Protein 6S32 (pdb70)

Secondary structure (DSSP, 8-state):
--TTS-EEETTEEESSSEEE---------GGG---HHHHHHHHTTTTSSEEEEEEEESSSTT--STT--BSSSHHHHHHHHHHHHHHHHTT--EEEEEE--TTSS-GGGSGGGPPPEESSS---SS--EEETTEEEPPPP-EEPPGGGHHHHHHHHHHHHHHHHHTT-SEEEEE--TTSHHHHHH-TTT----STTSSSHHHHHHHHHHHHHHHHHHH-GGGEEEEE-TT--TTT---TTHHHHHHHHHHSSTTT--SEEEEE----S-SHHHHTTT--S-EEEESS--HHHHHHHHHHTS-SEEEESHHHHH-TTHHHHHHTTPPPPPP-GGGSSS-SSTTTT------/----TTS-EEETTEEESSSEEEPP------BGGGB--HHHHHHHHTTTTSSEEEEEEEESSGGG--STT--BSSSHHHHHHHHHHHHHHHHTT--EEEEEE--TTSS-GGGSGGGPPPEESSS---SS--EEETTEEEPPPPPEEPPGGGHHHHHHHHHHHHHHHHHTT-SEEEEE--TTSHHHHHH-TTT----STTSSSHHHHHHHHHHHHHHHHHHH-GGGEEEEE-TT--TTT---TTHHHHHHHHHHHGGGGT-SEEEEE----SHHHHTTT--S-EEEESS--HHHHHHHHHHTS-SEEEESHHHHH-TTHHHHHHTT---PPP-GGGTSS--STTTT-SPPP-/----TTS-EEETTEEESSSEEE--------BTTTB--HHHHHHHHTTTTSSEEEEEEEESSSTT--STT--BSSSHHHHHHHHHHHHHHHHTT--EEEEEE--TTSS-GGGSGGGPPPEESSS---SS--EEETTEEEPPPPPEEPPGGGHHHHHHHHHHHHHHHHHTT-SEEEEE--TTSHHHHHH-TTT----STTSSSHHHHTHHHHHHHHHHHHHH-GGGEEEEE-TT--TTT---TTHHHHHHHHHHHGGGG--SEEEEE----SHHHHTTT--S-EEEESS--HHHHHHHHHHTS-SEEEESHHHHH-TTHHHHHHTT-------GGGSSS-SSTTTT-PPP-/------TTS-EEETTEEES-SEEEPP------BGGGB--HHHHHHHHTTTTSSEEEEEEEESSGGG--STT--BSSSHHHHHHHHHHHHHHHHTT--EEEEEE--TTSS-GGGSGGGPPPEESSS---SS--EE-SSSEEPPPPPEEPPGGGHHHHHHHHHHHHHHHHHTT-SEEEEE--TTSHHHHHH-TTT----STTSSSHHHHHHHHHHHHHHHHHHH-GGGEEEEE-TT--TTT---TTHHHHHHHHHHHHGGG--SEEEEE-----SHHHHTTT--S-EEEESS--HHHHHHHHHHTS-SEEEESHHHHH-TTHHHHHHTT---PPP-GGGSSS-SSTTTT-PPP-

Foldseek 3Di:
DFQQPWDAFQPDIFRGQEEADEAAQLAADPPLAAALLVLLQLLLQQNGSEYEYHEAELDLLQDFAHRHHHQPDVRNLQNLLSNLCSSVVVPGAYAYEYTGQAQNHFLQSHPPSAFGEAQDQDHQPDDFTHHPVGTHHGHGGHHDDPVCLVVVLVSLLSSLLSRVSSNHQAYEYECEQQGRLLLLQAVVNHVDDPQSDDDLCNSNVSVVSSLVSSCVNNPQSRYEYEYELQRCHNNGHHPCSPVSVLVSLLVCQVSQHSEYEYEACVDPPGLVVCVVRHDHAYEYEDDDDNVVRRVCVVVVSHRHYYDYQQCLQESPRVVCSVVVHDGGDQDVVSSYDDDSVSRNPRDYDD/DAAFQQPWDQQQPDIFRGQEEADAAAQLAADDPLAAALLNLLQLLLQQNGSEYEYHEAELDLLQDFAHRHHHLPDVRNLQNLLSNLCSSVVNPGAYAYEYTGQAQNHFLQSHVVSAFGEAQDQDHQPDDFTHHPVGTHHRHGGDHDDPVCLVVVLVSLLSSLLSCVSSPHQAYEYECEQQGRLVLLQAVVNHPDDPQSDDDLCNSNVSVVSSLVSSCVNNPQSRYEYEYELQDCHNNGHHPCSPVNVLVNQLVCLVRQHSEYEYEAHVPGLQVCQVRHDHAYEYEYDDDNVVRRVCSSVVSHRHYYDHQQCLQESPRVVCSVVVHDGGHADPVSRHDDDPVSGSPRDYDD/DQDFQQPWDQQQPDIFRGQEEADAAAQQAADPVLAAALLLLLLLLLQQNGSEYEYHEAELDLLQDFAHRHHHLPDPSNLVNLLSNLCSNVVNPGAYAYEYTGAAQRHFLLSHVVSAFREAQDQDHAPDDFTHHPVGTDHRHGGHHDDPVCLVVVLVSLLSSLLSRVSSVHQAYEYECEQQGRLVLLQALVNHPDDPQSDDDLCNSNVSVVSSLVSSCVNNPQSRYEYEYELQDCHNVGHHPCSVVNVLVNQLVCLVRQHSEYEYEADVVGLQVCVVRHDHAYEYEDDDDNVVSRVCVSVVSHPHYYDYQQCLQESPRVVCSVVVHDGGHADPVSRYDDDCVSRNPRDYD/DDLLAFQQPWDFQQPDIFRGQEEADAAAQLAADPPLAAALLLLLLLLLQQNGSEYEYHEAELDLLQDFAHRHHHQPDPRNLVNLLSNLCSSVVNPHAYAYEYTGAAQNHFLQSHVPSAFREAQDQDAAPDAFTHHPVGTDHGHGGHHADPVCLVVVLVSLLSSLLSRVSSPHQAYEYECEQQGRLVLLQALVNHPDDDQSDDDLCNSNVSVVSSLVSSCVNNPQSRYEYEYELVDCHNNGHHPCSPVNVLVVQLVVQVSVHSEYEYEAPCVPGLVVCVVRHDHAYEYEHVDDSVVSRVCSSVSSHPHYYDHQQCLQESPRVVCSVVVHDGGDQDVVSSYDDHCVSRSPRDYD

Organism: Chroococcidiopsis thermalis (strain PCC 7203) (NCBI:txid251229)

CATH classification: 3.20.20.70

InterPro domains:
  IPR001155 NADH:flavin oxidoreductase/NADH oxidase, N-terminal [PF00724] (6-340)
  IPR013785 Aldolase-type TIM barrel [G3DSA:3.20.20.70] (5-369)
  IPR045247 Oxidoreductase Oye-like [PTHR22893] (5-364)

Nearest PDB structures (foldseek):
  6s32-assembly3_C  TM=1.002E+00  e=5.052E-78  Chroococcidiopsis thermalis
  1icq-assembly2_B  TM=9.573E-01  e=8.802E-49  Solanum lycopersicum
  1icp-assembly2_B  TM=9.643E-01  e=1.640E-48  Solanum lycopersicum
  1icp-assembly1_A  TM=9.620E-01  e=4.439E-48  Solanum lycopersicum
  1vji-assembly1_A  TM=9.448E-01  e=1.060E-45  Arabidopsis thaliana

Sequence (1401 aa):
IDLFSPVRLGRYELPNRMVMAPLTRNRAGEGNVPRELNAEYYAQRVSAGLIITEATQVSPQGLGYPFTPGIHSQEQVEGWRLVTKAVHDRGGKIFLQLWHVGRISHPDLQVDGALPVAPSAIAPSSEGMAATYEGEKPYVTPRALETAEIPGIVEQYRQGAKNALAAGFDGVEIHSANGYLLDQFLHDGSNHRTDEYGGSIENRARLLMEVTEAVVSVWGADRVGVRLSPSGTFGSVYDSDLKALFTYVVDALNQFELAYLHLVEPTSELSSKYFRPIYKGTLISAGGYDRESGNAVLASGDADLVAYGRLFISNPDLPQRFALNAQLNPYDRSSFYGGDKRGYTDYPSLETNIDLFSPVRLGRYELPNRMVMAPLTRNRAGEGNVPRELNAEYYAQRVSAGLIITEATQVSPQGLGYPFTPGIHSQQEEQVEGWRLVTKAVHDRGGKIFLLQLWHVGRISHPDLQVDGALPVAPSAIAPSEGMAATYEGEKPYVTPRALETAEIPGIVEQYRQGAKNALAAGFDGVEIHSANGYLLDQFLHDGSNHRTDEYGGSIENRARLLMEVTEAVVSVWGADRVGVRLSPSGTFGSVYDSDLKKALFTYVVDALNQFELAYLHLVEPELSSKYFRPIYKGTLISAGGYDRESGNAVLASGDADLVAYGRLFISNPDLPQRFALNAQLNPYDRSSFYGGDKRGYTDYPSLETNNIDLFSPVRLGRYELPNRMVMAPLTRNRAGEGNVPRELNAEYYAQRVSAGLIITEATQVSPQGLGYPFTPGIHSQEQVEGWRLVTKAVHDRGGKIFLQLWHVGRISHPDLQVDGALPVAPSAIAPSEGMAATYEGEKPYVTPRALETAEIPGIVEQYRQGAKNALAAGFDGVEIHSANGYLLDQFLHDGSNHRTDEYGGSIENRARLLMEVTEAVVSVWGADRVGVRLSPSGTFGSVYDSDLKALFTYVVDALNQFELAYLHLVEPELSSKYFRPIYKGTLISAGGYDRESGNAVLASGDADLVAYGRLFISNPDLPQRFALNAQLNPYDRSSFYGGDKRGYTDYPSLMNTNIDLFSPVRLGRYELPNRMVMAPLTRNRAGEGNVPRELNAEYYAQRVSAGLIITEATQVSPQGLGYPFTPGIHSQEQVEGWRLVTKAVHDRGGKIFLQLWHVGRISHPDLQVDGALPVAPSAIAPSEGMAATYEGEKPYVTPRALETAEIPGIVEQYRQGAKNALAAGFDGVEIHSANGYLLDQFLHDGSNHRTDEYGGSIENRARLLMEVTEAVVSVWGADRVGVRLSSPSGTFGSVYDSDLKALFTYVVDALNQFELAYLHLVEPRELSSKYFRPIYKGTLISAGGYDRESGNAVLASGDADLVAYGRLFISNPDLPQRFALNAQLNPYDRSSFYGGDKRGYTDYPSL

Solvent-accessible surface area: 53242 Å² total; per-residue (Å²): 133,56,0,63,22,95,19,152,0,24,19,13,150,2,91,15,30,0,0,1,7,16,29,32,1,12,3,7,24,169,50,32,31,4,78,126,30,6,8,88,1,1,11,60,0,33,36,3,2,0,0,0,0,6,5,0,0,4,12,58,48,0,16,1,45,27,100,0,4,0,0,59,26,116,116,2,1,78,5,1,94,68,0,4,126,15,0,67,90,142,59,7,52,0,0,0,2,0,3,1,0,0,4,8,1,18,21,74,16,17,100,150,41,52,81,1,4,0,1,10,62,47,31,12,104,107,58,87,2,35,7,126,150,34,131,53,92,40,46,68,2,92,37,5,112,61,92,54,0,88,38,4,12,77,36,0,76,72,1,0,81,17,0,44,55,0,30,8,16,0,0,0,0,8,0,0,37,0,16,0,2,0,0,1,0,0,45,36,1,4,119,25,140,35,86,16,2,52,59,50,95,30,13,0,70,0,1,27,52,0,0,110,6,0,30,92,12,4,24,23,34,14,0,0,0,18,0,0,0,30,14,68,131,14,12,0,112,21,103,74,38,84,35,0,0,42,78,0,0,79,9,0,29,138,35,142,9,5,0,0,0,2,34,26,64,170,52,102,13,28,4,152,45,0,52,106,32,5,163,33,27,1,0,0,4,45,66,34,71,51,118,42,0,31,56,19,8,84,70,42,26,4,35,0,0,2,5,19,118,32,0,4,0,0,5,9,0,11,81,12,7,57,127,108,31,160,53,29,118,85,74,168,102,20,12,154,18,62,58,124,166,11,0,16,83,25,81,65,71,224,173,150,63,51,0,64,17,94,16,147,0,21,111,32,139,3,93,15,30,0,0,2,6,16,29,29,1,17,6,14,22,172,43,35,32,3,58,65,16,6,7,66,0,1,9,72,0,31,48,2,2,0,0,0,0,8,5,0,2,4,10,61,48,0,12,1,47,17,108,1,3,0,0,62,28,114,115,1,1,88,4,1,93,74,0,4,125,14,0,71,89,145,59,6,56,0,0,0,2,0,3,1,0,0,5,7,1,18,26,58,10,13,107,150,41,50,84,1,3,0,1,10,62,48,33,12,102,102,60,80,2,36,7,118,135,38,78,57,93,40,46,67,3,91,37,6,113,59,94,57,0,86,39,2,12,75,36,1,75,73,1,0,92,6,0,65,58,0,32,8,16,0,0,0,0,9,0,0,39,0,16,0,1,2,0,1,0,0,20,36,2,2,58,24,84,34,86,18,2,35,61,49,95,29,13,0,69,0,1,26,52,0,0,112,5,0,29,86,30,4,26,20,49,43,0,0,0,17,0,4,0,34,25,59,136,14,12,2,104,23,44,70,42,112,36,0,0,41,77,0,0,75,15,0,31,125,26,146,13,1,0,0,0,3,36,28,83,160,14,24,4,142,63,0,49,102,30,7,151,32,26,1,0,0,5,43,69,33,71,58,116,43,0,30,57,19,8,83,68,41,28,4,34,0,0,2,5,17,99,26,0,3,0,0,5,19,0,11,88,10,3,46,111,113,30,150,47,25,115,50,74,138,77,16,15,168,11,61,17,20,102,13,1,14,73,28,78,70,76,223,161,135,60,54,0,65,20,97,15,137,0,18,99,29,122,2,98,17,27,0,0,2,8,17,29,33,1,13,4,14,21,179,49,32,31,4,85,141,30,5,10,85,0,1,9,60,0,30,31,4,2,0,0,0,0,7,5,0,1,4,11,61,47,0,12,1,45,17,106,1,4,0,0,62,29,114,112,1,2,93,5,1,104,78,0,4,127,10,0,72,89,143,68,7,46,0,0,0,2,0,2,1,0,0,6,8,2,16,25,58,11,14,99,150,40,52,86,1,3,1,1,10,62,50,32,12,101,101,60,82,2,35,8,115,137,38,96,59,92,41,48,66,3,91,37,5,112,60,91,54,0,86,38,3,13,76,37,0,77,76,1,0,96,15,0,64,54,0,33,7,17,0,0,0,0,8,0,0,40,0,16,0,1,1,0,1,0,0,41,35,2,5,120,27,140,31,88,15,4,52,62,46,94,31,13,0,69,0,1,24,56,0,0,108,6,0,29,96,34,3,29,19,50,42,0,0,0,17,0,3,0,34,24,59,135,15,11,2,105,24,100,72,42,117,36,0,0,42,78,0,0,82,14,0,36,122,28,145,14,3,0,0,0,3,36,26,82,174,20,30,4,132,57,0,49,94,32,6,149,35,26,0,1,0,4,45,69,34,68,54,113,43,0,29,58,20,7,82,62,40,17,3,36,0,0,2,5,19,105,26,0,3,0,0,1,12,0,10,79,12,3,59,130,106,34,146,45,28,106,42,74,121,76,20,17,160,16,63,39,80,105,11,1,15,80,27,87,66,119,235,123,108,134,57,55,0,64,24,99,16,135,0,19,99,34,124,3,99,16,27,0,0,1,7,16,30,31,1,12,4,8,25,174,49,32,30,5,78,126,31,6,10,87,0,1,10,59,0,31,37,3,2,1,0,0,0,7,5,0,0,5,11,62,48,0,9,1,44,20,116,0,4,0,0,60,30,113,115,0,4,80,5,1,98,72,0,6,133,14,0,70,90,137,66,4,55,0,0,0,2,0,3,2,0,0,5,8,1,16,22,59,13,17,116,150,44,51,82,1,4,0,1,11,34,18,6,10,68,96,56,57,1,35,8,128,144,34,119,58,16,24,30,13,3,90,35,5,113,63,93,54,0,86,39,4,13,77,35,0,77,75,1,0,92,18,0,62,62,1,34,8,17,0,0,0,0,9,0,0,36,0,17,0,2,3,0,1,0,0,44,34,2,4,86,22,63,30,86,15,2,43,61,49,96,30,12,0,70,0,2,25,60,0,0,111,5,0,30,96,31,2,29,23,48,46,0,0,0,18,0,5,0,39,20,61,139,17,11,1,97,23,102,72,42,94,37,0,0,42,74,0,0,78,16,0,34,123,22,144,13,2,0,0,0,3,34,22,49,232,146,17,28,4,142,49,0,46,98,31,6,155,36,26,1,1,0,5,31,57,35,69,53,115,44,0,32,58,20,6,81,61,40,18,3,35,0,0,2,6,18,115,32,0,4,0,0,5,6,0,10,82,12,7,54,128,108,36,154,42,28,117,86,76,144,102,20,8,137,18,61,56,125,165,12,1,16,84,24,80,67,119

Structure (mmCIF, N/CA/C/O backbone):
data_6S32
#
_entry.id   6S32
#
_cell.length_a   49.658
_cell.length_b   78.172
_cell.length_c   108.685
_cell.angle_alpha   104.23
_cell.angle_beta   99.98
_cell.angle_gamma   90.04
#
_symmetry.space_group_name_H-M   'P 1'
#
loop_
_entity.id
_entity.type
_entity.pdbx_description
1 polymer 'NADH:flavin oxidoreductase/NADH oxidase'
2 non-polymer 'ACETATE ION'
3 non-polymer BENZAMIDINE
4 non-polymer 'FLAVIN MONONUCLEOTIDE'
5 water water
#
loop_
_atom_site.group_PDB
_atom_site.id
_atom_site.type_symbol
_atom_site.label_atom_id
_atom_site.label_alt_id
_atom_site.label_comp_id
_atom_site.label_asym_id
_atom_site.label_entity_id
_atom_site.label_seq_id
_atom_site.pdbx_PDB_ins_code
_atom_site.Cartn_x
_atom_site.Cartn_y
_atom_site.Cartn_z
_atom_site.occupancy
_atom_site.B_iso_or_equiv
_atom_site.auth_seq_id
_atom_site.auth_comp_id
_atom_site.auth_asym_id
_atom_site.auth_atom_id
_atom_site.pdbx_PDB_model_num
ATOM 1 N N . ILE A 1 25 ? -4.508 62.472 28.695 1.00 19.07 5 ILE A N 1
ATOM 2 C CA . ILE A 1 25 ? -3.270 62.634 27.842 1.00 16.77 5 ILE A CA 1
ATOM 3 C C . ILE A 1 25 ? -3.420 61.887 26.533 1.00 14.24 5 ILE A C 1
ATOM 4 O O . ILE A 1 25 ? -3.801 60.697 26.518 1.00 17.25 5 ILE A O 1
ATOM 9 N N . ASP A 1 26 ? -3.096 62.559 25.421 1.00 13.01 6 ASP A N 1
ATOM 10 C CA . ASP A 1 26 ? -3.100 61.881 24.133 1.00 14.29 6 ASP A CA 1
ATOM 11 C C . ASP A 1 26 ? -1.916 62.368 23.307 1.00 13.21 6 ASP A C 1
ATOM 12 O O . ASP A 1 26 ? -1.114 63.125 23.832 1.00 14.12 6 ASP A O 1
ATOM 17 N N . LEU A 1 27 ? -1.853 61.990 22.024 1.00 13.07 7 LEU A N 1
ATOM 18 C CA . LEU A 1 27 ? -0.671 62.292 21.214 1.00 12.47 7 LEU A CA 1
ATOM 19 C C . LEU A 1 27 ? -0.473 63.810 21.108 1.00 11.82 7 LEU A C 1
ATOM 20 O O . LEU A 1 27 ? 0.626 64.255 20.834 1.00 12.43 7 LEU A O 1
ATOM 25 N N . PHE A 1 28 ? -1.570 64.586 21.240 1.00 12.67 8 PHE A N 1
ATOM 26 C CA . PHE A 1 28 ? -1.595 66.012 20.972 1.00 13.63 8 PHE A CA 1
ATOM 27 C C . PHE A 1 28 ? -1.326 66.861 22.239 1.00 13.33 8 PHE A C 1
ATOM 28 O O . PHE A 1 28 ? -1.136 68.104 22.172 1.00 17.12 8 PHE A O 1
ATOM 36 N N . SER A 1 29 ? -1.306 66.215 23.407 1.00 14.76 9 SER A N 1
ATOM 37 C CA . SER A 1 29 ? -1.095 66.861 24.702 1.00 14.58 9 SER A CA 1
ATOM 38 C C . SER A 1 29 ? 0.360 67.329 24.795 1.00 12.54 9 SER A C 1
ATOM 39 O O . SER A 1 29 ? 1.291 66.606 24.430 1.00 13.98 9 SER A O 1
ATOM 42 N N . PRO A 1 30 ? 0.636 68.540 25.365 1.00 15.23 10 PRO A N 1
ATOM 43 C CA . PRO A 1 30 ? 2.007 68.986 25.612 1.00 14.60 10 PRO A CA 1
ATOM 44 C C . PRO A 1 30 ? 2.684 68.082 26.643 1.00 14.16 10 PRO A C 1
ATOM 45 O O . PRO A 1 30 ? 2.031 67.348 27.397 1.00 13.74 10 PRO A O 1
ATOM 49 N N . VAL A 1 31 ? 4.018 68.129 26.682 1.00 12.27 11 VAL A N 1
ATOM 50 C CA . VAL A 1 31 ? 4.751 67.330 27.658 1.00 14.63 11 VAL A CA 1
ATOM 51 C C . VAL A 1 31 ? 6.062 68.044 27.942 1.00 13.35 11 VAL A C 1
ATOM 52 O O . VAL A 1 31 ? 6.588 68.721 27.056 1.00 14.06 11 VAL A O 1
ATOM 56 N N . ARG A 1 32 ? 6.564 67.877 29.155 1.00 13.86 12 ARG A N 1
ATOM 57 C CA . ARG A 1 32 ? 7.919 68.317 29.497 1.00 13.92 12 ARG A CA 1
ATOM 58 C C . ARG A 1 32 ? 8.949 67.240 29.136 1.00 16.24 12 ARG A C 1
ATOM 59 O O . ARG A 1 32 ? 8.791 66.052 29.426 1.00 17.11 12 ARG A O 1
ATOM 67 N N . LEU A 1 33 ? 9.996 67.653 28.437 1.00 14.98 13 LEU A N 1
ATOM 68 C CA . LEU A 1 33 ? 11.086 66.720 28.166 1.00 15.05 13 LEU A CA 1
ATOM 69 C C . LEU A 1 33 ? 12.408 67.380 28.532 1.00 14.81 13 LEU A C 1
ATOM 70 O O . LEU A 1 33 ? 12.832 68.315 27.857 1.00 14.35 13 LEU A O 1
ATOM 75 N N . GLY A 1 34 ? 12.999 66.927 29.634 1.00 15.23 14 GLY A N 1
ATOM 76 C CA . GLY A 1 34 ? 14.201 67.528 30.185 1.00 15.29 14 GLY A CA 1
ATOM 77 C C . GLY A 1 34 ? 13.943 69.023 30.308 1.00 16.99 14 GLY A C 1
ATOM 78 O O . GLY A 1 34 ? 12.948 69.451 30.912 1.00 16.70 14 GLY A O 1
ATOM 79 N N . ARG A 1 35 ? 14.839 69.827 29.729 1.00 14.38 15 ARG A N 1
ATOM 80 C CA . ARG A 1 35 ? 14.746 71.308 29.854 1.00 15.53 15 ARG A CA 1
ATOM 81 C C . ARG A 1 35 ? 13.818 71.924 28.798 1.00 16.72 15 ARG A C 1
ATOM 82 O O . ARG A 1 35 ? 13.977 73.133 28.536 1.00 18.48 15 ARG A O 1
ATOM 90 N N . TYR A 1 36 ? 12.890 71.156 28.213 1.00 15.10 16 TYR A N 1
ATOM 91 C CA . TYR A 1 36 ? 12.000 71.769 27.213 1.00 12.67 16 TYR A CA 1
ATOM 92 C C . TYR A 1 36 ? 10.531 71.482 27.479 1.00 17.11 16 TYR A C 1
ATOM 93 O O . TYR A 1 36 ? 10.174 70.433 28.048 1.00 16.42 16 TYR A O 1
ATOM 102 N N . GLU A 1 37 ? 9.699 72.397 26.996 1.00 16.39 17 GLU A N 1
ATOM 103 C CA . GLU A 1 37 ? 8.256 72.201 27.016 1.00 17.15 17 GLU A CA 1
ATOM 104 C C . GLU A 1 37 ? 7.856 71.926 25.577 1.00 15.16 17 GLU A C 1
ATOM 105 O O . GLU A 1 37 ? 8.044 72.796 24.724 1.00 18.51 17 GLU A O 1
ATOM 111 N N . LEU A 1 38 ? 7.479 70.677 25.291 1.00 13.67 18 LEU A N 1
ATOM 112 C CA . LEU A 1 38 ? 7.106 70.347 23.927 1.00 12.73 18 LEU A CA 1
ATOM 113 C C . LEU A 1 38 ? 5.601 70.493 23.727 1.00 13.40 18 LEU A C 1
ATOM 114 O O . LEU A 1 38 ? 4.851 70.203 24.641 1.00 14.41 18 LEU A O 1
ATOM 119 N N . PRO A 1 39 ? 5.162 70.848 22.512 1.00 13.85 19 PRO A N 1
ATOM 120 C CA . PRO A 1 39 ? 3.747 71.100 22.238 1.00 13.77 19 PRO A CA 1
ATOM 121 C C . PRO A 1 39 ? 2.870 69.863 22.005 1.00 13.92 19 PRO A C 1
ATOM 122 O O . PRO A 1 39 ? 1.641 69.958 21.977 1.00 15.11 19 PRO A O 1
ATOM 126 N N . ASN A 1 40 ? 3.520 68.701 21.819 1.00 13.21 20 ASN A N 1
ATOM 127 C CA . ASN A 1 40 ? 2.822 67.433 21.633 1.00 12.53 20 ASN A CA 1
ATOM 128 C C . ASN A 1 40 ? 3.763 66.293 22.009 1.00 11.93 20 ASN A C 1
ATOM 129 O O . ASN A 1 40 ? 4.907 66.527 22.373 1.00 12.15 20 ASN A O 1
ATOM 134 N N . ARG A 1 41 ? 3.231 65.053 21.958 1.00 11.51 21 ARG A N 1
ATOM 135 C CA . ARG A 1 41 ? 3.959 63.887 22.433 1.00 11.45 21 ARG A CA 1
ATOM 136 C C . ARG A 1 41 ? 4.355 63.010 21.273 1.00 11.91 21 ARG A C 1
ATOM 137 O O . ARG A 1 41 ? 4.709 61.847 21.495 1.00 11.46 21 ARG A O 1
ATOM 145 N N . MET A 1 42 ? 4.377 63.589 20.071 1.00 10.99 22 MET A N 1
ATOM 146 C CA . MET A 1 42 ? 4.830 62.837 18.906 1.00 11.92 22 MET A CA 1
ATOM 147 C C . MET A 1 42 ? 6.280 63.110 18.557 1.00 10.53 22 MET A C 1
ATOM 148 O O . MET A 1 42 ? 6.675 64.289 18.504 1.00 12.33 22 MET A O 1
ATOM 153 N N . VAL A 1 43 ? 7.095 62.078 18.446 1.00 10.17 23 VAL A N 1
ATOM 154 C CA . VAL A 1 43 ? 8.527 62.215 18.168 1.00 9.45 23 VAL A CA 1
ATOM 155 C C . VAL A 1 43 ? 8.777 61.662 16.767 1.00 11.59 23 VAL A C 1
ATOM 156 O O . VAL A 1 43 ? 8.271 60.568 16.417 1.00 10.88 23 VAL A O 1
ATOM 160 N N . MET A 1 44 ? 9.604 62.395 16.008 1.00 11.05 24 MET A N 1
ATOM 161 C CA . MET A 1 44 ? 10.117 61.796 14.786 1.00 11.95 24 MET A CA 1
ATOM 162 C C . MET A 1 44 ? 11.308 60.927 15.182 1.00 10.13 24 MET A C 1
ATOM 163 O O . MET A 1 44 ? 12.334 61.419 15.641 1.00 12.12 24 MET A O 1
ATOM 168 N N . ALA A 1 45 ? 11.117 59.600 14.987 1.00 10.85 25 ALA A N 1
ATOM 169 C CA . ALA A 1 45 ? 12.145 58.613 15.362 1.00 10.59 25 ALA A CA 1
ATOM 170 C C . ALA A 1 45 ? 13.389 58.893 14.543 1.00 9.30 25 ALA A C 1
ATOM 171 O O . ALA A 1 45 ? 13.324 59.397 13.412 1.00 10.23 25 ALA A O 1
ATOM 173 N N . PRO A 1 46 ? 14.566 58.432 15.021 1.00 9.07 26 PRO A N 1
ATOM 174 C CA . PRO A 1 46 ? 15.807 58.558 14.274 1.00 9.99 26 PRO A CA 1
ATOM 175 C C . PRO A 1 46 ? 15.730 57.650 13.067 1.00 9.36 26 PRO A C 1
ATOM 176 O O . PRO A 1 46 ? 15.395 56.469 13.173 1.00 10.82 26 PRO A O 1
ATOM 180 N N . LEU A 1 47 ? 16.085 58.223 11.889 1.00 9.47 27 LEU A N 1
ATOM 181 C CA . LEU A 1 47 ? 15.925 57.452 10.666 1.00 11.09 27 LEU A CA 1
ATOM 182 C C . LEU A 1 47 ? 17.092 57.670 9.717 1.00 10.45 27 LEU A C 1
ATOM 183 O O . LEU A 1 47 ? 17.196 58.746 9.105 1.00 10.44 27 LEU A O 1
ATOM 188 N N . THR A 1 48 ? 17.949 56.657 9.613 1.00 9.39 28 THR A N 1
ATOM 189 C CA . THR A 1 48 ? 19.004 56.665 8.600 1.00 10.44 28 THR A CA 1
ATOM 190 C C . THR A 1 48 ? 18.385 56.745 7.203 1.00 11.89 28 THR A C 1
ATOM 191 O O . THR A 1 48 ? 17.595 55.882 6.797 1.00 11.37 28 THR A O 1
ATOM 195 N N . ARG A 1 49 ? 18.855 57.742 6.437 1.00 10.58 29 ARG A N 1
ATOM 196 C CA . ARG A 1 49 ? 18.367 58.016 5.056 1.00 10.68 29 ARG A CA 1
ATOM 197 C C . ARG A 1 49 ? 19.501 57.953 4.017 1.00 12.13 29 ARG A C 1
ATOM 198 O O . ARG A 1 49 ? 19.166 57.984 2.814 1.00 13.80 29 ARG A O 1
ATOM 206 N N . ASN A 1 50 ? 20.773 57.914 4.445 1.00 11.55 30 ASN A N 1
ATOM 207 C CA . ASN A 1 50 ? 21.902 57.811 3.527 1.00 12.22 30 ASN A CA 1
ATOM 208 C C . ASN A 1 50 ? 21.898 58.922 2.464 1.00 12.19 30 ASN A C 1
ATOM 209 O O . ASN A 1 50 ? 22.081 58.633 1.276 1.00 12.99 30 ASN A O 1
ATOM 214 N N . ARG A 1 51 ? 21.747 60.177 2.906 1.00 11.55 31 ARG A N 1
ATOM 215 C CA . ARG A 1 51 ? 21.694 61.324 1.959 1.00 13.28 31 ARG A CA 1
ATOM 216 C C . ARG A 1 51 ? 22.714 62.412 2.330 1.00 12.27 31 ARG A C 1
ATOM 217 O O . ARG A 1 51 ? 22.439 63.588 2.022 1.00 12.71 31 ARG A O 1
ATOM 225 N N . ALA A 1 52 ? 23.838 62.048 2.958 1.00 11.17 32 ALA A N 1
ATOM 226 C CA . ALA A 1 52 ? 24.844 63.039 3.285 1.00 12.21 32 ALA A CA 1
ATOM 227 C C . ALA A 1 52 ? 25.655 63.438 2.044 1.00 13.08 32 ALA A C 1
ATOM 228 O O . ALA A 1 52 ? 25.664 62.753 1.025 1.00 13.73 32 ALA A O 1
ATOM 230 N N . GLY A 1 53 ? 26.268 64.648 2.130 1.00 12.49 33 GLY A N 1
ATOM 231 C CA . GLY A 1 53 ? 27.132 65.164 1.062 1.00 15.19 33 GLY A CA 1
ATOM 232 C C . GLY A 1 53 ? 28.594 64.719 1.225 1.00 15.17 33 GLY A C 1
ATOM 233 O O . GLY A 1 53 ? 28.897 63.748 1.928 1.00 15.61 33 GLY A O 1
ATOM 234 N N . GLU A 1 54 ? 29.503 65.408 0.535 1.00 13.98 34 GLU A N 1
ATOM 235 C CA . GLU A 1 54 ? 30.911 65.042 0.545 1.00 15.62 34 GLU A CA 1
ATOM 236 C C . GLU A 1 54 ? 31.430 65.104 1.969 1.00 14.63 34 GLU A C 1
ATOM 237 O O . GLU A 1 54 ? 31.123 66.034 2.699 1.00 16.11 34 GLU A O 1
ATOM 243 N N . GLY A 1 55 ? 32.324 64.150 2.291 1.00 13.56 35 GLY A N 1
ATOM 244 C CA . GLY A 1 55 ? 32.891 64.034 3.624 1.00 13.30 35 GLY A CA 1
ATOM 245 C C . GLY A 1 55 ? 31.848 63.850 4.721 1.00 12.03 35 GLY A C 1
ATOM 246 O O . GLY A 1 55 ? 32.086 64.235 5.858 1.00 13.31 35 GLY A O 1
ATOM 247 N N . ASN A 1 56 ? 30.723 63.214 4.367 1.00 12.33 36 ASN A N 1
ATOM 248 C CA . ASN A 1 56 ? 29.690 62.878 5.349 1.00 11.04 36 ASN A CA 1
ATOM 249 C C . ASN A 1 56 ? 29.159 64.137 6.012 1.00 11.89 36 ASN A C 1
ATOM 250 O O . ASN A 1 56 ? 28.784 64.122 7.181 1.00 11.98 36 ASN A O 1
ATOM 255 N N . VAL A 1 57 ? 29.099 65.209 5.232 1.00 13.33 37 VAL A N 1
ATOM 256 C CA . VAL A 1 57 ? 28.628 66.478 5.749 1.00 11.68 37 VAL A CA 1
ATOM 257 C C . VAL A 1 57 ? 27.159 66.673 5.382 1.00 12.58 37 VAL A C 1
ATOM 258 O O . VAL A 1 57 ? 26.835 66.573 4.209 1.00 12.99 37 VAL A O 1
ATOM 262 N N . PRO A 1 58 ? 26.239 66.961 6.333 1.00 11.42 38 PRO A N 1
ATOM 263 C CA . PRO A 1 58 ? 24.884 67.354 5.970 1.00 13.47 38 PRO A CA 1
ATOM 264 C C . PRO A 1 58 ? 24.834 68.523 5.007 1.00 13.07 38 PRO A C 1
ATOM 265 O O . PRO A 1 58 ? 25.624 69.439 5.088 1.00 13.95 38 PRO A O 1
ATOM 269 N N . ARG A 1 59 ? 23.739 68.562 4.250 1.00 13.01 39 ARG A N 1
ATOM 270 C CA . ARG A 1 59 ? 23.608 69.493 3.146 1.00 12.44 39 ARG A CA 1
ATOM 271 C C . ARG A 1 59 ? 22.211 70.089 3.128 1.00 13.15 39 ARG A C 1
ATOM 272 O O . ARG A 1 59 ? 21.353 69.736 3.923 1.00 13.15 39 ARG A O 1
ATOM 280 N N . GLU A 1 60 ? 22.009 71.065 2.220 1.00 13.79 40 GLU A N 1
ATOM 281 C CA . GLU A 1 60 ? 20.796 71.872 2.270 1.00 15.88 40 GLU A CA 1
ATOM 282 C C . GLU A 1 60 ? 19.544 70.990 2.141 1.00 14.91 40 GLU A C 1
ATOM 283 O O . GLU A 1 60 ? 18.509 71.300 2.754 1.00 13.89 40 GLU A O 1
ATOM 289 N N . LEU A 1 61 ? 19.629 69.911 1.349 1.00 12.56 41 LEU A N 1
ATOM 290 C CA . LEU A 1 61 ? 18.515 68.997 1.129 1.00 13.75 41 LEU A CA 1
ATOM 291 C C . LEU A 1 61 ? 18.111 68.363 2.458 1.00 12.74 41 LEU A C 1
ATOM 292 O O . LEU A 1 61 ? 16.917 68.248 2.738 1.00 13.77 41 LEU A O 1
ATOM 297 N N . ASN A 1 62 ? 19.088 67.974 3.284 1.00 11.51 42 ASN A N 1
ATOM 298 C CA . ASN A 1 62 ? 18.780 67.375 4.581 1.00 11.25 42 ASN A CA 1
ATOM 299 C C . ASN A 1 62 ? 18.087 68.395 5.491 1.00 11.36 42 ASN A C 1
ATOM 300 O O . ASN A 1 62 ? 17.176 68.059 6.256 1.00 12.51 42 ASN A O 1
ATOM 305 N N . ALA A 1 63 ? 18.502 69.669 5.425 1.00 12.48 43 ALA A N 1
ATOM 306 C CA . ALA A 1 63 ? 17.868 70.703 6.234 1.00 12.96 43 ALA A CA 1
ATOM 307 C C . ALA A 1 63 ? 16.406 70.898 5.837 1.00 14.72 43 ALA A C 1
ATOM 308 O O . ALA A 1 63 ? 15.565 71.008 6.726 1.00 15.14 43 ALA A O 1
ATOM 310 N N . GLU A 1 64 ? 16.128 70.828 4.520 1.00 13.62 44 GLU A N 1
ATOM 311 C CA . GLU A 1 64 ? 14.752 70.910 4.018 1.00 12.60 44 GLU A CA 1
ATOM 312 C C . GLU A 1 64 ? 13.927 69.793 4.624 1.00 13.84 44 GLU A C 1
ATOM 313 O O . GLU A 1 64 ? 12.784 70.016 5.062 1.00 14.03 44 GLU A O 1
ATOM 319 N N . TYR A 1 65 ? 14.465 68.587 4.503 1.00 11.82 45 TYR A N 1
ATOM 320 C CA . TYR A 1 65 ? 13.784 67.419 5.010 1.00 13.90 45 TYR A CA 1
ATOM 321 C C . TYR A 1 65 ? 13.363 67.549 6.482 1.00 12.91 45 TYR A C 1
ATOM 322 O O . TYR A 1 65 ? 12.238 67.223 6.822 1.00 12.50 45 TYR A O 1
ATOM 331 N N . TYR A 1 66 ? 14.282 67.920 7.365 1.00 11.46 46 TYR A N 1
ATOM 332 C CA . TYR A 1 66 ? 13.968 67.988 8.789 1.00 10.97 46 TYR A CA 1
ATOM 333 C C . TYR A 1 66 ? 12.984 69.142 8.981 1.00 13.48 46 TYR A C 1
ATOM 334 O O . TYR A 1 66 ? 12.044 69.011 9.754 1.00 14.53 46 TYR A O 1
ATOM 343 N N . ALA A 1 67 ? 13.199 70.272 8.263 1.00 13.70 47 ALA A N 1
ATOM 344 C CA . ALA A 1 67 ? 12.286 71.396 8.396 1.00 14.44 47 ALA A CA 1
ATOM 345 C C . ALA A 1 67 ? 10.843 71.055 8.063 1.00 13.36 47 ALA A C 1
ATOM 346 O O . ALA A 1 67 ? 9.933 71.662 8.672 1.00 15.07 47 ALA A O 1
ATOM 348 N N . GLN A 1 68 ? 10.621 70.127 7.110 1.00 13.81 48 GLN A N 1
ATOM 349 C CA . GLN A 1 68 ? 9.266 69.781 6.714 1.00 11.80 48 GLN A CA 1
ATOM 350 C C . GLN A 1 68 ? 8.574 69.065 7.879 1.00 14.62 48 GLN A C 1
ATOM 351 O O . GLN A 1 68 ? 7.384 68.951 7.861 1.00 14.41 48 GLN A O 1
ATOM 357 N N . ARG A 1 69 ? 9.339 68.550 8.855 1.00 13.93 49 ARG A N 1
ATOM 358 C CA . ARG A 1 69 ? 8.828 67.668 9.888 1.00 12.34 49 ARG A CA 1
ATOM 359 C C . ARG A 1 69 ? 8.763 68.316 11.281 1.00 12.06 49 ARG A C 1
ATOM 360 O O . ARG A 1 69 ? 8.595 67.618 12.328 1.00 12.98 49 ARG A O 1
ATOM 368 N N . VAL A 1 70 ? 8.898 69.664 11.330 1.00 12.45 50 VAL A N 1
ATOM 369 C CA . VAL A 1 70 ? 9.025 70.400 12.576 1.00 13.50 50 VAL A CA 1
ATOM 370 C C . VAL A 1 70 ? 7.767 70.336 13.427 1.00 14.25 50 VAL A C 1
ATOM 371 O O . VAL A 1 70 ? 7.856 70.674 14.602 1.00 15.72 50 VAL A O 1
ATOM 375 N N . SER A 1 71 ? 6.641 69.870 12.857 1.00 12.96 51 SER A N 1
ATOM 376 C CA . SER A 1 71 ? 5.492 69.761 13.735 1.00 13.05 51 SER A CA 1
ATOM 377 C C . SER A 1 71 ? 5.600 68.602 14.733 1.00 15.62 51 SER A C 1
ATOM 378 O O . SER A 1 71 ? 4.786 68.524 15.644 1.00 16.08 51 SER A O 1
ATOM 381 N N . ALA A 1 72 ? 6.606 67.721 14.593 1.00 13.94 52 ALA A N 1
ATOM 382 C CA . ALA A 1 72 ? 6.869 66.763 15.663 1.00 13.25 52 ALA A CA 1
ATOM 383 C C . ALA A 1 72 ? 7.198 67.553 16.922 1.00 11.93 52 ALA A C 1
ATOM 384 O O . ALA A 1 72 ? 7.950 68.522 16.863 1.00 13.19 52 ALA A O 1
ATOM 386 N N . GLY A 1 73 ? 6.707 67.118 18.072 1.00 11.35 53 GLY A N 1
ATOM 387 C CA . GLY A 1 73 ? 7.153 67.717 19.317 1.00 11.57 53 GLY A CA 1
ATOM 388 C C . GLY A 1 73 ? 8.699 67.678 19.512 1.00 10.70 53 GLY A C 1
ATOM 389 O O . GLY A 1 73 ? 9.305 68.654 19.956 1.00 12.69 53 GLY A O 1
ATOM 390 N N . LEU A 1 74 ? 9.327 66.608 19.031 1.00 11.54 54 LEU A N 1
ATOM 391 C CA . LEU A 1 74 ? 10.799 66.475 19.069 1.00 10.61 54 LEU A CA 1
ATOM 392 C C . LEU A 1 74 ? 11.168 65.661 17.847 1.00 10.29 54 LEU A C 1
ATOM 393 O O . LEU A 1 74 ? 10.550 64.634 17.562 1.00 11.27 54 LEU A O 1
ATOM 398 N N . ILE A 1 75 ? 12.226 66.100 17.157 1.00 10.55 55 ILE A N 1
ATOM 399 C CA . ILE A 1 75 ? 12.884 65.336 16.100 1.00 9.74 55 ILE A CA 1
ATOM 400 C C . ILE A 1 75 ? 14.174 64.734 16.692 1.00 10.79 55 ILE A C 1
ATOM 401 O O . ILE A 1 75 ? 14.924 65.430 17.366 1.00 11.38 55 ILE A O 1
ATOM 406 N N . ILE A 1 76 ? 14.419 63.450 16.410 1.00 9.70 56 ILE A N 1
ATOM 407 C CA . ILE A 1 76 ? 15.735 62.854 16.650 1.00 10.95 56 ILE A CA 1
ATOM 408 C C . ILE A 1 76 ? 16.328 62.656 15.262 1.00 10.57 56 ILE A C 1
ATOM 409 O O . ILE A 1 76 ? 15.678 62.059 14.408 1.00 10.37 56 ILE A O 1
ATOM 414 N N . THR A 1 77 ? 17.602 63.021 15.087 1.00 9.58 57 THR A N 1
ATOM 415 C CA . THR A 1 77 ? 18.246 62.895 13.793 1.00 9.51 57 THR A CA 1
ATOM 416 C C . THR A 1 77 ? 18.453 61.398 13.512 1.00 9.27 57 THR A C 1
ATOM 417 O O . THR A 1 77 ? 18.515 60.569 14.441 1.00 10.19 57 THR A O 1
ATOM 421 N N . GLU A 1 78 ? 18.632 61.117 12.246 1.00 9.36 58 GLU A N 1
ATOM 422 C CA . GLU A 1 78 ? 19.338 59.914 11.807 1.00 8.79 58 GLU A CA 1
ATOM 423 C C . GLU A 1 78 ? 20.604 59.655 12.614 1.00 9.62 58 GLU A C 1
ATOM 424 O O . GLU A 1 78 ? 21.268 60.572 13.092 1.00 10.04 58 GLU A O 1
ATOM 430 N N . ALA A 1 79 ? 20.914 58.368 12.820 1.00 9.69 59 ALA A N 1
ATOM 431 C CA . ALA A 1 79 ? 22.171 58.038 13.475 1.00 9.45 59 ALA A CA 1
ATOM 432 C C . ALA A 1 79 ? 23.338 58.706 12.771 1.00 8.23 59 ALA A C 1
ATOM 433 O O . ALA A 1 79 ? 23.453 58.704 11.565 1.00 9.56 59 ALA A O 1
ATOM 435 N N . THR A 1 80 ? 24.254 59.262 13.565 1.00 9.94 60 THR A N 1
ATOM 436 C CA . THR A 1 80 ? 25.301 60.120 13.035 1.00 8.68 60 THR A CA 1
ATOM 437 C C . THR A 1 80 ? 26.622 59.673 13.647 1.00 8.72 60 THR A C 1
ATOM 438 O O . THR A 1 80 ? 26.782 59.759 14.880 1.00 9.71 60 THR A O 1
ATOM 442 N N . GLN A 1 81 ? 27.596 59.193 12.858 1.00 9.87 61 GLN A N 1
ATOM 443 C CA . GLN A 1 81 ? 28.811 58.588 13.439 1.00 10.27 61 GLN A CA 1
ATOM 444 C C . GLN A 1 81 ? 29.704 59.605 14.112 1.00 10.16 61 GLN A C 1
ATOM 445 O O . GLN A 1 81 ? 29.917 60.728 13.626 1.00 10.09 61 GLN A O 1
ATOM 451 N N . VAL A 1 82 ? 30.284 59.187 15.236 1.00 11.11 62 VAL A N 1
ATOM 452 C CA . VAL A 1 82 ? 31.189 60.010 16.037 1.00 9.21 62 VAL A CA 1
ATOM 453 C C . VAL A 1 82 ? 32.654 59.933 15.548 1.00 11.35 62 VAL A C 1
ATOM 454 O O . VAL A 1 82 ? 33.485 60.687 16.024 1.00 12.38 62 VAL A O 1
ATOM 458 N N . SER A 1 83 ? 32.889 59.173 14.495 1.00 10.22 63 SER A N 1
ATOM 459 C CA . SER A 1 83 ? 34.219 58.953 13.917 1.00 10.35 63 SER A CA 1
ATOM 460 C C . SER A 1 83 ? 34.082 58.232 12.583 1.00 11.93 63 SER A C 1
ATOM 461 O O . SER A 1 83 ? 33.089 57.538 12.362 1.00 11.26 63 SER A O 1
ATOM 464 N N . PRO A 1 84 ? 35.105 58.325 11.689 1.00 11.80 64 PRO A N 1
ATOM 465 C CA . PRO A 1 84 ? 35.082 57.461 10.520 1.00 11.68 64 PRO A CA 1
ATOM 466 C C . PRO A 1 84 ? 35.081 55.982 10.902 1.00 11.32 64 PRO A C 1
ATOM 467 O O . PRO A 1 84 ? 34.455 55.151 10.245 1.00 12.60 64 PRO A O 1
ATOM 471 N N . GLN A 1 85 ? 35.801 55.662 12.006 1.00 11.43 65 GLN A N 1
ATOM 472 C CA . GLN A 1 85 ? 35.824 54.275 12.482 1.00 11.76 65 GLN A CA 1
ATOM 473 C C . GLN A 1 85 ? 34.399 53.763 12.730 1.00 10.15 65 GLN A C 1
ATOM 474 O O . GLN A 1 85 ? 34.085 52.589 12.502 1.00 10.62 65 GLN A O 1
ATOM 480 N N . GLY A 1 86 ? 33.531 54.658 13.199 1.00 11.18 66 GLY A N 1
ATOM 481 C CA . GLY A 1 86 ? 32.182 54.308 13.623 1.00 10.56 66 GLY A CA 1
ATOM 482 C C . GLY A 1 86 ? 31.135 54.334 12.502 1.00 9.38 66 GLY A C 1
ATOM 483 O O . GLY A 1 86 ? 29.960 54.208 12.809 1.00 10.59 66 GLY A O 1
ATOM 484 N N . LEU A 1 87 ? 31.537 54.415 11.237 1.00 10.90 67 LEU A N 1
ATOM 485 C CA . LEU A 1 87 ? 30.538 54.354 10.165 1.00 11.99 67 LEU A CA 1
ATOM 486 C C . LEU A 1 87 ? 30.446 52.961 9.522 1.00 9.98 67 LEU A C 1
ATOM 487 O O . LEU A 1 87 ? 31.409 52.173 9.441 1.00 11.19 67 LEU A O 1
ATOM 492 N N . GLY A 1 88 ? 29.221 52.630 9.070 1.00 10.47 68 GLY A N 1
ATOM 493 C CA . GLY A 1 88 ? 28.924 51.303 8.574 1.00 12.06 68 GLY A CA 1
ATOM 494 C C . GLY A 1 88 ? 28.017 51.202 7.365 1.00 12.24 68 GLY A C 1
ATOM 495 O O . GLY A 1 88 ? 27.731 50.099 6.915 1.00 11.52 68 GLY A O 1
ATOM 496 N N . TYR A 1 89 ? 27.620 52.360 6.806 1.00 12.34 69 TYR A N 1
ATOM 497 C CA . TYR A 1 89 ? 26.747 52.371 5.660 1.00 10.44 69 TYR A CA 1
ATOM 498 C C . TYR A 1 89 ? 27.151 53.542 4.795 1.00 10.44 69 TYR A C 1
ATOM 499 O O . TYR A 1 89 ? 27.608 54.560 5.317 1.00 12.22 69 TYR A O 1
ATOM 508 N N . PRO A 1 90 ? 26.780 53.559 3.485 1.00 14.63 70 PRO A N 1
ATOM 509 C CA . PRO A 1 90 ? 27.110 54.667 2.589 1.00 15.04 70 PRO A CA 1
ATOM 510 C C . PRO A 1 90 ? 26.347 55.938 2.972 1.00 13.34 70 PRO A C 1
ATOM 511 O O . PRO A 1 90 ? 25.164 55.889 3.338 1.00 14.30 70 PRO A O 1
ATOM 515 N N . PHE A 1 91 ? 27.018 57.081 2.763 1.00 13.58 71 PHE A N 1
ATOM 516 C CA . PHE A 1 91 ? 26.426 58.416 2.808 1.00 11.84 71 PHE A CA 1
ATOM 517 C C . PHE A 1 91 ? 25.681 58.777 4.108 1.00 12.95 71 PHE A C 1
ATOM 518 O O . PHE A 1 91 ? 24.701 59.529 4.123 1.00 13.93 71 PHE A O 1
ATOM 526 N N . THR A 1 92 ? 26.158 58.262 5.217 1.00 11.43 72 THR A N 1
ATOM 527 C CA . THR A 1 92 ? 25.623 58.668 6.518 1.00 10.16 72 THR A CA 1
ATOM 528 C C . THR A 1 92 ? 26.433 59.860 7.033 1.00 10.08 72 THR A C 1
ATOM 529 O O . THR A 1 92 ? 27.665 59.940 6.846 1.00 10.36 72 THR A O 1
ATOM 533 N N . PRO A 1 93 ? 25.770 60.832 7.674 1.00 10.37 73 PRO A N 1
ATOM 534 C CA . PRO A 1 93 ? 26.476 62.012 8.169 1.00 11.16 73 PRO A CA 1
ATOM 535 C C . PRO A 1 93 ? 27.301 61.699 9.442 1.00 10.86 73 PRO A C 1
ATOM 536 O O . PRO A 1 93 ? 26.935 60.841 10.259 1.00 11.45 73 PRO A O 1
ATOM 540 N N . GLY A 1 94 ? 28.364 62.466 9.662 1.00 9.97 74 GLY A N 1
ATOM 541 C CA . GLY A 1 94 ? 29.136 62.381 10.885 1.00 11.02 74 GLY A CA 1
ATOM 542 C C . GLY A 1 94 ? 29.013 63.652 11.728 1.00 10.58 74 GLY A C 1
ATOM 543 O O . GLY A 1 94 ? 28.365 64.661 11.376 1.00 10.79 74 GLY A O 1
ATOM 544 N N . ILE A 1 95 ? 29.595 63.585 12.929 1.00 9.73 75 ILE A N 1
ATOM 545 C CA . ILE A 1 95 ? 29.670 64.751 13.836 1.00 9.95 75 ILE A CA 1
ATOM 546 C C . ILE A 1 95 ? 31.076 64.942 14.434 1.00 10.53 75 ILE A C 1
ATOM 547 O O . ILE A 1 95 ? 31.247 65.552 15.496 1.00 12.42 75 ILE A O 1
ATOM 552 N N . HIS A 1 96 ? 32.082 64.384 13.751 1.00 10.99 76 HIS A N 1
ATOM 553 C CA . HIS A 1 96 ? 33.440 64.491 14.236 1.00 10.32 76 HIS A CA 1
ATOM 554 C C . HIS A 1 96 ? 34.249 65.679 13.659 1.00 11.38 76 HIS A C 1
ATOM 555 O O . HIS A 1 96 ? 35.263 66.072 14.243 1.00 15.05 76 HIS A O 1
ATOM 562 N N . SER A 1 97 ? 33.870 66.181 12.486 1.00 12.12 77 SER A N 1
ATOM 563 C CA . SER A 1 97 ? 34.654 67.234 11.819 1.00 12.28 77 SER A CA 1
ATOM 564 C C . SER A 1 97 ? 34.022 68.638 11.921 1.00 11.76 77 SER A C 1
ATOM 565 O O . SER A 1 97 ? 32.782 68.754 12.000 1.00 12.82 77 SER A O 1
ATOM 568 N N . GLN A 1 98 ? 34.836 69.715 11.799 1.00 14.74 78 GLN A N 1
ATOM 569 C CA . GLN A 1 98 ? 34.259 71.056 11.781 1.00 14.87 78 GLN A CA 1
ATOM 570 C C . GLN A 1 98 ? 33.335 71.221 10.553 1.00 13.91 78 GLN A C 1
ATOM 571 O O . GLN A 1 98 ? 32.303 71.932 10.628 1.00 13.37 78 GLN A O 1
ATOM 577 N N . GLU A 1 99 ? 33.666 70.599 9.405 1.00 13.90 79 GLU A N 1
ATOM 578 C CA . GLU A 1 99 ? 32.812 70.767 8.224 1.00 14.15 79 GLU A CA 1
ATOM 579 C C . GLU A 1 99 ? 31.446 70.163 8.513 1.00 13.19 79 GLU A C 1
ATOM 580 O O . GLU A 1 99 ? 30.415 70.677 8.059 1.00 13.02 79 GLU A O 1
ATOM 586 N N . GLN A 1 100 ? 31.443 69.026 9.248 1.00 13.10 80 GLN A N 1
ATOM 587 C CA . GLN A 1 100 ? 30.179 68.393 9.584 1.00 11.94 80 GLN A CA 1
ATOM 588 C C . GLN A 1 100 ? 29.371 69.251 10.567 1.00 10.46 80 GLN A C 1
ATOM 589 O O . GLN A 1 100 ? 28.168 69.406 10.437 1.00 11.33 80 GLN A O 1
ATOM 595 N N . VAL A 1 101 ? 30.036 69.877 11.524 1.00 11.55 81 VAL A N 1
ATOM 596 C CA . VAL A 1 101 ? 29.425 70.855 12.439 1.00 12.74 81 VAL A CA 1
ATOM 597 C C . VAL A 1 101 ? 28.691 71.953 11.653 1.00 12.13 81 VAL A C 1
ATOM 598 O O . VAL A 1 101 ? 27.486 72.213 11.858 1.00 11.66 81 VAL A O 1
ATOM 602 N N . GLU A 1 102 ? 29.364 72.507 10.629 1.00 11.74 82 GLU A N 1
ATOM 603 C CA . GLU A 1 102 ? 28.788 73.580 9.839 1.00 13.49 82 GLU A CA 1
ATOM 604 C C . GLU A 1 102 ? 27.628 73.072 8.970 1.00 11.99 82 GLU A C 1
ATOM 605 O O . GLU A 1 102 ? 26.604 73.766 8.842 1.00 13.39 82 GLU A O 1
ATOM 611 N N . GLY A 1 103 ? 27.711 71.829 8.439 1.00 11.45 83 GLY A N 1
ATOM 612 C CA . GLY A 1 103 ? 26.590 71.247 7.695 1.00 12.49 83 GLY A CA 1
ATOM 613 C C . GLY A 1 103 ? 25.380 71.074 8.631 1.00 12.38 83 GLY A C 1
ATOM 614 O O . GLY A 1 103 ? 24.240 71.360 8.276 1.00 12.46 83 GLY A O 1
ATOM 615 N N . TRP A 1 104 ? 25.600 70.532 9.839 1.00 11.24 84 TRP A N 1
ATOM 616 C CA . TRP A 1 104 ? 24.462 70.352 10.746 1.00 12.09 84 TRP A CA 1
ATOM 617 C C . TRP A 1 104 ? 23.866 71.681 11.190 1.00 13.10 84 TRP A C 1
ATOM 618 O O . TRP A 1 104 ? 22.673 71.747 11.480 1.00 12.58 84 TRP A O 1
ATOM 629 N N . ARG A 1 105 ? 24.670 72.739 11.211 1.00 12.36 85 ARG A N 1
ATOM 630 C CA . ARG A 1 105 ? 24.097 74.041 11.548 1.00 12.11 85 ARG A CA 1
ATOM 631 C C . ARG A 1 105 ? 23.000 74.461 10.548 1.00 12.39 85 ARG A C 1
ATOM 632 O O . ARG A 1 105 ? 22.028 75.135 10.880 1.00 13.75 85 ARG A O 1
ATOM 640 N N . LEU A 1 106 ? 23.115 74.009 9.302 1.00 12.35 86 LEU A N 1
ATOM 641 C CA . LEU A 1 106 ? 22.026 74.256 8.346 1.00 13.37 86 LEU A CA 1
ATOM 642 C C . LEU A 1 106 ? 20.710 73.686 8.887 1.00 14.31 86 LEU A C 1
ATOM 643 O O . LEU A 1 106 ? 19.631 74.241 8.701 1.00 15.13 86 LEU A O 1
ATOM 648 N N . VAL A 1 107 ? 20.808 72.479 9.434 1.00 13.56 87 VAL A N 1
ATOM 649 C CA . VAL A 1 107 ? 19.669 71.702 9.860 1.00 14.02 87 VAL A CA 1
ATOM 650 C C . VAL A 1 107 ? 19.098 72.327 11.125 1.00 13.10 87 VAL A C 1
ATOM 651 O O . VAL A 1 107 ? 17.881 72.564 11.170 1.00 13.83 87 VAL A O 1
ATOM 655 N N . THR A 1 108 ? 19.976 72.650 12.101 1.00 12.93 88 THR A N 1
ATOM 656 C CA . THR A 1 108 ? 19.491 73.210 13.360 1.00 13.10 88 THR A CA 1
ATOM 657 C C . THR A 1 108 ? 18.839 74.576 13.116 1.00 15.59 88 THR A C 1
ATOM 658 O O . THR A 1 108 ? 17.766 74.880 13.661 1.00 13.52 88 THR A O 1
ATOM 662 N N . LYS A 1 109 ? 19.440 75.380 12.213 1.00 14.71 89 LYS A N 1
ATOM 663 C CA . LYS A 1 109 ? 18.888 76.689 11.933 1.00 15.14 89 LYS A CA 1
ATOM 664 C C . LYS A 1 109 ? 17.501 76.485 11.305 1.00 16.15 89 LYS A C 1
ATOM 665 O O . LYS A 1 109 ? 16.564 77.180 11.653 1.00 15.39 89 LYS A O 1
ATOM 671 N N . ALA A 1 110 ? 17.407 75.602 10.293 1.00 15.81 90 ALA A N 1
ATOM 672 C CA . ALA A 1 110 ? 16.132 75.439 9.594 1.00 14.08 90 ALA A CA 1
ATOM 673 C C . ALA A 1 110 ? 15.028 75.023 10.563 1.00 15.28 90 ALA A C 1
ATOM 674 O O . ALA A 1 110 ? 13.860 75.422 10.419 1.00 15.78 90 ALA A O 1
ATOM 676 N N . VAL A 1 111 ? 15.338 74.083 11.457 1.00 14.16 91 VAL A N 1
ATOM 677 C CA . VAL A 1 111 ? 14.378 73.594 12.424 1.00 14.56 91 VAL A CA 1
ATOM 678 C C . VAL A 1 111 ? 13.989 74.698 13.411 1.00 14.52 91 VAL A C 1
ATOM 679 O O . VAL A 1 111 ? 12.789 74.894 13.671 1.00 14.11 91 VAL A O 1
ATOM 683 N N . HIS A 1 112 ? 14.973 75.425 13.917 1.00 13.27 92 HIS A N 1
ATOM 684 C CA . HIS A 1 112 ? 14.739 76.453 14.909 1.00 15.10 92 HIS A CA 1
ATOM 685 C C . HIS A 1 112 ? 14.051 77.699 14.353 1.00 15.63 92 HIS A C 1
ATOM 686 O O . HIS A 1 112 ? 13.226 78.251 15.056 1.00 15.54 92 HIS A O 1
ATOM 693 N N . ASP A 1 113 ? 14.246 77.971 13.063 1.00 15.05 93 ASP A N 1
ATOM 694 C CA . ASP A 1 113 ? 13.514 79.018 12.386 1.00 18.05 93 ASP A CA 1
ATOM 695 C C . ASP A 1 113 ? 12.016 78.726 12.396 1.00 16.10 93 ASP A C 1
ATOM 696 O O . ASP A 1 113 ? 11.243 79.672 12.313 1.00 21.19 93 ASP A O 1
ATOM 701 N N . ARG A 1 114 ? 11.591 77.466 12.469 1.00 17.08 94 ARG A N 1
ATOM 702 C CA . ARG A 1 114 ? 10.190 77.120 12.441 1.00 17.43 94 ARG A CA 1
ATOM 703 C C . ARG A 1 114 ? 9.719 76.655 13.818 1.00 17.82 94 ARG A C 1
ATOM 704 O O . ARG A 1 114 ? 8.617 76.098 13.946 1.00 21.09 94 ARG A O 1
ATOM 712 N N . GLY A 1 115 ? 10.557 76.898 14.822 1.00 16.92 95 GLY A N 1
ATOM 713 C CA . GLY A 1 115 ? 10.213 76.720 16.218 1.00 15.89 95 GLY A CA 1
ATOM 714 C C . GLY A 1 115 ? 10.278 75.257 16.690 1.00 15.41 95 GLY A C 1
ATOM 715 O O . GLY A 1 115 ? 9.752 74.974 17.751 1.00 17.05 95 GLY A O 1
ATOM 716 N N . GLY A 1 116 ? 11.022 74.373 16.005 1.00 16.87 96 GLY A N 1
ATOM 717 C CA . GLY A 1 116 ? 11.055 72.966 16.380 1.00 15.47 96 GLY A CA 1
ATOM 718 C C . GLY A 1 116 ? 12.219 72.641 17.320 1.00 14.14 96 GLY A C 1
ATOM 719 O O . GLY A 1 116 ? 13.032 73.504 17.667 1.00 15.31 96 GLY A O 1
ATOM 720 N N . LYS A 1 117 ? 12.187 71.406 17.842 1.00 14.16 97 LYS A N 1
ATOM 721 C CA . LYS A 1 117 ? 13.243 70.898 18.732 1.00 10.47 97 LYS A CA 1
ATOM 722 C C . LYS A 1 117 ? 13.894 69.669 18.091 1.00 11.77 97 LYS A C 1
ATOM 723 O O . LYS A 1 117 ? 13.208 68.839 17.493 1.00 11.59 97 LYS A O 1
ATOM 729 N N . ILE A 1 118 ? 15.234 69.602 18.211 1.00 11.34 98 ILE A N 1
ATOM 730 C CA . ILE A 1 118 ? 15.961 68.511 17.542 1.00 10.11 98 ILE A CA 1
ATOM 731 C C . ILE A 1 118 ? 17.155 68.071 18.378 1.00 10.73 98 ILE A C 1
ATOM 732 O O . ILE A 1 118 ? 17.910 68.901 18.877 1.00 10.72 98 ILE A O 1
ATOM 737 N N . PHE A 1 119 ? 17.257 66.734 18.492 1.00 9.61 99 PHE A N 1
ATOM 738 C CA . PHE A 1 119 ? 18.374 66.108 19.187 1.00 9.26 99 PHE A CA 1
ATOM 739 C C . PHE A 1 119 ? 19.137 65.283 18.154 1.00 11.24 99 PHE A C 1
ATOM 740 O O . PHE A 1 119 ? 18.528 64.582 17.326 1.00 10.59 99 PHE A O 1
ATOM 748 N N . LEU A 1 120 ? 20.482 65.321 18.264 1.00 9.81 100 LEU A N 1
ATOM 749 C CA . LEU A 1 120 ? 21.320 64.544 17.331 1.00 10.92 100 LEU A CA 1
ATOM 750 C C . LEU A 1 120 ? 21.647 63.150 17.908 1.00 8.89 100 LEU A C 1
ATOM 751 O O . LEU A 1 120 ? 21.945 63.067 19.098 1.00 9.85 100 LEU A O 1
ATOM 756 N N . GLN A 1 121 ? 21.416 62.077 17.155 1.00 9.03 101 GLN A N 1
ATOM 757 C CA . GLN A 1 121 ? 21.653 60.712 17.608 1.00 9.18 101 GLN A CA 1
ATOM 758 C C . GLN A 1 121 ? 23.133 60.344 17.372 1.00 7.68 101 GLN A C 1
ATOM 759 O O . GLN A 1 121 ? 23.567 60.265 16.217 1.00 9.85 101 GLN A O 1
ATOM 765 N N . LEU A 1 122 ? 23.882 60.201 18.476 1.00 9.14 102 LEU A N 1
ATOM 766 C CA . LEU A 1 122 ? 25.329 59.877 18.419 1.00 9.50 102 LEU A CA 1
ATOM 767 C C . LEU A 1 122 ? 25.489 58.362 18.163 1.00 8.81 102 LEU A C 1
ATOM 768 O O . LEU A 1 122 ? 25.078 57.547 19.006 1.00 10.16 102 LEU A O 1
ATOM 773 N N . TRP A 1 123 ? 26.264 58.050 17.135 1.00 8.76 103 TRP A N 1
ATOM 774 C CA . TRP A 1 123 ? 26.395 56.687 16.626 1.00 7.61 103 TRP A CA 1
ATOM 775 C C . TRP A 1 123 ? 27.840 56.167 16.632 1.00 9.09 103 TRP A C 1
ATOM 776 O O . TRP A 1 123 ? 28.766 56.871 16.171 1.00 10.37 103 TRP A O 1
ATOM 787 N N . HIS A 1 124 ? 27.976 54.825 16.830 1.00 8.41 104 HIS A N 1
ATOM 788 C CA . HIS A 1 124 ? 29.164 54.083 16.431 1.00 7.85 104 HIS A CA 1
ATOM 789 C C . HIS A 1 124 ? 28.666 52.697 16.056 1.00 8.44 104 HIS A C 1
ATOM 790 O O . HIS A 1 124 ? 28.103 52.038 16.946 1.00 9.15 104 HIS A O 1
ATOM 797 N N . VAL A 1 125 ? 28.915 52.271 14.824 1.00 9.08 105 VAL A N 1
ATOM 798 C CA . VAL A 1 125 ? 28.430 50.978 14.356 1.00 8.67 105 VAL A CA 1
ATOM 799 C C . VAL A 1 125 ? 29.147 49.769 14.969 1.00 9.42 105 VAL A C 1
ATOM 800 O O . VAL A 1 125 ? 28.664 48.656 14.794 1.00 10.48 105 VAL A O 1
ATOM 804 N N . GLY A 1 126 ? 30.368 49.949 15.484 1.00 9.03 106 GLY A N 1
ATOM 805 C CA . GLY A 1 126 ? 31.179 48.813 15.934 1.00 10.34 106 GLY A CA 1
ATOM 806 C C . GLY A 1 126 ? 31.410 47.835 14.784 1.00 9.54 106 GLY A C 1
ATOM 807 O O . GLY A 1 126 ? 31.799 48.231 13.681 1.00 10.59 106 GLY A O 1
ATOM 808 N N . ARG A 1 127 ? 31.096 46.534 14.984 1.00 9.41 107 ARG A N 1
ATOM 809 C CA . ARG A 1 127 ? 31.380 45.490 14.000 1.00 10.74 107 ARG A CA 1
ATOM 810 C C . ARG A 1 127 ? 30.481 45.565 12.756 1.00 9.95 107 ARG A C 1
ATOM 811 O O . ARG A 1 127 ? 30.735 44.839 11.787 1.00 12.09 107 ARG A O 1
ATOM 819 N N . ILE A 1 128 ? 29.391 46.329 12.775 1.00 9.29 108 ILE A N 1
ATOM 820 C CA . ILE A 1 128 ? 28.443 46.418 11.640 1.00 10.60 108 ILE A CA 1
ATOM 821 C C . ILE A 1 128 ? 28.953 47.412 10.576 1.00 11.97 108 ILE A C 1
ATOM 822 O O . ILE A 1 128 ? 28.550 48.590 10.553 1.00 13.60 108 ILE A O 1
ATOM 827 N N . SER A 1 129 ? 30.016 46.975 9.898 1.00 12.53 109 SER A N 1
ATOM 828 C CA . SER A 1 129 ? 30.738 47.797 8.954 1.00 11.76 109 SER A CA 1
ATOM 829 C C . SER A 1 129 ? 31.546 46.830 8.092 1.00 13.50 109 SER A C 1
ATOM 830 O O . SER A 1 129 ? 31.273 45.606 8.050 1.00 12.26 109 SER A O 1
ATOM 833 N N . HIS A 1 130 ? 32.526 47.373 7.370 1.00 12.09 110 HIS A N 1
ATOM 834 C CA . HIS A 1 130 ? 33.305 46.521 6.485 1.00 13.22 110 HIS A CA 1
ATOM 835 C C . HIS A 1 130 ? 34.619 47.236 6.215 1.00 13.04 110 HIS A C 1
ATOM 836 O O . HIS A 1 130 ? 34.671 48.459 6.221 1.00 12.33 110 HIS A O 1
ATOM 843 N N . PRO A 1 131 ? 35.758 46.528 5.996 1.00 13.46 111 PRO A N 1
ATOM 844 C CA . PRO A 1 131 ? 37.010 47.206 5.625 1.00 15.59 111 PRO A CA 1
ATOM 845 C C . PRO A 1 131 ? 36.902 48.189 4.451 1.00 14.43 111 PRO A C 1
ATOM 846 O O . PRO A 1 131 ? 37.524 49.255 4.493 1.00 15.56 111 PRO A O 1
ATOM 850 N N . ASP A 1 132 ? 35.968 47.949 3.502 1.00 15.56 112 ASP A N 1
ATOM 851 C CA . ASP A 1 132 ? 35.808 48.827 2.350 1.00 16.14 112 ASP A CA 1
ATOM 852 C C . ASP A 1 132 ? 35.188 50.183 2.701 1.00 19.45 112 ASP A C 1
ATOM 853 O O . ASP A 1 132 ? 35.284 51.077 1.880 1.00 22.02 112 ASP A O 1
ATOM 858 N N . LEU A 1 133 ? 34.567 50.298 3.890 1.00 16.57 113 LEU A N 1
ATOM 859 C CA . LEU A 1 133 ? 33.962 51.519 4.388 1.00 15.95 113 LEU A CA 1
ATOM 860 C C . LEU A 1 133 ? 34.931 52.241 5.341 1.00 14.35 113 LEU A C 1
ATOM 861 O O . LEU A 1 133 ? 34.696 53.399 5.784 1.00 15.70 113 LEU A O 1
ATOM 866 N N . GLN A 1 134 ? 35.992 51.500 5.693 1.00 17.36 114 GLN A N 1
ATOM 867 C CA . GLN A 1 134 ? 37.014 51.943 6.610 1.00 16.01 114 GLN A CA 1
ATOM 868 C C . GLN A 1 134 ? 38.197 52.602 5.903 1.00 15.44 114 GLN A C 1
ATOM 869 O O . GLN A 1 134 ? 38.532 52.321 4.761 1.00 18.19 114 GLN A O 1
ATOM 875 N N . VAL A 1 135 ? 38.780 53.576 6.580 1.00 16.43 115 VAL A N 1
ATOM 876 C CA . VAL A 1 135 ? 39.959 54.168 5.982 1.00 19.28 115 VAL A CA 1
ATOM 877 C C . VAL A 1 135 ? 41.127 53.177 5.994 1.00 19.57 115 VAL A C 1
ATOM 878 O O . VAL A 1 135 ? 41.402 52.549 7.029 1.00 21.70 115 VAL A O 1
ATOM 882 N N . ASP A 1 136 ? 41.758 53.006 4.816 1.00 21.59 116 ASP A N 1
ATOM 883 C CA . ASP A 1 136 ? 42.971 52.171 4.589 1.00 23.26 116 ASP A CA 1
ATOM 884 C C . ASP A 1 136 ? 42.631 50.694 4.779 1.00 19.69 116 ASP A C 1
ATOM 885 O O . ASP A 1 136 ? 43.566 49.879 4.910 1.00 19.53 116 ASP A O 1
ATOM 890 N N . GLY A 1 137 ? 41.337 50.377 4.792 1.00 22.35 117 GLY A N 1
ATOM 891 C CA . GLY A 1 137 ? 40.917 48.985 4.931 1.00 19.75 117 GLY A CA 1
ATOM 892 C C . GLY A 1 137 ? 41.103 48.441 6.354 1.00 17.76 117 GLY A C 1
ATOM 893 O O . GLY A 1 137 ? 41.180 47.230 6.537 1.00 17.79 117 GLY A O 1
ATOM 894 N N . ALA A 1 138 ? 41.122 49.348 7.347 1.00 18.58 118 ALA A N 1
ATOM 895 C CA . ALA A 1 138 ? 41.144 48.956 8.755 1.00 17.60 118 ALA A CA 1
ATOM 896 C C . ALA A 1 138 ? 39.977 48.018 9.070 1.00 16.92 118 ALA A C 1
ATOM 897 O O . ALA A 1 138 ? 38.887 48.173 8.512 1.00 14.12 118 ALA A O 1
ATOM 899 N N . LEU A 1 139 ? 40.203 47.003 9.942 1.00 14.22 119 LEU A N 1
ATOM 900 C CA . LEU A 1 139 ? 39.044 46.222 10.389 1.00 17.27 119 LEU A CA 1
ATOM 901 C C . LEU A 1 139 ? 38.135 47.092 11.253 1.00 11.47 119 LEU A C 1
ATOM 902 O O . LEU A 1 139 ? 38.599 47.888 12.075 1.00 12.70 119 LEU A O 1
ATOM 907 N N . PRO A 1 140 ? 36.804 46.922 11.122 1.00 12.15 120 PRO A N 1
ATOM 908 C CA . PRO A 1 140 ? 35.896 47.437 12.133 1.00 12.03 120 PRO A CA 1
ATOM 909 C C . PRO A 1 140 ? 36.289 46.964 13.513 1.00 11.63 120 PRO A C 1
ATOM 910 O O . PRO A 1 140 ? 36.848 45.869 13.683 1.00 11.65 120 PRO A O 1
ATOM 914 N N . VAL A 1 141 ? 35.918 47.768 14.514 1.00 10.80 121 VAL A N 1
ATOM 915 C CA . VAL A 1 141 ? 36.222 47.475 15.894 1.00 8.92 121 VAL A CA 1
ATOM 916 C C . VAL A 1 141 ? 34.957 47.068 16.644 1.00 10.56 121 VAL A C 1
ATOM 917 O O . VAL A 1 141 ? 33.823 47.354 16.276 1.00 11.53 121 VAL A O 1
ATOM 921 N N . ALA A 1 142 ? 35.159 46.369 17.785 1.00 12.45 122 ALA A N 1
ATOM 922 C CA . ALA A 1 142 ? 34.097 45.671 18.486 1.00 9.34 122 ALA A CA 1
ATOM 923 C C . ALA A 1 142 ? 34.578 45.321 19.869 1.00 8.07 122 ALA A C 1
ATOM 924 O O . ALA A 1 142 ? 35.788 45.271 20.084 1.00 9.63 122 ALA A O 1
ATOM 926 N N . PRO A 1 143 ? 33.677 44.831 20.750 1.00 8.93 123 PRO A N 1
ATOM 927 C CA . PRO A 1 143 ? 34.165 44.376 22.038 1.00 9.94 123 PRO A CA 1
ATOM 928 C C . PRO A 1 143 ? 35.008 43.102 21.880 1.00 9.28 123 PRO A C 1
ATOM 929 O O . PRO A 1 143 ? 36.025 42.928 22.600 1.00 9.49 123 PRO A O 1
ATOM 933 N N . SER A 1 144 ? 34.650 42.240 20.896 1.00 10.06 124 SER A N 1
ATOM 934 C CA . SER A 1 144 ? 35.284 40.950 20.724 1.00 10.97 124 SER A CA 1
ATOM 935 C C . SER A 1 144 ? 35.392 40.687 19.238 1.00 10.90 124 SER A C 1
ATOM 936 O O . SER A 1 144 ? 34.562 41.139 18.429 1.00 10.88 124 SER A O 1
ATOM 939 N N . ALA A 1 145 ? 36.344 39.791 18.887 1.00 11.12 125 ALA A N 1
ATOM 940 C CA . ALA A 1 145 ? 36.586 39.407 17.503 1.00 12.06 125 ALA A CA 1
ATOM 941 C C . ALA A 1 145 ? 35.608 38.306 17.102 1.00 11.77 125 ALA A C 1
ATOM 942 O O . ALA A 1 145 ? 35.956 37.125 16.972 1.00 14.24 125 ALA A O 1
ATOM 944 N N . ILE A 1 146 ? 34.325 38.719 16.882 1.00 11.73 126 ILE A N 1
ATOM 945 C CA . ILE A 1 146 ? 33.171 37.848 16.616 1.00 14.38 126 ILE A CA 1
ATOM 946 C C . ILE A 1 146 ? 32.371 38.565 15.546 1.00 13.73 126 ILE A C 1
ATOM 947 O O . ILE A 1 146 ? 31.920 39.710 15.759 1.00 12.24 126 ILE A O 1
ATOM 952 N N . ALA A 1 147 ? 32.336 37.960 14.364 1.00 14.98 127 ALA A N 1
ATOM 953 C CA . ALA A 1 147 ? 31.519 38.508 13.295 1.00 13.63 127 ALA A CA 1
ATOM 954 C C . ALA A 1 147 ? 30.018 38.338 13.584 1.00 15.87 127 ALA A C 1
ATOM 955 O O . ALA A 1 147 ? 29.576 37.342 14.188 1.00 14.40 127 ALA A O 1
ATOM 957 N N . PRO A 1 148 ? 29.146 39.234 13.062 1.00 13.74 128 PRO A N 1
ATOM 958 C CA . PRO A 1 148 ? 27.710 38.971 13.163 1.00 15.95 128 PRO A CA 1
ATOM 959 C C . PRO A 1 148 ? 27.424 37.656 12.412 1.00 16.17 128 PRO A C 1
ATOM 960 O O . PRO A 1 148 ? 28.001 37.441 11.346 1.00 22.43 128 PRO A O 1
ATOM 964 N N A SER A 1 149 ? 26.488 36.840 12.917 0.43 18.99 129 SER A N 1
ATOM 965 N N B SER A 1 149 ? 26.563 36.800 12.971 0.57 19.93 129 SER A N 1
ATOM 966 C CA A SER A 1 149 ? 26.198 35.510 12.395 0.43 19.10 129 SER A CA 1
ATOM 967 C CA B SER A 1 149 ? 26.233 35.521 12.366 0.57 19.21 129 SER A CA 1
ATOM 968 C C A SER A 1 149 ? 25.101 35.577 11.333 0.43 19.95 129 SER A C 1
ATOM 969 C C B SER A 1 149 ? 25.410 35.765 11.108 0.57 21.11 129 SER A C 1
ATOM 970 O O A SER A 1 149 ? 24.756 34.578 10.705 0.43 17.43 129 SER A O 1
ATOM 971 O O B SER A 1 149 ? 25.579 35.079 10.120 0.57 24.85 129 SER A O 1
ATOM 976 N N . GLU A 1 150 ? 24.539 36.783 11.157 1.00 16.56 130 GLU A N 1
ATOM 977 C CA . GLU A 1 150 ? 23.522 37.010 10.129 1.00 20.01 130 GLU A CA 1
ATOM 978 C C . GLU A 1 150 ? 23.834 38.300 9.387 1.00 19.97 130 GLU A C 1
ATOM 979 O O . GLU A 1 150 ? 24.513 39.175 9.936 1.00 19.11 130 GLU A O 1
ATOM 985 N N . GLY A 1 151 ? 23.265 38.413 8.180 1.00 22.24 131 GLY A N 1
ATOM 986 C CA . GLY A 1 151 ? 23.272 39.656 7.428 1.00 18.66 131 GLY A CA 1
ATOM 987 C C . GLY A 1 151 ? 24.551 39.862 6.608 1.00 15.91 131 GLY A C 1
ATOM 988 O O . GLY A 1 151 ? 25.449 39.004 6.571 1.00 20.75 131 GLY A O 1
ATOM 989 N N . MET A 1 152 ? 24.670 41.063 6.013 1.00 19.17 132 MET A N 1
ATOM 990 C CA . MET A 1 152 ? 25.775 41.388 5.124 1.00 17.84 132 MET A CA 1
ATOM 991 C C . MET A 1 152 ? 26.109 42.856 5.351 1.00 17.37 132 MET A C 1
ATOM 992 O O . MET A 1 152 ? 25.234 43.639 5.716 1.00 18.19 132 MET A O 1
ATOM 997 N N . ALA A 1 153 ? 27.385 43.187 5.168 1.00 16.32 133 ALA A N 1
ATOM 998 C CA . ALA A 1 153 ? 27.768 44.592 5.240 1.00 15.54 133 ALA A CA 1
ATOM 999 C C . ALA A 1 153 ? 27.261 45.358 4.013 1.00 17.21 133 ALA A C 1
ATOM 1000 O O . ALA A 1 153 ? 27.149 44.806 2.939 1.00 22.57 133 ALA A O 1
ATOM 1002 N N . ALA A 1 154 ? 26.932 46.650 4.176 1.00 17.65 134 ALA A N 1
ATOM 1003 C CA . ALA A 1 154 ? 26.429 47.503 3.103 1.00 18.08 134 ALA A CA 1
ATOM 1004 C C . ALA A 1 154 ? 27.525 48.463 2.644 1.00 17.64 134 ALA A C 1
ATOM 1005 O O . ALA A 1 154 ? 27.656 49.581 3.171 1.00 19.46 134 ALA A O 1
ATOM 1007 N N . THR A 1 155 ? 28.263 48.051 1.625 1.00 17.38 135 THR A N 1
ATOM 1008 C CA . THR A 1 155 ? 29.421 48.819 1.170 1.00 17.66 135 THR A CA 1
ATOM 1009 C C . THR A 1 155 ? 28.992 49.668 -0.014 1.00 15.27 135 THR A C 1
ATOM 1010 O O . THR A 1 155 ? 27.874 49.514 -0.477 1.00 16.54 135 THR A O 1
ATOM 1014 N N . TYR A 1 156 ? 29.879 50.543 -0.464 1.00 18.26 136 TYR A N 1
ATOM 1015 C CA . TYR A 1 156 ? 29.529 51.433 -1.562 1.00 20.11 136 TYR A CA 1
ATOM 1016 C C . TYR A 1 156 ? 29.305 50.648 -2.857 1.00 20.69 136 TYR A C 1
ATOM 1017 O O . TYR A 1 156 ? 28.480 51.100 -3.659 1.00 22.28 136 TYR A O 1
ATOM 1026 N N . GLU A 1 157 ? 29.934 49.435 -2.958 1.00 21.90 137 GLU A N 1
ATOM 1027 C CA . GLU A 1 157 ? 29.913 48.574 -4.129 1.00 22.43 137 GLU A CA 1
ATOM 1028 C C . GLU A 1 157 ? 28.696 47.642 -4.066 1.00 24.01 137 GLU A C 1
ATOM 1029 O O . GLU A 1 157 ? 28.346 47.004 -5.058 1.00 26.92 137 GLU A O 1
ATOM 1035 N N . GLY A 1 158 ? 28.042 47.552 -2.897 1.00 20.68 138 GLY A N 1
ATOM 1036 C CA . GLY A 1 158 ? 26.993 46.561 -2.712 1.00 23.23 138 GLY A CA 1
ATOM 1037 C C . GLY A 1 158 ? 27.178 45.711 -1.443 1.00 17.97 138 GLY A C 1
ATOM 1038 O O . GLY A 1 158 ? 28.018 45.943 -0.595 1.00 18.00 138 GLY A O 1
ATOM 1039 N N . GLU A 1 159 ? 26.329 44.708 -1.283 1.00 21.16 139 GLU A N 1
ATOM 1040 C CA . GLU A 1 159 ? 26.436 43.912 -0.083 1.00 21.54 139 GLU A CA 1
ATOM 1041 C C . GLU A 1 159 ? 27.676 43.039 -0.184 1.00 19.62 139 GLU A C 1
ATOM 1042 O O . GLU A 1 159 ? 27.970 42.481 -1.236 1.00 23.61 139 GLU A O 1
ATOM 1048 N N . LYS A 1 160 ? 28.348 42.861 0.952 1.00 17.05 140 LYS A N 1
ATOM 1049 C CA . LYS A 1 160 ? 29.498 41.973 1.087 1.00 18.87 140 LYS A CA 1
ATOM 1050 C C . LYS A 1 160 ? 29.452 41.293 2.449 1.00 18.10 140 LYS A C 1
ATOM 1051 O O . LYS A 1 160 ? 28.978 41.871 3.420 1.00 21.99 140 LYS A O 1
ATOM 1057 N N . PRO A 1 161 ? 29.958 40.053 2.571 1.00 20.00 141 PRO A N 1
ATOM 1058 C CA . PRO A 1 161 ? 29.978 39.349 3.854 1.00 17.04 141 PRO A CA 1
ATOM 1059 C C . PRO A 1 161 ? 30.763 40.156 4.884 1.00 17.63 141 PRO A C 1
ATOM 1060 O O . PRO A 1 161 ? 31.775 40.809 4.568 1.00 16.23 141 PRO A O 1
ATOM 1064 N N . TYR A 1 162 ? 30.256 40.166 6.124 1.00 16.98 142 TYR A N 1
ATOM 1065 C CA . TYR A 1 162 ? 31.015 40.747 7.226 1.00 16.44 142 TYR A CA 1
ATOM 1066 C C . TYR A 1 162 ? 32.318 39.986 7.420 1.00 15.80 142 TYR A C 1
ATOM 1067 O O . TYR A 1 162 ? 32.399 38.791 7.132 1.00 17.43 142 TYR A O 1
ATOM 1076 N N . VAL A 1 163 ? 33.322 40.729 7.856 1.00 14.67 143 VAL A N 1
ATOM 1077 C CA . VAL A 1 163 ? 34.591 40.174 8.300 1.00 15.80 143 VAL A CA 1
ATOM 1078 C C . VAL A 1 163 ? 34.549 40.175 9.821 1.00 15.89 143 VAL A C 1
ATOM 1079 O O . VAL A 1 163 ? 33.766 40.898 10.457 1.00 14.90 143 VAL A O 1
ATOM 1083 N N . THR A 1 164 ? 35.482 39.429 10.397 1.00 14.39 144 THR A N 1
ATOM 1084 C CA . THR A 1 164 ? 35.563 39.428 11.836 1.00 12.30 144 THR A CA 1
ATOM 1085 C C . THR A 1 164 ? 36.185 40.759 12.235 1.00 13.39 144 THR A C 1
ATOM 1086 O O . THR A 1 164 ? 37.248 41.145 11.691 1.00 13.06 144 THR A O 1
ATOM 1090 N N . PRO A 1 165 ? 35.624 41.440 13.255 1.00 12.12 145 PRO A N 1
ATOM 1091 C CA . PRO A 1 165 ? 36.151 42.743 13.650 1.00 10.79 145 PRO A CA 1
ATOM 1092 C C . PRO A 1 165 ? 37.399 42.556 14.508 1.00 10.84 145 PRO A C 1
ATOM 1093 O O . PRO A 1 165 ? 37.680 41.408 14.920 1.00 12.10 145 PRO A O 1
ATOM 1097 N N . ARG A 1 166 ? 38.051 43.689 14.833 1.00 10.94 146 ARG A N 1
ATOM 1098 C CA . ARG A 1 166 ? 39.180 43.669 15.737 1.00 10.73 146 ARG A CA 1
ATOM 1099 C C . ARG A 1 166 ? 38.638 43.988 17.134 1.00 13.89 146 ARG A C 1
ATOM 1100 O O . ARG A 1 166 ? 37.871 44.951 17.307 1.00 11.92 146 ARG A O 1
ATOM 1108 N N . ALA A 1 167 ? 38.999 43.173 18.134 1.00 12.56 147 ALA A N 1
ATOM 1109 C CA . ALA A 1 167 ? 38.667 43.471 19.517 1.00 11.37 147 ALA A CA 1
ATOM 1110 C C . ALA A 1 167 ? 39.443 44.708 20.022 1.00 11.13 147 ALA A C 1
ATOM 1111 O O . ALA A 1 167 ? 40.675 44.775 19.980 1.00 13.23 147 ALA A O 1
ATOM 1113 N N . LEU A 1 168 ? 38.740 45.688 20.614 1.00 11.03 148 LEU A N 1
ATOM 1114 C CA . LEU A 1 168 ? 39.387 46.853 21.173 1.00 10.97 148 LEU A CA 1
ATOM 1115 C C . LEU A 1 168 ? 40.288 46.451 22.319 1.00 11.91 148 LEU A C 1
ATOM 1116 O O . LEU A 1 168 ? 39.878 45.665 23.172 1.00 11.34 148 LEU A O 1
ATOM 1121 N N . GLU A 1 169 ? 41.453 47.068 22.359 1.00 12.65 149 GLU A N 1
ATOM 1122 C CA . GLU A 1 169 ? 42.287 46.876 23.522 1.00 12.55 149 GLU A CA 1
ATOM 1123 C C . GLU A 1 169 ? 41.704 47.618 24.703 1.00 12.47 149 GLU A C 1
ATOM 1124 O O . GLU A 1 169 ? 41.027 48.667 24.543 1.00 12.77 149 GLU A O 1
ATOM 1130 N N . THR A 1 170 ? 42.011 47.136 25.918 1.00 12.75 150 THR A N 1
ATOM 1131 C CA . THR A 1 170 ? 41.505 47.813 27.112 1.00 13.97 150 THR A CA 1
ATOM 1132 C C . THR A 1 170 ? 41.870 49.328 27.105 1.00 10.21 150 THR A C 1
ATOM 1133 O O . THR A 1 170 ? 41.025 50.179 27.399 1.00 11.80 150 THR A O 1
ATOM 1137 N N . ALA A 1 171 ? 43.102 49.660 26.681 1.00 9.97 151 ALA A N 1
ATOM 1138 C CA . ALA A 1 171 ? 43.587 51.036 26.707 1.00 11.51 151 ALA A CA 1
ATOM 1139 C C . ALA A 1 171 ? 43.011 51.831 25.535 1.00 11.67 151 ALA A C 1
ATOM 1140 O O . ALA A 1 171 ? 43.218 53.029 25.484 1.00 11.68 151 ALA A O 1
ATOM 1142 N N . GLU A 1 172 ? 42.269 51.190 24.622 1.00 11.19 152 GLU A N 1
ATOM 1143 C CA . GLU A 1 172 ? 41.518 51.905 23.582 1.00 11.48 152 GLU A CA 1
ATOM 1144 C C . GLU A 1 172 ? 40.149 52.389 24.044 1.00 11.71 152 GLU A C 1
ATOM 1145 O O . GLU A 1 172 ? 39.536 53.170 23.350 1.00 11.92 152 GLU A O 1
ATOM 1151 N N . ILE A 1 173 ? 39.668 51.914 25.201 1.00 10.52 153 ILE A N 1
ATOM 1152 C CA . ILE A 1 173 ? 38.297 52.217 25.606 1.00 11.40 153 ILE A CA 1
ATOM 1153 C C . ILE A 1 173 ? 38.187 53.710 25.915 1.00 13.39 153 ILE A C 1
ATOM 1154 O O . ILE A 1 173 ? 37.223 54.347 25.438 1.00 11.76 153 ILE A O 1
ATOM 1159 N N . PRO A 1 174 ? 39.162 54.353 26.588 1.00 11.11 154 PRO A N 1
ATOM 1160 C CA . PRO A 1 174 ? 39.114 55.807 26.758 1.00 10.35 154 PRO A CA 1
ATOM 1161 C C . PRO A 1 174 ? 38.933 56.547 25.426 1.00 10.20 154 PRO A C 1
ATOM 1162 O O . PRO A 1 174 ? 38.250 57.584 25.405 1.00 12.69 154 PRO A O 1
ATOM 1166 N N . GLY A 1 175 ? 39.618 56.156 24.368 1.00 9.93 155 GLY A N 1
ATOM 1167 C CA . GLY A 1 175 ? 39.470 56.725 23.042 1.00 9.91 155 GLY A CA 1
ATOM 1168 C C . GLY A 1 175 ? 38.044 56.666 22.523 1.00 10.18 155 GLY A C 1
ATOM 1169 O O . GLY A 1 175 ? 37.597 57.604 21.890 1.00 11.92 155 GLY A O 1
ATOM 1170 N N . ILE A 1 176 ? 37.355 55.541 22.748 1.00 8.91 156 ILE A N 1
ATOM 1171 C CA . ILE A 1 176 ? 35.972 55.455 22.364 1.00 9.46 156 ILE A CA 1
ATOM 1172 C C . ILE A 1 176 ? 35.143 56.482 23.134 1.00 10.34 156 ILE A C 1
ATOM 1173 O O . ILE A 1 176 ? 34.278 57.189 22.532 1.00 11.06 156 ILE A O 1
ATOM 1178 N N . VAL A 1 177 ? 35.320 56.519 24.444 1.00 10.56 157 VAL A N 1
ATOM 1179 C CA . VAL A 1 177 ? 34.581 57.504 25.233 1.00 10.92 157 VAL A CA 1
ATOM 1180 C C . VAL A 1 177 ? 34.875 58.923 24.713 1.00 10.93 157 VAL A C 1
ATOM 1181 O O . VAL A 1 177 ? 33.932 59.720 24.578 1.00 11.38 157 VAL A O 1
ATOM 1185 N N . GLU A 1 178 ? 36.121 59.159 24.309 1.00 11.31 158 GLU A N 1
ATOM 1186 C CA . GLU A 1 178 ? 36.451 60.520 23.837 1.00 10.78 158 GLU A CA 1
ATOM 1187 C C . GLU A 1 178 ? 35.785 60.790 22.485 1.00 12.36 158 GLU A C 1
ATOM 1188 O O . GLU A 1 178 ? 35.390 61.915 22.234 1.00 12.08 158 GLU A O 1
ATOM 1194 N N . GLN A 1 179 ? 35.566 59.769 21.647 1.00 10.50 159 GLN A N 1
ATOM 1195 C CA . GLN A 1 179 ? 34.871 60.017 20.386 1.00 9.78 159 GLN A CA 1
ATOM 1196 C C . GLN A 1 179 ? 33.455 60.534 20.681 1.00 9.40 159 GLN A C 1
ATOM 1197 O O . GLN A 1 179 ? 32.974 61.477 20.077 1.00 10.39 159 GLN A O 1
ATOM 1203 N N . TYR A 1 180 ? 32.808 59.936 21.681 1.00 10.00 160 TYR A N 1
ATOM 1204 C CA . TYR A 1 180 ? 31.451 60.338 22.069 1.00 9.69 160 TYR A CA 1
ATOM 1205 C C . TYR A 1 180 ? 31.471 61.732 22.728 1.00 10.14 160 TYR A C 1
ATOM 1206 O O . TYR A 1 180 ? 30.566 62.548 22.509 1.00 10.99 160 TYR A O 1
ATOM 1215 N N . ARG A 1 181 ? 32.456 61.963 23.596 1.00 9.94 161 ARG A N 1
ATOM 1216 C CA . ARG A 1 181 ? 32.593 63.259 24.274 1.00 10.74 161 ARG A CA 1
ATOM 1217 C C . ARG A 1 181 ? 32.744 64.366 23.239 1.00 10.84 161 ARG A C 1
ATOM 1218 O O . ARG A 1 181 ? 32.051 65.402 23.295 1.00 11.04 161 ARG A O 1
ATOM 1226 N N . GLN A 1 182 ? 33.710 64.231 22.320 1.00 10.43 162 GLN A N 1
ATOM 1227 C CA . GLN A 1 182 ? 33.954 65.221 21.270 1.00 10.39 162 GLN A CA 1
ATOM 1228 C C . GLN A 1 182 ? 32.732 65.357 20.358 1.00 10.91 162 GLN A C 1
ATOM 1229 O O . GLN A 1 182 ? 32.418 66.445 19.908 1.00 11.83 162 GLN A O 1
ATOM 1235 N N . GLY A 1 183 ? 32.080 64.231 19.966 1.00 10.09 163 GLY A N 1
ATOM 1236 C CA . GLY A 1 183 ? 30.903 64.326 19.127 1.00 9.92 163 GLY A CA 1
ATOM 1237 C C . GLY A 1 183 ? 29.783 65.066 19.839 1.00 9.47 163 GLY A C 1
ATOM 1238 O O . GLY A 1 183 ? 29.069 65.848 19.235 1.00 10.89 163 GLY A O 1
ATOM 1239 N N . ALA A 1 184 ? 29.643 64.853 21.163 1.00 9.00 164 ALA A N 1
ATOM 1240 C CA . ALA A 1 184 ? 28.647 65.593 21.933 1.00 8.76 164 ALA A CA 1
ATOM 1241 C C . ALA A 1 184 ? 29.018 67.095 21.924 1.00 9.51 164 ALA A C 1
ATOM 1242 O O . ALA A 1 184 ? 28.124 67.924 21.764 1.00 10.45 164 ALA A O 1
ATOM 1244 N N . LYS A 1 185 ? 30.309 67.446 22.100 1.00 9.83 165 LYS A N 1
ATOM 1245 C CA . LYS A 1 185 ? 30.707 68.866 22.088 1.00 9.27 165 LYS A CA 1
ATOM 1246 C C . LYS A 1 185 ? 30.420 69.471 20.695 1.00 10.66 165 LYS A C 1
ATOM 1247 O O . LYS A 1 185 ? 29.982 70.628 20.612 1.00 9.74 165 LYS A O 1
ATOM 1253 N N . ASN A 1 186 ? 30.628 68.715 19.598 1.00 10.62 166 ASN A N 1
ATOM 1254 C CA . ASN A 1 186 ? 30.434 69.162 18.237 1.00 9.43 166 ASN A CA 1
ATOM 1255 C C . ASN A 1 186 ? 28.926 69.347 18.006 1.00 10.45 166 ASN A C 1
ATOM 1256 O O . ASN A 1 186 ? 28.510 70.367 17.434 1.00 11.45 166 ASN A O 1
ATOM 1261 N N . ALA A 1 187 ? 28.102 68.417 18.475 1.00 10.02 167 ALA A N 1
ATOM 1262 C CA . ALA A 1 187 ? 26.660 68.654 18.403 1.00 9.33 167 ALA A CA 1
ATOM 1263 C C . ALA A 1 187 ? 26.243 69.947 19.099 1.00 9.32 167 ALA A C 1
ATOM 1264 O O . ALA A 1 187 ? 25.263 70.600 18.680 1.00 9.94 167 ALA A O 1
ATOM 1266 N N . LEU A 1 188 ? 26.801 70.161 20.279 1.00 9.93 168 LEU A N 1
ATOM 1267 C CA . LEU A 1 188 ? 26.490 71.374 21.046 1.00 10.12 168 LEU A CA 1
ATOM 1268 C C . LEU A 1 188 ? 26.866 72.633 20.258 1.00 11.29 168 LEU A C 1
ATOM 1269 O O . LEU A 1 188 ? 26.012 73.509 20.090 1.00 11.76 168 LEU A O 1
ATOM 1274 N N . ALA A 1 189 ? 28.051 72.646 19.646 1.00 11.76 169 ALA A N 1
ATOM 1275 C CA . ALA A 1 189 ? 28.495 73.749 18.809 1.00 12.92 169 ALA A CA 1
ATOM 1276 C C . ALA A 1 189 ? 27.617 73.926 17.585 1.00 12.30 169 ALA A C 1
ATOM 1277 O O . ALA A 1 189 ? 27.498 75.015 17.084 1.00 16.19 169 ALA A O 1
ATOM 1279 N N . ALA A 1 190 ? 26.991 72.845 17.090 1.00 11.35 170 ALA A N 1
ATOM 1280 C CA . ALA A 1 190 ? 26.167 72.913 15.897 1.00 11.88 170 ALA A CA 1
ATOM 1281 C C . ALA A 1 190 ? 24.780 73.486 16.215 1.00 11.46 170 ALA A C 1
ATOM 1282 O O . ALA A 1 190 ? 23.961 73.640 15.297 1.00 14.37 170 ALA A O 1
ATOM 1284 N N . GLY A 1 191 ? 24.446 73.647 17.508 1.00 10.56 171 GLY A N 1
ATOM 1285 C CA . GLY A 1 191 ? 23.145 74.256 17.855 1.00 12.48 171 GLY A CA 1
ATOM 1286 C C . GLY A 1 191 ? 22.004 73.282 18.138 1.00 12.53 171 GLY A C 1
ATOM 1287 O O . GLY A 1 191 ? 20.852 73.693 18.108 1.00 12.68 171 GLY A O 1
ATOM 1288 N N . PHE A 1 192 ? 22.276 71.986 18.340 1.00 9.70 172 PHE A N 1
ATOM 1289 C CA . PHE A 1 192 ? 21.219 71.073 18.732 1.00 11.18 172 PHE A CA 1
ATOM 1290 C C . PHE A 1 192 ? 20.623 71.409 20.084 1.00 11.35 172 PHE A C 1
ATOM 1291 O O . PHE A 1 192 ? 21.282 72.076 20.868 1.00 12.28 172 PHE A O 1
ATOM 1299 N N . ASP A 1 193 ? 19.375 70.930 20.329 1.00 10.31 173 ASP A N 1
ATOM 1300 C CA . ASP A 1 193 ? 18.744 71.048 21.616 1.00 10.47 173 ASP A CA 1
ATOM 1301 C C . ASP A 1 193 ? 19.179 69.983 22.591 1.00 8.67 173 ASP A C 1
ATOM 1302 O O . ASP A 1 193 ? 18.933 70.116 23.797 1.00 10.30 173 ASP A O 1
ATOM 1307 N N . GLY A 1 194 ? 19.917 68.996 22.077 1.00 11.57 174 GLY A N 1
ATOM 1308 C CA . GLY A 1 194 ? 20.354 67.906 22.937 1.00 11.84 174 GLY A CA 1
ATOM 1309 C C . GLY A 1 194 ? 20.914 66.783 22.070 1.00 10.24 174 GLY A C 1
ATOM 1310 O O . GLY A 1 194 ? 20.972 66.901 20.834 1.00 10.72 174 GLY A O 1
ATOM 1311 N N . VAL A 1 195 ? 21.245 65.663 22.705 1.00 10.99 175 VAL A N 1
ATOM 1312 C CA . VAL A 1 195 ? 21.746 64.471 22.018 1.00 9.90 175 VAL A CA 1
ATOM 1313 C C . VAL A 1 195 ? 21.045 63.231 22.549 1.00 9.82 175 VAL A C 1
ATOM 1314 O O . VAL A 1 195 ? 20.678 63.175 23.735 1.00 9.86 175 VAL A O 1
ATOM 1318 N N . GLU A 1 196 ? 20.998 62.226 21.681 1.00 9.46 176 GLU A N 1
ATOM 1319 C CA . GLU A 1 196 ? 20.554 60.871 22.053 1.00 8.00 176 GLU A CA 1
ATOM 1320 C C . GLU A 1 196 ? 21.732 59.916 21.826 1.00 8.72 176 GLU A C 1
ATOM 1321 O O . GLU A 1 196 ? 22.281 59.894 20.734 1.00 9.14 176 GLU A O 1
ATOM 1327 N N . ILE A 1 197 ? 22.049 59.135 22.858 1.00 8.62 177 ILE A N 1
ATOM 1328 C CA . ILE A 1 197 ? 23.098 58.119 22.709 1.00 8.01 177 ILE A CA 1
ATOM 1329 C C . ILE A 1 197 ? 22.448 56.868 22.139 1.00 8.93 177 ILE A C 1
ATOM 1330 O O . ILE A 1 197 ? 21.535 56.305 22.751 1.00 10.91 177 ILE A O 1
ATOM 1335 N N . HIS A 1 198 ? 22.864 56.473 20.933 1.00 8.57 178 HIS A N 1
ATOM 1336 C CA . HIS A 1 198 ? 22.363 55.252 20.317 1.00 8.65 178 HIS A CA 1
ATOM 1337 C C . HIS A 1 198 ? 23.001 53.997 20.937 1.00 9.33 178 HIS A C 1
ATOM 1338 O O . HIS A 1 198 ? 24.166 53.676 20.688 1.00 10.72 178 HIS A O 1
ATOM 1345 N N . SER A 1 199 ? 22.261 53.369 21.851 1.00 9.58 179 SER A N 1
ATOM 1346 C CA . SER A 1 199 ? 22.742 52.152 22.496 1.00 10.08 179 SER A CA 1
ATOM 1347 C C . SER A 1 199 ? 21.884 50.947 22.141 1.00 8.77 179 SER A C 1
ATOM 1348 O O . SER A 1 199 ? 21.695 50.035 22.949 1.00 11.22 179 SER A O 1
ATOM 1351 N N . ALA A 1 200 ? 21.334 51.035 20.934 1.00 9.62 180 ALA A N 1
ATOM 1352 C CA . ALA A 1 200 ? 20.344 50.087 20.419 1.00 8.40 180 ALA A CA 1
ATOM 1353 C C . ALA A 1 200 ? 20.771 49.421 19.110 1.00 8.53 180 ALA A C 1
ATOM 1354 O O . ALA A 1 200 ? 21.875 49.664 18.591 1.00 8.55 180 ALA A O 1
ATOM 1356 N N . ASN A 1 201 ? 19.939 48.430 18.670 1.00 8.23 181 ASN A N 1
ATOM 1357 C CA . ASN A 1 201 ? 19.934 47.959 17.290 1.00 8.93 181 ASN A CA 1
ATOM 1358 C C . ASN A 1 201 ? 21.254 47.304 16.930 1.00 9.08 181 ASN A C 1
ATOM 1359 O O . ASN A 1 201 ? 21.576 47.279 15.767 1.00 11.63 181 ASN A O 1
ATOM 1364 N N . GLY A 1 202 ? 21.984 46.760 17.897 1.00 8.97 182 GLY A N 1
ATOM 1365 C CA . GLY A 1 202 ? 23.139 45.922 17.600 1.00 10.77 182 GLY A CA 1
ATOM 1366 C C . GLY A 1 202 ? 24.396 46.677 17.195 1.00 10.09 182 GLY A C 1
ATOM 1367 O O . GLY A 1 202 ? 25.354 46.044 16.754 1.00 10.59 182 GLY A O 1
ATOM 1368 N N . TYR A 1 203 ? 24.466 47.969 17.532 1.00 9.08 183 TYR A N 1
ATOM 1369 C CA . TYR A 1 203 ? 25.642 48.762 17.244 1.00 10.27 183 TYR A CA 1
ATOM 1370 C C . TYR A 1 203 ? 26.706 48.633 18.349 1.00 10.54 183 TYR A C 1
ATOM 1371 O O . TYR A 1 203 ? 26.515 47.811 19.271 1.00 10.11 183 TYR A O 1
ATOM 1380 N N . LEU A 1 204 ? 27.736 49.499 18.380 1.00 11.02 184 LEU A N 1
ATOM 1381 C CA . LEU A 1 204 ? 28.894 49.216 19.248 1.00 8.78 184 LEU A CA 1
ATOM 1382 C C . LEU A 1 204 ? 28.446 49.082 20.714 1.00 10.53 184 LEU A C 1
ATOM 1383 O O . LEU A 1 204 ? 28.856 48.124 21.363 1.00 10.22 184 LEU A O 1
ATOM 1388 N N . LEU A 1 205 ? 27.640 50.024 21.290 1.00 8.37 185 LEU A N 1
ATOM 1389 C CA . LEU A 1 205 ? 27.326 49.927 22.716 1.00 7.89 185 LEU A CA 1
ATOM 1390 C C . LEU A 1 205 ? 26.525 48.658 22.976 1.00 8.80 185 LEU A C 1
ATOM 1391 O O . LEU A 1 205 ? 26.711 48.036 24.035 1.00 9.87 185 LEU A O 1
ATOM 1396 N N . ASP A 1 206 ? 25.519 48.438 22.124 1.00 9.15 186 ASP A N 1
ATOM 1397 C CA . ASP A 1 206 ? 24.762 47.200 22.230 1.00 9.18 186 ASP A CA 1
ATOM 1398 C C . ASP A 1 206 ? 25.585 45.910 22.067 1.00 9.47 186 ASP A C 1
ATOM 1399 O O . ASP A 1 206 ? 25.250 44.875 22.710 1.00 9.71 186 ASP A O 1
ATOM 1404 N N . GLN A 1 207 ? 26.673 45.982 21.274 1.00 9.67 187 GLN A N 1
ATOM 1405 C CA . GLN A 1 207 ? 27.533 44.806 21.155 1.00 9.05 187 GLN A CA 1
ATOM 1406 C C . GLN A 1 207 ? 28.252 44.569 22.491 1.00 9.31 187 GLN A C 1
ATOM 1407 O O . GLN A 1 207 ? 28.399 43.415 22.907 1.00 9.89 187 GLN A O 1
ATOM 1413 N N . PHE A 1 208 ? 28.706 45.617 23.168 1.00 8.74 188 PHE A N 1
ATOM 1414 C CA . PHE A 1 208 ? 29.163 45.493 24.547 1.00 7.71 188 PHE A CA 1
ATOM 1415 C C . PHE A 1 208 ? 28.138 44.884 25.508 1.00 8.87 188 PHE A C 1
ATOM 1416 O O . PHE A 1 208 ? 28.426 44.068 26.376 1.00 9.75 188 PHE A O 1
ATOM 1424 N N . LEU A 1 209 ? 26.879 45.303 25.349 1.00 8.85 189 LEU A N 1
ATOM 1425 C CA . LEU A 1 209 ? 25.926 44.865 26.344 1.00 8.48 189 LEU A CA 1
ATOM 1426 C C . LEU A 1 209 ? 25.673 43.337 26.272 1.00 8.19 189 LEU A C 1
ATOM 1427 O O . LEU A 1 209 ? 25.315 42.735 27.301 1.00 9.92 189 LEU A O 1
ATOM 1432 N N . HIS A 1 210 ? 25.663 42.761 25.071 1.00 10.06 190 HIS A N 1
ATOM 1433 C CA . HIS A 1 210 ? 25.209 41.363 24.877 1.00 9.51 190 HIS A CA 1
ATOM 1434 C C . HIS A 1 210 ? 26.339 40.361 25.095 1.00 10.24 190 HIS A C 1
ATOM 1435 O O . HIS A 1 210 ? 27.382 40.503 24.479 1.00 9.90 190 HIS A O 1
ATOM 1442 N N . ASP A 1 211 ? 26.102 39.287 25.901 1.00 10.66 191 ASP A N 1
ATOM 1443 C CA . ASP A 1 211 ? 27.178 38.330 26.109 1.00 9.54 191 ASP A CA 1
ATOM 1444 C C . ASP A 1 211 ? 27.371 37.378 24.904 1.00 10.31 191 ASP A C 1
ATOM 1445 O O . ASP A 1 211 ? 28.354 36.615 24.880 1.00 11.12 191 ASP A O 1
ATOM 1450 N N . GLY A 1 212 ? 26.561 37.478 23.823 1.00 11.10 192 GLY A N 1
ATOM 1451 C CA . GLY A 1 212 ? 26.861 36.716 22.605 1.00 11.21 192 GLY A CA 1
ATOM 1452 C C . GLY A 1 212 ? 27.877 37.412 21.711 1.00 11.82 192 GLY A C 1
ATOM 1453 O O . GLY A 1 212 ? 28.539 36.783 20.918 1.00 15.39 192 GLY A O 1
ATOM 1454 N N . SER A 1 213 ? 28.021 38.736 21.884 1.00 10.03 193 SER A N 1
ATOM 1455 C CA . SER A 1 213 ? 28.902 39.545 21.053 1.00 11.14 193 SER A CA 1
ATOM 1456 C C . SER A 1 213 ? 30.085 40.077 21.887 1.00 10.76 193 SER A C 1
ATOM 1457 O O . SER A 1 213 ? 31.105 40.445 21.323 1.00 11.47 193 SER A O 1
ATOM 1460 N N . ASN A 1 214 ? 29.972 40.037 23.237 1.00 10.18 194 ASN A N 1
ATOM 1461 C CA . ASN A 1 214 ? 31.001 40.514 24.140 1.00 10.87 194 ASN A CA 1
ATOM 1462 C C . ASN A 1 214 ? 31.510 39.311 24.951 1.00 9.33 194 ASN A C 1
ATOM 1463 O O . ASN A 1 214 ? 30.841 38.876 25.888 1.00 10.68 194 ASN A O 1
ATOM 1468 N N . HIS A 1 215 ? 32.747 38.906 24.688 1.00 10.07 195 HIS A N 1
ATOM 1469 C CA . HIS A 1 215 ? 33.391 37.809 25.420 1.00 11.08 195 HIS A CA 1
ATOM 1470 C C . HIS A 1 215 ? 34.636 38.329 26.120 1.00 10.81 195 HIS A C 1
ATOM 1471 O O . HIS A 1 215 ? 35.592 37.593 26.447 1.00 12.10 195 HIS A O 1
ATOM 1478 N N . ARG A 1 216 ? 34.634 39.638 26.379 1.00 10.36 196 ARG A N 1
ATOM 1479 C CA . ARG A 1 216 ? 35.805 40.202 27.032 1.00 9.61 196 ARG A CA 1
ATOM 1480 C C . ARG A 1 216 ? 36.026 39.687 28.461 1.00 8.96 196 ARG A C 1
ATOM 1481 O O . ARG A 1 216 ? 35.096 39.346 29.168 1.00 11.95 196 ARG A O 1
ATOM 1489 N N . THR A 1 217 ? 37.302 39.746 28.898 1.00 10.43 197 THR A N 1
ATOM 1490 C CA . THR A 1 217 ? 37.591 39.342 30.262 1.00 11.83 197 THR A CA 1
ATOM 1491 C C . THR A 1 217 ? 38.234 40.457 31.093 1.00 13.73 197 THR A C 1
ATOM 1492 O O . THR A 1 217 ? 38.770 40.193 32.187 1.00 15.13 197 THR A O 1
ATOM 1496 N N . ASP A 1 218 ? 38.268 41.691 30.561 1.00 12.31 198 ASP A N 1
ATOM 1497 C CA . ASP A 1 218 ? 38.631 42.869 31.334 1.00 10.59 198 ASP A CA 1
ATOM 1498 C C . ASP A 1 218 ? 37.378 43.445 32.016 1.00 10.98 198 ASP A C 1
ATOM 1499 O O . ASP A 1 218 ? 36.338 42.770 32.113 1.00 12.99 198 ASP A O 1
ATOM 1504 N N . GLU A 1 219 ? 37.484 44.735 32.437 1.00 11.29 199 GLU A N 1
ATOM 1505 C CA . GLU A 1 219 ? 36.353 45.290 33.178 1.00 12.42 199 GLU A CA 1
ATOM 1506 C C . GLU A 1 219 ? 35.174 45.696 32.270 1.00 9.72 199 GLU A C 1
ATOM 1507 O O . GLU A 1 219 ? 34.150 46.176 32.787 1.00 12.28 199 GLU A O 1
ATOM 1513 N N . TYR A 1 220 ? 35.285 45.490 30.943 1.00 10.72 200 TYR A N 1
ATOM 1514 C CA . TYR A 1 220 ? 34.173 45.730 30.034 1.00 10.60 200 TYR A CA 1
ATOM 1515 C C . TYR A 1 220 ? 33.482 44.464 29.549 1.00 11.10 200 TYR A C 1
ATOM 1516 O O . TYR A 1 220 ? 32.660 44.553 28.642 1.00 11.90 200 TYR A O 1
ATOM 1525 N N . GLY A 1 221 ? 33.782 43.300 30.116 1.00 10.74 201 GLY A N 1
ATOM 1526 C CA . GLY A 1 221 ? 33.051 42.088 29.815 1.00 12.57 201 GLY A CA 1
ATOM 1527 C C . GLY A 1 221 ? 32.899 41.238 31.062 1.00 11.29 201 GLY A C 1
ATOM 1528 O O . GLY A 1 221 ? 33.478 41.502 32.108 1.00 13.33 201 GLY A O 1
ATOM 1529 N N . GLY A 1 222 ? 32.168 40.111 30.885 1.00 10.83 202 GLY A N 1
ATOM 1530 C CA . GLY A 1 222 ? 31.951 39.230 32.028 1.00 13.03 202 GLY A CA 1
ATOM 1531 C C . GLY A 1 222 ? 30.618 39.453 32.737 1.00 11.70 202 GLY A C 1
ATOM 1532 O O . GLY A 1 222 ? 29.556 39.145 32.186 1.00 12.94 202 GLY A O 1
ATOM 1533 N N . SER A 1 223 ? 30.678 40.203 33.858 1.00 10.90 203 SER A N 1
ATOM 1534 C CA . SER A 1 223 ? 29.439 40.477 34.584 1.00 11.02 203 SER A CA 1
ATOM 1535 C C . SER A 1 223 ? 28.516 41.409 33.814 1.00 11.30 203 SER A C 1
ATOM 1536 O O . SER A 1 223 ? 28.971 42.106 32.898 1.00 9.90 203 SER A O 1
ATOM 1539 N N . ILE A 1 224 ? 27.236 41.448 34.190 1.00 11.12 204 ILE A N 1
ATOM 1540 C CA . ILE A 1 224 ? 26.317 42.381 33.579 1.00 11.02 204 ILE A CA 1
ATOM 1541 C C . ILE A 1 224 ? 26.830 43.806 33.820 1.00 10.10 204 ILE A C 1
ATOM 1542 O O . ILE A 1 224 ? 26.857 44.581 32.866 1.00 11.64 204 ILE A O 1
ATOM 1547 N N . GLU A 1 225 ? 27.211 44.118 35.050 1.00 9.84 205 GLU A N 1
ATOM 1548 C CA . GLU A 1 225 ? 27.773 45.432 35.347 1.00 10.26 205 GLU A CA 1
ATOM 1549 C C . GLU A 1 225 ? 28.885 45.763 34.342 1.00 10.70 205 GLU A C 1
ATOM 1550 O O . GLU A 1 225 ? 28.971 46.891 33.813 1.00 11.76 205 GLU A O 1
ATOM 1556 N N . ASN A 1 226 ? 29.830 44.850 34.135 1.00 10.84 206 ASN A N 1
ATOM 1557 C CA . ASN A 1 226 ? 30.927 45.151 33.249 1.00 9.79 206 ASN A CA 1
ATOM 1558 C C . ASN A 1 226 ? 30.429 45.319 31.808 1.00 8.90 206 ASN A C 1
ATOM 1559 O O . ASN A 1 226 ? 30.993 46.163 31.130 1.00 11.03 206 ASN A O 1
ATOM 1564 N N . ARG A 1 227 ? 29.507 44.507 31.280 1.00 10.03 207 ARG A N 1
ATOM 1565 C CA . ARG A 1 227 ? 29.042 44.671 29.913 1.00 9.05 207 ARG A CA 1
ATOM 1566 C C . ARG A 1 227 ? 28.325 46.027 29.717 1.00 11.58 207 ARG A C 1
ATOM 1567 O O . ARG A 1 227 ? 28.365 46.573 28.609 1.00 11.00 207 ARG A O 1
ATOM 1575 N N . ALA A 1 228 ? 27.723 46.538 30.777 1.00 9.26 208 ALA A N 1
ATOM 1576 C CA . ALA A 1 228 ? 27.041 47.851 30.760 1.00 10.12 208 ALA A CA 1
ATOM 1577 C C . ALA A 1 228 ? 28.016 49.010 30.961 1.00 9.26 208 ALA A C 1
ATOM 1578 O O . ALA A 1 228 ? 27.625 50.151 30.760 1.00 11.49 208 ALA A O 1
ATOM 1580 N N . ARG A 1 229 ? 29.297 48.739 31.319 1.00 9.47 209 ARG A N 1
ATOM 1581 C CA . ARG A 1 229 ? 30.167 49.811 31.812 1.00 9.83 209 ARG A CA 1
ATOM 1582 C C . ARG A 1 229 ? 30.450 50.827 30.706 1.00 9.53 209 ARG A C 1
ATOM 1583 O O . ARG A 1 229 ? 30.445 52.052 30.986 1.00 9.64 209 ARG A O 1
ATOM 1591 N N . LEU A 1 230 ? 30.678 50.412 29.438 1.00 9.80 210 LEU A N 1
ATOM 1592 C CA . LEU A 1 230 ? 30.991 51.395 28.393 1.00 11.19 210 LEU A CA 1
ATOM 1593 C C . LEU A 1 230 ? 29.797 52.349 28.195 1.00 9.10 210 LEU A C 1
ATOM 1594 O O . LEU A 1 230 ? 29.965 53.591 28.187 1.00 9.32 210 LEU A O 1
ATOM 1599 N N . LEU A 1 231 ? 28.571 51.781 28.160 1.00 10.83 211 LEU A N 1
ATOM 1600 C CA . LEU A 1 231 ? 27.408 52.658 28.044 1.00 10.85 211 LEU A CA 1
ATOM 1601 C C . LEU A 1 231 ? 27.392 53.657 29.185 1.00 11.39 211 LEU A C 1
ATOM 1602 O O . LEU A 1 231 ? 27.064 54.836 28.991 1.00 9.84 211 LEU A O 1
ATOM 1607 N N . MET A 1 232 ? 27.645 53.223 30.458 1.00 10.99 212 MET A N 1
ATOM 1608 C CA . MET A 1 232 ? 27.596 54.145 31.604 1.00 11.70 212 MET A CA 1
ATOM 1609 C C . MET A 1 232 ? 28.642 55.248 31.476 1.00 10.16 212 MET A C 1
ATOM 1610 O O . MET A 1 232 ? 28.371 56.387 31.800 1.00 12.45 212 MET A O 1
ATOM 1615 N N . GLU A 1 233 ? 29.842 54.870 31.022 1.00 11.39 213 GLU A N 1
ATOM 1616 C CA . GLU A 1 233 ? 30.967 55.830 30.857 1.00 12.97 213 GLU A CA 1
ATOM 1617 C C . GLU A 1 233 ? 30.622 56.831 29.749 1.00 9.77 213 GLU A C 1
ATOM 1618 O O . GLU A 1 233 ? 30.850 58.040 29.954 1.00 10.88 213 GLU A O 1
ATOM 1624 N N . VAL A 1 234 ? 30.094 56.338 28.625 1.00 10.48 214 VAL A N 1
ATOM 1625 C CA . VAL A 1 234 ? 29.732 57.195 27.508 1.00 11.62 214 VAL A CA 1
ATOM 1626 C C . VAL A 1 234 ? 28.638 58.160 27.981 1.00 10.84 214 VAL A C 1
ATOM 1627 O O . VAL A 1 234 ? 28.727 59.371 27.759 1.00 10.39 214 VAL A O 1
ATOM 1631 N N . THR A 1 235 ? 27.658 57.670 28.739 1.00 10.76 215 THR A N 1
ATOM 1632 C CA . THR A 1 235 ? 26.563 58.507 29.184 1.00 11.01 215 THR A CA 1
ATOM 1633 C C . THR A 1 235 ? 27.105 59.567 30.137 1.00 9.69 215 THR A C 1
ATOM 1634 O O . THR A 1 235 ? 26.802 60.758 30.045 1.00 10.55 215 THR A O 1
ATOM 1638 N N . GLU A 1 236 ? 27.978 59.172 31.071 1.00 10.20 216 GLU A N 1
ATOM 1639 C CA . GLU A 1 236 ? 28.531 60.151 31.992 1.00 9.85 216 GLU A CA 1
ATOM 1640 C C . GLU A 1 236 ? 29.264 61.269 31.219 1.00 9.52 216 GLU A C 1
ATOM 1641 O O . GLU A 1 236 ? 29.101 62.467 31.497 1.00 11.82 216 GLU A O 1
ATOM 1647 N N . ALA A 1 237 ? 30.080 60.903 30.230 1.00 11.13 217 ALA A N 1
ATOM 1648 C CA . ALA A 1 237 ? 30.887 61.844 29.452 1.00 11.49 217 ALA A CA 1
ATOM 1649 C C . ALA A 1 237 ? 29.957 62.809 28.696 1.00 11.33 217 ALA A C 1
ATOM 1650 O O . ALA A 1 237 ? 30.223 64.024 28.671 1.00 10.96 217 ALA A O 1
ATOM 1652 N N . VAL A 1 238 ? 28.893 62.275 28.100 1.00 10.33 218 VAL A N 1
ATOM 1653 C CA . VAL A 1 238 ? 27.974 63.074 27.281 1.00 9.86 218 VAL A CA 1
ATOM 1654 C C . VAL A 1 238 ? 27.171 64.028 28.159 1.00 9.03 218 VAL A C 1
ATOM 1655 O O . VAL A 1 238 ? 27.029 65.208 27.821 1.00 11.30 218 VAL A O 1
ATOM 1659 N N . VAL A 1 239 ? 26.736 63.553 29.332 1.00 10.76 219 VAL A N 1
ATOM 1660 C CA . VAL A 1 239 ? 26.041 64.381 30.298 1.00 10.32 219 VAL A CA 1
ATOM 1661 C C . VAL A 1 239 ? 26.951 65.519 30.749 1.00 10.48 219 VAL A C 1
ATOM 1662 O O . VAL A 1 239 ? 26.475 66.634 31.019 1.00 11.51 219 VAL A O 1
ATOM 1666 N N . SER A 1 240 ? 28.253 65.245 30.893 1.00 12.04 220 SER A N 1
ATOM 1667 C CA . SER A 1 240 ? 29.088 66.311 31.435 1.00 11.82 220 SER A CA 1
ATOM 1668 C C . SER A 1 240 ? 29.154 67.476 30.448 1.00 12.61 220 SER A C 1
ATOM 1669 O O . SER A 1 240 ? 29.420 68.635 30.840 1.00 13.54 220 SER A O 1
ATOM 1672 N N . VAL A 1 241 ? 29.016 67.186 29.170 1.00 10.86 221 VAL A N 1
ATOM 1673 C CA . VAL A 1 241 ? 29.094 68.189 28.114 1.00 11.43 221 VAL A CA 1
ATOM 1674 C C . VAL A 1 241 ? 27.791 69.007 28.054 1.00 12.51 221 VAL A C 1
ATOM 1675 O O . VAL A 1 241 ? 27.863 70.234 27.985 1.00 11.78 221 VAL A O 1
ATOM 1679 N N . TRP A 1 242 ? 26.654 68.345 28.108 1.00 10.31 222 TRP A N 1
ATOM 1680 C CA . TRP A 1 242 ? 25.358 68.911 27.765 1.00 8.10 222 TRP A CA 1
ATOM 1681 C C . TRP A 1 242 ? 24.496 69.295 28.972 1.00 11.05 222 TRP A C 1
ATOM 1682 O O . TRP A 1 242 ? 23.636 70.185 28.843 1.00 11.94 222 TRP A O 1
ATOM 1693 N N . GLY A 1 243 ? 24.694 68.663 30.107 1.00 10.24 223 GLY A N 1
ATOM 1694 C CA . GLY A 1 243 ? 23.646 68.710 31.136 1.00 12.15 223 GLY A CA 1
ATOM 1695 C C . GLY A 1 243 ? 22.742 67.481 30.894 1.00 9.98 223 GLY A C 1
ATOM 1696 O O . GLY A 1 243 ? 22.332 67.235 29.827 1.00 11.23 223 GLY A O 1
ATOM 1697 N N . ALA A 1 244 ? 22.337 66.819 31.961 1.00 12.11 224 ALA A N 1
ATOM 1698 C CA . ALA A 1 244 ? 21.573 65.545 31.844 1.00 11.45 224 ALA A CA 1
ATOM 1699 C C . ALA A 1 244 ? 20.178 65.766 31.243 1.00 10.03 224 ALA A C 1
ATOM 1700 O O . ALA A 1 244 ? 19.691 64.959 30.546 1.00 11.84 224 ALA A O 1
ATOM 1702 N N . ASP A 1 245 ? 19.635 66.970 31.445 1.00 11.10 225 ASP A N 1
ATOM 1703 C CA . ASP A 1 245 ? 18.288 67.329 30.921 1.00 12.14 225 ASP A CA 1
ATOM 1704 C C . ASP A 1 245 ? 18.321 67.701 29.430 1.00 10.13 225 ASP A C 1
ATOM 1705 O O . ASP A 1 245 ? 17.274 68.150 28.923 1.00 13.11 225 ASP A O 1
ATOM 1710 N N . ARG A 1 246 ? 19.441 67.461 28.778 1.00 9.76 226 ARG A N 1
ATOM 1711 C CA . ARG A 1 246 ? 19.529 67.593 27.301 1.00 9.85 226 ARG A CA 1
ATOM 1712 C C . ARG A 1 246 ? 20.125 66.299 26.710 1.00 9.62 226 ARG A C 1
ATOM 1713 O O . ARG A 1 246 ? 20.520 66.332 25.602 1.00 10.05 226 ARG A O 1
ATOM 1721 N N . VAL A 1 247 ? 20.053 65.189 27.463 1.00 10.68 227 VAL A N 1
ATOM 1722 C CA . VAL A 1 247 ? 20.600 63.883 27.006 1.00 9.84 227 VAL A CA 1
ATOM 1723 C C . VAL A 1 247 ? 19.560 62.755 27.140 1.00 8.90 227 VAL A C 1
ATOM 1724 O O . VAL A 1 247 ? 18.989 62.583 28.142 1.00 9.71 227 VAL A O 1
ATOM 1728 N N . GLY A 1 248 ? 19.417 61.997 26.070 1.00 9.89 228 GLY A N 1
ATOM 1729 C CA . GLY A 1 248 ? 18.613 60.767 26.099 1.00 9.70 228 GLY A CA 1
ATOM 1730 C C . GLY A 1 248 ? 19.451 59.558 25.729 1.00 9.74 228 GLY A C 1
ATOM 1731 O O . GLY A 1 248 ? 20.529 59.728 25.232 1.00 9.08 228 GLY A O 1
ATOM 1732 N N . VAL A 1 249 ? 18.927 58.376 26.045 1.00 9.37 229 VAL A N 1
ATOM 1733 C CA . VAL A 1 249 ? 19.560 57.081 25.679 1.00 8.82 229 VAL A CA 1
ATOM 1734 C C . VAL A 1 249 ? 18.481 56.209 25.008 1.00 9.72 229 VAL A C 1
ATOM 1735 O O . VAL A 1 249 ? 17.375 56.236 25.448 1.00 9.33 229 VAL A O 1
ATOM 1739 N N . ARG A 1 250 ? 18.803 55.516 23.929 1.00 9.51 230 ARG A N 1
ATOM 1740 C CA . ARG A 1 250 ? 17.875 54.572 23.251 1.00 8.74 230 ARG A CA 1
ATOM 1741 C C . ARG A 1 250 ? 18.433 53.149 23.364 1.00 8.41 230 ARG A C 1
ATOM 1742 O O . ARG A 1 250 ? 19.638 52.964 23.102 1.00 10.48 230 ARG A O 1
ATOM 1750 N N . LEU A 1 251 ? 17.582 52.189 23.743 1.00 9.31 231 LEU A N 1
ATOM 1751 C CA . LEU A 1 251 ? 18.009 50.771 23.890 1.00 8.77 231 LEU A CA 1
ATOM 1752 C C . LEU A 1 251 ? 16.985 49.859 23.206 1.00 8.92 231 LEU A C 1
ATOM 1753 O O . LEU A 1 251 ? 15.932 50.370 22.776 1.00 10.33 231 LEU A O 1
ATOM 1758 N N . SER A 1 252 ? 17.293 48.561 23.113 1.00 8.54 232 SER A N 1
ATOM 1759 C CA . SER A 1 252 ? 16.382 47.576 22.473 1.00 9.75 232 SER A CA 1
ATOM 1760 C C . SER A 1 252 ? 16.388 46.266 23.269 1.00 9.60 232 SER A C 1
ATOM 1761 O O . SER A 1 252 ? 17.071 45.315 22.838 1.00 10.43 232 SER A O 1
ATOM 1764 N N . PRO A 1 253 ? 15.663 46.174 24.406 1.00 9.36 233 PRO A N 1
ATOM 1765 C CA . PRO A 1 253 ? 15.627 44.948 25.211 1.00 10.76 233 PRO A CA 1
ATOM 1766 C C . PRO A 1 253 ? 15.286 43.715 24.362 1.00 10.80 233 PRO A C 1
ATOM 1767 O O . PRO A 1 253 ? 15.958 42.708 24.499 1.00 13.03 233 PRO A O 1
ATOM 1771 N N . SER A 1 254 ? 14.257 43.827 23.514 1.00 11.03 234 SER A N 1
ATOM 1772 C CA . SER A 1 254 ? 13.828 42.704 22.639 1.00 11.86 234 SER A CA 1
ATOM 1773 C C . SER A 1 254 ? 14.449 42.857 21.246 1.00 12.44 234 SER A C 1
ATOM 1774 O O . SER A 1 254 ? 13.994 42.163 20.315 1.00 13.96 234 SER A O 1
ATOM 1777 N N . GLY A 1 255 ? 15.449 43.736 21.117 1.00 11.05 235 GLY A N 1
ATOM 1778 C CA . GLY A 1 255 ? 16.127 43.969 19.827 1.00 13.75 235 GLY A CA 1
ATOM 1779 C C . GLY A 1 255 ? 17.217 42.942 19.573 1.00 11.85 235 GLY A C 1
ATOM 1780 O O . GLY A 1 255 ? 18.155 42.862 20.391 1.00 12.26 235 GLY A O 1
ATOM 1781 N N . THR A 1 256 ? 17.096 42.185 18.478 1.00 13.99 236 THR A N 1
ATOM 1782 C CA . THR A 1 256 ? 18.099 41.146 18.120 1.00 13.90 236 THR A CA 1
ATOM 1783 C C . THR A 1 256 ? 18.806 41.547 16.821 1.00 15.76 236 THR A C 1
ATOM 1784 O O . THR A 1 256 ? 19.715 40.809 16.391 1.00 15.90 236 THR A O 1
ATOM 1788 N N . PHE A 1 257 ? 18.397 42.674 16.228 1.00 16.19 237 PHE A N 1
ATOM 1789 C CA . PHE A 1 257 ? 19.004 43.168 14.965 1.00 15.74 237 PHE A CA 1
ATOM 1790 C C . PHE A 1 257 ? 20.512 43.357 15.164 1.00 14.95 237 PHE A C 1
ATOM 1791 O O . PHE A 1 257 ? 20.915 43.980 16.166 1.00 13.90 237 PHE A O 1
ATOM 1799 N N . GLY A 1 258 ? 21.313 42.830 14.231 1.00 12.69 238 GLY A N 1
ATOM 1800 C CA . GLY A 1 258 ? 22.783 42.942 14.306 1.00 14.13 238 GLY A CA 1
ATOM 1801 C C . GLY A 1 258 ? 23.411 41.700 14.914 1.00 11.97 238 GLY A C 1
ATOM 1802 O O . GLY A 1 258 ? 24.544 41.800 15.424 1.00 13.40 238 GLY A O 1
ATOM 1803 N N . SER A 1 259 ? 22.698 40.570 14.859 1.00 13.03 239 SER A N 1
ATOM 1804 C CA . SER A 1 259 ? 23.203 39.287 15.418 1.00 15.23 239 SER A CA 1
ATOM 1805 C C . SER A 1 259 ? 23.689 39.502 16.856 1.00 13.60 239 SER A C 1
ATOM 1806 O O . SER A 1 259 ? 24.845 39.139 17.151 1.00 13.83 239 SER A O 1
ATOM 1809 N N . VAL A 1 260 ? 22.831 40.071 17.709 1.00 14.42 240 VAL A N 1
ATOM 1810 C CA . VAL A 1 260 ? 23.188 40.332 19.136 1.00 11.59 240 VAL A CA 1
ATOM 1811 C C . VAL A 1 260 ? 22.240 39.532 20.037 1.00 11.42 240 VAL A C 1
ATOM 1812 O O . VAL A 1 260 ? 21.036 39.856 20.065 1.00 12.03 240 VAL A O 1
ATOM 1816 N N . TYR A 1 261 ? 22.772 38.527 20.740 1.00 13.59 241 TYR A N 1
ATOM 1817 C CA . TYR A 1 261 ? 21.957 37.679 21.649 1.00 10.56 241 TYR A CA 1
ATOM 1818 C C . TYR A 1 261 ? 22.586 37.678 23.047 1.00 10.81 241 TYR A C 1
ATOM 1819 O O . TYR A 1 261 ? 23.786 37.992 23.168 1.00 11.99 241 TYR A O 1
ATOM 1828 N N . ASP A 1 262 ? 21.790 37.333 24.065 1.00 10.88 242 ASP A N 1
ATOM 1829 C CA . ASP A 1 262 ? 22.277 37.292 25.470 1.00 10.12 242 ASP A CA 1
ATOM 1830 C C . ASP A 1 262 ? 21.538 36.184 26.228 1.00 12.02 242 ASP A C 1
ATOM 1831 O O . ASP A 1 262 ? 20.375 35.902 25.876 1.00 13.32 242 ASP A O 1
ATOM 1836 N N . SER A 1 263 ? 22.195 35.586 27.227 1.00 11.00 243 SER A N 1
ATOM 1837 C CA . SER A 1 263 ? 21.582 34.500 28.036 1.00 12.40 243 SER A CA 1
ATOM 1838 C C . SER A 1 263 ? 20.346 35.035 28.768 1.00 12.00 243 SER A C 1
ATOM 1839 O O . SER A 1 263 ? 19.259 34.449 28.602 1.00 15.36 243 SER A O 1
ATOM 1842 N N . ASP A 1 264 ? 20.519 36.110 29.546 1.00 11.97 244 ASP A N 1
ATOM 1843 C CA . ASP A 1 264 ? 19.399 36.727 30.306 1.00 12.98 244 ASP A CA 1
ATOM 1844 C C . ASP A 1 264 ? 19.197 38.166 29.820 1.00 11.39 244 ASP A C 1
ATOM 1845 O O . ASP A 1 264 ? 19.693 39.091 30.492 1.00 12.30 244 ASP A O 1
ATOM 1850 N N . LEU A 1 265 ? 18.491 38.337 28.697 1.00 12.75 245 LEU A N 1
ATOM 1851 C CA . LEU A 1 265 ? 18.233 39.684 28.119 1.00 14.52 245 LEU A CA 1
ATOM 1852 C C . LEU A 1 265 ? 17.448 40.534 29.125 1.00 12.63 245 LEU A C 1
ATOM 1853 O O . LEU A 1 265 ? 17.763 41.733 29.255 1.00 11.96 245 LEU A O 1
ATOM 1858 N N . LYS A 1 266 ? 16.467 39.928 29.801 1.00 12.56 246 LYS A N 1
ATOM 1859 C CA . LYS A 1 266 ? 15.628 40.646 30.798 1.00 12.36 246 LYS A CA 1
ATOM 1860 C C . LYS A 1 266 ? 16.523 41.249 31.887 1.00 11.56 246 LYS A C 1
ATOM 1861 O O . LYS A 1 266 ? 16.607 42.491 31.961 1.00 11.50 246 LYS A O 1
ATOM 1867 N N . ALA A 1 267 ? 17.165 40.395 32.692 1.00 11.55 247 ALA A N 1
ATOM 1868 C CA . ALA A 1 267 ? 18.050 40.849 33.791 1.00 11.58 247 ALA A CA 1
ATOM 1869 C C . ALA A 1 267 ? 19.054 41.885 33.273 1.00 10.06 247 ALA A C 1
ATOM 1870 O O . ALA A 1 267 ? 19.176 42.955 33.901 1.00 12.58 247 ALA A O 1
ATOM 1872 N N . LEU A 1 268 ? 19.744 41.572 32.171 1.00 9.90 248 LEU A N 1
ATOM 1873 C CA . LEU A 1 268 ? 20.755 42.489 31.578 1.00 11.68 248 LEU A CA 1
ATOM 1874 C C . LEU A 1 268 ? 20.142 43.880 31.374 1.00 8.88 248 LEU A C 1
ATOM 1875 O O . LEU A 1 268 ? 20.779 44.870 31.784 1.00 9.86 248 LEU A O 1
ATOM 1880 N N . PHE A 1 269 ? 18.956 43.943 30.761 1.00 9.35 249 PHE A N 1
ATOM 1881 C CA . PHE A 1 269 ? 18.275 45.239 30.496 1.00 11.46 249 PHE A CA 1
ATOM 1882 C C . PHE A 1 269 ? 17.599 45.748 31.775 1.00 10.69 249 PHE A C 1
ATOM 1883 O O . PHE A 1 269 ? 17.312 46.958 31.860 1.00 10.64 249 PHE A O 1
ATOM 1891 N N . THR A 1 270 ? 17.355 44.849 32.735 1.00 11.10 250 THR A N 1
ATOM 1892 C CA . THR A 1 270 ? 16.701 45.228 34.017 1.00 12.09 250 THR A CA 1
ATOM 1893 C C . THR A 1 270 ? 17.671 46.062 34.862 1.00 11.38 250 THR A C 1
ATOM 1894 O O . THR A 1 270 ? 17.197 46.954 35.594 1.00 12.87 250 THR A O 1
ATOM 1898 N N . TYR A 1 271 ? 18.972 45.774 34.758 1.00 11.10 251 TYR A N 1
ATOM 1899 C CA . TYR A 1 271 ? 20.009 46.510 35.529 1.00 11.99 251 TYR A CA 1
ATOM 1900 C C . TYR A 1 271 ? 20.435 47.759 34.748 1.00 10.40 251 TYR A C 1
ATOM 1901 O O . TYR A 1 271 ? 20.665 48.813 35.375 1.00 11.69 251 TYR A O 1
ATOM 1910 N N . VAL A 1 272 ? 20.533 47.636 33.421 1.00 11.25 252 VAL A N 1
ATOM 1911 C CA . VAL A 1 272 ? 20.939 48.775 32.544 1.00 11.19 252 VAL A CA 1
ATOM 1912 C C . VAL A 1 272 ? 19.904 49.897 32.679 1.00 10.20 252 VAL A C 1
ATOM 1913 O O . VAL A 1 272 ? 20.312 51.074 32.746 1.00 10.68 252 VAL A O 1
ATOM 1917 N N . VAL A 1 273 ? 18.617 49.537 32.719 1.00 11.29 253 VAL A N 1
ATOM 1918 C CA . VAL A 1 273 ? 17.515 50.537 32.845 1.00 11.66 253 VAL A CA 1
ATOM 1919 C C . VAL A 1 273 ? 17.508 51.092 34.274 1.00 11.39 253 VAL A C 1
ATOM 1920 O O . VAL A 1 273 ? 17.111 52.261 34.452 1.00 11.59 253 VAL A O 1
ATOM 1924 N N . ASP A 1 274 ? 17.934 50.280 35.247 1.00 11.20 254 ASP A N 1
ATOM 1925 C CA . ASP A 1 274 ? 17.970 50.708 36.672 1.00 11.72 254 ASP A CA 1
ATOM 1926 C C . ASP A 1 274 ? 19.232 51.542 36.920 1.00 10.97 254 ASP A C 1
ATOM 1927 O O . ASP A 1 274 ? 19.262 52.283 37.923 1.00 12.98 254 ASP A O 1
ATOM 1932 N N . ALA A 1 275 ? 20.227 51.420 36.035 1.00 11.64 255 ALA A N 1
ATOM 1933 C CA . ALA A 1 275 ? 21.496 52.173 36.169 1.00 12.90 255 ALA A CA 1
ATOM 1934 C C . ALA A 1 275 ? 21.383 53.510 35.427 1.00 12.38 255 ALA A C 1
ATOM 1935 O O . ALA A 1 275 ? 22.320 54.326 35.530 1.00 13.14 255 ALA A O 1
ATOM 1937 N N . LEU A 1 276 ? 20.354 53.608 34.630 1.00 11.38 256 LEU A N 1
ATOM 1938 C CA . LEU A 1 276 ? 20.246 54.928 34.002 1.00 12.02 256 LEU A CA 1
ATOM 1939 C C . LEU A 1 276 ? 19.477 55.926 34.892 1.00 9.76 256 LEU A C 1
ATOM 1940 O O . LEU A 1 276 ? 19.605 57.037 34.590 1.00 11.91 256 LEU A O 1
ATOM 1945 N N . ASN A 1 277 ? 18.834 55.514 36.004 1.00 12.17 257 ASN A N 1
ATOM 1946 C CA . ASN A 1 277 ? 17.984 56.341 36.903 1.00 12.69 257 ASN A CA 1
ATOM 1947 C C . ASN A 1 277 ? 18.883 57.216 37.784 1.00 12.98 257 ASN A C 1
ATOM 1948 O O . ASN A 1 277 ? 18.352 58.129 38.447 1.00 15.83 257 ASN A O 1
ATOM 1953 N N . GLN A 1 278 ? 20.191 56.939 37.783 1.00 15.56 258 GLN A N 1
ATOM 1954 C CA . GLN A 1 278 ? 21.165 57.716 38.596 1.00 18.51 258 GLN A CA 1
ATOM 1955 C C . GLN A 1 278 ? 21.741 58.853 37.744 1.00 14.06 258 GLN A C 1
ATOM 1956 O O . GLN A 1 278 ? 22.389 59.751 38.317 1.00 18.66 258 GLN A O 1
ATOM 1962 N N . PHE A 1 279 ? 21.508 58.805 36.429 1.00 12.85 259 PHE A N 1
ATOM 1963 C CA . PHE A 1 279 ? 22.015 59.847 35.498 1.00 12.16 259 PHE A CA 1
ATOM 1964 C C . PHE A 1 279 ? 20.949 60.932 35.312 1.00 11.81 259 PHE A C 1
ATOM 1965 O O . PHE A 1 279 ? 21.307 62.068 34.941 1.00 14.07 259 PHE A O 1
ATOM 1973 N N . GLU A 1 280 ? 19.683 60.580 35.565 1.00 12.25 260 GLU A N 1
ATOM 1974 C CA . GLU A 1 280 ? 18.544 61.529 35.424 1.00 11.77 260 GLU A CA 1
ATOM 1975 C C . GLU A 1 280 ? 18.615 62.206 34.050 1.00 11.26 260 GLU A C 1
ATOM 1976 O O . GLU A 1 280 ? 18.682 63.451 34.008 1.00 12.96 260 GLU A O 1
ATOM 1982 N N . LEU A 1 281 ? 18.600 61.409 32.977 1.00 11.39 261 LEU A N 1
ATOM 1983 C CA . LEU A 1 281 ? 18.667 61.947 31.591 1.00 8.44 261 LEU A CA 1
ATOM 1984 C C . LEU A 1 281 ? 17.287 62.475 31.184 1.00 9.71 261 LEU A C 1
ATOM 1985 O O . LEU A 1 281 ? 16.291 62.085 31.825 1.00 11.62 261 LEU A O 1
ATOM 1990 N N . ALA A 1 282 ? 17.243 63.328 30.155 1.00 10.15 262 ALA A N 1
ATOM 1991 C CA . ALA A 1 282 ? 15.970 63.909 29.665 1.00 9.93 262 ALA A CA 1
ATOM 1992 C C . ALA A 1 282 ? 14.952 62.790 29.422 1.00 9.45 262 ALA A C 1
ATOM 1993 O O . ALA A 1 282 ? 13.767 62.984 29.758 1.00 9.75 262 ALA A O 1
ATOM 1995 N N . TYR A 1 283 ? 15.405 61.665 28.859 1.00 10.12 263 TYR A N 1
ATOM 1996 C CA . TYR A 1 283 ? 14.523 60.530 28.582 1.00 9.02 263 TYR A CA 1
ATOM 1997 C C . TYR A 1 283 ? 15.347 59.276 28.339 1.00 9.17 263 TYR A C 1
ATOM 1998 O O . TYR A 1 283 ? 16.548 59.309 28.057 1.00 9.30 263 TYR A O 1
ATOM 2007 N N . LEU A 1 284 ? 14.621 58.159 28.413 1.00 10.88 264 LEU A N 1
ATOM 2008 C CA . LEU A 1 284 ? 14.986 56.852 27.921 1.00 9.62 264 LEU A CA 1
ATOM 2009 C C . LEU A 1 284 ? 14.022 56.524 26.787 1.00 9.86 264 LEU A C 1
ATOM 2010 O O . LEU A 1 284 ? 12.795 56.713 26.901 1.00 10.38 264 LEU A O 1
ATOM 2015 N N . HIS A 1 285 ? 14.592 56.163 25.644 1.00 9.97 265 HIS A N 1
ATOM 2016 C CA . HIS A 1 285 ? 13.883 55.829 24.425 1.00 8.92 265 HIS A CA 1
ATOM 2017 C C . HIS A 1 285 ? 13.985 54.330 24.174 1.00 7.79 265 HIS A C 1
ATOM 2018 O O . HIS A 1 285 ? 15.098 53.801 24.008 1.00 9.59 265 HIS A O 1
ATOM 2025 N N . LEU A 1 286 ? 12.848 53.657 24.194 1.00 10.10 266 LEU A N 1
ATOM 2026 C CA . LEU A 1 286 ? 12.804 52.224 24.009 1.00 9.55 266 LEU A CA 1
ATOM 2027 C C . LEU A 1 286 ? 12.198 51.809 22.684 1.00 10.83 266 LEU A C 1
ATOM 2028 O O . LEU A 1 286 ? 11.063 52.178 22.337 1.00 11.19 266 LEU A O 1
ATOM 2033 N N . VAL A 1 287 ? 12.869 50.849 22.031 1.00 11.30 267 VAL A N 1
ATOM 2034 C CA . VAL A 1 287 ? 12.270 50.169 20.888 1.00 11.27 267 VAL A CA 1
ATOM 2035 C C . VAL A 1 287 ? 11.468 48.992 21.442 1.00 11.45 267 VAL A C 1
ATOM 2036 O O . VAL A 1 287 ? 12.048 48.146 22.148 1.00 12.25 267 VAL A O 1
ATOM 2040 N N . GLU A 1 288 ? 10.169 48.961 21.160 1.00 10.97 268 GLU A N 1
ATOM 2041 C CA . GLU A 1 288 ? 9.263 47.968 21.727 1.00 11.07 268 GLU A CA 1
ATOM 2042 C C . GLU A 1 288 ? 9.495 46.622 21.028 1.00 12.99 268 GLU A C 1
ATOM 2043 O O . GLU A 1 288 ? 9.941 46.586 19.880 1.00 13.57 268 GLU A O 1
ATOM 2049 N N . PRO A 1 289 ? 9.076 45.491 21.639 1.00 13.30 269 PRO A N 1
ATOM 2050 C CA . PRO A 1 289 ? 9.081 44.203 20.954 1.00 13.80 269 PRO A CA 1
ATOM 2051 C C . PRO A 1 289 ? 8.216 44.140 19.684 1.00 16.86 269 PRO A C 1
ATOM 2052 O O . PRO A 1 289 ? 7.296 44.914 19.606 1.00 19.83 269 PRO A O 1
ATOM 2056 N N . THR A 1 301 ? 5.128 36.923 22.476 1.00 39.00 281 THR A N 1
ATOM 2057 C CA . THR A 1 301 ? 5.953 38.153 22.294 1.00 31.59 281 THR A CA 1
ATOM 2058 C C . THR A 1 301 ? 6.664 38.466 23.611 1.00 32.22 281 THR A C 1
ATOM 2059 O O . THR A 1 301 ? 6.093 38.272 24.687 1.00 31.85 281 THR A O 1
ATOM 2063 N N . SER A 1 302 ? 7.898 38.968 23.496 1.00 21.95 282 SER A N 1
ATOM 2064 C CA . SER A 1 302 ? 8.781 39.412 24.576 1.00 16.82 282 SER A CA 1
ATOM 2065 C C . SER A 1 302 ? 8.053 40.314 25.583 1.00 21.13 282 SER A C 1
ATOM 2066 O O . SER A 1 302 ? 7.254 41.192 25.204 1.00 24.64 282 SER A O 1
ATOM 2069 N N . GLU A 1 303 ? 8.385 40.102 26.859 1.00 18.76 283 GLU A N 1
ATOM 2070 C CA . GLU A 1 303 ? 7.902 40.809 28.024 1.00 17.92 283 GLU A CA 1
ATOM 2071 C C . GLU A 1 303 ? 8.544 42.187 28.129 1.00 16.88 283 GLU A C 1
ATOM 2072 O O . GLU A 1 303 ? 8.119 43.007 28.923 1.00 15.62 283 GLU A O 1
ATOM 2078 N N . LEU A 1 304 ? 9.655 42.389 27.411 1.00 13.33 284 LEU A N 1
ATOM 2079 C CA . LEU A 1 304 ? 10.482 43.568 27.657 1.00 13.32 284 LEU A CA 1
ATOM 2080 C C . LEU A 1 304 ? 9.955 44.795 26.920 1.00 13.53 284 LEU A C 1
ATOM 2081 O O . LEU A 1 304 ? 10.671 45.417 26.123 1.00 13.10 284 LEU A O 1
ATOM 2086 N N . SER A 1 305 ? 8.704 45.148 27.237 1.00 12.88 285 SER A N 1
ATOM 2087 C CA . SER A 1 305 ? 8.061 46.311 26.663 1.00 12.46 285 SER A CA 1
ATOM 2088 C C . SER A 1 305 ? 8.183 47.479 27.651 1.00 11.45 285 SER A C 1
ATOM 2089 O O . SER A 1 305 ? 8.534 47.326 28.844 1.00 10.83 285 SER A O 1
ATOM 2092 N N . SER A 1 306 ? 7.661 48.661 27.264 1.00 13.15 286 SER A N 1
ATOM 2093 C CA . SER A 1 306 ? 7.476 49.768 28.221 1.00 12.35 286 SER A CA 1
ATOM 2094 C C . SER A 1 306 ? 6.548 49.444 29.382 1.00 12.85 286 SER A C 1
ATOM 2095 O O . SER A 1 306 ? 6.726 49.981 30.483 1.00 13.10 286 SER A O 1
ATOM 2098 N N . LYS A 1 307 ? 5.633 48.471 29.232 1.00 12.48 287 LYS A N 1
ATOM 2099 C CA . LYS A 1 307 ? 4.819 48.114 30.391 1.00 15.32 287 LYS A CA 1
ATOM 2100 C C . LYS A 1 307 ? 5.719 47.492 31.460 1.00 14.29 287 LYS A C 1
ATOM 2101 O O . LYS A 1 307 ? 5.528 47.753 32.655 1.00 13.79 287 LYS A O 1
ATOM 2107 N N . TYR A 1 308 ? 6.716 46.679 31.046 1.00 12.54 288 TYR A N 1
ATOM 2108 C CA . TYR A 1 308 ? 7.652 46.087 31.999 1.00 13.01 288 TYR A CA 1
ATOM 2109 C C . TYR A 1 308 ? 8.572 47.141 32.594 1.00 10.50 288 TYR A C 1
ATOM 2110 O O . TYR A 1 308 ? 8.892 47.097 33.778 1.00 12.17 288 TYR A O 1
ATOM 2119 N N . PHE A 1 309 ? 9.145 48.006 31.728 1.00 10.65 289 PHE A N 1
ATOM 2120 C CA . PHE A 1 309 ? 10.128 48.968 32.204 1.00 11.30 289 PHE A CA 1
ATOM 2121 C C . PHE A 1 309 ? 9.540 50.183 32.923 1.00 10.66 289 PHE A C 1
ATOM 2122 O O . PHE A 1 309 ? 10.283 50.847 33.610 1.00 12.47 289 PHE A O 1
ATOM 2130 N N . ARG A 1 310 ? 8.231 50.462 32.805 1.00 11.56 290 ARG A N 1
ATOM 2131 C CA . ARG A 1 310 ? 7.713 51.697 33.417 1.00 12.97 290 ARG A CA 1
ATOM 2132 C C . ARG A 1 310 ? 8.010 51.775 34.928 1.00 12.29 290 ARG A C 1
ATOM 2133 O O . ARG A 1 310 ? 8.329 52.854 35.454 1.00 13.76 290 ARG A O 1
ATOM 2141 N N . PRO A 1 311 ? 7.833 50.698 35.716 1.00 13.27 291 PRO A N 1
ATOM 2142 C CA . PRO A 1 311 ? 8.076 50.783 37.148 1.00 12.02 291 PRO A CA 1
ATOM 2143 C C . PRO A 1 311 ? 9.561 50.686 37.450 1.00 16.53 291 PRO A C 1
ATOM 2144 O O . PRO A 1 311 ? 9.882 50.902 38.583 1.00 19.93 291 PRO A O 1
ATOM 2148 N N . ILE A 1 312 ? 10.437 50.444 36.435 1.00 14.66 292 ILE A N 1
ATOM 2149 C CA . ILE A 1 312 ? 11.870 50.266 36.681 1.00 12.85 292 ILE A CA 1
ATOM 2150 C C . ILE A 1 312 ? 12.567 51.596 36.367 1.00 14.34 292 ILE A C 1
ATOM 2151 O O . ILE A 1 312 ? 13.403 52.061 37.124 1.00 14.03 292 ILE A O 1
ATOM 2156 N N . TYR A 1 313 ? 12.206 52.233 35.231 1.00 13.12 293 TYR A N 1
ATOM 2157 C CA . TYR A 1 313 ? 12.772 53.535 34.896 1.00 12.62 293 TYR A CA 1
ATOM 2158 C C . TYR A 1 313 ? 11.985 54.585 35.670 1.00 11.99 293 TYR A C 1
ATOM 2159 O O . TYR A 1 313 ? 10.751 54.530 35.679 1.00 13.65 293 TYR A O 1
ATOM 2168 N N . LYS A 1 314 ? 12.675 55.673 36.074 1.00 11.71 294 LYS A N 1
ATOM 2169 C CA . LYS A 1 314 ? 12.054 56.686 36.913 1.00 13.29 294 LYS A CA 1
ATOM 2170 C C . LYS A 1 314 ? 12.011 58.066 36.278 1.00 14.95 294 LYS A C 1
ATOM 2171 O O . LYS A 1 314 ? 11.689 58.992 36.976 1.00 20.45 294 LYS A O 1
ATOM 2177 N N . GLY A 1 315 ? 12.144 58.162 34.951 1.00 14.49 295 GLY A N 1
ATOM 2178 C CA . GLY A 1 315 ? 12.137 59.431 34.237 1.00 13.52 295 GLY A CA 1
ATOM 2179 C C . GLY A 1 315 ? 11.062 59.390 33.149 1.00 13.50 295 GLY A C 1
ATOM 2180 O O . GLY A 1 315 ? 10.089 58.657 33.215 1.00 15.75 295 GLY A O 1
ATOM 2181 N N . THR A 1 316 ? 11.361 60.090 32.074 1.00 11.88 296 THR A N 1
ATOM 2182 C CA . THR A 1 316 ? 10.485 60.192 30.919 1.00 12.26 296 THR A CA 1
ATOM 2183 C C . THR A 1 316 ? 10.793 59.078 29.922 1.00 10.59 296 THR A C 1
ATOM 2184 O O . THR A 1 316 ? 11.949 58.890 29.581 1.00 10.20 296 THR A O 1
ATOM 2188 N N . LEU A 1 317 ? 9.753 58.423 29.387 1.00 11.92 297 LEU A N 1
ATOM 2189 C CA . LEU A 1 317 ? 9.893 57.309 28.479 1.00 9.96 297 LEU A CA 1
ATOM 2190 C C . LEU A 1 317 ? 9.348 57.653 27.130 1.00 10.48 297 LEU A C 1
ATOM 2191 O O . LEU A 1 317 ? 8.164 58.003 27.013 1.00 11.54 297 LEU A O 1
ATOM 2196 N N . ILE A 1 318 ? 10.177 57.462 26.105 1.00 10.21 298 ILE A N 1
ATOM 2197 C CA . ILE A 1 318 ? 9.725 57.530 24.720 1.00 10.08 298 ILE A CA 1
ATOM 2198 C C . ILE A 1 318 ? 9.612 56.093 24.219 1.00 10.56 298 ILE A C 1
ATOM 2199 O O . ILE A 1 318 ? 10.557 55.326 24.353 1.00 11.13 298 ILE A O 1
ATOM 2204 N N . SER A 1 319 ? 8.485 55.752 23.630 1.00 11.73 299 SER A N 1
ATOM 2205 C CA . SER A 1 319 ? 8.219 54.411 23.102 1.00 9.00 299 SER A CA 1
ATOM 2206 C C . SER A 1 319 ? 8.146 54.437 21.577 1.00 9.51 299 SER A C 1
ATOM 2207 O O . SER A 1 319 ? 7.384 55.246 21.024 1.00 11.38 299 SER A O 1
ATOM 2210 N N . ALA A 1 320 ? 8.797 53.479 20.892 1.00 10.15 300 ALA A N 1
ATOM 2211 C CA . ALA A 1 320 ? 8.831 53.432 19.448 1.00 10.48 300 ALA A CA 1
ATOM 2212 C C . ALA A 1 320 ? 8.570 51.997 18.974 1.00 10.48 300 ALA A C 1
ATOM 2213 O O . ALA A 1 320 ? 8.982 51.032 19.638 1.00 12.10 300 ALA A O 1
ATOM 2215 N N . GLY A 1 321 ? 7.995 51.886 17.780 1.00 12.23 301 GLY A N 1
ATOM 2216 C CA . GLY A 1 321 ? 7.914 50.656 17.011 1.00 12.91 301 GLY A CA 1
ATOM 2217 C C . GLY A 1 321 ? 6.472 50.280 16.708 1.00 14.69 301 GLY A C 1
ATOM 2218 O O . GLY A 1 321 ? 5.725 49.848 17.603 1.00 19.47 301 GLY A O 1
ATOM 2219 N N . GLY A 1 322 ? 6.146 50.307 15.433 1.00 13.57 302 GLY A N 1
ATOM 2220 C CA . GLY A 1 322 ? 4.855 49.839 14.921 1.00 15.89 302 GLY A CA 1
ATOM 2221 C C . GLY A 1 322 ? 3.603 50.574 15.374 1.00 14.49 302 GLY A C 1
ATOM 2222 O O . GLY A 1 322 ? 2.488 50.058 15.205 1.00 21.93 302 GLY A O 1
ATOM 2223 N N . TYR A 1 323 ? 3.777 51.815 15.837 1.00 13.57 303 TYR A N 1
ATOM 2224 C CA . TYR A 1 323 ? 2.587 52.540 16.258 1.00 14.20 303 TYR A CA 1
ATOM 2225 C C . TYR A 1 323 ? 1.807 53.138 15.079 1.00 16.00 303 TYR A C 1
ATOM 2226 O O . TYR A 1 323 ? 2.333 53.484 14.029 1.00 17.03 303 TYR A O 1
ATOM 2235 N N . ASP A 1 324 ? 0.509 53.333 15.318 1.00 14.53 304 ASP A N 1
ATOM 2236 C CA . ASP A 1 324 ? -0.364 54.125 14.463 1.00 16.03 304 ASP A CA 1
ATOM 2237 C C . ASP A 1 324 ? -1.014 55.172 15.360 1.00 13.55 304 ASP A C 1
ATOM 2238 O O . ASP A 1 324 ? -0.725 55.307 16.552 1.00 14.67 304 ASP A O 1
ATOM 2243 N N . ARG A 1 325 ? -2.019 55.852 14.845 1.00 14.53 305 ARG A N 1
ATOM 2244 C CA . ARG A 1 325 ? -2.693 56.836 15.661 1.00 14.35 305 ARG A CA 1
ATOM 2245 C C . ARG A 1 325 ? -3.402 56.123 16.821 1.00 15.33 305 ARG A C 1
ATOM 2246 O O . ARG A 1 325 ? -3.314 56.577 17.944 1.00 15.81 305 ARG A O 1
ATOM 2254 N N . GLU A 1 326 ? -4.102 55.010 16.569 1.00 14.70 306 GLU A N 1
ATOM 2255 C CA . GLU A 1 326 ? -4.886 54.409 17.649 1.00 13.32 306 GLU A CA 1
ATOM 2256 C C . GLU A 1 326 ? -3.971 53.882 18.744 1.00 13.80 306 GLU A C 1
ATOM 2257 O O . GLU A 1 326 ? -4.283 54.030 19.936 1.00 13.45 306 GLU A O 1
ATOM 2263 N N . SER A 1 327 ? -2.901 53.165 18.333 1.00 13.42 307 SER A N 1
ATOM 2264 C CA . SER A 1 327 ? -2.021 52.515 19.297 1.00 13.03 307 SER A CA 1
ATOM 2265 C C . SER A 1 327 ? -1.133 53.506 20.038 1.00 11.81 307 SER A C 1
ATOM 2266 O O . SER A 1 327 ? -0.802 53.293 21.210 1.00 12.34 307 SER A O 1
ATOM 2269 N N . GLY A 1 328 ? -0.819 54.633 19.398 1.00 11.66 308 GLY A N 1
ATOM 2270 C CA . GLY A 1 328 ? -0.063 55.694 20.042 1.00 13.23 308 GLY A CA 1
ATOM 2271 C C . GLY A 1 328 ? -0.895 56.333 21.145 1.00 10.48 308 GLY A C 1
ATOM 2272 O O . GLY A 1 328 ? -0.478 56.493 22.280 1.00 12.46 308 GLY A O 1
ATOM 2273 N N . ASN A 1 329 ? -2.155 56.697 20.831 1.00 12.25 309 ASN A N 1
ATOM 2274 C CA . ASN A 1 329 ? -2.977 57.201 21.916 1.00 11.81 309 ASN A CA 1
ATOM 2275 C C . ASN A 1 329 ? -3.121 56.178 23.046 1.00 11.92 309 ASN A C 1
ATOM 2276 O O . ASN A 1 329 ? -3.165 56.566 24.197 1.00 11.90 309 ASN A O 1
ATOM 2281 N N . ALA A 1 330 ? -3.295 54.915 22.677 1.00 10.83 310 ALA A N 1
ATOM 2282 C CA . ALA A 1 330 ? -3.500 53.844 23.683 1.00 12.91 310 ALA A CA 1
ATOM 2283 C C . ALA A 1 330 ? -2.320 53.748 24.653 1.00 10.01 310 ALA A C 1
ATOM 2284 O O . ALA A 1 330 ? -2.510 53.605 25.862 1.00 11.25 310 ALA A O 1
ATOM 2286 N N . VAL A 1 331 ? -1.071 53.738 24.163 1.00 11.51 311 VAL A N 1
ATOM 2287 C CA . VAL A 1 331 ? 0.045 53.591 25.070 1.00 10.70 311 VAL A CA 1
ATOM 2288 C C . VAL A 1 331 ? 0.166 54.797 26.004 1.00 10.62 311 VAL A C 1
ATOM 2289 O O . VAL A 1 331 ? 0.398 54.651 27.208 1.00 10.69 311 VAL A O 1
ATOM 2293 N N . LEU A 1 332 ? -0.202 55.987 25.490 1.00 12.29 312 LEU A N 1
ATOM 2294 C CA . LEU A 1 332 ? -0.245 57.143 26.368 1.00 12.79 312 LEU A CA 1
ATOM 2295 C C . LEU A 1 332 ? -1.365 57.001 27.416 1.00 12.89 312 LEU A C 1
ATOM 2296 O O . LEU A 1 332 ? -1.133 57.295 28.598 1.00 14.00 312 LEU A O 1
ATOM 2301 N N . ALA A 1 333 ? -2.514 56.446 26.999 1.00 13.21 313 ALA A N 1
ATOM 2302 C CA . ALA A 1 333 ? -3.629 56.240 27.932 1.00 13.26 313 ALA A CA 1
ATOM 2303 C C . ALA A 1 333 ? -3.227 55.253 29.011 1.00 13.83 313 ALA A C 1
ATOM 2304 O O . ALA A 1 333 ? -3.665 55.414 30.145 1.00 16.16 313 ALA A O 1
ATOM 2306 N N . SER A 1 334 ? -2.347 54.268 28.670 1.00 11.75 314 SER A N 1
ATOM 2307 C CA . SER A 1 334 ? -2.027 53.183 29.587 1.00 14.28 314 SER A CA 1
ATOM 2308 C C . SER A 1 334 ? -1.078 53.710 30.659 1.00 13.75 314 SER A C 1
ATOM 2309 O O . SER A 1 334 ? -0.991 53.085 31.727 1.00 15.25 314 SER A O 1
ATOM 2312 N N . GLY A 1 335 ? -0.400 54.850 30.403 1.00 12.75 315 GLY A N 1
ATOM 2313 C CA . GLY A 1 335 ? 0.573 55.375 31.359 1.00 13.91 315 GLY A CA 1
ATOM 2314 C C . GLY A 1 335 ? 1.976 54.760 31.230 1.00 13.24 315 GLY A C 1
ATOM 2315 O O . GLY A 1 335 ? 2.904 55.142 31.945 1.00 14.41 315 GLY A O 1
ATOM 2316 N N . ASP A 1 336 ? 2.123 53.809 30.295 1.00 11.98 316 ASP A N 1
ATOM 2317 C CA . ASP A 1 336 ? 3.386 53.083 30.169 1.00 13.40 316 ASP A CA 1
ATOM 2318 C C . ASP A 1 336 ? 4.487 53.862 29.437 1.00 11.82 316 ASP A C 1
ATOM 2319 O O . ASP A 1 336 ? 5.679 53.570 29.631 1.00 12.90 316 ASP A O 1
ATOM 2324 N N . ALA A 1 337 ? 4.123 54.899 28.648 1.00 13.54 317 ALA A N 1
ATOM 2325 C CA . ALA A 1 337 ? 5.089 55.732 27.968 1.00 12.39 317 ALA A CA 1
ATOM 2326 C C . ALA A 1 337 ? 4.575 57.174 28.086 1.00 10.72 317 ALA A C 1
ATOM 2327 O O . ALA A 1 337 ? 3.347 57.410 28.224 1.00 11.21 317 ALA A O 1
ATOM 2329 N N . ASP A 1 338 ? 5.454 58.160 27.864 1.00 11.56 318 ASP A N 1
ATOM 2330 C CA . ASP A 1 338 ? 5.202 59.589 27.920 1.00 10.30 318 ASP A CA 1
ATOM 2331 C C . ASP A 1 338 ? 5.126 60.192 26.516 1.00 10.59 318 ASP A C 1
ATOM 2332 O O . ASP A 1 338 ? 4.488 61.234 26.385 1.00 11.40 318 ASP A O 1
ATOM 2337 N N . LEU A 1 339 ? 5.902 59.691 25.564 1.00 9.64 319 LEU A N 1
ATOM 2338 C CA . LEU A 1 339 ? 5.934 60.168 24.193 1.00 10.13 319 LEU A CA 1
ATOM 2339 C C . LEU A 1 339 ? 5.981 58.920 23.338 1.00 11.30 319 LEU A C 1
ATOM 2340 O O . LEU A 1 339 ? 6.447 57.853 23.781 1.00 12.01 319 LEU A O 1
ATOM 2345 N N . VAL A 1 340 ? 5.584 59.119 22.068 1.00 9.81 320 VAL A N 1
ATOM 2346 C CA . VAL A 1 340 ? 5.457 58.032 21.105 1.00 10.12 320 VAL A CA 1
ATOM 2347 C C . VAL A 1 340 ? 6.173 58.448 19.841 1.00 9.78 320 VAL A C 1
ATOM 2348 O O . VAL A 1 340 ? 5.937 59.537 19.310 1.00 11.64 320 VAL A O 1
ATOM 2352 N N . ALA A 1 341 ? 7.213 57.676 19.516 1.00 9.97 321 ALA A N 1
ATOM 2353 C CA . ALA A 1 341 ? 7.959 57.952 18.308 1.00 9.70 321 ALA A CA 1
ATOM 2354 C C . ALA A 1 341 ? 7.443 57.172 17.136 1.00 10.39 321 ALA A C 1
ATOM 2355 O O . ALA A 1 341 ? 7.076 55.984 17.233 1.00 11.54 321 ALA A O 1
ATOM 2357 N N . TYR A 1 342 ? 7.510 57.850 15.981 1.00 10.64 322 TYR A N 1
ATOM 2358 C CA . TYR A 1 342 ? 7.033 57.350 14.676 1.00 11.20 322 TYR A CA 1
ATOM 2359 C C . TYR A 1 342 ? 8.158 57.421 13.649 1.00 11.71 322 TYR A C 1
ATOM 2360 O O . TYR A 1 342 ? 8.760 58.509 13.526 1.00 11.51 322 TYR A O 1
ATOM 2369 N N . GLY A 1 343 ? 8.414 56.294 12.955 1.00 11.57 323 GLY A N 1
ATOM 2370 C CA . GLY A 1 343 ? 9.463 56.303 11.947 1.00 13.09 323 GLY A CA 1
ATOM 2371 C C . GLY A 1 343 ? 8.876 56.367 10.542 1.00 12.76 323 GLY A C 1
ATOM 2372 O O . GLY A 1 343 ? 8.801 57.426 9.943 1.00 13.87 323 GLY A O 1
ATOM 2373 N N . ARG A 1 344 ? 8.499 55.183 10.039 1.00 12.51 324 ARG A N 1
ATOM 2374 C CA . ARG A 1 344 ? 8.056 55.107 8.666 1.00 13.41 324 ARG A CA 1
ATOM 2375 C C . ARG A 1 344 ? 6.966 56.141 8.370 1.00 12.36 324 ARG A C 1
ATOM 2376 O O . ARG A 1 344 ? 6.980 56.676 7.267 1.00 13.94 324 ARG A O 1
ATOM 2384 N N . LEU A 1 345 ? 5.984 56.335 9.252 1.00 12.70 325 LEU A N 1
ATOM 2385 C CA . LEU A 1 345 ? 4.886 57.234 8.886 1.00 13.84 325 LEU A CA 1
ATOM 2386 C C . LEU A 1 345 ? 5.396 58.686 8.776 1.00 15.25 325 LEU A C 1
ATOM 2387 O O . LEU A 1 345 ? 4.792 59.513 8.076 1.00 14.56 325 LEU A O 1
ATOM 2392 N N . PHE A 1 346 ? 6.456 59.010 9.530 1.00 13.78 326 PHE A N 1
ATOM 2393 C CA . PHE A 1 346 ? 7.054 60.357 9.376 1.00 12.27 326 PHE A CA 1
ATOM 2394 C C . PHE A 1 346 ? 7.804 60.504 8.031 1.00 13.33 326 PHE A C 1
ATOM 2395 O O . PHE A 1 346 ? 7.993 61.640 7.550 1.00 13.39 326 PHE A O 1
ATOM 2403 N N . ILE A 1 347 ? 8.409 59.397 7.487 1.00 11.92 327 ILE A N 1
ATOM 2404 C CA . ILE A 1 347 ? 9.040 59.446 6.166 1.00 12.55 327 ILE A CA 1
ATOM 2405 C C . ILE A 1 347 ? 7.985 59.947 5.182 1.00 14.49 327 ILE A C 1
ATOM 2406 O O . ILE A 1 347 ? 8.234 60.847 4.398 1.00 13.04 327 ILE A O 1
ATOM 2411 N N . SER A 1 348 ? 6.803 59.398 5.134 1.00 13.49 328 SER A N 1
ATOM 2412 C CA . SER A 1 348 ? 5.866 59.689 4.056 1.00 14.32 328 SER A CA 1
ATOM 2413 C C . SER A 1 348 ? 4.856 60.778 4.444 1.00 13.92 328 SER A C 1
ATOM 2414 O O . SER A 1 348 ? 4.123 61.255 3.588 1.00 14.73 328 SER A O 1
ATOM 2417 N N . ASN A 1 349 ? 4.819 61.234 5.719 1.00 14.89 329 ASN A N 1
ATOM 2418 C CA . ASN A 1 349 ? 3.821 62.211 6.133 1.00 15.55 329 ASN A CA 1
ATOM 2419 C C . ASN A 1 349 ? 4.564 63.257 6.944 1.00 12.50 329 ASN A C 1
ATOM 2420 O O . ASN A 1 349 ? 4.665 63.161 8.173 1.00 13.94 329 ASN A O 1
ATOM 2425 N N . PRO A 1 350 ? 5.077 64.307 6.308 1.00 12.53 330 PRO A N 1
ATOM 2426 C CA . PRO A 1 350 ? 5.809 65.316 7.084 1.00 13.84 330 PRO A CA 1
ATOM 2427 C C . PRO A 1 350 ? 4.962 66.037 8.124 1.00 14.97 330 PRO A C 1
ATOM 2428 O O . PRO A 1 350 ? 5.492 66.475 9.150 1.00 14.15 330 PRO A O 1
ATOM 2432 N N . ASP A 1 351 ? 3.650 66.177 7.828 1.00 15.70 331 ASP A N 1
ATOM 2433 C CA . ASP A 1 351 ? 2.696 66.687 8.801 1.00 14.77 331 ASP A CA 1
ATOM 2434 C C . ASP A 1 351 ? 1.874 65.574 9.468 1.00 16.21 331 ASP A C 1
ATOM 2435 O O . ASP A 1 351 ? 0.678 65.726 9.701 1.00 15.01 331 ASP A O 1
ATOM 2440 N N . LEU A 1 352 ? 2.519 64.480 9.882 1.00 16.29 332 LEU A N 1
ATOM 2441 C CA . LEU A 1 352 ? 1.806 63.428 10.590 1.00 12.55 332 LEU A CA 1
ATOM 2442 C C . LEU A 1 352 ? 0.930 63.908 11.739 1.00 13.28 332 LEU A C 1
ATOM 2443 O O . LEU A 1 352 ? -0.203 63.383 11.848 1.00 14.60 332 LEU A O 1
ATOM 2448 N N . PRO A 1 353 ? 1.384 64.838 12.618 1.00 13.96 333 PRO A N 1
ATOM 2449 C CA . PRO A 1 353 ? 0.561 65.267 13.747 1.00 15.59 333 PRO A CA 1
ATOM 2450 C C . PRO A 1 353 ? -0.756 65.890 13.277 1.00 15.99 333 PRO A C 1
ATOM 2451 O O . PRO A 1 353 ? -1.779 65.576 13.849 1.00 17.73 333 PRO A O 1
ATOM 2455 N N . GLN A 1 354 ? -0.751 66.697 12.208 1.00 15.78 334 GLN A N 1
ATOM 2456 C CA . GLN A 1 354 ? -1.995 67.328 11.784 1.00 18.39 334 GLN A CA 1
ATOM 2457 C C . GLN A 1 354 ? -2.886 66.263 11.148 1.00 17.59 334 GLN A C 1
ATOM 2458 O O . GLN A 1 354 ? -4.120 66.338 11.257 1.00 17.58 334 GLN A O 1
ATOM 2464 N N . ARG A 1 355 ? -2.314 65.339 10.365 1.00 17.22 335 ARG A N 1
ATOM 2465 C CA . ARG A 1 355 ? -3.094 64.272 9.768 1.00 17.32 335 ARG A CA 1
ATOM 2466 C C . ARG A 1 355 ? -3.786 63.459 10.863 1.00 18.40 335 ARG A C 1
ATOM 2467 O O . ARG A 1 355 ? -4.991 63.231 10.797 1.00 18.73 335 ARG A O 1
ATOM 2475 N N . PHE A 1 356 ? -3.038 63.107 11.907 1.00 16.88 336 PHE A N 1
ATOM 2476 C CA . PHE A 1 356 ? -3.641 62.387 13.018 1.00 15.60 336 PHE A CA 1
ATOM 2477 C C . PHE A 1 356 ? -4.736 63.228 13.699 1.00 16.38 336 PHE A C 1
ATOM 2478 O O . PHE A 1 356 ? -5.819 62.714 14.049 1.00 17.37 336 PHE A O 1
ATOM 2486 N N . ALA A 1 357 ? -4.460 64.531 13.917 1.00 15.61 337 ALA A N 1
ATOM 2487 C CA . ALA A 1 357 ? -5.513 65.317 14.558 1.00 18.73 337 ALA A CA 1
ATOM 2488 C C . ALA A 1 357 ? -6.848 65.312 13.811 1.00 16.76 337 ALA A C 1
ATOM 2489 O O . ALA A 1 357 ? -7.917 65.217 14.456 1.00 21.82 337 ALA A O 1
ATOM 2491 N N . LEU A 1 358 ? -6.786 65.517 12.490 1.00 21.24 338 LEU A N 1
ATOM 2492 C CA . LEU A 1 358 ? -7.954 65.631 11.617 1.00 18.59 338 LEU A CA 1
ATOM 2493 C C . LEU A 1 358 ? -8.451 64.260 11.154 1.00 25.27 338 LEU A C 1
ATOM 2494 O O . LEU A 1 358 ? -9.330 64.205 10.287 1.00 26.19 338 LEU A O 1
ATOM 2499 N N . ASN A 1 359 ? -7.911 63.159 11.721 1.00 22.90 339 ASN A N 1
ATOM 2500 C CA . ASN A 1 359 ? -8.230 61.827 11.225 1.00 20.20 339 ASN A CA 1
ATOM 2501 C C . ASN A 1 359 ? -8.217 61.797 9.680 1.00 20.96 339 ASN A C 1
ATOM 2502 O O . ASN A 1 359 ? -9.087 61.184 9.074 1.00 27.88 339 ASN A O 1
ATOM 2507 N N . ALA A 1 360 ? -7.182 62.362 9.055 1.00 18.74 340 ALA A N 1
ATOM 2508 C CA . ALA A 1 360 ? -6.975 62.358 7.609 1.00 18.00 340 ALA A CA 1
ATOM 2509 C C . ALA A 1 360 ? -6.253 61.089 7.172 1.00 22.31 340 ALA A C 1
ATOM 2510 O O . ALA A 1 360 ? -5.506 60.467 7.946 1.00 23.24 340 ALA A O 1
ATOM 2512 N N . GLN A 1 361 ? -6.355 60.799 5.888 1.00 20.94 341 GLN A N 1
ATOM 2513 C CA . GLN A 1 361 ? -5.669 59.654 5.263 1.00 22.82 341 GLN A CA 1
ATOM 2514 C C . GLN A 1 361 ? -4.175 59.983 5.156 1.00 21.16 341 GLN A C 1
ATOM 2515 O O . GLN A 1 361 ? -3.833 61.091 5.077 1.00 25.37 341 GLN A O 1
ATOM 2521 N N . LEU A 1 362 ? -3.335 58.976 5.194 1.00 19.75 342 LEU A N 1
ATOM 2522 C CA . LEU A 1 362 ? -1.909 59.230 5.114 1.00 18.65 342 LEU A CA 1
ATOM 2523 C C . LEU A 1 362 ? -1.382 58.920 3.726 1.00 20.09 342 LEU A C 1
ATOM 2524 O O . LEU A 1 362 ? -1.929 58.074 3.030 1.00 22.68 342 LEU A O 1
ATOM 2529 N N . ASN A 1 363 ? -0.257 59.547 3.360 1.00 15.69 343 ASN A N 1
ATOM 2530 C CA . ASN A 1 363 ? 0.439 59.137 2.145 1.00 17.44 343 ASN A CA 1
ATOM 2531 C C . ASN A 1 363 ? 1.061 57.752 2.366 1.00 20.22 343 ASN A C 1
ATOM 2532 O O . ASN A 1 363 ? 1.633 57.484 3.436 1.00 20.00 343 ASN A O 1
ATOM 2537 N N . PRO A 1 364 ? 1.027 56.845 1.367 1.00 21.95 344 PRO A N 1
ATOM 2538 C CA . PRO A 1 364 ? 1.776 55.596 1.441 1.00 22.86 344 PRO A CA 1
ATOM 2539 C C . PRO A 1 364 ? 3.272 55.884 1.505 1.00 18.96 344 PRO A C 1
ATOM 2540 O O . PRO A 1 364 ? 3.744 56.859 0.922 1.00 19.02 344 PRO A O 1
ATOM 2544 N N . TYR A 1 365 ? 4.024 55.020 2.195 1.00 19.81 345 TYR A N 1
ATOM 2545 C CA . TYR A 1 365 ? 5.479 55.145 2.171 1.00 17.91 345 TYR A CA 1
ATOM 2546 C C . TYR A 1 365 ? 6.088 54.158 1.183 1.00 20.32 345 TYR A C 1
ATOM 2547 O O . TYR A 1 365 ? 5.609 53.045 1.053 1.00 21.12 345 TYR A O 1
ATOM 2556 N N . ASP A 1 366 ? 7.209 54.567 0.583 1.00 19.55 346 ASP A N 1
ATOM 2557 C CA . ASP A 1 366 ? 7.869 53.791 -0.452 1.00 17.88 346 ASP A CA 1
ATOM 2558 C C . ASP A 1 366 ? 9.198 53.334 0.133 1.00 15.62 346 ASP A C 1
ATOM 2559 O O . ASP A 1 366 ? 10.164 54.103 0.112 1.00 18.35 346 ASP A O 1
ATOM 2564 N N . ARG A 1 367 ? 9.220 52.080 0.613 1.00 18.12 347 ARG A N 1
ATOM 2565 C CA . ARG A 1 367 ? 10.396 51.532 1.262 1.00 19.15 347 ARG A CA 1
ATOM 2566 C C . ARG A 1 367 ? 11.577 51.566 0.297 1.00 19.17 347 ARG A C 1
ATOM 2567 O O . ARG A 1 367 ? 12.723 51.586 0.744 1.00 18.88 347 ARG A O 1
ATOM 2575 N N . SER A 1 368 ? 11.315 51.532 -1.021 1.00 16.36 348 SER A N 1
ATOM 2576 C CA . SER A 1 368 ? 12.445 51.488 -1.944 1.00 17.81 348 SER A CA 1
ATOM 2577 C C . SER A 1 368 ? 13.359 52.720 -1.888 1.00 18.60 348 SER A C 1
ATOM 2578 O O . SER A 1 368 ? 14.530 52.617 -2.296 1.00 20.22 348 SER A O 1
ATOM 2581 N N . SER A 1 369 ? 12.884 53.841 -1.348 1.00 16.92 349 SER A N 1
ATOM 2582 C CA . SER A 1 369 ? 13.672 55.081 -1.265 1.00 17.13 349 SER A CA 1
ATOM 2583 C C . SER A 1 369 ? 13.981 55.520 0.174 1.00 14.76 349 SER A C 1
ATOM 2584 O O . SER A 1 369 ? 14.392 56.680 0.414 1.00 13.35 349 SER A O 1
ATOM 2587 N N . PHE A 1 370 ? 13.808 54.569 1.115 1.00 15.01 350 PHE A N 1
ATOM 2588 C CA . PHE A 1 370 ? 14.250 54.813 2.486 1.00 12.81 350 PHE A CA 1
ATOM 2589 C C . PHE A 1 370 ? 15.765 55.074 2.540 1.00 13.04 350 PHE A C 1
ATOM 2590 O O . PHE A 1 370 ? 16.208 56.103 3.107 1.00 13.76 350 PHE A O 1
ATOM 2598 N N . TYR A 1 371 ? 16.586 54.227 1.922 1.00 14.58 351 TYR A N 1
ATOM 2599 C CA . TYR A 1 371 ? 18.013 54.254 2.182 1.00 13.55 351 TYR A CA 1
ATOM 2600 C C . TYR A 1 371 ? 18.721 54.658 0.893 1.00 14.15 351 TYR A C 1
ATOM 2601 O O . TYR A 1 371 ? 18.851 53.882 -0.025 1.00 18.20 351 TYR A O 1
ATOM 2610 N N . GLY A 1 372 ? 19.234 55.878 0.864 1.00 15.02 352 GLY A N 1
ATOM 2611 C CA . GLY A 1 372 ? 19.984 56.325 -0.285 1.00 15.28 352 GLY A CA 1
ATOM 2612 C C . GLY A 1 372 ? 19.129 56.970 -1.365 1.00 16.65 352 GLY A C 1
ATOM 2613 O O . GLY A 1 372 ? 17.892 56.909 -1.332 1.00 16.53 352 GLY A O 1
ATOM 2614 N N . GLY A 1 373 ? 19.834 57.656 -2.277 1.00 18.68 353 GLY A N 1
ATOM 2615 C CA . GLY A 1 373 ? 19.179 58.333 -3.382 1.00 16.70 353 GLY A CA 1
ATOM 2616 C C . GLY A 1 373 ? 19.209 59.846 -3.187 1.00 18.55 353 GLY A C 1
ATOM 2617 O O . GLY A 1 373 ? 20.148 60.425 -2.643 1.00 17.13 353 GLY A O 1
ATOM 2618 N N . ASP A 1 374 ? 18.196 60.492 -3.735 1.00 19.68 354 ASP A N 1
ATOM 2619 C CA . ASP A 1 374 ? 18.173 61.945 -3.879 1.00 20.32 354 ASP A CA 1
ATOM 2620 C C . ASP A 1 374 ? 16.875 62.476 -3.262 1.00 19.98 354 ASP A C 1
ATOM 2621 O O . ASP A 1 374 ? 16.325 61.874 -2.341 1.00 18.66 354 ASP A O 1
ATOM 2626 N N . LYS A 1 375 ? 16.367 63.621 -3.758 1.00 19.66 355 LYS A N 1
ATOM 2627 C CA . LYS A 1 375 ? 15.151 64.229 -3.217 1.00 17.71 355 LYS A CA 1
ATOM 2628 C C . LYS A 1 375 ? 13.964 63.269 -3.265 1.00 15.48 355 LYS A C 1
ATOM 2629 O O . LYS A 1 375 ? 12.987 63.435 -2.506 1.00 15.54 355 LYS A O 1
ATOM 2635 N N . ARG A 1 376 ? 13.908 62.391 -4.260 1.00 15.44 356 ARG A N 1
ATOM 2636 C CA . ARG A 1 376 ? 12.737 61.515 -4.452 1.00 16.56 356 ARG A CA 1
ATOM 2637 C C . ARG A 1 376 ? 12.538 60.520 -3.310 1.00 14.72 356 ARG A C 1
ATOM 2638 O O . ARG A 1 376 ? 13.487 59.820 -2.933 1.00 14.41 356 ARG A O 1
ATOM 2646 N N . GLY A 1 377 ? 11.317 60.466 -2.764 1.00 14.85 357 GLY A N 1
ATOM 2647 C CA . GLY A 1 377 ? 11.041 59.691 -1.568 1.00 15.37 357 GLY A CA 1
ATOM 2648 C C . GLY A 1 377 ? 11.694 60.234 -0.290 1.00 15.17 357 GLY A C 1
ATOM 2649 O O . GLY A 1 377 ? 11.800 59.491 0.695 1.00 16.28 357 GLY A O 1
ATOM 2650 N N . TYR A 1 378 ? 12.098 61.505 -0.301 1.00 13.88 358 TYR A N 1
ATOM 2651 C CA . TYR A 1 378 ? 12.787 62.162 0.809 1.00 13.02 358 TYR A CA 1
ATOM 2652 C C . TYR A 1 378 ? 12.068 63.467 1.148 1.00 12.34 358 TYR A C 1
ATOM 2653 O O . TYR A 1 378 ? 11.526 63.603 2.238 1.00 13.75 358 TYR A O 1
ATOM 2662 N N . THR A 1 379 ? 12.093 64.414 0.190 1.00 13.19 359 THR A N 1
ATOM 2663 C CA . THR A 1 379 ? 11.544 65.747 0.424 1.00 13.69 359 THR A CA 1
ATOM 2664 C C . THR A 1 379 ? 10.309 66.010 -0.445 1.00 13.88 359 THR A C 1
ATOM 2665 O O . THR A 1 379 ? 9.688 67.082 -0.323 1.00 15.46 359 THR A O 1
ATOM 2669 N N . ASP A 1 380 ? 9.891 64.971 -1.178 1.00 14.99 360 ASP A N 1
ATOM 2670 C CA . ASP A 1 380 ? 8.771 65.193 -2.079 1.00 16.09 360 ASP A CA 1
ATOM 2671 C C . ASP A 1 380 ? 7.462 64.537 -1.649 1.00 16.82 360 ASP A C 1
ATOM 2672 O O . ASP A 1 380 ? 6.512 64.459 -2.429 1.00 20.37 360 ASP A O 1
ATOM 2677 N N . TYR A 1 381 ? 7.374 64.086 -0.410 1.00 17.21 361 TYR A N 1
ATOM 2678 C CA . TYR A 1 381 ? 6.091 63.639 0.121 1.00 16.65 361 TYR A CA 1
ATOM 2679 C C . TYR A 1 381 ? 5.317 64.853 0.627 1.00 17.52 361 TYR A C 1
ATOM 2680 O O . TYR A 1 381 ? 5.824 65.690 1.407 1.00 17.32 361 TYR A O 1
ATOM 2689 N N . PRO A 1 382 ? 4.055 65.036 0.176 1.00 18.96 362 PRO A N 1
ATOM 2690 C CA . PRO A 1 382 ? 3.355 66.290 0.461 1.00 17.61 362 PRO A CA 1
ATOM 2691 C C . PRO A 1 382 ? 2.620 66.328 1.795 1.00 14.78 362 PRO A C 1
ATOM 2692 O O . PRO A 1 382 ? 2.197 65.295 2.297 1.00 18.60 362 PRO A O 1
ATOM 2696 N N . SER A 1 383 ? 2.515 67.529 2.364 1.00 18.71 363 SER A N 1
ATOM 2697 C CA . SER A 1 383 ? 1.630 67.791 3.491 1.00 17.61 363 SER A CA 1
ATOM 2698 C C . SER A 1 383 ? 0.207 67.928 2.946 1.00 20.78 363 SER A C 1
ATOM 2699 O O . SER A 1 383 ? 0.002 67.917 1.725 1.00 20.95 363 SER A O 1
ATOM 2702 N N . LEU A 1 384 ? -0.771 68.075 3.833 1.00 21.32 364 LEU A N 1
ATOM 2703 C CA . LEU A 1 384 ? -2.166 68.110 3.396 1.00 23.20 364 LEU A CA 1
ATOM 2704 C C . LEU A 1 384 ? -2.426 69.369 2.575 1.00 28.34 364 LEU A C 1
ATOM 2705 O O . LEU A 1 384 ? -1.771 70.393 2.786 1.00 28.42 364 LEU A O 1
ATOM 2710 N N . GLU A 1 385 ? -3.455 69.314 1.707 1.00 31.59 365 GLU A N 1
ATOM 2711 C CA . GLU A 1 385 ? -3.911 70.507 1.008 1.00 42.01 365 GLU A CA 1
ATOM 2712 C C . GLU A 1 385 ? -5.071 71.198 1.757 1.00 50.40 365 GLU A C 1
ATOM 2713 O O . GLU A 1 385 ? -5.752 72.050 1.171 1.00 57.62 365 GLU A O 1
ATOM 2719 N N . THR B 1 23 ? 60.131 103.991 22.996 1.00 59.26 3 THR B N 1
ATOM 2720 C CA . THR B 1 23 ? 59.633 104.427 24.339 1.00 72.30 3 THR B CA 1
ATOM 2721 C C . THR B 1 23 ? 59.231 103.200 25.162 1.00 61.23 3 THR B C 1
ATOM 2722 O O . THR B 1 23 ? 58.423 102.380 24.715 1.00 71.50 3 THR B O 1
ATOM 2726 N N . ASN B 1 24 ? 59.804 103.066 26.367 1.00 43.81 4 ASN B N 1
ATOM 2727 C CA . ASN B 1 24 ? 59.439 101.950 27.232 1.00 34.19 4 ASN B CA 1
ATOM 2728 C C . ASN B 1 24 ? 58.282 102.327 28.164 1.00 28.48 4 ASN B C 1
ATOM 2729 O O . ASN B 1 24 ? 58.380 103.182 29.052 1.00 27.59 4 ASN B O 1
ATOM 2734 N N . ILE B 1 25 ? 57.154 101.669 27.932 1.00 22.74 5 ILE B N 1
ATOM 2735 C CA . ILE B 1 25 ? 55.994 101.807 28.789 1.00 18.13 5 ILE B CA 1
ATOM 2736 C C . ILE B 1 25 ? 56.197 101.027 30.098 1.00 18.53 5 ILE B C 1
ATOM 2737 O O . ILE B 1 25 ? 56.535 99.849 30.096 1.00 21.11 5 ILE B O 1
ATOM 2742 N N . ASP B 1 26 ? 55.839 101.650 31.218 1.00 16.59 6 ASP B N 1
ATOM 2743 C CA . ASP B 1 26 ? 55.840 101.043 32.535 1.00 15.27 6 ASP B CA 1
ATOM 2744 C C . ASP B 1 26 ? 54.666 101.583 33.330 1.00 15.75 6 ASP B C 1
ATOM 2745 O O . ASP B 1 26 ? 53.864 102.315 32.788 1.00 15.80 6 ASP B O 1
ATOM 2750 N N . LEU B 1 27 ? 54.564 101.173 34.605 1.00 13.41 7 LEU B N 1
ATOM 2751 C CA . LEU B 1 27 ? 53.430 101.464 35.459 1.00 15.37 7 LEU B CA 1
ATOM 2752 C C . LEU B 1 27 ? 53.235 102.974 35.592 1.00 15.86 7 LEU B C 1
ATOM 2753 O O . LEU B 1 27 ? 52.116 103.431 35.811 1.00 15.79 7 LEU B O 1
ATOM 2758 N N . PHE B 1 28 ? 54.291 103.755 35.338 1.00 16.93 8 PHE B N 1
ATOM 2759 C CA . PHE B 1 28 ? 54.318 105.192 35.627 1.00 15.73 8 PHE B CA 1
ATOM 2760 C C . PHE B 1 28 ? 54.112 106.032 34.367 1.00 16.91 8 PHE B C 1
ATOM 2761 O O . PHE B 1 28 ? 54.072 107.284 34.468 1.00 17.92 8 PHE B O 1
ATOM 2769 N N . SER B 1 29 ? 54.040 105.373 33.212 1.00 15.23 9 SER B N 1
ATOM 2770 C CA . SER B 1 29 ? 53.891 106.035 31.922 1.00 15.43 9 SER B CA 1
ATOM 2771 C C . SER B 1 29 ? 52.425 106.484 31.811 1.00 13.71 9 SER B C 1
ATOM 2772 O O . SER B 1 29 ? 51.522 105.792 32.261 1.00 16.49 9 SER B O 1
ATOM 2775 N N . PRO B 1 30 ? 52.111 107.695 31.312 1.00 15.05 10 PRO B N 1
ATOM 2776 C CA . PRO B 1 30 ? 50.703 108.093 31.102 1.00 14.56 10 PRO B CA 1
ATOM 2777 C C . PRO B 1 30 ? 49.995 107.191 30.097 1.00 16.21 10 PRO B C 1
ATOM 2778 O O . PRO B 1 30 ? 50.643 106.511 29.299 1.00 15.81 10 PRO B O 1
ATOM 2782 N N . VAL B 1 31 ? 48.652 107.299 30.029 1.00 13.48 11 VAL B N 1
ATOM 2783 C CA . VAL B 1 31 ? 47.897 106.486 29.077 1.00 13.28 11 VAL B CA 1
ATOM 2784 C C . VAL B 1 31 ? 46.577 107.189 28.788 1.00 13.53 11 VAL B C 1
ATOM 2785 O O . VAL B 1 31 ? 46.041 107.853 29.650 1.00 16.64 11 VAL B O 1
ATOM 2789 N N . ARG B 1 32 ? 46.099 107.029 27.566 1.00 14.23 12 ARG B N 1
ATOM 2790 C CA . ARG B 1 32 ? 44.749 107.423 27.180 1.00 15.09 12 ARG B CA 1
ATOM 2791 C C . ARG B 1 32 ? 43.749 106.339 27.572 1.00 16.42 12 ARG B C 1
ATOM 2792 O O . ARG B 1 32 ? 43.917 105.184 27.216 1.00 17.49 12 ARG B O 1
ATOM 2800 N N . LEU B 1 33 ? 42.691 106.726 28.283 1.00 15.39 13 LEU B N 1
ATOM 2801 C CA . LEU B 1 33 ? 41.634 105.797 28.651 1.00 14.85 13 LEU B CA 1
ATOM 2802 C C . LEU B 1 33 ? 40.330 106.495 28.310 1.00 13.33 13 LEU B C 1
ATOM 2803 O O . LEU B 1 33 ? 39.937 107.440 28.995 1.00 15.36 13 LEU B O 1
ATOM 2808 N N . GLY B 1 34 ? 39.761 106.060 27.221 1.00 13.64 14 GLY B N 1
ATOM 2809 C CA . GLY B 1 34 ? 38.524 106.642 26.703 1.00 14.48 14 GLY B CA 1
ATOM 2810 C C . GLY B 1 34 ? 38.754 108.119 26.484 1.00 14.89 14 GLY B C 1
ATOM 2811 O O . GLY B 1 34 ? 39.689 108.494 25.847 1.00 15.18 14 GLY B O 1
ATOM 2812 N N . ARG B 1 35 ? 37.947 108.925 27.131 1.00 14.94 15 ARG B N 1
ATOM 2813 C CA . ARG B 1 35 ? 37.986 110.410 27.000 1.00 15.11 15 ARG B CA 1
ATOM 2814 C C . ARG B 1 35 ? 39.177 111.036 27.739 1.00 16.28 15 ARG B C 1
ATOM 2815 O O . ARG B 1 35 ? 39.459 112.194 27.521 1.00 17.81 15 ARG B O 1
ATOM 2823 N N . TYR B 1 36 ? 39.820 110.299 28.623 1.00 16.63 16 TYR B N 1
ATOM 2824 C CA . TYR B 1 36 ? 40.773 110.884 29.576 1.00 11.89 16 TYR B CA 1
ATOM 2825 C C . TYR B 1 36 ? 42.227 110.553 29.300 1.00 13.44 16 TYR B C 1
ATOM 2826 O O . TYR B 1 36 ? 42.558 109.586 28.733 1.00 16.14 16 TYR B O 1
ATOM 2835 N N . GLU B 1 37 ? 43.047 111.475 29.740 1.00 14.94 17 GLU B N 1
ATOM 2836 C CA . GLU B 1 37 ? 44.507 111.267 29.732 1.00 15.03 17 GLU B CA 1
ATOM 2837 C C . GLU B 1 37 ? 44.890 111.007 31.177 1.00 16.88 17 GLU B C 1
ATOM 2838 O O . GLU B 1 37 ? 44.764 111.861 31.959 1.00 18.62 17 GLU B O 1
ATOM 2844 N N . LEU B 1 38 ? 45.360 109.808 31.483 1.00 16.45 18 LEU B N 1
ATOM 2845 C CA . LEU B 1 38 ? 45.689 109.473 32.874 1.00 14.19 18 LEU B CA 1
ATOM 2846 C C . LEU B 1 38 ? 47.208 109.577 33.083 1.00 14.87 18 LEU B C 1
ATOM 2847 O O . LEU B 1 38 ? 47.963 109.405 32.145 1.00 17.07 18 LEU B O 1
ATOM 2852 N N . PRO B 1 39 ? 47.647 109.976 34.294 1.00 17.21 19 PRO B N 1
ATOM 2853 C CA . PRO B 1 39 ? 49.075 110.180 34.552 1.00 16.38 19 PRO B CA 1
ATOM 2854 C C . PRO B 1 39 ? 49.913 108.918 34.747 1.00 16.55 19 PRO B C 1
ATOM 2855 O O . PRO B 1 39 ? 51.126 108.998 34.765 1.00 17.16 19 PRO B O 1
ATOM 2859 N N . ASN B 1 40 ? 49.257 107.766 34.920 1.00 15.02 20 ASN B N 1
ATOM 2860 C CA . ASN B 1 40 ? 49.999 106.545 35.085 1.00 14.81 20 ASN B CA 1
ATOM 2861 C C . ASN B 1 40 ? 49.047 105.429 34.647 1.00 13.91 20 ASN B C 1
ATOM 2862 O O . ASN B 1 40 ? 47.862 105.653 34.293 1.00 13.02 20 ASN B O 1
ATOM 2867 N N . ARG B 1 41 ? 49.505 104.196 34.783 1.00 12.67 21 ARG B N 1
ATOM 2868 C CA . ARG B 1 41 ? 48.820 103.004 34.294 1.00 12.91 21 ARG B CA 1
ATOM 2869 C C . ARG B 1 41 ? 48.415 102.111 35.456 1.00 12.05 21 ARG B C 1
ATOM 2870 O O . ARG B 1 41 ? 48.083 100.944 35.216 1.00 14.65 21 ARG B O 1
ATOM 2878 N N . MET B 1 42 ? 48.429 102.658 36.671 1.00 11.79 22 MET B N 1
ATOM 2879 C CA . MET B 1 42 ? 47.973 101.931 37.840 1.00 13.81 22 MET B CA 1
ATOM 2880 C C . MET B 1 42 ? 46.504 102.234 38.123 1.00 14.81 22 MET B C 1
ATOM 2881 O O . MET B 1 42 ? 46.092 103.389 38.235 1.00 15.50 22 MET B O 1
ATOM 2886 N N . VAL B 1 43 ? 45.727 101.151 38.294 1.00 12.04 23 VAL B N 1
ATOM 2887 C CA . VAL B 1 43 ? 44.292 101.276 38.584 1.00 12.58 23 VAL B CA 1
ATOM 2888 C C . VAL B 1 43 ? 44.022 100.719 39.979 1.00 14.64 23 VAL B C 1
ATOM 2889 O O . VAL B 1 43 ? 44.574 99.651 40.310 1.00 14.10 23 VAL B O 1
ATOM 2893 N N . MET B 1 44 ? 43.189 101.435 40.757 1.00 12.16 24 MET B N 1
ATOM 2894 C CA . MET B 1 44 ? 42.715 100.830 41.976 1.00 12.16 24 MET B CA 1
ATOM 2895 C C . MET B 1 44 ? 41.540 99.930 41.620 1.00 14.56 24 MET B C 1
ATOM 2896 O O . MET B 1 44 ? 40.496 100.406 41.089 1.00 14.20 24 MET B O 1
ATOM 2901 N N . ALA B 1 45 ? 41.697 98.614 41.863 1.00 16.05 25 ALA B N 1
ATOM 2902 C CA . ALA B 1 45 ? 40.662 97.685 41.425 1.00 13.37 25 ALA B CA 1
ATOM 2903 C C . ALA B 1 45 ? 39.384 97.934 42.221 1.00 15.50 25 ALA B C 1
ATOM 2904 O O . ALA B 1 45 ? 39.439 98.390 43.344 1.00 14.12 25 ALA B O 1
ATOM 2906 N N . PRO B 1 46 ? 38.232 97.494 41.698 1.00 13.91 26 PRO B N 1
ATOM 2907 C CA . PRO B 1 46 ? 36.973 97.566 42.453 1.00 13.21 26 PRO B CA 1
ATOM 2908 C C . PRO B 1 46 ? 37.062 96.651 43.674 1.00 15.60 26 PRO B C 1
ATOM 2909 O O . PRO B 1 46 ? 37.374 95.466 43.537 1.00 14.99 26 PRO B O 1
ATOM 2913 N N . LEU B 1 47 ? 36.819 97.202 44.863 1.00 13.07 27 LEU B N 1
ATOM 2914 C CA . LEU B 1 47 ? 36.939 96.485 46.152 1.00 14.24 27 LEU B CA 1
ATOM 2915 C C . LEU B 1 47 ? 35.742 96.679 47.087 1.00 13.99 27 LEU B C 1
ATOM 2916 O O . LEU B 1 47 ? 35.607 97.696 47.742 1.00 16.28 27 LEU B O 1
ATOM 2921 N N . THR B 1 48 ? 34.929 95.645 47.203 1.00 14.76 28 THR B N 1
ATOM 2922 C CA . THR B 1 48 ? 33.834 95.592 48.147 1.00 14.17 28 THR B CA 1
ATOM 2923 C C . THR B 1 48 ? 34.378 95.690 49.567 1.00 15.80 28 THR B C 1
ATOM 2924 O O . THR B 1 48 ? 35.255 94.882 49.956 1.00 18.62 28 THR B O 1
ATOM 2928 N N . ARG B 1 49 ? 33.888 96.725 50.300 1.00 15.72 29 ARG B N 1
ATOM 2929 C CA . ARG B 1 49 ? 34.393 96.939 51.642 1.00 16.89 29 ARG B CA 1
ATOM 2930 C C . ARG B 1 49 ? 33.302 96.850 52.697 1.00 14.25 29 ARG B C 1
ATOM 2931 O O . ARG B 1 49 ? 33.641 96.843 53.871 1.00 16.95 29 ARG B O 1
ATOM 2939 N N . ASN B 1 50 ? 32.009 96.879 52.309 1.00 16.36 30 ASN B N 1
ATOM 2940 C CA . ASN B 1 50 ? 30.892 96.712 53.241 1.00 17.84 30 ASN B CA 1
ATOM 2941 C C . ASN B 1 50 ? 30.854 97.814 54.310 1.00 16.79 30 ASN B C 1
ATOM 2942 O O . ASN B 1 50 ? 30.588 97.491 55.492 1.00 16.43 30 ASN B O 1
ATOM 2947 N N . ARG B 1 51 ? 31.066 99.073 53.908 1.00 18.92 31 ARG B N 1
ATOM 2948 C CA . ARG B 1 51 ? 31.106 100.189 54.893 1.00 21.15 31 ARG B CA 1
ATOM 2949 C C . ARG B 1 51 ? 30.057 101.269 54.591 1.00 19.25 31 ARG B C 1
ATOM 2950 O O . ARG B 1 51 ? 30.274 102.417 55.027 1.00 19.36 31 ARG B O 1
ATOM 2958 N N . ALA B 1 52 ? 28.970 100.936 53.885 1.00 19.48 32 ALA B N 1
ATOM 2959 C CA . ALA B 1 52 ? 27.948 1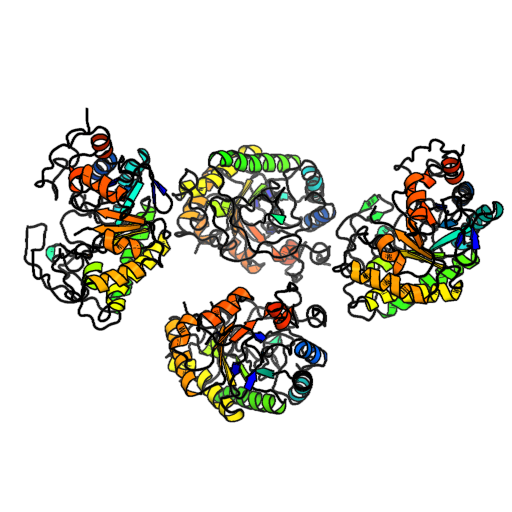01.937 53.630 1.00 18.00 32 ALA B CA 1
ATOM 2960 C C . ALA B 1 52 ? 27.124 102.266 54.876 1.00 17.75 32 ALA B C 1
ATOM 2961 O O . ALA B 1 52 ? 27.015 101.490 55.833 1.00 19.30 32 ALA B O 1
ATOM 2963 N N . GLY B 1 53 ? 26.610 103.499 54.868 1.00 19.34 33 GLY B N 1
ATOM 2964 C CA . GLY B 1 53 ? 25.688 103.970 55.888 1.00 20.81 33 GLY B CA 1
ATOM 2965 C C . GLY B 1 53 ? 24.228 103.527 55.697 1.00 21.90 33 GLY B C 1
ATOM 2966 O O . GLY B 1 53 ? 23.907 102.703 54.821 1.00 19.85 33 GLY B O 1
ATOM 2967 N N . GLU B 1 54 ? 23.356 104.060 56.566 1.00 23.51 34 GLU B N 1
ATOM 2968 C CA . GLU B 1 54 ? 21.927 103.770 56.560 1.00 23.80 34 GLU B CA 1
ATOM 2969 C C . GLU B 1 54 ? 21.382 103.945 55.147 1.00 21.59 34 GLU B C 1
ATOM 2970 O O . GLU B 1 54 ? 21.734 104.910 54.473 1.00 22.59 34 GLU B O 1
ATOM 2976 N N . GLY B 1 55 ? 20.534 103.010 54.693 1.00 20.99 35 GLY B N 1
ATOM 2977 C CA . GLY B 1 55 ? 19.953 103.116 53.358 1.00 20.43 35 GLY B CA 1
ATOM 2978 C C . GLY B 1 55 ? 20.956 102.834 52.238 1.00 15.49 35 GLY B C 1
ATOM 2979 O O . GLY B 1 55 ? 20.730 103.154 51.061 1.00 14.38 35 GLY B O 1
ATOM 2980 N N . ASN B 1 56 ? 22.084 102.235 52.620 1.00 17.13 36 ASN B N 1
ATOM 2981 C CA . ASN B 1 56 ? 23.104 101.773 51.673 1.00 14.67 36 ASN B CA 1
ATOM 2982 C C . ASN B 1 56 ? 23.714 103.022 51.035 1.00 14.32 36 ASN B C 1
ATOM 2983 O O . ASN B 1 56 ? 23.966 103.048 49.839 1.00 14.08 36 ASN B O 1
ATOM 2988 N N . VAL B 1 57 ? 23.883 104.099 51.838 1.00 16.21 37 VAL B N 1
ATOM 2989 C CA . VAL B 1 57 ? 24.303 105.377 51.286 1.00 16.32 37 VAL B CA 1
ATOM 2990 C C . VAL B 1 57 ? 25.768 105.526 51.646 1.00 13.29 37 VAL B C 1
ATOM 2991 O O . VAL B 1 57 ? 26.118 105.380 52.806 1.00 16.80 37 VAL B O 1
ATOM 2995 N N . PRO B 1 58 ? 26.645 105.901 50.700 1.00 15.67 38 PRO B N 1
ATOM 2996 C CA . PRO B 1 58 ? 28.032 106.253 51.003 1.00 16.45 38 PRO B CA 1
ATOM 2997 C C . PRO B 1 58 ? 28.147 107.428 51.966 1.00 16.87 38 PRO B C 1
ATOM 2998 O O . PRO B 1 58 ? 27.313 108.323 51.944 1.00 21.00 38 PRO B O 1
ATOM 3002 N N . ARG B 1 59 ? 29.198 107.395 52.799 1.00 18.73 39 ARG B N 1
ATOM 3003 C CA . ARG B 1 59 ? 29.348 108.374 53.868 1.00 20.17 39 ARG B CA 1
ATOM 3004 C C . ARG B 1 59 ? 30.696 109.104 53.765 1.00 22.55 39 ARG B C 1
ATOM 3005 O O . ARG B 1 59 ? 31.554 108.748 52.968 1.00 18.18 39 ARG B O 1
ATOM 3013 N N . GLU B 1 60 ? 30.932 110.102 54.623 1.00 18.15 40 GLU B N 1
ATOM 3014 C CA . GLU B 1 60 ? 32.153 110.874 54.518 1.00 21.14 40 GLU B CA 1
ATOM 3015 C C . GLU B 1 60 ? 33.354 109.978 54.737 1.00 18.71 40 GLU B C 1
ATOM 3016 O O . GLU B 1 60 ? 34.345 110.195 54.067 1.00 17.82 40 GLU B O 1
ATOM 3022 N N . LEU B 1 61 ? 33.213 108.924 55.572 1.00 16.11 41 LEU B N 1
ATOM 3023 C CA . LEU B 1 61 ? 34.377 108.093 55.797 1.00 18.27 41 LEU B CA 1
ATOM 3024 C C . LEU B 1 61 ? 34.740 107.390 54.491 1.00 19.58 41 LEU B C 1
ATOM 3025 O O . LEU B 1 61 ? 35.920 107.110 54.283 1.00 20.09 41 LEU B O 1
ATOM 3030 N N . ASN B 1 62 ? 33.752 107.108 53.617 1.00 16.85 42 ASN B N 1
ATOM 3031 C CA . ASN B 1 62 ? 34.000 106.404 52.352 1.00 17.45 42 ASN B CA 1
ATOM 3032 C C . ASN B 1 62 ? 34.714 107.369 51.397 1.00 15.37 42 ASN B C 1
ATOM 3033 O O . ASN B 1 62 ? 35.645 106.989 50.686 1.00 18.68 42 ASN B O 1
ATOM 3038 N N . ALA B 1 63 ? 34.351 108.654 51.422 1.00 16.32 43 ALA B N 1
ATOM 3039 C CA . ALA B 1 63 ? 34.978 109.700 50.633 1.00 17.35 43 ALA B CA 1
ATOM 3040 C C . ALA B 1 63 ? 36.445 109.856 51.003 1.00 15.25 43 ALA B C 1
ATOM 3041 O O . ALA B 1 63 ? 37.262 110.026 50.098 1.00 19.60 43 ALA B O 1
ATOM 3043 N N . GLU B 1 64 ? 36.746 109.794 52.320 1.00 17.09 44 GLU B N 1
ATOM 3044 C CA . GLU B 1 64 ? 38.111 109.849 52.870 1.00 19.60 44 GLU B CA 1
ATOM 3045 C C . GLU B 1 64 ? 38.946 108.754 52.222 1.00 18.93 44 GLU B C 1
ATOM 3046 O O . GLU B 1 64 ? 40.045 108.988 51.734 1.00 20.59 44 GLU B O 1
ATOM 3052 N N . TYR B 1 65 ? 38.377 107.550 52.229 1.00 17.92 45 TYR B N 1
ATOM 3053 C CA . TYR B 1 65 ? 39.059 106.345 51.767 1.00 17.69 45 TYR B CA 1
ATOM 3054 C C . TYR B 1 65 ? 39.507 106.488 50.308 1.00 18.16 45 TYR B C 1
ATOM 3055 O O . TYR B 1 65 ? 40.639 106.149 49.953 1.00 16.41 45 TYR B O 1
ATOM 3064 N N . TYR B 1 66 ? 38.589 106.934 49.452 1.00 15.09 46 TYR B N 1
ATOM 3065 C CA . TYR B 1 66 ? 38.866 107.105 48.026 1.00 15.03 46 TYR B CA 1
ATOM 3066 C C . TYR B 1 66 ? 39.856 108.251 47.849 1.00 16.69 46 TYR B C 1
ATOM 3067 O O . TYR B 1 66 ? 40.735 108.167 46.981 1.00 16.35 46 TYR B O 1
ATOM 3076 N N . ALA B 1 67 ? 39.673 109.352 48.593 1.00 16.82 47 ALA B N 1
ATOM 3077 C CA . ALA B 1 67 ? 40.563 110.480 48.376 1.00 17.78 47 ALA B CA 1
ATOM 3078 C C . ALA B 1 67 ? 42.027 110.136 48.719 1.00 17.30 47 ALA B C 1
ATOM 3079 O O . ALA B 1 67 ? 42.915 110.728 48.115 1.00 21.58 47 ALA B O 1
ATOM 3081 N N . GLN B 1 68 ? 42.262 109.127 49.588 1.00 17.03 48 GLN B N 1
ATOM 3082 C CA . GLN B 1 68 ? 43.576 108.695 50.046 1.00 17.85 48 GLN B CA 1
ATOM 3083 C C . GLN B 1 68 ? 44.309 108.038 48.870 1.00 19.00 48 GLN B C 1
ATOM 3084 O O . GLN B 1 68 ? 45.540 107.917 48.911 1.00 21.01 48 GLN B O 1
ATOM 3090 N N . ARG B 1 69 ? 43.559 107.569 47.847 1.00 19.26 49 ARG B N 1
ATOM 3091 C CA . ARG B 1 69 ? 43.992 106.649 46.782 1.00 17.45 49 ARG B CA 1
ATOM 3092 C C . ARG B 1 69 ? 44.020 107.331 45.410 1.00 15.58 49 ARG B C 1
ATOM 3093 O O . ARG B 1 69 ? 44.190 106.673 44.365 1.00 18.77 49 ARG B O 1
ATOM 3101 N N . VAL B 1 70 ? 44.036 108.673 45.413 1.00 16.29 50 VAL B N 1
ATOM 3102 C CA . VAL B 1 70 ? 43.883 109.382 44.151 1.00 19.42 50 VAL B CA 1
ATOM 3103 C C . VAL B 1 70 ? 45.122 109.313 43.289 1.00 19.43 50 VAL B C 1
ATOM 3104 O O . VAL B 1 70 ? 45.004 109.675 42.112 1.00 23.60 50 VAL B O 1
ATOM 3108 N N . SER B 1 71 ? 46.275 108.890 43.845 1.00 17.42 51 SER B N 1
ATOM 3109 C CA . SER B 1 71 ? 47.450 108.787 42.982 1.00 18.47 51 SER B CA 1
ATOM 3110 C C . SER B 1 71 ? 47.367 107.621 41.999 1.00 19.34 51 SER B C 1
ATOM 3111 O O . SER B 1 71 ? 48.157 107.562 41.064 1.00 19.11 51 SER B O 1
ATOM 3114 N N . ALA B 1 72 ? 46.373 106.759 42.149 1.00 18.04 52 ALA B N 1
ATOM 3115 C CA . ALA B 1 72 ? 46.042 105.833 41.085 1.00 17.13 52 ALA B CA 1
ATOM 3116 C C . ALA B 1 72 ? 45.614 106.659 39.868 1.00 13.40 52 ALA B C 1
ATOM 3117 O O . ALA B 1 72 ? 44.821 107.588 39.970 1.00 17.06 52 ALA B O 1
ATOM 3119 N N . GLY B 1 73 ? 46.046 106.264 38.681 1.00 14.45 53 GLY B N 1
ATOM 3120 C CA . GLY B 1 73 ? 45.580 106.965 37.504 1.00 14.99 53 GLY B CA 1
ATOM 3121 C C . GLY B 1 73 ? 44.052 106.837 37.351 1.00 14.59 53 GLY B C 1
ATOM 3122 O O . GLY B 1 73 ? 43.406 107.753 36.894 1.00 16.99 53 GLY B O 1
ATOM 3123 N N . LEU B 1 74 ? 43.473 105.685 37.731 1.00 12.87 54 LEU B N 1
ATOM 3124 C CA . LEU B 1 74 ? 42.024 105.555 37.746 1.00 11.54 54 LEU B CA 1
ATOM 3125 C C . LEU B 1 74 ? 41.645 104.785 39.006 1.00 13.10 54 LEU B C 1
ATOM 3126 O O . LEU B 1 74 ? 42.308 103.763 39.323 1.00 14.04 54 LEU B O 1
ATOM 3131 N N . ILE B 1 75 ? 40.569 105.237 39.669 1.00 11.67 55 ILE B N 1
ATOM 3132 C CA . ILE B 1 75 ? 39.959 104.463 40.757 1.00 12.32 55 ILE B CA 1
ATOM 3133 C C . ILE B 1 75 ? 38.672 103.868 40.207 1.00 13.13 55 ILE B C 1
ATOM 3134 O O . ILE B 1 75 ? 37.877 104.602 39.569 1.00 11.74 55 ILE B O 1
ATOM 3139 N N . ILE B 1 76 ? 38.430 102.577 40.487 1.00 12.51 56 ILE B N 1
ATOM 3140 C CA . ILE B 1 76 ? 37.131 101.965 40.258 1.00 13.11 56 ILE B CA 1
ATOM 3141 C C . ILE B 1 76 ? 36.494 101.696 41.614 1.00 12.13 56 ILE B C 1
ATOM 3142 O O . ILE B 1 76 ? 37.151 101.126 42.478 1.00 13.89 56 ILE B O 1
ATOM 3147 N N . THR B 1 77 ? 35.216 102.091 41.793 1.00 11.47 57 THR B N 1
ATOM 3148 C CA . THR B 1 77 ? 34.594 101.891 43.099 1.00 10.48 57 THR B CA 1
ATOM 3149 C C . THR B 1 77 ? 34.345 100.414 43.351 1.00 10.21 57 THR B C 1
ATOM 3150 O O . THR B 1 77 ? 34.304 99.589 42.425 1.00 12.85 57 THR B O 1
ATOM 3154 N N . GLU B 1 78 ? 34.146 100.181 44.665 1.00 11.42 58 GLU B N 1
ATOM 3155 C CA . GLU B 1 78 ? 33.524 98.963 45.099 1.00 11.22 58 GLU B CA 1
ATOM 3156 C C . GLU B 1 78 ? 32.257 98.693 44.291 1.00 10.87 58 GLU B C 1
ATOM 3157 O O . GLU B 1 78 ? 31.593 99.623 43.830 1.00 12.68 58 GLU B O 1
ATOM 3163 N N . ALA B 1 79 ? 31.936 97.399 44.094 1.00 11.30 59 ALA B N 1
ATOM 3164 C CA . ALA B 1 79 ? 30.700 97.063 43.431 1.00 10.52 59 ALA B CA 1
ATOM 3165 C C . ALA B 1 79 ? 29.531 97.786 44.103 1.00 10.43 59 ALA B C 1
ATOM 3166 O O . ALA B 1 79 ? 29.377 97.739 45.348 1.00 11.25 59 ALA B O 1
ATOM 3168 N N . THR B 1 80 ? 28.615 98.342 43.302 1.00 12.07 60 THR B N 1
ATOM 3169 C CA . THR B 1 80 ? 27.552 99.169 43.870 1.00 11.05 60 THR B CA 1
ATOM 3170 C C . THR B 1 80 ? 26.227 98.753 43.235 1.00 10.45 60 THR B C 1
ATOM 3171 O O . THR B 1 80 ? 26.049 98.835 41.995 1.00 9.98 60 THR B O 1
ATOM 3175 N N . GLN B 1 81 ? 25.295 98.268 44.048 1.00 11.20 61 GLN B N 1
ATOM 3176 C CA . GLN B 1 81 ? 24.112 97.652 43.424 1.00 10.43 61 GLN B CA 1
ATOM 3177 C C . GLN B 1 81 ? 23.157 98.667 42.764 1.00 10.19 61 GLN B C 1
ATOM 3178 O O . GLN B 1 81 ? 22.939 99.766 43.277 1.00 9.86 61 GLN B O 1
ATOM 3184 N N . VAL B 1 82 ? 22.638 98.271 41.623 1.00 9.80 62 VAL B N 1
ATOM 3185 C CA . VAL B 1 82 ? 21.706 99.050 40.807 1.00 9.51 62 VAL B CA 1
ATOM 3186 C C . VAL B 1 82 ? 20.276 99.038 41.354 1.00 10.85 62 VAL B C 1
ATOM 3187 O O . VAL B 1 82 ? 19.396 99.756 40.834 1.00 13.49 62 VAL B O 1
ATOM 3191 N N . SER B 1 83 ? 19.995 98.200 42.366 1.00 11.18 63 SER B N 1
ATOM 3192 C CA . SER B 1 83 ? 18.639 98.040 42.898 1.00 12.75 63 SER B CA 1
ATOM 3193 C C . SER B 1 83 ? 18.707 97.288 44.210 1.00 13.30 63 SER B C 1
ATOM 3194 O O . SER B 1 83 ? 19.683 96.565 44.441 1.00 10.89 63 SER B O 1
ATOM 3197 N N . PRO B 1 84 ? 17.675 97.387 45.064 1.00 11.40 64 PRO B N 1
ATOM 3198 C CA . PRO B 1 84 ? 17.554 96.510 46.205 1.00 10.98 64 PRO B CA 1
ATOM 3199 C C . PRO B 1 84 ? 17.616 95.038 45.804 1.00 10.71 64 PRO B C 1
ATOM 3200 O O . PRO B 1 84 ? 18.309 94.270 46.500 1.00 12.66 64 PRO B O 1
ATOM 3204 N N . GLN B 1 85 ? 16.996 94.692 44.658 1.00 10.40 65 GLN B N 1
ATOM 3205 C CA . GLN B 1 85 ? 16.998 93.319 44.165 1.00 10.16 65 GLN B CA 1
ATOM 3206 C C . GLN B 1 85 ? 18.451 92.845 43.983 1.00 11.01 65 GLN B C 1
ATOM 3207 O O . GLN B 1 85 ? 18.734 91.643 44.133 1.00 11.91 65 GLN B O 1
ATOM 3213 N N . GLY B 1 86 ? 19.309 93.772 43.540 1.00 11.97 66 GLY B N 1
ATOM 3214 C CA . GLY B 1 86 ? 20.683 93.413 43.215 1.00 10.23 66 GLY B CA 1
ATOM 3215 C C . GLY B 1 86 ? 21.689 93.438 44.372 1.00 11.23 66 GLY B C 1
ATOM 3216 O O . GLY B 1 86 ? 22.869 93.231 44.097 1.00 11.25 66 GLY B O 1
ATOM 3217 N N . LEU B 1 87 ? 21.232 93.522 45.625 1.00 13.50 67 LEU B N 1
ATOM 3218 C CA . LEU B 1 87 ? 22.031 93.499 46.834 1.00 13.61 67 LEU B CA 1
ATOM 3219 C C . LEU B 1 87 ? 22.233 92.046 47.294 1.00 12.84 67 LEU B C 1
ATOM 3220 O O . LEU B 1 87 ? 21.281 91.281 47.364 1.00 13.05 67 LEU B O 1
ATOM 3225 N N . GLY B 1 88 ? 23.497 91.717 47.620 1.00 13.49 68 GLY B N 1
ATOM 3226 C CA . GLY B 1 88 ? 23.830 90.367 48.062 1.00 14.39 68 GLY B CA 1
ATOM 3227 C C . GLY B 1 88 ? 24.711 90.277 49.313 1.00 12.65 68 GLY B C 1
ATOM 3228 O O . GLY B 1 88 ? 24.978 89.158 49.783 1.00 12.90 68 GLY B O 1
ATOM 3229 N N . TYR B 1 89 ? 25.129 91.405 49.884 1.00 12.93 69 TYR B N 1
ATOM 3230 C CA . TYR B 1 89 ? 25.944 91.352 51.075 1.00 13.93 69 TYR B CA 1
ATOM 3231 C C . TYR B 1 89 ? 25.546 92.519 51.941 1.00 14.98 69 TYR B C 1
ATOM 3232 O O . TYR B 1 89 ? 25.247 93.606 51.450 1.00 14.58 69 TYR B O 1
ATOM 3241 N N . PRO B 1 90 ? 25.548 92.376 53.284 1.00 15.85 70 PRO B N 1
ATOM 3242 C CA . PRO B 1 90 ? 25.251 93.552 54.104 1.00 15.94 70 PRO B CA 1
ATOM 3243 C C . PRO B 1 90 ? 26.121 94.783 53.806 1.00 13.89 70 PRO B C 1
ATOM 3244 O O . PRO B 1 90 ? 27.329 94.704 53.646 1.00 15.93 70 PRO B O 1
ATOM 3248 N N . PHE B 1 91 ? 25.501 95.952 53.809 1.00 14.31 71 PHE B N 1
ATOM 3249 C CA . PHE B 1 91 ? 26.205 97.232 53.890 1.00 16.60 71 PHE B CA 1
ATOM 3250 C C . PHE B 1 91 ? 27.029 97.611 52.657 1.00 14.49 71 PHE B C 1
ATOM 3251 O O . PHE B 1 91 ? 27.970 98.400 52.757 1.00 15.92 71 PHE B O 1
ATOM 3259 N N . THR B 1 92 ? 26.689 97.077 51.496 1.00 11.81 72 THR B N 1
ATOM 3260 C CA . THR B 1 92 ? 27.237 97.562 50.241 1.00 12.56 72 THR B CA 1
ATOM 3261 C C . THR B 1 92 ? 26.431 98.779 49.789 1.00 11.31 72 THR B C 1
ATOM 3262 O O . THR B 1 92 ? 25.204 98.859 49.965 1.00 11.41 72 THR B O 1
ATOM 3266 N N . PRO B 1 93 ? 27.117 99.782 49.198 1.00 11.70 73 PRO B N 1
ATOM 3267 C CA . PRO B 1 93 ? 26.390 100.976 48.748 1.00 13.53 73 PRO B CA 1
ATOM 3268 C C . PRO B 1 93 ? 25.616 100.714 47.462 1.00 11.76 73 PRO B C 1
ATOM 3269 O O . PRO B 1 93 ? 26.013 99.822 46.682 1.00 12.58 73 PRO B O 1
ATOM 3273 N N . GLY B 1 94 ? 24.503 101.450 47.281 1.00 11.39 74 GLY B N 1
ATOM 3274 C CA . GLY B 1 94 ? 23.775 101.345 46.021 1.00 12.38 74 GLY B CA 1
ATOM 3275 C C . GLY B 1 94 ? 23.870 102.628 45.190 1.00 10.94 74 GLY B C 1
ATOM 3276 O O . GLY B 1 94 ? 24.460 103.620 45.603 1.00 11.71 74 GLY B O 1
ATOM 3277 N N . ILE B 1 95 ? 23.193 102.631 44.034 1.00 10.38 75 ILE B N 1
ATOM 3278 C CA . ILE B 1 95 ? 23.180 103.799 43.142 1.00 10.89 75 ILE B CA 1
ATOM 3279 C C . ILE B 1 95 ? 21.774 104.009 42.575 1.00 11.31 75 ILE B C 1
ATOM 3280 O O . ILE B 1 95 ? 21.590 104.520 41.468 1.00 13.44 75 ILE B O 1
ATOM 3285 N N . HIS B 1 96 ? 20.778 103.499 43.291 1.00 12.39 76 HIS B N 1
ATOM 3286 C CA . HIS B 1 96 ? 19.397 103.532 42.803 1.00 13.05 76 HIS B CA 1
ATOM 3287 C C . HIS B 1 96 ? 18.637 104.729 43.404 1.00 12.82 76 HIS B C 1
ATOM 3288 O O . HIS B 1 96 ? 17.620 105.123 42.839 1.00 16.56 76 HIS B O 1
ATOM 3295 N N . SER B 1 97 ? 19.022 105.189 44.608 1.00 13.17 77 SER B N 1
ATOM 3296 C CA . SER B 1 97 ? 18.247 106.233 45.273 1.00 14.06 77 SER B CA 1
ATOM 3297 C C . SER B 1 97 ? 18.919 107.611 45.231 1.00 14.45 77 SER B C 1
ATOM 3298 O O . SER B 1 97 ? 20.148 107.740 45.096 1.00 15.36 77 SER B O 1
ATOM 3301 N N A GLN B 1 98 ? 18.067 108.638 45.383 0.60 17.70 78 GLN B N 1
ATOM 3302 N N B GLN B 1 98 ? 18.100 108.668 45.360 0.40 17.61 78 GLN B N 1
ATOM 3303 C CA A GLN B 1 98 ? 18.552 110.009 45.403 0.60 17.57 78 GLN B CA 1
ATOM 3304 C CA B GLN B 1 98 ? 18.676 110.005 45.345 0.40 18.18 78 GLN B CA 1
ATOM 3305 C C A GLN B 1 98 ? 19.542 110.162 46.555 0.60 16.41 78 GLN B C 1
ATOM 3306 C C B GLN B 1 98 ? 19.577 110.180 46.568 0.40 16.98 78 GLN B C 1
ATOM 3307 O O A GLN B 1 98 ? 20.557 110.857 46.425 0.60 16.40 78 GLN B O 1
ATOM 3308 O O B GLN B 1 98 ? 20.575 110.904 46.496 0.40 16.66 78 GLN B O 1
ATOM 3319 N N A GLU B 1 99 ? 19.227 109.580 47.666 0.50 14.49 79 GLU B N 1
ATOM 3320 N N B GLU B 1 99 ? 19.217 109.562 47.686 0.50 14.49 79 GLU B N 1
ATOM 3321 C CA A GLU B 1 99 ? 20.077 109.708 48.877 0.50 16.20 79 GLU B CA 1
ATOM 3322 C CA B GLU B 1 99 ? 20.066 109.686 48.894 0.50 16.20 79 GLU B CA 1
ATOM 3323 C C A GLU B 1 99 ? 21.452 109.137 48.530 0.50 16.07 79 GLU B C 1
ATOM 3324 C C B GLU B 1 99 ? 21.447 109.135 48.531 0.50 16.07 79 GLU B C 1
ATOM 3325 O O A GLU B 1 99 ? 22.428 109.660 48.973 0.50 15.22 79 GLU B O 1
ATOM 3326 O O B GLU B 1 99 ? 22.423 109.662 48.975 0.50 15.22 79 GLU B O 1
ATOM 3337 N N . GLN B 1 100 ? 21.457 107.967 47.915 1.00 13.92 80 GLN B N 1
ATOM 3338 C CA . GLN B 1 100 ? 22.708 107.388 47.451 1.00 12.06 80 GLN B CA 1
ATOM 3339 C C . GLN B 1 100 ? 23.501 108.280 46.489 1.00 11.53 80 GLN B C 1
ATOM 3340 O O . GLN B 1 100 ? 24.746 108.341 46.578 1.00 12.71 80 GLN B O 1
ATOM 3346 N N . VAL B 1 101 ? 22.827 108.891 45.509 1.00 12.47 81 VAL B N 1
ATOM 3347 C CA . VAL B 1 101 ? 23.450 109.868 44.606 1.00 13.14 81 VAL B CA 1
ATOM 3348 C C . VAL B 1 101 ? 24.196 110.944 45.425 1.00 14.55 81 VAL B C 1
ATOM 3349 O O . VAL B 1 101 ? 25.404 111.223 45.247 1.00 13.80 81 VAL B O 1
ATOM 3353 N N . GLU B 1 102 ? 23.506 111.488 46.434 1.00 14.16 82 GLU B N 1
ATOM 3354 C CA . GLU B 1 102 ? 24.063 112.558 47.225 1.00 14.32 82 GLU B CA 1
ATOM 3355 C C . GLU B 1 102 ? 25.264 112.059 48.028 1.00 13.93 82 GLU B C 1
ATOM 3356 O O . GLU B 1 102 ? 26.247 112.786 48.164 1.00 15.20 82 GLU B O 1
ATOM 3362 N N . GLY B 1 103 ? 25.162 110.835 48.591 1.00 14.31 83 GLY B N 1
ATOM 3363 C CA . GLY B 1 103 ? 26.328 110.354 49.321 1.00 14.28 83 GLY B CA 1
ATOM 3364 C C . GLY B 1 103 ? 27.499 110.125 48.366 1.00 14.72 83 GLY B C 1
ATOM 3365 O O . GLY B 1 103 ? 28.640 110.369 48.755 1.00 14.17 83 GLY B O 1
ATOM 3366 N N . TRP B 1 104 ? 27.206 109.611 47.156 1.00 12.58 84 TRP B N 1
ATOM 3367 C CA . TRP B 1 104 ? 28.335 109.397 46.258 1.00 13.08 84 TRP B CA 1
ATOM 3368 C C . TRP B 1 104 ? 28.952 110.726 45.834 1.00 13.88 84 TRP B C 1
ATOM 3369 O O . TRP B 1 104 ? 30.151 110.764 45.539 1.00 13.98 84 TRP B O 1
ATOM 3380 N N . ARG B 1 105 ? 28.130 111.777 45.777 1.00 13.62 85 ARG B N 1
ATOM 3381 C CA . ARG B 1 105 ? 28.704 113.073 45.397 1.00 13.70 85 ARG B CA 1
ATOM 3382 C C . ARG B 1 105 ? 29.813 113.487 46.360 1.00 14.72 85 ARG B C 1
ATOM 3383 O O . ARG B 1 105 ? 30.765 114.199 45.973 1.00 16.38 85 ARG B O 1
ATOM 3391 N N . LEU B 1 106 ? 29.709 113.066 47.623 1.00 13.64 86 LEU B N 1
ATOM 3392 C CA . LEU B 1 106 ? 30.790 113.333 48.578 1.00 17.62 86 LEU B CA 1
ATOM 3393 C C . LEU B 1 106 ? 32.106 112.736 48.092 1.00 14.75 86 LEU B C 1
ATOM 3394 O O . LEU B 1 106 ? 33.171 113.304 48.236 1.00 16.35 86 LEU B O 1
ATOM 3399 N N . VAL B 1 107 ? 32.009 111.519 47.584 1.00 16.28 87 VAL B N 1
ATOM 3400 C CA . VAL B 1 107 ? 33.134 110.763 47.096 1.00 14.33 87 VAL B CA 1
ATOM 3401 C C . VAL B 1 107 ? 33.691 111.414 45.829 1.00 14.24 87 VAL B C 1
ATOM 3402 O O . VAL B 1 107 ? 34.914 111.635 45.726 1.00 14.57 87 VAL B O 1
ATOM 3406 N N . THR B 1 108 ? 32.840 111.671 44.833 1.00 13.39 88 THR B N 1
ATOM 3407 C CA . THR B 1 108 ? 33.394 112.218 43.595 1.00 14.05 88 THR B CA 1
ATOM 3408 C C . THR B 1 108 ? 34.017 113.592 43.834 1.00 14.46 88 THR B C 1
ATOM 3409 O O . THR B 1 108 ? 35.073 113.885 43.270 1.00 14.71 88 THR B O 1
ATOM 3413 N N . LYS B 1 109 ? 33.400 114.392 44.720 1.00 15.34 89 LYS B N 1
ATOM 3414 C CA . LYS B 1 109 ? 33.946 115.714 45.021 1.00 18.34 89 LYS B CA 1
ATOM 3415 C C . LYS B 1 109 ? 35.319 115.602 45.690 1.00 17.91 89 LYS B C 1
ATOM 3416 O O . LYS B 1 109 ? 36.275 116.307 45.329 1.00 18.12 89 LYS B O 1
ATOM 3422 N N . ALA B 1 110 ? 35.440 114.688 46.657 1.00 17.97 90 ALA B N 1
ATOM 3423 C CA . ALA B 1 110 ? 36.676 114.454 47.381 1.00 17.03 90 ALA B CA 1
ATOM 3424 C C . ALA B 1 110 ? 37.783 114.071 46.388 1.00 17.65 90 ALA B C 1
ATOM 3425 O O . ALA B 1 110 ? 38.924 114.552 46.461 1.00 17.69 90 ALA B O 1
ATOM 3427 N N . VAL B 1 111 ? 37.463 113.154 45.465 1.00 16.43 91 VAL B N 1
ATOM 3428 C CA . VAL B 1 111 ? 38.449 112.662 44.508 1.00 14.88 91 VAL B CA 1
ATOM 3429 C C . VAL B 1 111 ? 38.833 113.783 43.549 1.00 13.37 91 VAL B C 1
ATOM 3430 O O . VAL B 1 111 ? 40.021 113.902 43.216 1.00 16.29 91 VAL B O 1
ATOM 3434 N N . HIS B 1 112 ? 37.830 114.549 43.081 1.00 13.55 92 HIS B N 1
ATOM 3435 C CA . HIS B 1 112 ? 38.084 115.523 42.023 1.00 13.00 92 HIS B CA 1
ATOM 3436 C C . HIS B 1 112 ? 38.819 116.734 42.604 1.00 16.34 92 HIS B C 1
ATOM 3437 O O . HIS B 1 112 ? 39.622 117.346 41.901 1.00 18.27 92 HIS B O 1
ATOM 3444 N N . ASP B 1 113 ? 38.580 116.991 43.878 1.00 17.22 93 ASP B N 1
ATOM 3445 C CA . ASP B 1 113 ? 39.271 118.085 44.557 1.00 18.83 93 ASP B CA 1
ATOM 3446 C C . ASP B 1 113 ? 40.779 117.821 44.495 1.00 19.36 93 ASP B C 1
ATOM 3447 O O . ASP B 1 113 ? 41.575 118.754 44.559 1.00 20.27 93 ASP B O 1
ATOM 3452 N N . ARG B 1 114 ? 41.151 116.528 44.421 1.00 18.48 94 ARG B N 1
ATOM 3453 C CA . ARG B 1 114 ? 42.541 116.114 44.530 1.00 21.06 94 ARG B CA 1
ATOM 3454 C C . ARG B 1 114 ? 43.079 115.669 43.160 1.00 18.85 94 ARG B C 1
ATOM 3455 O O . ARG B 1 114 ? 44.177 115.098 43.083 1.00 21.37 94 ARG B O 1
ATOM 3463 N N . GLY B 1 115 ? 42.319 115.932 42.076 1.00 19.72 95 GLY B N 1
ATOM 3464 C CA . GLY B 1 115 ? 42.693 115.744 40.673 1.00 18.67 95 GLY B CA 1
ATOM 3465 C C . GLY B 1 115 ? 42.524 114.304 40.134 1.00 17.24 95 GLY B C 1
ATOM 3466 O O . GLY B 1 115 ? 42.932 114.026 39.003 1.00 21.18 95 GLY B O 1
ATOM 3467 N N . GLY B 1 116 ? 41.921 113.369 40.905 1.00 15.60 96 GLY B N 1
ATOM 3468 C CA . GLY B 1 116 ? 41.854 111.984 40.456 1.00 17.17 96 GLY B CA 1
ATOM 3469 C C . GLY B 1 116 ? 40.697 111.750 39.508 1.00 14.16 96 GLY B C 1
ATOM 3470 O O . GLY B 1 116 ? 39.876 112.608 39.262 1.00 16.66 96 GLY B O 1
ATOM 3471 N N . LYS B 1 117 ? 40.625 110.492 39.052 1.00 13.30 97 LYS B N 1
ATOM 3472 C CA . LYS B 1 117 ? 39.571 110.020 38.167 1.00 13.38 97 LYS B CA 1
ATOM 3473 C C . LYS B 1 117 ? 38.941 108.775 38.802 1.00 13.12 97 LYS B C 1
ATOM 3474 O O . LYS B 1 117 ? 39.665 108.010 39.440 1.00 14.44 97 LYS B O 1
ATOM 3480 N N . ILE B 1 118 ? 37.587 108.703 38.708 1.00 12.52 98 ILE B N 1
ATOM 3481 C CA . ILE B 1 118 ? 36.868 107.631 39.399 1.00 12.17 98 ILE B CA 1
ATOM 3482 C C . ILE B 1 118 ? 35.689 107.159 38.546 1.00 10.07 98 ILE B C 1
ATOM 3483 O O . ILE B 1 118 ? 34.850 108.001 38.117 1.00 12.21 98 ILE B O 1
ATOM 3488 N N . PHE B 1 119 ? 35.596 105.809 38.386 1.00 10.70 99 PHE B N 1
ATOM 3489 C CA . PHE B 1 119 ? 34.466 105.171 37.723 1.00 11.74 99 PHE B CA 1
ATOM 3490 C C . PHE B 1 119 ? 33.651 104.382 38.739 1.00 11.66 99 PHE B C 1
ATOM 3491 O O . PHE B 1 119 ? 34.249 103.749 39.614 1.00 11.65 99 PHE B O 1
ATOM 3499 N N A LEU B 1 120 ? 32.315 104.399 38.633 0.11 10.97 100 LEU B N 1
ATOM 3500 N N B LEU B 1 120 ? 32.309 104.487 38.648 0.89 10.23 100 LEU B N 1
ATOM 3501 C CA A LEU B 1 120 ? 31.483 103.650 39.568 0.11 10.86 100 LEU B CA 1
ATOM 3502 C CA B LEU B 1 120 ? 31.504 103.670 39.561 0.89 10.49 100 LEU B CA 1
ATOM 3503 C C A LEU B 1 120 ? 31.148 102.278 38.981 0.11 11.01 100 LEU B C 1
ATOM 3504 C C B LEU B 1 120 ? 31.265 102.273 38.941 0.89 12.31 100 LEU B C 1
ATOM 3505 O O A LEU B 1 120 ? 30.680 102.193 37.849 0.11 10.21 100 LEU B O 1
ATOM 3506 O O B LEU B 1 120 ? 30.881 102.162 37.780 0.89 9.91 100 LEU B O 1
ATOM 3515 N N . GLN B 1 121 ? 31.373 101.208 39.761 1.00 11.04 101 GLN B N 1
ATOM 3516 C CA . GLN B 1 121 ? 31.137 99.851 39.266 1.00 11.41 101 GLN B CA 1
ATOM 3517 C C . GLN B 1 121 ? 29.656 99.496 39.500 1.00 10.49 101 GLN B C 1
ATOM 3518 O O . GLN B 1 121 ? 29.256 99.293 40.641 1.00 11.44 101 GLN B O 1
ATOM 3524 N N . LEU B 1 122 ? 28.932 99.264 38.408 1.00 10.57 102 LEU B N 1
ATOM 3525 C CA . LEU B 1 122 ? 27.486 98.998 38.448 1.00 11.28 102 LEU B CA 1
ATOM 3526 C C . LEU B 1 122 ? 27.266 97.489 38.634 1.00 9.56 102 LEU B C 1
ATOM 3527 O O . LEU B 1 122 ? 27.775 96.641 37.841 1.00 10.61 102 LEU B O 1
ATOM 3532 N N . TRP B 1 123 ? 26.571 97.140 39.738 1.00 10.00 103 TRP B N 1
ATOM 3533 C CA . TRP B 1 123 ? 26.435 95.743 40.172 1.00 10.11 103 TRP B CA 1
ATOM 3534 C C . TRP B 1 123 ? 25.005 95.233 40.274 1.00 10.78 103 TRP B C 1
ATOM 3535 O O . TRP B 1 123 ? 24.098 95.937 40.656 1.00 11.96 103 TRP B O 1
ATOM 3546 N N . HIS B 1 124 ? 24.805 93.944 39.958 1.00 10.34 104 HIS B N 1
ATOM 3547 C CA . HIS B 1 124 ? 23.614 93.207 40.386 1.00 10.14 104 HIS B CA 1
ATOM 3548 C C . HIS B 1 124 ? 24.071 91.791 40.730 1.00 9.40 104 HIS B C 1
ATOM 3549 O O . HIS B 1 124 ? 24.680 91.138 39.884 1.00 10.70 104 HIS B O 1
ATOM 3556 N N . VAL B 1 125 ? 23.860 91.367 41.981 1.00 8.04 105 VAL B N 1
ATOM 3557 C CA . VAL B 1 125 ? 24.372 90.047 42.432 1.00 9.17 105 VAL B CA 1
ATOM 3558 C C . VAL B 1 125 ? 23.646 88.838 41.830 1.00 9.64 105 VAL B C 1
ATOM 3559 O O . VAL B 1 125 ? 24.211 87.761 41.952 1.00 1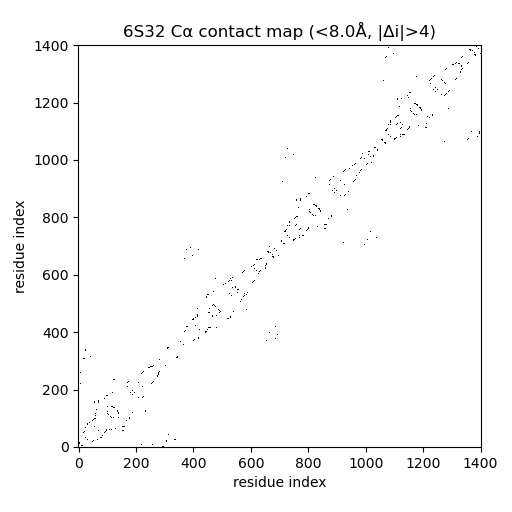0.40 105 VAL B O 1
ATOM 3563 N N . GLY B 1 126 ? 22.404 88.995 41.285 1.00 9.47 106 GLY B N 1
ATOM 3564 C CA . GLY B 1 126 ? 21.688 87.823 40.839 1.00 10.16 106 GLY B CA 1
ATOM 3565 C C . GLY B 1 126 ? 21.468 86.909 42.032 1.00 9.76 106 GLY B C 1
ATOM 3566 O O . GLY B 1 126 ? 21.014 87.290 43.115 1.00 10.19 106 GLY B O 1
ATOM 3567 N N . ARG B 1 127 ? 21.738 85.615 41.753 1.00 11.09 107 ARG B N 1
ATOM 3568 C CA . ARG B 1 127 ? 21.404 84.602 42.746 1.00 11.06 107 ARG B CA 1
ATOM 3569 C C . ARG B 1 127 ? 22.308 84.656 43.994 1.00 9.83 107 ARG B C 1
ATOM 3570 O O . ARG B 1 127 ? 22.032 83.934 44.968 1.00 10.04 107 ARG B O 1
ATOM 3578 N N . ILE B 1 128 ? 23.384 85.487 43.999 1.00 10.65 108 ILE B N 1
ATOM 3579 C CA . ILE B 1 128 ? 24.314 85.519 45.127 1.00 11.66 108 ILE B CA 1
ATOM 3580 C C . ILE B 1 128 ? 23.772 86.528 46.129 1.00 11.04 108 ILE B C 1
ATOM 3581 O O . ILE B 1 128 ? 24.234 87.660 46.254 1.00 11.18 108 ILE B O 1
ATOM 3586 N N . SER B 1 129 ? 22.704 86.120 46.816 1.00 13.20 109 SER B N 1
ATOM 3587 C CA . SER B 1 129 ? 22.007 86.963 47.767 1.00 11.86 109 SER B CA 1
ATOM 3588 C C . SER B 1 129 ? 21.287 86.003 48.744 1.00 12.48 109 SER B C 1
ATOM 3589 O O . SER B 1 129 ? 21.560 84.761 48.739 1.00 12.56 109 SER B O 1
ATOM 3592 N N . HIS B 1 130 ? 20.233 86.522 49.430 1.00 11.71 110 HIS B N 1
ATOM 3593 C CA . HIS B 1 130 ? 19.450 85.662 50.313 1.00 12.02 110 HIS B CA 1
ATOM 3594 C C . HIS B 1 130 ? 18.139 86.392 50.564 1.00 12.03 110 HIS B C 1
ATOM 3595 O O . HIS B 1 130 ? 18.178 87.605 50.596 1.00 11.67 110 HIS B O 1
ATOM 3602 N N . PRO B 1 131 ? 17.003 85.709 50.824 1.00 12.52 111 PRO B N 1
ATOM 3603 C CA . PRO B 1 131 ? 15.749 86.403 51.192 1.00 13.08 111 PRO B CA 1
ATOM 3604 C C . PRO B 1 131 ? 15.949 87.376 52.357 1.00 12.62 111 PRO B C 1
ATOM 3605 O O . PRO B 1 131 ? 15.281 88.372 52.446 1.00 13.59 111 PRO B O 1
ATOM 3609 N N . ASP B 1 132 ? 16.815 87.090 53.317 1.00 13.26 112 ASP B N 1
ATOM 3610 C CA . ASP B 1 132 ? 17.016 88.022 54.456 1.00 14.66 112 ASP B CA 1
ATOM 3611 C C . ASP B 1 132 ? 17.406 89.447 53.982 1.00 14.57 112 ASP B C 1
ATOM 3612 O O . ASP B 1 132 ? 17.099 90.408 54.673 1.00 17.09 112 ASP B O 1
ATOM 3617 N N . LEU B 1 133 ? 18.047 89.548 52.816 1.00 13.36 113 LEU B N 1
ATOM 3618 C CA . LEU B 1 133 ? 18.579 90.849 52.320 1.00 14.87 113 LEU B CA 1
ATOM 3619 C C . LEU B 1 133 ? 17.594 91.493 51.357 1.00 13.67 113 LEU B C 1
ATOM 3620 O O . LEU B 1 133 ? 17.834 92.611 50.945 1.00 16.09 113 LEU B O 1
ATOM 3625 N N . GLN B 1 134 ? 16.619 90.708 50.944 1.00 15.22 114 GLN B N 1
ATOM 3626 C CA . GLN B 1 134 ? 15.620 91.114 49.933 1.00 13.60 114 GLN B CA 1
ATOM 3627 C C . GLN B 1 134 ? 14.432 91.763 50.612 1.00 15.31 114 GLN B C 1
ATOM 3628 O O . GLN B 1 134 ? 14.136 91.374 51.722 1.00 16.58 114 GLN B O 1
ATOM 3634 N N . VAL B 1 135 ? 13.868 92.768 49.944 1.00 16.59 115 VAL B N 1
ATOM 3635 C CA . VAL B 1 135 ? 12.693 93.431 50.477 1.00 18.06 115 VAL B CA 1
ATOM 3636 C C . VAL B 1 135 ? 11.561 92.413 50.537 1.00 17.18 115 VAL B C 1
ATOM 3637 O O . VAL B 1 135 ? 11.362 91.610 49.628 1.00 19.59 115 VAL B O 1
ATOM 3641 N N . ASP B 1 136 ? 10.929 92.329 51.699 1.00 19.36 116 ASP B N 1
ATOM 3642 C CA . ASP B 1 136 ? 9.792 91.441 51.885 1.00 20.76 116 ASP B CA 1
ATOM 3643 C C . ASP B 1 136 ? 10.147 89.970 51.648 1.00 17.77 116 ASP B C 1
ATOM 3644 O O . ASP B 1 136 ? 9.237 89.186 51.361 1.00 20.52 116 ASP B O 1
ATOM 3649 N N . GLY B 1 137 ? 11.452 89.608 51.738 1.00 15.76 117 GLY B N 1
ATOM 3650 C CA . GLY B 1 137 ? 11.829 88.196 51.669 1.00 15.75 117 GLY B CA 1
ATOM 3651 C C . GLY B 1 137 ? 11.696 87.623 50.258 1.00 13.41 117 GLY B C 1
ATOM 3652 O O . GLY B 1 137 ? 11.679 86.394 50.078 1.00 15.27 117 GLY B O 1
ATOM 3653 N N . ALA B 1 138 ? 11.721 88.516 49.234 1.00 13.76 118 ALA B N 1
ATOM 3654 C CA . ALA B 1 138 ? 11.720 88.075 47.846 1.00 12.16 118 ALA B CA 1
ATOM 3655 C C . ALA B 1 138 ? 12.850 87.108 47.548 1.00 12.35 118 ALA B C 1
ATOM 3656 O O . ALA B 1 138 ? 13.968 87.267 48.075 1.00 13.88 118 ALA B O 1
ATOM 3658 N N . LEU B 1 139 ? 12.554 86.126 46.659 1.00 11.82 119 LEU B N 1
ATOM 3659 C CA . LEU B 1 139 ? 13.695 85.332 46.257 1.00 11.88 119 LEU B CA 1
ATOM 3660 C C . LEU B 1 139 ? 14.649 86.177 45.420 1.00 12.00 119 LEU B C 1
ATOM 3661 O O . LEU B 1 139 ? 14.237 86.989 44.597 1.00 12.86 119 LEU B O 1
ATOM 3666 N N . PRO B 1 140 ? 15.967 85.990 45.589 1.00 10.20 120 PRO B N 1
ATOM 3667 C CA . PRO B 1 140 ? 16.896 86.474 44.593 1.00 10.88 120 PRO B CA 1
ATOM 3668 C C . PRO B 1 140 ? 16.527 86.001 43.198 1.00 9.10 120 PRO B C 1
ATOM 3669 O O . PRO B 1 140 ? 16.001 84.894 43.012 1.00 11.21 120 PRO B O 1
ATOM 3673 N N . VAL B 1 141 ? 16.926 86.816 42.208 1.00 10.22 121 VAL B N 1
ATOM 3674 C CA . VAL B 1 141 ? 16.621 86.590 40.810 1.00 10.50 121 VAL B CA 1
ATOM 3675 C C . VAL B 1 141 ? 17.872 86.146 40.054 1.00 9.98 121 VAL B C 1
ATOM 3676 O O . VAL B 1 141 ? 19.005 86.391 40.486 1.00 10.21 121 VAL B O 1
ATOM 3680 N N . ALA B 1 142 ? 17.659 85.472 38.891 1.00 10.14 122 ALA B N 1
ATOM 3681 C CA . ALA B 1 142 ? 18.792 84.803 38.235 1.00 9.65 122 ALA B CA 1
ATOM 3682 C C . ALA B 1 142 ? 18.280 84.401 36.864 1.00 8.73 122 ALA B C 1
ATOM 3683 O O . ALA B 1 142 ? 17.058 84.396 36.589 1.00 10.09 122 ALA B O 1
ATOM 3685 N N . PRO B 1 143 ? 19.139 84.005 35.924 1.00 9.72 123 PRO B N 1
ATOM 3686 C CA . PRO B 1 143 ? 18.647 83.445 34.671 1.00 9.44 123 PRO B CA 1
ATOM 3687 C C . PRO B 1 143 ? 17.813 82.177 34.822 1.00 10.68 123 PRO B C 1
ATOM 3688 O O . PRO B 1 143 ? 16.809 81.943 34.104 1.00 10.03 123 PRO B O 1
ATOM 3692 N N . SER B 1 144 ? 18.202 81.327 35.773 1.00 10.82 124 SER B N 1
ATOM 3693 C CA . SER B 1 144 ? 17.530 80.049 35.931 1.00 10.23 124 SER B CA 1
ATOM 3694 C C . SER B 1 144 ? 17.425 79.725 37.422 1.00 9.87 124 SER B C 1
ATOM 3695 O O . SER B 1 144 ? 18.248 80.154 38.222 1.00 10.16 124 SER B O 1
ATOM 3698 N N . ALA B 1 145 ? 16.465 78.847 37.775 1.00 9.76 125 ALA B N 1
ATOM 3699 C CA . ALA B 1 145 ? 16.257 78.437 39.152 1.00 10.24 125 ALA B CA 1
ATOM 3700 C C . ALA B 1 145 ? 17.263 77.344 39.579 1.00 10.05 125 ALA B C 1
ATOM 3701 O O . ALA B 1 145 ? 16.935 76.158 39.685 1.00 10.84 125 ALA B O 1
ATOM 3703 N N . ILE B 1 146 ? 18.531 77.744 39.796 1.00 11.42 126 ILE B N 1
ATOM 3704 C CA . ILE B 1 146 ? 19.687 76.898 40.088 1.00 11.65 126 ILE B CA 1
ATOM 3705 C C . ILE B 1 146 ? 20.457 77.562 41.194 1.00 11.43 126 ILE B C 1
ATOM 3706 O O . ILE B 1 146 ? 20.895 78.693 41.006 1.00 11.80 126 ILE B O 1
ATOM 3711 N N . ALA B 1 147 ? 20.512 76.913 42.370 1.00 13.07 127 ALA B N 1
ATOM 3712 C CA . ALA B 1 147 ? 21.268 77.499 43.460 1.00 12.45 127 ALA B CA 1
ATOM 3713 C C . ALA B 1 147 ? 22.760 77.362 43.185 1.00 12.17 127 ALA B C 1
ATOM 3714 O O . ALA B 1 147 ? 23.161 76.399 42.563 1.00 13.60 127 ALA B O 1
ATOM 3716 N N . PRO B 1 148 ? 23.645 78.254 43.664 1.00 13.85 128 PRO B N 1
ATOM 3717 C CA . PRO B 1 148 ? 25.102 77.976 43.598 1.00 15.03 128 PRO B CA 1
ATOM 3718 C C . PRO B 1 148 ? 25.421 76.697 44.362 1.00 15.78 128 PRO B C 1
ATOM 3719 O O . PRO B 1 148 ? 24.866 76.494 45.443 1.00 18.19 128 PRO B O 1
ATOM 3723 N N . SER B 1 149 ? 26.346 75.887 43.817 1.00 15.61 129 SER B N 1
ATOM 3724 C CA . SER B 1 149 ? 26.637 74.558 44.341 1.00 21.84 129 SER B CA 1
ATOM 3725 C C . SER B 1 149 ? 27.524 74.664 45.578 1.00 23.63 129 SER B C 1
ATOM 3726 O O . SER B 1 149 ? 27.564 73.719 46.376 1.00 27.99 129 SER B O 1
ATOM 3729 N N . GLU B 1 150 ? 28.311 75.751 45.651 1.00 19.42 130 GLU B N 1
ATOM 3730 C CA . GLU B 1 150 ? 29.302 75.917 46.718 1.00 23.21 130 GLU B CA 1
ATOM 3731 C C . GLU B 1 150 ? 29.038 77.243 47.424 1.00 18.25 130 GLU B C 1
ATOM 3732 O O . GLU B 1 150 ? 28.334 78.121 46.880 1.00 21.73 130 GLU B O 1
ATOM 3738 N N . GLY B 1 151 ? 29.567 77.375 48.647 1.00 18.21 131 GLY B N 1
ATOM 3739 C CA . GLY B 1 151 ? 29.511 78.640 49.362 1.00 21.34 131 GLY B CA 1
ATOM 3740 C C . GLY B 1 151 ? 28.204 78.770 50.148 1.00 18.44 131 GLY B C 1
ATOM 3741 O O . GLY B 1 151 ? 27.373 77.882 50.141 1.00 21.12 131 GLY B O 1
ATOM 3742 N N . MET B 1 152 ? 28.075 79.877 50.869 1.00 17.86 132 MET B N 1
ATOM 3743 C CA . MET B 1 152 ? 26.897 80.211 51.669 1.00 16.94 132 MET B CA 1
ATOM 3744 C C . MET B 1 152 ? 26.618 81.679 51.438 1.00 16.32 132 MET B C 1
ATOM 3745 O O . MET B 1 152 ? 27.505 82.449 51.087 1.00 16.62 132 MET B O 1
ATOM 3750 N N . ALA B 1 153 ? 25.371 82.054 51.652 1.00 14.29 133 ALA B N 1
ATOM 3751 C CA . ALA B 1 153 ? 24.961 83.436 51.573 1.00 14.68 133 ALA B CA 1
ATOM 3752 C C . ALA B 1 153 ? 25.455 84.216 52.777 1.00 14.49 133 ALA B C 1
ATOM 3753 O O . ALA B 1 153 ? 25.523 83.682 53.871 1.00 16.86 133 ALA B O 1
ATOM 3755 N N . ALA B 1 154 ? 25.683 85.520 52.585 1.00 16.36 134 ALA B N 1
ATOM 3756 C CA . ALA B 1 154 ? 26.067 86.393 53.681 1.00 16.37 134 ALA B CA 1
ATOM 3757 C C . ALA B 1 154 ? 24.858 87.209 54.119 1.00 17.64 134 ALA B C 1
ATOM 3758 O O . ALA B 1 154 ? 24.408 88.103 53.381 1.00 26.34 134 ALA B O 1
ATOM 3760 N N . THR B 1 155 ? 24.387 86.981 55.348 1.00 15.83 135 THR B N 1
ATOM 3761 C CA . THR B 1 155 ? 23.192 87.686 55.794 1.00 16.39 135 THR B CA 1
ATOM 3762 C C . THR B 1 155 ? 23.522 88.569 56.992 1.00 16.85 135 THR B C 1
ATOM 3763 O O . THR B 1 155 ? 24.669 88.649 57.371 1.00 19.38 135 THR B O 1
ATOM 3767 N N . TYR B 1 156 ? 22.525 89.285 57.521 1.00 17.90 136 TYR B N 1
ATOM 3768 C CA . TYR B 1 156 ? 22.843 90.174 58.633 1.00 19.55 136 TYR B CA 1
ATOM 3769 C C . TYR B 1 156 ? 23.120 89.386 59.906 1.00 22.86 136 TYR B C 1
ATOM 3770 O O . TYR B 1 156 ? 23.775 89.902 60.814 1.00 29.84 136 TYR B O 1
ATOM 3779 N N . GLU B 1 157 ? 22.647 88.130 59.929 1.00 23.00 137 GLU B N 1
ATOM 3780 C CA . GLU B 1 157 ? 22.831 87.238 61.058 1.00 25.92 137 GLU B CA 1
ATOM 3781 C C . GLU B 1 157 ? 23.938 86.208 60.772 1.00 23.38 137 GLU B C 1
ATOM 3782 O O . GLU B 1 157 ? 23.966 85.174 61.419 1.00 29.42 137 GLU B O 1
ATOM 3788 N N . GLY B 1 158 ? 24.837 86.475 59.806 1.00 22.50 138 GLY B N 1
ATOM 3789 C CA . GLY B 1 158 ? 25.890 85.529 59.471 1.00 22.02 138 GLY B CA 1
ATOM 3790 C C . GLY B 1 158 ? 25.513 84.605 58.316 1.00 21.91 138 GLY B C 1
ATOM 3791 O O . GLY B 1 158 ? 24.585 84.877 57.525 1.00 19.06 138 GLY B O 1
ATOM 3792 N N . GLU B 1 159 ? 26.258 83.505 58.188 1.00 20.57 139 GLU B N 1
ATOM 3793 C CA . GLU B 1 159 ? 26.138 82.756 56.945 1.00 19.19 139 GLU B CA 1
ATOM 3794 C C . GLU B 1 159 ? 24.873 81.899 57.013 1.00 18.52 139 GLU B C 1
ATOM 3795 O O . GLU B 1 159 ? 24.497 81.391 58.090 1.00 20.69 139 GLU B O 1
ATOM 3801 N N . LYS B 1 160 ? 24.194 81.768 55.863 1.00 15.13 140 LYS B N 1
ATOM 3802 C CA . LYS B 1 160 ? 23.068 80.857 55.764 1.00 15.83 140 LYS B CA 1
ATOM 3803 C C . LYS B 1 160 ? 23.100 80.162 54.405 1.00 12.99 140 LYS B C 1
ATOM 3804 O O . LYS B 1 160 ? 23.636 80.672 53.412 1.00 14.03 140 LYS B O 1
ATOM 3810 N N . PRO B 1 161 ? 22.507 78.954 54.235 1.00 13.15 141 PRO B N 1
ATOM 3811 C CA . PRO B 1 161 ? 22.501 78.341 52.918 1.00 15.01 141 PRO B CA 1
ATOM 3812 C C . PRO B 1 161 ? 21.878 79.216 51.833 1.00 13.04 141 PRO B C 1
ATOM 3813 O O . PRO B 1 161 ? 20.852 79.873 52.049 1.00 12.65 141 PRO B O 1
ATOM 3817 N N . TYR B 1 162 ? 22.490 79.186 50.646 1.00 13.06 142 TYR B N 1
ATOM 3818 C CA . TYR B 1 162 ? 21.799 79.790 49.527 1.00 13.39 142 TYR B CA 1
ATOM 3819 C C . TYR B 1 162 ? 20.462 79.130 49.255 1.00 12.95 142 TYR B C 1
ATOM 3820 O O . TYR B 1 162 ? 20.315 77.899 49.309 1.00 15.30 142 TYR B O 1
ATOM 3829 N N . VAL B 1 163 ? 19.476 79.940 48.879 1.00 12.73 143 VAL B N 1
ATOM 3830 C CA . VAL B 1 163 ? 18.200 79.407 48.392 1.00 12.58 143 VAL B CA 1
ATOM 3831 C C . VAL B 1 163 ? 18.297 79.366 46.873 1.00 10.65 143 VAL B C 1
ATOM 3832 O O . VAL B 1 163 ? 19.135 80.053 46.274 1.00 13.50 143 VAL B O 1
ATOM 3836 N N . THR B 1 164 ? 17.371 78.631 46.232 1.00 10.80 144 THR B N 1
ATOM 3837 C CA . THR B 1 164 ? 17.300 78.574 44.773 1.00 11.35 144 THR B CA 1
ATOM 3838 C C . THR B 1 164 ? 16.680 79.895 44.346 1.00 11.62 144 THR B C 1
ATOM 3839 O O . THR B 1 164 ? 15.583 80.277 44.804 1.00 11.52 144 THR B O 1
ATOM 3843 N N . PRO B 1 165 ? 17.325 80.607 43.367 1.00 11.15 145 PRO B N 1
ATOM 3844 C CA . PRO B 1 165 ? 16.748 81.862 42.918 1.00 10.76 145 PRO B CA 1
ATOM 3845 C C . PRO B 1 165 ? 15.541 81.635 42.010 1.00 10.34 145 PRO B C 1
ATOM 3846 O O . PRO B 1 165 ? 15.237 80.511 41.577 1.00 11.52 145 PRO B O 1
ATOM 3850 N N . ARG B 1 166 ? 14.774 82.703 41.802 1.00 10.43 146 ARG B N 1
ATOM 3851 C CA . ARG B 1 166 ? 13.646 82.734 40.878 1.00 10.78 146 ARG B CA 1
ATOM 3852 C C . ARG B 1 166 ? 14.204 83.078 39.481 1.00 11.13 146 ARG B C 1
ATOM 3853 O O . ARG B 1 166 ? 14.951 84.073 39.318 1.00 11.92 146 ARG B O 1
ATOM 3861 N N . ALA B 1 167 ? 13.845 82.309 38.461 1.00 11.39 147 ALA B N 1
ATOM 3862 C CA . ALA B 1 167 ? 14.257 82.561 37.078 1.00 10.58 147 ALA B CA 1
ATOM 3863 C C . ALA B 1 167 ? 13.439 83.753 36.570 1.00 10.64 147 ALA B C 1
ATOM 3864 O O . ALA B 1 167 ? 12.210 83.798 36.671 1.00 12.67 147 ALA B O 1
ATOM 3866 N N . LEU B 1 168 ? 14.143 84.781 36.111 1.00 11.76 148 LEU B N 1
ATOM 3867 C CA . LEU B 1 168 ? 13.444 85.945 35.558 1.00 11.36 148 LEU B CA 1
ATOM 3868 C C . LEU B 1 168 ? 12.572 85.509 34.382 1.00 11.01 148 LEU B C 1
ATOM 3869 O O . LEU B 1 168 ? 12.953 84.662 33.539 1.00 11.24 148 LEU B O 1
ATOM 3874 N N . GLU B 1 169 ? 11.359 86.089 34.342 1.00 10.68 149 GLU B N 1
ATOM 3875 C CA . GLU B 1 169 ? 10.553 85.915 33.141 1.00 10.90 149 GLU B CA 1
ATOM 3876 C C . GLU B 1 169 ? 11.199 86.680 32.000 1.00 11.29 149 GLU B C 1
ATOM 3877 O O . GLU B 1 169 ? 11.804 87.742 32.220 1.00 12.34 149 GLU B O 1
ATOM 3883 N N . THR B 1 170 ? 10.912 86.232 30.777 1.00 11.56 150 THR B N 1
ATOM 3884 C CA . THR B 1 170 ? 11.395 86.932 29.604 1.00 12.37 150 THR B CA 1
ATOM 3885 C C . THR B 1 170 ? 11.006 88.424 29.631 1.00 10.30 150 THR B C 1
ATOM 3886 O O . THR B 1 170 ? 11.814 89.325 29.330 1.00 13.59 150 THR B O 1
ATOM 3890 N N . ALA B 1 171 ? 9.727 88.684 29.939 1.00 11.56 151 ALA B N 1
ATOM 3891 C CA . ALA B 1 171 ? 9.234 90.080 29.989 1.00 12.48 151 ALA B CA 1
ATOM 3892 C C . ALA B 1 171 ? 9.818 90.873 31.160 1.00 12.46 151 ALA B C 1
ATOM 3893 O O . ALA B 1 171 ? 9.590 92.052 31.204 1.00 14.80 151 ALA B O 1
ATOM 3895 N N . GLU B 1 172 ? 10.607 90.243 32.021 1.00 13.03 152 GLU B N 1
ATOM 3896 C CA . GLU B 1 172 ? 11.258 90.974 33.130 1.00 11.54 152 GLU B CA 1
ATOM 3897 C C . GLU B 1 172 ? 12.665 91.473 32.710 1.00 11.27 152 GLU B C 1
ATOM 3898 O O . GLU B 1 172 ? 13.192 92.327 33.356 1.00 11.32 152 GLU B O 1
ATOM 3904 N N . ILE B 1 173 ? 13.196 90.977 31.613 1.00 11.32 153 ILE B N 1
ATOM 3905 C CA . ILE B 1 173 ? 14.579 91.335 31.149 1.00 11.57 153 ILE B CA 1
ATOM 3906 C C . ILE B 1 173 ? 14.685 92.842 30.847 1.00 13.01 153 ILE B C 1
ATOM 3907 O O . ILE B 1 173 ? 15.606 93.448 31.317 1.00 12.57 153 ILE B O 1
ATOM 3912 N N . PRO B 1 174 ? 13.718 93.498 30.178 1.00 11.93 154 PRO B N 1
ATOM 3913 C CA . PRO B 1 174 ? 13.812 94.952 30.020 1.00 11.95 154 PRO B CA 1
ATOM 3914 C C . PRO B 1 174 ? 13.929 95.721 31.354 1.00 12.19 154 PRO B C 1
ATOM 3915 O O . PRO B 1 174 ? 14.599 96.675 31.398 1.00 13.17 154 PRO B O 1
ATOM 3919 N N . GLY B 1 175 ? 13.241 95.262 32.391 1.00 12.11 155 GLY B N 1
ATOM 3920 C CA . GLY B 1 175 ? 13.355 95.836 33.739 1.00 12.82 155 GLY B CA 1
ATOM 3921 C C . GLY B 1 175 ? 14.782 95.758 34.283 1.00 11.07 155 GLY B C 1
ATOM 3922 O O . GLY B 1 175 ? 15.216 96.668 34.907 1.00 11.51 155 GLY B O 1
ATOM 3923 N N . ILE B 1 176 ? 15.455 94.641 34.047 1.00 10.88 156 ILE B N 1
ATOM 3924 C CA . ILE B 1 176 ? 16.885 94.502 34.463 1.00 10.96 156 ILE B CA 1
ATOM 3925 C C . ILE B 1 176 ? 17.706 95.535 33.687 1.00 10.89 156 ILE B C 1
ATOM 3926 O O . ILE B 1 176 ? 18.447 96.217 34.310 1.00 11.37 156 ILE B O 1
ATOM 3931 N N . VAL B 1 177 ? 17.516 95.634 32.375 1.00 11.31 157 VAL B N 1
ATOM 3932 C CA . VAL B 1 177 ? 18.308 96.591 31.619 1.00 11.35 157 VAL B CA 1
ATOM 3933 C C . VAL B 1 177 ? 17.997 97.989 32.164 1.00 11.43 157 VAL B C 1
ATOM 3934 O O . VAL B 1 177 ? 18.880 98.845 32.197 1.00 12.32 157 VAL B O 1
ATOM 3938 N N . GLU B 1 178 ? 16.689 98.275 32.453 1.00 10.13 158 GLU B N 1
ATOM 3939 C CA . GLU B 1 178 ? 16.391 99.592 33.021 1.00 11.01 158 GLU B CA 1
ATOM 3940 C C . GLU B 1 178 ? 17.069 99.883 34.366 1.00 11.95 158 GLU B C 1
ATOM 3941 O O . GLU B 1 178 ? 17.395 101.033 34.651 1.00 12.25 158 GLU B O 1
ATOM 3947 N N . GLN B 1 179 ? 17.250 98.886 35.222 1.00 11.78 159 GLN B N 1
ATOM 3948 C CA . GLN B 1 179 ? 17.992 99.109 36.459 1.00 10.80 159 GLN B CA 1
ATOM 3949 C C . GLN B 1 179 ? 19.380 99.640 36.108 1.00 12.23 159 GLN B C 1
ATOM 3950 O O . GLN B 1 179 ? 19.907 100.522 36.782 1.00 10.39 159 GLN B O 1
ATOM 3956 N N . TYR B 1 180 ? 20.001 99.015 35.106 1.00 11.20 160 TYR B N 1
ATOM 3957 C CA . TYR B 1 180 ? 21.347 99.427 34.739 1.00 11.52 160 TYR B CA 1
ATOM 3958 C C . TYR B 1 180 ? 21.349 100.795 34.078 1.00 12.03 160 TYR B C 1
ATOM 3959 O O . TYR B 1 180 ? 22.175 101.653 34.401 1.00 12.85 160 TYR B O 1
ATOM 3968 N N . ARG B 1 181 ? 20.316 101.033 33.263 1.00 11.07 161 ARG B N 1
ATOM 3969 C CA . ARG B 1 181 ? 20.123 102.339 32.579 1.00 12.01 161 ARG B CA 1
ATOM 3970 C C . ARG B 1 181 ? 20.001 103.445 33.636 1.00 13.29 161 ARG B C 1
ATOM 3971 O O . ARG B 1 181 ? 20.769 104.423 33.547 1.00 12.04 161 ARG B O 1
ATOM 3979 N N . GLN B 1 182 ? 19.076 103.299 34.596 1.00 10.72 162 GLN B N 1
ATOM 3980 C CA . GLN B 1 182 ? 18.919 104.320 35.638 1.00 10.54 162 GLN B CA 1
ATOM 3981 C C . GLN B 1 182 ? 20.140 104.426 36.565 1.00 11.63 162 GLN B C 1
ATOM 3982 O O . GLN B 1 182 ? 20.496 105.523 37.026 1.00 11.98 162 GLN B O 1
ATOM 3988 N N . GLY B 1 183 ? 20.718 103.262 36.915 1.00 11.57 163 GLY B N 1
ATOM 3989 C CA . GLY B 1 183 ? 21.921 103.291 37.741 1.00 12.28 163 GLY B CA 1
ATOM 3990 C C . GLY B 1 183 ? 23.048 104.070 37.066 1.00 9.90 163 GLY B C 1
ATOM 3991 O O . GLY B 1 183 ? 23.678 104.873 37.724 1.00 11.39 163 GLY B O 1
ATOM 3992 N N . ALA B 1 184 ? 23.137 103.921 35.738 1.00 11.65 164 ALA B N 1
ATOM 3993 C CA . ALA B 1 184 ? 24.083 104.674 34.953 1.00 10.77 164 ALA B CA 1
ATOM 3994 C C . ALA B 1 184 ? 23.779 106.180 35.032 1.00 10.83 164 ALA B C 1
ATOM 3995 O O . ALA B 1 184 ? 24.675 107.010 35.154 1.00 12.29 164 ALA B O 1
ATOM 3997 N N . LYS B 1 185 ? 22.496 106.509 34.864 1.00 11.33 165 LYS B N 1
ATOM 3998 C CA . LYS B 1 185 ? 22.097 107.928 34.936 1.00 9.71 165 LYS B CA 1
ATOM 3999 C C . LYS B 1 185 ? 22.386 108.537 36.295 1.00 10.38 165 LYS B C 1
ATOM 4000 O O . LYS B 1 185 ? 22.786 109.716 36.421 1.00 12.02 165 LYS B O 1
ATOM 4006 N N . ASN B 1 186 ? 22.130 107.764 37.357 1.00 10.66 166 ASN B N 1
ATOM 4007 C CA . ASN B 1 186 ? 22.386 108.284 38.689 1.00 10.99 166 ASN B CA 1
ATOM 4008 C C . ASN B 1 186 ? 23.890 108.434 38.971 1.00 9.54 166 ASN B C 1
ATOM 4009 O O . ASN B 1 186 ? 24.290 109.443 39.592 1.00 11.97 166 ASN B O 1
ATOM 4014 N N . ALA B 1 187 ? 24.717 107.524 38.442 1.00 10.67 167 ALA B N 1
ATOM 4015 C CA . ALA B 1 187 ? 26.170 107.732 38.539 1.00 10.61 167 ALA B CA 1
ATOM 4016 C C . ALA B 1 187 ? 26.632 108.988 37.770 1.00 11.92 167 ALA B C 1
ATOM 4017 O O . ALA B 1 187 ? 27.498 109.713 38.265 1.00 12.01 167 ALA B O 1
ATOM 4019 N N . LEU B 1 188 ? 25.943 109.282 36.668 1.00 11.69 168 LEU B N 1
ATOM 4020 C CA . LEU B 1 188 ? 26.331 110.458 35.910 1.00 12.26 168 LEU B CA 1
ATOM 4021 C C . LEU B 1 188 ? 25.959 111.677 36.750 1.00 12.60 168 LEU B C 1
ATOM 4022 O O . LEU B 1 188 ? 26.730 112.634 36.834 1.00 13.31 168 LEU B O 1
ATOM 4027 N N . ALA B 1 189 ? 24.742 111.673 37.316 1.00 11.47 169 ALA B N 1
ATOM 4028 C CA . ALA B 1 189 ? 24.311 112.810 38.129 1.00 11.48 169 ALA B CA 1
ATOM 4029 C C . ALA B 1 189 ? 25.163 113.012 39.383 1.00 13.19 169 ALA B C 1
ATOM 4030 O O . ALA B 1 189 ? 25.281 114.124 39.871 1.00 16.10 169 ALA B O 1
ATOM 4032 N N . ALA B 1 190 ? 25.853 111.955 39.862 1.00 12.65 170 ALA B N 1
ATOM 4033 C CA . ALA B 1 190 ? 26.622 112.000 41.087 1.00 12.88 170 ALA B CA 1
ATOM 4034 C C . ALA B 1 190 ? 28.040 112.524 40.830 1.00 13.03 170 ALA B C 1
ATOM 4035 O O . ALA B 1 190 ? 28.828 112.632 41.764 1.00 14.59 170 ALA B O 1
ATOM 4037 N N . GLY B 1 191 ? 28.375 112.757 39.543 1.00 11.22 171 GLY B N 1
ATOM 4038 C CA . GLY B 1 191 ? 29.625 113.352 39.134 1.00 13.95 171 GLY B CA 1
ATOM 4039 C C . GLY B 1 191 ? 30.774 112.392 38.866 1.00 12.71 171 GLY B C 1
ATOM 4040 O O . GLY B 1 191 ? 31.926 112.827 38.854 1.00 14.87 171 GLY B O 1
ATOM 4041 N N . PHE B 1 192 ? 30.473 111.102 38.632 1.00 11.62 172 PHE B N 1
ATOM 4042 C CA . PHE B 1 192 ? 31.560 110.193 38.271 1.00 10.27 172 PHE B CA 1
ATOM 4043 C C . PHE B 1 192 ? 32.162 110.529 36.893 1.00 11.52 172 PHE B C 1
ATOM 4044 O O . PHE B 1 192 ? 31.532 111.121 36.024 1.00 13.16 172 PHE B O 1
ATOM 4052 N N . ASP B 1 193 ? 33.403 110.044 36.652 1.00 10.59 173 ASP B N 1
ATOM 4053 C CA . ASP B 1 193 ? 34.025 110.206 35.354 1.00 9.70 173 ASP B CA 1
ATOM 4054 C C . ASP B 1 193 ? 33.566 109.178 34.328 1.00 9.00 173 ASP B C 1
ATOM 4055 O O . ASP B 1 193 ? 33.748 109.334 33.106 1.00 13.46 173 ASP B O 1
ATOM 4060 N N . GLY B 1 194 ? 32.984 108.031 34.807 1.00 9.90 174 GLY B N 1
ATOM 4061 C CA . GLY B 1 194 ? 32.487 106.946 33.964 1.00 8.57 174 GLY B CA 1
ATOM 4062 C C . GLY B 1 194 ? 31.950 105.897 34.909 1.00 8.61 174 GLY B C 1
ATOM 4063 O O . GLY B 1 194 ? 31.941 106.043 36.153 1.00 10.56 174 GLY B O 1
ATOM 4064 N N . VAL B 1 195 ? 31.603 104.770 34.257 1.00 10.05 175 VAL B N 1
ATOM 4065 C CA . VAL B 1 195 ? 31.120 103.602 34.991 1.00 9.18 175 VAL B CA 1
ATOM 4066 C C . VAL B 1 195 ? 31.736 102.340 34.396 1.00 8.57 175 VAL B C 1
ATOM 4067 O O . VAL B 1 195 ? 32.069 102.296 33.182 1.00 10.65 175 VAL B O 1
ATOM 4071 N N . GLU B 1 196 ? 31.803 101.350 35.305 1.00 9.92 176 GLU B N 1
ATOM 4072 C CA . GLU B 1 196 ? 32.247 100.008 34.877 1.00 10.45 176 GLU B CA 1
ATOM 4073 C C . GLU B 1 196 ? 31.084 99.018 35.035 1.00 8.86 176 GLU B C 1
ATOM 4074 O O . GLU B 1 196 ? 30.525 98.925 36.136 1.00 10.45 176 GLU B O 1
ATOM 4080 N N . ILE B 1 197 ? 30.734 98.284 33.993 1.00 10.76 177 ILE B N 1
ATOM 4081 C CA . ILE B 1 197 ? 29.725 97.249 34.129 1.00 9.41 177 ILE B CA 1
ATOM 4082 C C . ILE B 1 197 ? 30.367 95.969 34.703 1.00 9.09 177 ILE B C 1
ATOM 4083 O O . ILE B 1 197 ? 31.276 95.357 34.110 1.00 10.86 177 ILE B O 1
ATOM 4088 N N . HIS B 1 198 ? 29.893 95.554 35.897 1.00 9.90 178 HIS B N 1
ATOM 4089 C CA . HIS B 1 198 ? 30.437 94.305 36.508 1.00 9.44 178 HIS B CA 1
ATOM 4090 C C . HIS B 1 198 ? 29.790 93.040 35.919 1.00 10.54 178 HIS B C 1
ATOM 4091 O O . HIS B 1 198 ? 28.635 92.717 36.239 1.00 11.39 178 HIS B O 1
ATOM 4098 N N . SER B 1 199 ? 30.512 92.479 34.935 1.00 10.06 179 SER B N 1
ATOM 4099 C CA . SER B 1 199 ? 30.052 91.285 34.311 1.00 8.36 179 SER B CA 1
ATOM 4100 C C . SER B 1 199 ? 30.975 90.126 34.661 1.00 9.75 179 SER B C 1
ATOM 4101 O O . SER B 1 199 ? 31.111 89.187 33.890 1.00 10.42 179 SER B O 1
ATOM 4104 N N . ALA B 1 200 ? 31.468 90.149 35.899 1.00 10.02 180 ALA B N 1
ATOM 4105 C CA . ALA B 1 200 ? 32.501 89.177 36.299 1.00 10.93 180 ALA B CA 1
ATOM 4106 C C . ALA B 1 200 ? 32.048 88.450 37.589 1.00 10.95 180 ALA B C 1
ATOM 4107 O O . ALA B 1 200 ? 30.970 88.698 38.188 1.00 11.00 180 ALA B O 1
ATOM 4109 N N . ASN B 1 201 ? 32.941 87.546 38.055 1.00 9.56 181 ASN B N 1
ATOM 4110 C CA . ASN B 1 201 ? 32.864 87.015 39.412 1.00 9.07 181 ASN B CA 1
ATOM 4111 C C . ASN B 1 201 ? 31.500 86.389 39.796 1.00 8.97 181 ASN B C 1
ATOM 4112 O O . ASN B 1 201 ? 31.247 86.273 40.997 1.00 11.93 181 ASN B O 1
ATOM 4117 N N . GLY B 1 202 ? 30.793 85.798 38.832 1.00 10.19 182 GLY B N 1
ATOM 4118 C CA . GLY B 1 202 ? 29.635 84.958 39.161 1.00 9.28 182 GLY B CA 1
ATOM 4119 C C . GLY B 1 202 ? 28.355 85.728 39.534 1.00 10.02 182 GLY B C 1
ATOM 4120 O O . GLY B 1 202 ? 27.442 85.112 40.067 1.00 10.25 182 GLY B O 1
ATOM 4121 N N . TYR B 1 203 ? 28.319 87.068 39.306 1.00 9.98 183 TYR B N 1
ATOM 4122 C CA . TYR B 1 203 ? 27.126 87.851 39.581 1.00 10.16 183 TYR B CA 1
ATOM 4123 C C . TYR B 1 203 ? 26.187 87.793 38.399 1.00 10.26 183 TYR B C 1
ATOM 4124 O O . TYR B 1 203 ? 26.295 86.898 37.571 1.00 10.91 183 TYR B O 1
ATOM 4133 N N . LEU B 1 204 ? 25.100 88.615 38.427 1.00 11.38 184 LEU B N 1
ATOM 4134 C CA . LEU B 1 204 ? 23.954 88.334 37.541 1.00 10.66 184 LEU B CA 1
ATOM 4135 C C . LEU B 1 204 ? 24.362 88.177 36.073 1.00 9.54 184 LEU B C 1
ATOM 4136 O O . LEU B 1 204 ? 23.983 87.205 35.400 1.00 10.14 184 LEU B O 1
ATOM 4141 N N . LEU B 1 205 ? 25.149 89.112 35.530 1.00 10.05 185 LEU B N 1
ATOM 4142 C CA . LEU B 1 205 ? 25.437 89.060 34.101 1.00 9.58 185 LEU B CA 1
ATOM 4143 C C . LEU B 1 205 ? 26.274 87.808 33.795 1.00 9.15 185 LEU B C 1
ATOM 4144 O O . LEU B 1 205 ? 26.097 87.160 32.761 1.00 9.78 185 LEU B O 1
ATOM 4149 N N . ASP B 1 206 ? 27.229 87.492 34.693 1.00 10.10 186 ASP B N 1
ATOM 4150 C CA . ASP B 1 206 ? 28.087 86.317 34.570 1.00 10.16 186 ASP B CA 1
ATOM 4151 C C . ASP B 1 206 ? 27.278 85.031 34.760 1.00 9.65 186 ASP B C 1
ATOM 4152 O O . ASP B 1 206 ? 27.571 84.029 34.086 1.00 10.42 186 ASP B O 1
ATOM 4157 N N . GLN B 1 207 ? 26.182 85.079 35.574 1.00 9.94 187 GLN B N 1
ATOM 4158 C CA . GLN B 1 207 ? 25.290 83.920 35.631 1.00 9.66 187 GLN B CA 1
ATOM 4159 C C . GLN B 1 207 ? 24.596 83.666 34.284 1.00 9.79 187 GLN B C 1
ATOM 4160 O O . GLN B 1 207 ? 24.396 82.500 33.865 1.00 9.85 187 GLN B O 1
ATOM 4166 N N . PHE B 1 208 ? 24.144 84.727 33.586 1.00 9.47 188 PHE B N 1
ATOM 4167 C CA . PHE B 1 208 ? 23.655 84.573 32.222 1.00 9.86 188 PHE B CA 1
ATOM 4168 C C . PHE B 1 208 ? 24.688 84.021 31.240 1.00 9.80 188 PHE B C 1
ATOM 4169 O O . PHE B 1 208 ? 24.354 83.155 30.428 1.00 10.10 188 PHE B O 1
ATOM 4177 N N . LEU B 1 209 ? 25.934 84.424 31.398 1.00 8.88 189 LEU B N 1
ATOM 4178 C CA . LEU B 1 209 ? 26.934 83.975 30.433 1.00 10.80 189 LEU B CA 1
ATOM 4179 C C . LEU B 1 209 ? 27.209 82.457 30.476 1.00 11.12 189 LEU B C 1
ATOM 4180 O O . LEU B 1 209 ? 27.444 81.875 29.439 1.00 10.15 189 LEU B O 1
ATOM 4185 N N . HIS B 1 210 ? 27.196 81.870 31.668 1.00 10.16 190 HIS B N 1
ATOM 4186 C CA . HIS B 1 210 ? 27.641 80.477 31.836 1.00 9.67 190 HIS B CA 1
ATOM 4187 C C . HIS B 1 210 ? 26.512 79.470 31.671 1.00 10.98 190 HIS B C 1
ATOM 4188 O O . HIS B 1 210 ? 25.420 79.622 32.241 1.00 11.13 190 HIS B O 1
ATOM 4195 N N . ASP B 1 211 ? 26.740 78.418 30.874 1.00 10.84 191 ASP B N 1
ATOM 4196 C CA . ASP B 1 211 ? 25.679 77.432 30.686 1.00 11.49 191 ASP B CA 1
ATOM 4197 C C . ASP B 1 211 ? 25.438 76.525 31.899 1.00 10.17 191 ASP B C 1
ATOM 4198 O O . ASP B 1 211 ? 24.478 75.751 31.912 1.00 11.47 191 ASP B O 1
ATOM 4203 N N . GLY B 1 212 ? 26.322 76.543 32.900 1.00 9.48 192 GLY B N 1
ATOM 4204 C CA . GLY B 1 212 ? 26.069 75.889 34.175 1.00 10.35 192 GLY B CA 1
ATOM 4205 C C . GLY B 1 212 ? 24.959 76.544 34.977 1.00 11.02 192 GLY B C 1
ATOM 4206 O O . GLY B 1 212 ? 24.294 75.921 35.805 1.00 12.44 192 GLY B O 1
ATOM 4207 N N . SER B 1 213 ? 24.931 77.862 34.892 1.00 10.56 193 SER B N 1
ATOM 4208 C CA . SER B 1 213 ? 23.992 78.656 35.653 1.00 10.70 193 SER B CA 1
ATOM 4209 C C . SER B 1 213 ? 22.774 79.115 34.839 1.00 10.56 193 SER B C 1
ATOM 4210 O O . SER B 1 213 ? 21.744 79.497 35.393 1.00 11.38 193 SER B O 1
ATOM 4213 N N . ASN B 1 214 ? 22.885 79.102 33.494 1.00 9.67 194 ASN B N 1
ATOM 4214 C CA . ASN B 1 214 ? 21.825 79.602 32.626 1.00 10.23 194 ASN B CA 1
ATOM 4215 C C . ASN B 1 214 ? 21.312 78.416 31.818 1.00 10.05 194 ASN B C 1
ATOM 4216 O O . ASN B 1 214 ? 21.990 78.024 30.880 1.00 10.95 194 ASN B O 1
ATOM 4221 N N . HIS B 1 215 ? 20.072 77.944 32.102 1.00 11.12 195 HIS B N 1
ATOM 4222 C CA . HIS B 1 215 ? 19.434 76.872 31.344 1.00 10.32 195 HIS B CA 1
ATOM 4223 C C . HIS B 1 215 ? 18.197 77.424 30.665 1.00 10.70 195 HIS B C 1
ATOM 4224 O O . HIS B 1 215 ? 17.334 76.671 30.303 1.00 11.55 195 HIS B O 1
ATOM 4231 N N . ARG B 1 216 ? 18.193 78.705 30.342 1.00 10.50 196 ARG B N 1
ATOM 4232 C CA . ARG B 1 216 ? 16.975 79.257 29.735 1.00 10.46 196 ARG B CA 1
ATOM 4233 C C . ARG B 1 216 ? 16.802 78.804 28.298 1.00 11.53 196 ARG B C 1
ATOM 4234 O O . ARG B 1 216 ? 17.759 78.427 27.621 1.00 11.95 196 ARG B O 1
ATOM 4242 N N . THR B 1 217 ? 15.538 78.837 27.843 1.00 13.21 197 THR B N 1
ATOM 4243 C CA . THR B 1 217 ? 15.188 78.404 26.505 1.00 15.57 197 THR B CA 1
ATOM 4244 C C . THR B 1 217 ? 14.501 79.500 25.715 1.00 13.41 197 THR B C 1
ATOM 4245 O O . THR B 1 217 ? 14.036 79.267 24.608 1.00 14.18 197 THR B O 1
ATOM 4249 N N . ASP B 1 218 ? 14.652 80.728 26.212 1.00 12.51 198 ASP B N 1
ATOM 4250 C CA . ASP B 1 218 ? 14.234 81.910 25.452 1.00 12.91 198 ASP B CA 1
ATOM 4251 C C . ASP B 1 218 ? 15.439 82.507 24.722 1.00 12.25 198 ASP B C 1
ATOM 4252 O O . ASP B 1 218 ? 16.499 81.894 24.658 1.00 13.38 198 ASP B O 1
ATOM 4257 N N . GLU B 1 219 ? 15.347 83.778 24.303 1.00 13.43 199 GLU B N 1
ATOM 4258 C CA . GLU B 1 219 ? 16.451 84.366 23.567 1.00 13.34 199 GLU B CA 1
ATOM 4259 C C . GLU B 1 219 ? 17.631 84.799 24.444 1.00 10.59 199 GLU B C 1
ATOM 4260 O O . GLU B 1 219 ? 18.609 85.318 23.940 1.00 12.93 199 GLU B O 1
ATOM 4266 N N . TYR B 1 220 ? 17.564 84.571 25.758 1.00 10.51 200 TYR B N 1
ATOM 4267 C CA . TYR B 1 220 ? 18.627 84.868 26.694 1.00 13.39 200 TYR B CA 1
ATOM 4268 C C . TYR B 1 220 ? 19.330 83.585 27.136 1.00 10.54 200 TYR B C 1
ATOM 4269 O O . TYR B 1 220 ? 20.164 83.639 28.027 1.00 11.01 200 TYR B O 1
ATOM 4278 N N . GLY B 1 221 ? 19.013 82.415 26.571 1.00 10.80 201 GLY B N 1
ATOM 4279 C CA . GLY B 1 221 ? 19.836 81.246 26.902 1.00 13.09 201 GLY B CA 1
ATOM 4280 C C . GLY B 1 221 ? 19.894 80.339 25.676 1.00 11.07 201 GLY B C 1
ATOM 4281 O O . GLY B 1 221 ? 19.400 80.627 24.579 1.00 10.95 201 GLY B O 1
ATOM 4282 N N . GLY B 1 222 ? 20.654 79.236 25.786 1.00 10.94 202 GLY B N 1
ATOM 4283 C CA . GLY B 1 222 ? 20.828 78.303 24.686 1.00 12.16 202 GLY B CA 1
ATOM 4284 C C . GLY B 1 222 ? 22.179 78.539 23.999 1.00 12.19 202 GLY B C 1
ATOM 4285 O O . GLY B 1 222 ? 23.230 78.228 24.559 1.00 13.11 202 GLY B O 1
ATOM 4286 N N . SER B 1 223 ? 22.144 79.263 22.862 1.00 11.24 203 SER B N 1
ATOM 4287 C CA . SER B 1 223 ? 23.365 79.547 22.141 1.00 11.31 203 SER B CA 1
ATOM 4288 C C . SER B 1 223 ? 24.285 80.511 22.933 1.00 12.04 203 SER B C 1
ATOM 4289 O O . SER B 1 223 ? 23.879 81.204 23.871 1.00 10.43 203 SER B O 1
ATOM 4292 N N . ILE B 1 224 ? 25.588 80.504 22.590 1.00 11.92 204 ILE B N 1
ATOM 4293 C CA . ILE B 1 224 ? 26.501 81.456 23.190 1.00 11.28 204 ILE B CA 1
ATOM 4294 C C . ILE B 1 224 ? 25.969 82.889 22.987 1.00 11.40 204 ILE B C 1
ATOM 4295 O O . ILE B 1 224 ? 25.970 83.725 23.887 1.00 12.53 204 ILE B O 1
ATOM 4300 N N . GLU B 1 225 ? 25.557 83.189 21.733 1.00 11.04 205 GLU B N 1
ATOM 4301 C CA . GLU B 1 225 ? 25.076 84.556 21.432 1.00 12.57 205 GLU B CA 1
ATOM 4302 C C . GLU B 1 225 ? 23.950 84.914 22.410 1.00 10.19 205 GLU B C 1
ATOM 4303 O O . GLU B 1 225 ? 23.870 86.023 22.954 1.00 12.58 205 GLU B O 1
ATOM 4309 N N . ASN B 1 226 ? 23.053 83.969 22.661 1.00 12.00 206 ASN B N 1
ATOM 4310 C CA . ASN B 1 226 ? 21.895 84.257 23.488 1.00 11.62 206 ASN B CA 1
ATOM 4311 C C . ASN B 1 226 ? 22.299 84.439 24.960 1.00 11.72 206 ASN B C 1
ATOM 4312 O O . ASN B 1 226 ? 21.710 85.289 25.644 1.00 10.91 206 ASN B O 1
ATOM 4317 N N . ARG B 1 227 ? 23.314 83.682 25.450 1.00 11.07 207 ARG B N 1
ATOM 4318 C CA . ARG B 1 227 ? 23.761 83.820 26.823 1.00 10.63 207 ARG B CA 1
ATOM 4319 C C . ARG B 1 227 ? 24.468 85.182 27.022 1.00 10.93 207 ARG B C 1
ATOM 4320 O O . ARG B 1 227 ? 24.519 85.682 28.155 1.00 11.47 207 ARG B O 1
ATOM 4328 N N . ALA B 1 228 ? 25.067 85.711 25.933 1.00 10.60 208 ALA B N 1
ATOM 4329 C CA . ALA B 1 228 ? 25.733 87.019 26.020 1.00 10.84 208 ALA B CA 1
ATOM 4330 C C . ALA B 1 228 ? 24.786 88.201 25.803 1.00 10.41 208 ALA B C 1
ATOM 4331 O O . ALA B 1 228 ? 25.165 89.347 26.067 1.00 10.39 208 ALA B O 1
ATOM 4333 N N . ARG B 1 229 ? 23.531 87.935 25.411 1.00 10.36 209 ARG B N 1
ATOM 4334 C CA . ARG B 1 229 ? 22.581 88.951 24.984 1.00 11.81 209 ARG B CA 1
ATOM 4335 C C . ARG B 1 229 ? 22.293 89.961 26.070 1.00 9.77 209 ARG B C 1
ATOM 4336 O O . ARG B 1 229 ? 22.369 91.187 25.812 1.00 10.57 209 ARG B O 1
ATOM 4344 N N . LEU B 1 230 ? 22.099 89.473 27.309 1.00 10.54 210 LEU B N 1
ATOM 4345 C CA . LEU B 1 230 ? 21.860 90.439 28.391 1.00 11.62 210 LEU B CA 1
ATOM 4346 C C . LEU B 1 230 ? 23.035 91.402 28.599 1.00 10.30 210 LEU B C 1
ATOM 4347 O O . LEU B 1 230 ? 22.826 92.642 28.636 1.00 10.51 210 LEU B O 1
ATOM 4352 N N . LEU B 1 231 ? 24.279 90.908 28.641 1.00 10.79 211 LEU B N 1
ATOM 4353 C CA . LEU B 1 231 ? 25.419 91.797 28.717 1.00 10.86 211 LEU B CA 1
ATOM 4354 C C . LEU B 1 231 ? 25.415 92.811 27.573 1.00 9.72 211 LEU B C 1
ATOM 4355 O O . LEU B 1 231 ? 25.705 94.008 27.821 1.00 9.96 211 LEU B O 1
ATOM 4360 N N . MET B 1 232 ? 25.109 92.367 26.353 1.00 10.49 212 MET B N 1
ATOM 4361 C CA . MET B 1 232 ? 25.212 93.306 25.238 1.00 12.13 212 MET B CA 1
ATOM 4362 C C . MET B 1 232 ? 24.109 94.376 25.328 1.00 11.45 212 MET B C 1
ATOM 4363 O O . MET B 1 232 ? 24.415 95.561 25.102 1.00 12.69 212 MET B O 1
ATOM 4368 N N . GLU B 1 233 ? 22.890 94.001 25.784 1.00 11.11 213 GLU B N 1
ATOM 4369 C CA . GLU B 1 233 ? 21.821 94.964 25.988 1.00 11.60 213 GLU B CA 1
ATOM 4370 C C . GLU B 1 233 ? 22.107 95.944 27.122 1.00 11.06 213 GLU B C 1
ATOM 4371 O O . GLU B 1 233 ? 21.832 97.161 27.017 1.00 11.10 213 GLU B O 1
ATOM 4377 N N . VAL B 1 234 ? 22.642 95.456 28.259 1.00 10.72 214 VAL B N 1
ATOM 4378 C CA . VAL B 1 234 ? 23.026 96.372 29.314 1.00 11.04 214 VAL B CA 1
ATOM 4379 C C . VAL B 1 234 ? 24.130 97.305 28.827 1.00 12.17 214 VAL B C 1
ATOM 4380 O O . VAL B 1 234 ? 24.037 98.494 29.123 1.00 11.51 214 VAL B O 1
ATOM 4384 N N . THR B 1 235 ? 25.119 96.794 28.085 1.00 10.44 215 THR B N 1
ATOM 4385 C CA . THR B 1 235 ? 26.220 97.664 27.622 1.00 12.21 215 THR B CA 1
ATOM 4386 C C . THR B 1 235 ? 25.687 98.739 26.669 1.00 10.64 215 THR B C 1
ATOM 4387 O O . THR B 1 235 ? 26.016 99.918 26.835 1.00 11.53 215 THR B O 1
ATOM 4391 N N . GLU B 1 236 ? 24.725 98.381 25.797 1.00 11.81 216 GLU B N 1
ATOM 4392 C CA . GLU B 1 236 ? 24.168 99.361 24.857 1.00 13.43 216 GLU B CA 1
ATOM 4393 C C . GLU B 1 236 ? 23.459 100.421 25.694 1.00 12.82 216 GLU B C 1
ATOM 4394 O O . GLU B 1 236 ? 23.629 101.645 25.454 1.00 11.81 216 GLU B O 1
ATOM 4400 N N . ALA B 1 237 ? 22.709 100.018 26.715 1.00 11.93 217 ALA B N 1
ATOM 4401 C CA . ALA B 1 237 ? 21.885 100.985 27.434 1.00 12.33 217 ALA B CA 1
ATOM 4402 C C . ALA B 1 237 ? 22.779 101.937 28.235 1.00 12.69 217 ALA B C 1
ATOM 4403 O O . ALA B 1 237 ? 22.544 103.135 28.295 1.00 12.73 217 ALA B O 1
ATOM 4405 N N B VAL B 1 238 ? 23.874 101.412 28.822 1.00 11.90 218 VAL B N 1
ATOM 4406 C CA B VAL B 1 238 ? 24.778 102.225 29.635 1.00 12.63 218 VAL B CA 1
ATOM 4407 C C B VAL B 1 238 ? 25.585 103.194 28.739 1.00 10.82 218 VAL B C 1
ATOM 4408 O O B VAL B 1 238 ? 25.772 104.362 29.090 1.00 11.03 218 VAL B O 1
ATOM 4412 N N . VAL B 1 239 ? 26.047 102.737 27.573 1.00 11.78 219 VAL B N 1
ATOM 4413 C CA . VAL B 1 239 ? 26.728 103.547 26.577 1.00 12.62 219 VAL B CA 1
ATOM 4414 C C . VAL B 1 239 ? 25.819 104.693 26.122 1.00 12.56 219 VAL B C 1
ATOM 4415 O O . VAL B 1 239 ? 26.281 105.786 25.886 1.00 13.81 219 VAL B O 1
ATOM 4419 N N . SER B 1 240 ? 24.531 104.420 25.943 1.00 13.36 220 SER B N 1
ATOM 4420 C CA . SER B 1 240 ? 23.598 105.424 25.471 1.00 13.16 220 SER B CA 1
ATOM 4421 C C . SER B 1 240 ? 23.569 106.592 26.446 1.00 12.85 220 SER B C 1
ATOM 4422 O O . SER B 1 240 ? 23.524 107.768 26.035 1.00 17.65 220 SER B O 1
ATOM 4425 N N . VAL B 1 241 ? 23.645 106.284 27.747 1.00 11.79 221 VAL B N 1
ATOM 4426 C CA . VAL B 1 241 ? 23.686 107.303 28.792 1.00 11.69 221 VAL B CA 1
ATOM 4427 C C . VAL B 1 241 ? 24.994 108.109 28.788 1.00 12.99 221 VAL B C 1
ATOM 4428 O O . VAL B 1 241 ? 25.005 109.360 28.888 1.00 11.02 221 VAL B O 1
ATOM 4432 N N . TRP B 1 242 ? 26.124 107.406 28.762 1.00 10.42 222 TRP B N 1
ATOM 4433 C CA . TRP B 1 242 ? 27.416 107.982 29.115 1.00 11.03 222 TRP B CA 1
ATOM 4434 C C . TRP B 1 242 ? 28.262 108.455 27.938 1.00 11.69 222 TRP B C 1
ATOM 4435 O O . TRP B 1 242 ? 29.114 109.333 28.099 1.00 10.94 222 TRP B O 1
ATOM 4446 N N . GLY B 1 243 ? 28.072 107.834 26.803 1.00 10.32 223 GLY B N 1
ATOM 4447 C CA . GLY B 1 243 ? 29.108 107.852 25.775 1.00 9.86 223 GLY B CA 1
ATOM 4448 C C . GLY B 1 243 ? 30.058 106.657 25.999 1.00 10.62 223 GLY B C 1
ATOM 4449 O O . GLY B 1 243 ? 30.445 106.358 27.135 1.00 11.69 223 GLY B O 1
ATOM 4450 N N . ALA B 1 244 ? 30.416 105.984 24.912 1.00 12.63 224 ALA B N 1
ATOM 4451 C CA . ALA B 1 244 ? 31.167 104.743 25.087 1.00 11.85 224 ALA B CA 1
ATOM 4452 C C . ALA B 1 244 ? 32.553 104.980 25.706 1.00 13.39 224 ALA B C 1
ATOM 4453 O O . ALA B 1 244 ? 33.103 104.142 26.437 1.00 13.05 224 ALA B O 1
ATOM 4455 N N . ASP B 1 245 ? 33.153 106.158 25.416 1.00 12.05 225 ASP B N 1
ATOM 4456 C CA . ASP B 1 245 ? 34.456 106.524 25.974 1.00 12.13 225 ASP B CA 1
ATOM 4457 C C . ASP B 1 245 ? 34.434 106.789 27.489 1.00 12.61 225 ASP B C 1
ATOM 4458 O O . ASP B 1 245 ? 35.455 107.238 28.051 1.00 12.13 225 ASP B O 1
ATOM 4463 N N . ARG B 1 246 ? 33.249 106.693 28.131 1.00 10.30 226 ARG B N 1
ATOM 4464 C CA . ARG B 1 246 ? 33.195 106.733 29.577 1.00 9.42 226 ARG B CA 1
ATOM 4465 C C . ARG B 1 246 ? 32.610 105.434 30.153 1.00 10.80 226 ARG B C 1
ATOM 4466 O O . ARG B 1 246 ? 32.165 105.444 31.304 1.00 11.12 226 ARG B O 1
ATOM 4474 N N . VAL B 1 247 ? 32.743 104.317 29.435 1.00 9.88 227 VAL B N 1
ATOM 4475 C CA . VAL B 1 247 ? 32.197 103.044 29.946 1.00 9.97 227 VAL B CA 1
ATOM 4476 C C . VAL B 1 247 ? 33.240 101.943 29.803 1.00 10.34 227 VAL B C 1
ATOM 4477 O O . VAL B 1 247 ? 33.804 101.805 28.744 1.00 10.40 227 VAL B O 1
ATOM 4481 N N . GLY B 1 248 ? 33.410 101.161 30.871 1.00 10.55 228 GLY B N 1
ATOM 4482 C CA . GLY B 1 248 ? 34.165 99.913 30.746 1.00 10.04 228 GLY B CA 1
ATOM 4483 C C . GLY B 1 248 ? 33.298 98.719 31.093 1.00 11.43 228 GLY B C 1
ATOM 4484 O O . GLY B 1 248 ? 32.252 98.894 31.691 1.00 10.75 228 GLY B O 1
ATOM 4485 N N . VAL B 1 249 ? 33.857 97.534 30.775 1.00 10.59 229 VAL B N 1
ATOM 4486 C CA . VAL B 1 249 ? 33.207 96.268 31.115 1.00 11.01 229 VAL B CA 1
ATOM 4487 C C . VAL B 1 249 ? 34.246 95.426 31.830 1.00 10.68 229 VAL B C 1
ATOM 4488 O O . VAL B 1 249 ? 35.411 95.386 31.382 1.00 12.54 229 VAL B O 1
ATOM 4492 N N . ARG B 1 250 ? 33.839 94.743 32.929 1.00 11.35 230 ARG B N 1
ATOM 4493 C CA . ARG B 1 250 ? 34.759 93.788 33.583 1.00 10.28 230 ARG B CA 1
ATOM 4494 C C . ARG B 1 250 ? 34.260 92.348 33.438 1.00 11.43 230 ARG B C 1
ATOM 4495 O O . ARG B 1 250 ? 33.091 92.082 33.640 1.00 11.50 230 ARG B O 1
ATOM 4503 N N . LEU B 1 251 ? 35.193 91.456 33.050 1.00 10.67 231 LEU B N 1
ATOM 4504 C CA . LEU B 1 251 ? 34.910 90.023 32.860 1.00 9.88 231 LEU B CA 1
ATOM 4505 C C . LEU B 1 251 ? 35.990 89.262 33.645 1.00 11.04 231 LEU B C 1
ATOM 4506 O O . LEU B 1 251 ? 37.089 89.728 33.849 1.00 11.34 231 LEU B O 1
ATOM 4511 N N A SER B 1 252 ? 35.646 88.012 34.020 1.00 10.78 232 SER B N 1
ATOM 4512 C CA A SER B 1 252 ? 36.621 87.098 34.620 1.00 9.02 232 SER B CA 1
ATOM 4513 C C A SER B 1 252 ? 36.558 85.758 33.885 1.00 10.22 232 SER B C 1
ATOM 4514 O O A SER B 1 252 ? 35.993 84.752 34.378 1.00 10.93 232 SER B O 1
ATOM 4517 N N . PRO B 1 253 ? 37.090 85.720 32.638 1.00 10.42 233 PRO B N 1
ATOM 4518 C CA . PRO B 1 253 ? 36.930 84.558 31.758 1.00 10.87 233 PRO B CA 1
ATOM 4519 C C . PRO B 1 253 ? 37.190 83.208 32.439 1.00 11.66 233 PRO B C 1
ATOM 4520 O O . PRO B 1 253 ? 36.456 82.262 32.246 1.00 13.45 233 PRO B O 1
ATOM 4524 N N . SER B 1 254 ? 38.311 83.098 33.162 1.00 12.48 234 SER B N 1
ATOM 4525 C CA . SER B 1 254 ? 38.707 81.818 33.747 1.00 12.99 234 SER B CA 1
ATOM 4526 C C . SER B 1 254 ? 38.082 81.538 35.122 1.00 13.24 234 SER B C 1
ATOM 4527 O O . SER B 1 254 ? 38.290 80.451 35.700 1.00 16.13 234 SER B O 1
ATOM 4530 N N . GLY B 1 255 ? 37.247 82.462 35.641 1.00 11.92 235 GLY B N 1
ATOM 4531 C CA . GLY B 1 255 ? 36.778 82.348 37.003 1.00 13.21 235 GLY B CA 1
ATOM 4532 C C . GLY B 1 255 ? 35.741 81.227 37.142 1.00 12.83 235 GLY B C 1
ATOM 4533 O O . GLY B 1 255 ? 34.955 80.981 36.249 1.00 12.12 235 GLY B O 1
ATOM 4534 N N . THR B 1 256 ? 35.658 80.658 38.357 1.00 14.93 236 THR B N 1
ATOM 4535 C CA . THR B 1 256 ? 34.535 79.846 38.792 1.00 16.35 236 THR B CA 1
ATOM 4536 C C . THR B 1 256 ? 33.910 80.364 40.098 1.00 16.12 236 THR B C 1
ATOM 4537 O O . THR B 1 256 ? 32.905 79.786 40.529 1.00 17.11 236 THR B O 1
ATOM 4541 N N . PHE B 1 257 ? 34.400 81.468 40.700 1.00 14.40 237 PHE B N 1
ATOM 4542 C CA . PHE B 1 257 ? 33.821 82.033 41.920 1.00 13.66 237 PHE B CA 1
ATOM 4543 C C . PHE B 1 257 ? 32.330 82.303 41.655 1.00 14.15 237 PHE B C 1
ATOM 4544 O O . PHE B 1 257 ? 31.929 82.748 40.571 1.00 13.34 237 PHE B O 1
ATOM 4552 N N . GLY B 1 258 ? 31.488 81.944 42.616 1.00 14.99 238 GLY B N 1
ATOM 4553 C CA . GLY B 1 258 ? 30.045 82.034 42.403 1.00 12.46 238 GLY B CA 1
ATOM 4554 C C . GLY B 1 258 ? 29.464 80.733 41.873 1.00 10.90 238 GLY B C 1
ATOM 4555 O O . GLY B 1 258 ? 28.272 80.671 41.541 1.00 12.89 238 GLY B O 1
ATOM 4556 N N . SER B 1 259 ? 30.308 79.669 41.807 1.00 13.63 239 SER B N 1
ATOM 4557 C CA . SER B 1 259 ? 29.832 78.399 41.281 1.00 15.09 239 SER B CA 1
ATOM 4558 C C . SER B 1 259 ? 29.294 78.546 39.845 1.00 14.24 239 SER B C 1
ATOM 4559 O O . SER B 1 259 ? 28.274 77.952 39.491 1.00 15.29 239 SER B O 1
ATOM 4562 N N . VAL B 1 260 ? 30.018 79.298 38.999 1.00 12.29 240 VAL B N 1
ATOM 4563 C CA . VAL B 1 260 ? 29.711 79.431 37.582 1.00 11.45 240 VAL B CA 1
ATOM 4564 C C . VAL B 1 260 ? 30.655 78.580 36.755 1.00 11.76 240 VAL B C 1
ATOM 4565 O O . VAL B 1 260 ? 31.868 78.751 36.836 1.00 12.55 240 VAL B O 1
ATOM 4569 N N . TYR B 1 261 ? 30.061 77.675 35.943 1.00 11.59 241 TYR B N 1
ATOM 4570 C CA . TYR B 1 261 ? 30.834 76.758 35.115 1.00 11.24 241 TYR B CA 1
ATOM 4571 C C . TYR B 1 261 ? 30.236 76.763 33.721 1.00 10.09 241 TYR B C 1
ATOM 4572 O O . TYR B 1 261 ? 29.045 77.019 33.549 1.00 12.17 241 TYR B O 1
ATOM 4581 N N . ASP B 1 262 ? 31.072 76.489 32.722 1.00 10.48 242 ASP B N 1
ATOM 4582 C CA . ASP B 1 262 ? 30.642 76.509 31.350 1.00 9.81 242 ASP B CA 1
ATOM 4583 C C . ASP B 1 262 ? 31.333 75.396 30.586 1.00 12.55 242 ASP B C 1
ATOM 4584 O O . ASP B 1 262 ? 32.521 75.122 30.778 1.00 12.25 242 ASP B O 1
ATOM 4589 N N . SER B 1 263 ? 30.615 74.817 29.643 1.00 12.11 243 SER B N 1
ATOM 4590 C CA . SER B 1 263 ? 31.112 73.668 28.866 1.00 13.07 243 SER B CA 1
ATOM 4591 C C . SER B 1 263 ? 32.203 74.049 27.855 1.00 13.23 243 SER B C 1
ATOM 4592 O O . SER B 1 263 ? 32.928 73.165 27.372 1.00 16.58 243 SER B O 1
ATOM 4595 N N . ASP B 1 264 ? 32.345 75.362 27.517 1.00 12.71 244 ASP B N 1
ATOM 4596 C CA . ASP B 1 264 ? 33.404 75.814 26.628 1.00 12.58 244 ASP B CA 1
ATOM 4597 C C . ASP B 1 264 ? 33.727 77.289 26.923 1.00 13.14 244 ASP B C 1
ATOM 4598 O O . ASP B 1 264 ? 33.343 78.164 26.180 1.00 13.65 244 ASP B O 1
ATOM 4603 N N . LEU B 1 265 ? 34.504 77.492 27.980 1.00 12.21 245 LEU B N 1
ATOM 4604 C CA . LEU B 1 265 ? 34.850 78.839 28.382 1.00 11.88 245 LEU B CA 1
ATOM 4605 C C . LEU B 1 265 ? 35.500 79.632 27.242 1.00 12.47 245 LEU B C 1
ATOM 4606 O O . LEU B 1 265 ? 35.257 80.826 27.073 1.00 12.68 245 LEU B O 1
ATOM 4611 N N A LYS B 1 266 ? 36.460 78.974 26.573 0.41 12.66 246 LYS B N 1
ATOM 4612 N N B LYS B 1 266 ? 36.447 78.981 26.563 0.59 12.25 246 LYS B N 1
ATOM 4613 C CA A LYS B 1 266 ? 37.200 79.597 25.492 0.41 13.63 246 LYS B CA 1
ATOM 4614 C CA B LYS B 1 266 ? 37.181 79.681 25.532 0.59 13.42 246 LYS B CA 1
ATOM 4615 C C A LYS B 1 266 ? 36.222 80.147 24.462 0.41 13.94 246 LYS B C 1
ATOM 4616 C C B LYS B 1 266 ? 36.236 80.150 24.426 0.59 13.72 246 LYS B C 1
ATOM 4617 O O A LYS B 1 266 ? 36.296 81.326 24.115 0.41 14.63 246 LYS B O 1
ATOM 4618 O O B LYS B 1 266 ? 36.346 81.294 23.978 0.59 13.52 246 LYS B O 1
ATOM 4629 N N . ALA B 1 267 ? 35.296 79.304 24.002 1.00 14.66 247 ALA B N 1
ATOM 4630 C CA . ALA B 1 267 ? 34.330 79.721 22.985 1.00 11.98 247 ALA B CA 1
ATOM 4631 C C . ALA B 1 267 ? 33.450 80.863 23.519 1.00 12.22 247 ALA B C 1
ATOM 4632 O O . ALA B 1 267 ? 33.195 81.839 22.803 1.00 14.41 247 ALA B O 1
ATOM 4634 N N . LEU B 1 268 ? 32.994 80.717 24.767 1.00 12.07 248 LEU B N 1
ATOM 4635 C CA . LEU B 1 268 ? 32.067 81.701 25.316 1.00 10.48 248 LEU B CA 1
ATOM 4636 C C . LEU B 1 268 ? 32.790 83.061 25.416 1.00 12.13 248 LEU B C 1
ATOM 4637 O O . LEU B 1 268 ? 32.219 84.029 24.921 1.00 11.94 248 LEU B O 1
ATOM 4642 N N . PHE B 1 269 ? 34.034 83.086 25.946 1.00 10.86 249 PHE B N 1
ATOM 4643 C CA . PHE B 1 269 ? 34.648 84.393 26.199 1.00 10.23 249 PHE B CA 1
ATOM 4644 C C . PHE B 1 269 ? 35.255 84.947 24.915 1.00 11.63 249 PHE B C 1
ATOM 4645 O O . PHE B 1 269 ? 35.434 86.146 24.859 1.00 11.99 249 PHE B O 1
ATOM 4653 N N . THR B 1 270 ? 35.715 84.119 23.973 1.00 13.96 250 THR B N 1
ATOM 4654 C CA . THR B 1 270 ? 36.136 84.614 22.664 1.00 12.13 250 THR B CA 1
ATOM 4655 C C . THR B 1 270 ? 34.982 85.336 21.968 1.00 14.41 250 THR B C 1
ATOM 4656 O O . THR B 1 270 ? 35.156 86.479 21.540 1.00 13.60 250 THR B O 1
ATOM 4660 N N . TYR B 1 271 ? 33.779 84.807 22.105 1.00 14.09 251 TYR B N 1
ATOM 4661 C CA . TYR B 1 271 ? 32.601 85.458 21.536 1.00 14.16 251 TYR B CA 1
ATOM 4662 C C . TYR B 1 271 ? 32.313 86.799 22.212 1.00 12.87 251 TYR B C 1
ATOM 4663 O O . TYR B 1 271 ? 32.169 87.838 21.571 1.00 13.60 251 TYR B O 1
ATOM 4672 N N . VAL B 1 272 ? 32.343 86.796 23.535 1.00 11.34 252 VAL B N 1
ATOM 4673 C CA . VAL B 1 272 ? 31.965 87.955 24.306 1.00 12.25 252 VAL B CA 1
ATOM 4674 C C . VAL B 1 272 ? 32.962 89.073 24.038 1.00 11.33 252 VAL B C 1
ATOM 4675 O O . VAL B 1 272 ? 32.549 90.189 23.724 1.00 13.95 252 VAL B O 1
ATOM 4679 N N . VAL B 1 273 ? 34.261 88.762 24.217 1.00 12.34 253 VAL B N 1
ATOM 4680 C CA . VAL B 1 273 ? 35.278 89.790 24.018 1.00 12.20 253 VAL B CA 1
ATOM 4681 C C . VAL B 1 273 ? 35.306 90.362 22.601 1.00 13.39 253 VAL B C 1
ATOM 4682 O O . VAL B 1 273 ? 35.356 91.586 22.474 1.00 14.06 253 VAL B O 1
ATOM 4686 N N . ASP B 1 274 ? 35.203 89.522 21.571 1.00 12.50 254 ASP B N 1
ATOM 4687 C CA . ASP B 1 274 ? 35.067 90.014 20.211 1.00 13.58 254 ASP B CA 1
ATOM 4688 C C . ASP B 1 274 ? 33.808 90.910 20.086 1.00 14.05 254 ASP B C 1
ATOM 4689 O O . ASP B 1 274 ? 33.809 91.974 19.448 1.00 15.53 254 ASP B O 1
ATOM 4694 N N . ALA B 1 275 ? 32.718 90.507 20.723 1.00 13.59 255 ALA B N 1
ATOM 4695 C CA . ALA B 1 275 ? 31.424 91.177 20.596 1.00 15.07 255 ALA B CA 1
ATOM 4696 C C . ALA B 1 275 ? 31.490 92.543 21.255 1.00 14.01 255 ALA B C 1
ATOM 4697 O O . ALA B 1 275 ? 30.776 93.438 20.854 1.00 14.81 255 ALA B O 1
ATOM 4699 N N . LEU B 1 276 ? 32.336 92.707 22.255 1.00 13.89 256 LEU B N 1
ATOM 4700 C CA . LEU B 1 276 ? 32.399 94.016 22.892 1.00 12.46 256 LEU B CA 1
ATOM 4701 C C . LEU B 1 276 ? 33.119 95.036 22.016 1.00 12.39 256 LEU B C 1
ATOM 4702 O O . LEU B 1 276 ? 33.075 96.236 22.344 1.00 12.89 256 LEU B O 1
ATOM 4707 N N . ASN B 1 277 ? 33.818 94.599 20.965 1.00 13.26 257 ASN B N 1
ATOM 4708 C CA . ASN B 1 277 ? 34.526 95.509 20.084 1.00 14.52 257 ASN B CA 1
ATOM 4709 C C . ASN B 1 277 ? 33.585 96.572 19.491 1.00 14.71 257 ASN B C 1
ATOM 4710 O O . ASN B 1 277 ? 33.985 97.740 19.340 1.00 17.21 257 ASN B O 1
ATOM 4715 N N . GLN B 1 278 ? 32.328 96.171 19.232 1.00 16.25 258 GLN B N 1
ATOM 4716 C CA . GLN B 1 278 ? 31.294 96.949 18.550 1.00 18.36 258 GLN B CA 1
ATOM 4717 C C . GLN B 1 278 ? 31.109 98.281 19.255 1.00 16.47 258 GLN B C 1
ATOM 4718 O O . GLN B 1 278 ? 30.690 99.257 18.642 1.00 20.54 258 GLN B O 1
ATOM 4724 N N . PHE B 1 279 ? 31.323 98.271 20.564 1.00 14.19 259 PHE B N 1
ATOM 4725 C CA . PHE B 1 279 ? 30.972 99.398 21.423 1.00 12.71 259 PHE B CA 1
ATOM 4726 C C . PHE B 1 279 ? 31.994 100.524 21.450 1.00 14.91 259 PHE B C 1
ATOM 4727 O O . PHE B 1 279 ? 31.719 101.624 21.945 1.00 14.99 259 PHE B O 1
ATOM 4735 N N . GLU B 1 280 ? 33.240 100.211 21.100 1.00 13.92 260 GLU B N 1
ATOM 4736 C CA . GLU B 1 280 ? 34.329 101.174 21.285 1.00 16.63 260 GLU B CA 1
ATOM 4737 C C . GLU B 1 280 ? 34.442 101.719 22.713 1.00 14.07 260 GLU B C 1
ATOM 4738 O O . GLU B 1 280 ? 34.530 102.941 22.976 1.00 15.12 260 GLU B O 1
ATOM 4744 N N . LEU B 1 281 ? 34.410 100.832 23.697 1.00 10.99 261 LEU B N 1
ATOM 4745 C CA . LEU B 1 281 ? 34.469 101.179 25.099 1.00 12.69 261 LEU B CA 1
ATOM 4746 C C . LEU B 1 281 ? 35.751 101.926 25.496 1.00 13.29 261 LEU B C 1
ATOM 4747 O O . LEU B 1 281 ? 36.787 101.835 24.810 1.00 12.50 261 LEU B O 1
ATOM 4752 N N . ALA B 1 282 ? 35.676 102.629 26.655 1.00 12.61 262 ALA B N 1
ATOM 4753 C CA . ALA B 1 282 ? 36.850 103.186 27.295 1.00 12.49 262 ALA B CA 1
ATOM 4754 C C . ALA B 1 282 ? 37.817 102.013 27.580 1.00 12.37 262 ALA B C 1
ATOM 4755 O O . ALA B 1 282 ? 39.022 102.164 27.398 1.00 12.86 262 ALA B O 1
ATOM 4757 N N . TYR B 1 283 ? 37.326 100.816 27.960 1.00 11.43 263 TYR B N 1
ATOM 4758 C CA . TYR B 1 283 ? 38.245 99.715 28.242 1.00 11.29 263 TYR B CA 1
ATOM 4759 C C . TYR B 1 283 ? 37.485 98.412 28.495 1.00 10.19 263 TYR B C 1
ATOM 4760 O O . TYR B 1 283 ? 36.272 98.419 28.786 1.00 11.04 263 TYR B O 1
ATOM 4769 N N . LEU B 1 284 ? 38.267 97.328 28.441 1.00 11.46 264 LEU B N 1
ATOM 4770 C CA . LEU B 1 284 ? 37.803 96.032 28.913 1.00 13.02 264 LEU B CA 1
ATOM 4771 C C . LEU B 1 284 ? 38.747 95.680 30.058 1.00 13.19 264 LEU B C 1
ATOM 4772 O O . LEU B 1 284 ? 39.990 95.861 29.961 1.00 12.66 264 LEU B O 1
ATOM 4777 N N . HIS B 1 285 ? 38.149 95.224 31.157 1.00 10.82 265 HIS B N 1
ATOM 4778 C CA . HIS B 1 285 ? 38.900 94.915 32.367 1.00 11.26 265 HIS B CA 1
ATOM 4779 C C . HIS B 1 285 ? 38.825 93.414 32.586 1.00 11.35 265 HIS B C 1
ATOM 4780 O O . HIS B 1 285 ? 37.753 92.913 32.781 1.00 12.52 265 HIS B O 1
ATOM 4787 N N . LEU B 1 286 ? 39.991 92.739 32.538 1.00 10.23 266 LEU B N 1
ATOM 4788 C CA . LEU B 1 286 ? 40.008 91.281 32.683 1.00 11.19 266 LEU B CA 1
ATOM 4789 C C . LEU B 1 286 ? 40.631 90.864 34.003 1.00 11.88 266 LEU B C 1
ATOM 4790 O O . LEU B 1 286 ? 41.718 91.305 34.374 1.00 12.78 266 LEU B O 1
ATOM 4795 N N . VAL B 1 287 ? 40.004 89.891 34.681 1.00 12.59 267 VAL B N 1
ATOM 4796 C CA . VAL B 1 287 ? 40.616 89.275 35.839 1.00 13.37 267 VAL B CA 1
ATOM 4797 C C . VAL B 1 287 ? 41.366 88.081 35.267 1.00 13.02 267 VAL B C 1
ATOM 4798 O O . VAL B 1 287 ? 40.808 87.257 34.533 1.00 13.81 267 VAL B O 1
ATOM 4802 N N . GLU B 1 288 ? 42.685 88.054 35.511 1.00 13.24 268 GLU B N 1
ATOM 4803 C CA . GLU B 1 288 ? 43.580 87.028 34.989 1.00 16.29 268 GLU B CA 1
ATOM 4804 C C . GLU B 1 288 ? 43.348 85.668 35.662 1.00 14.07 268 GLU B C 1
ATOM 4805 O O . GLU B 1 288 ? 42.854 85.591 36.779 1.00 15.14 268 GLU B O 1
ATOM 4811 N N . PRO B 1 289 ? 43.765 84.545 35.036 1.00 14.07 269 PRO B N 1
ATOM 4812 C CA . PRO B 1 289 ? 43.585 83.248 35.680 1.00 16.21 269 PRO B CA 1
ATOM 4813 C C . PRO B 1 289 ? 44.374 83.214 37.006 1.00 23.31 269 PRO B C 1
ATOM 4814 O O . PRO B 1 289 ? 45.424 83.781 37.033 1.00 23.90 269 PRO B O 1
ATOM 4818 N N . GLU B 1 303 ? 46.270 80.197 28.924 1.00 32.02 283 GLU B N 1
ATOM 4819 C CA . GLU B 1 303 ? 44.834 79.818 28.843 1.00 23.61 283 GLU B CA 1
ATOM 4820 C C . GLU B 1 303 ? 44.012 81.038 28.412 1.00 18.64 283 GLU B C 1
ATOM 4821 O O . GLU B 1 303 ? 44.182 81.489 27.262 1.00 18.29 283 GLU B O 1
ATOM 4827 N N . LEU B 1 304 ? 43.157 81.543 29.307 1.00 18.36 284 LEU B N 1
ATOM 4828 C CA . LEU B 1 304 ? 42.318 82.705 29.010 1.00 15.10 284 LEU B CA 1
ATOM 4829 C C . LEU B 1 304 ? 42.817 83.940 29.755 1.00 17.46 284 LEU B C 1
ATOM 4830 O O . LEU B 1 304 ? 42.085 84.539 30.552 1.00 17.56 284 LEU B O 1
ATOM 4835 N N . SER B 1 305 ? 44.082 84.282 29.487 1.00 16.30 285 SER B N 1
ATOM 4836 C CA . SER B 1 305 ? 44.712 85.468 30.052 1.00 16.89 285 SER B CA 1
ATOM 4837 C C . SER B 1 305 ? 44.635 86.617 29.049 1.00 13.76 285 SER B C 1
ATOM 4838 O O . SER B 1 305 ? 44.240 86.436 27.897 1.00 16.21 285 SER B O 1
ATOM 4841 N N . SER B 1 306 ? 45.097 87.817 29.474 1.00 15.26 286 SER B N 1
ATOM 4842 C CA . SER B 1 306 ? 45.230 88.918 28.536 1.00 14.61 286 SER B CA 1
ATOM 4843 C C . SER B 1 306 ? 46.072 88.560 27.311 1.00 13.31 286 SER B C 1
ATOM 4844 O O . SER B 1 306 ? 45.842 89.125 26.234 1.00 16.63 286 SER B O 1
ATOM 4847 N N . LYS B 1 307 ? 47.040 87.615 27.445 1.00 16.18 287 LYS B N 1
ATOM 4848 C CA . LYS B 1 307 ? 47.842 87.263 26.281 1.00 17.26 287 LYS B CA 1
ATOM 4849 C C . LYS B 1 307 ? 46.991 86.660 25.173 1.00 16.92 287 LYS B C 1
ATOM 4850 O O . LYS B 1 307 ? 47.198 86.926 23.975 1.00 16.99 287 LYS B O 1
ATOM 4856 N N . TYR B 1 308 ? 46.018 85.844 25.606 1.00 15.87 288 TYR B N 1
ATOM 4857 C CA . TYR B 1 308 ? 45.120 85.218 24.666 1.00 13.92 288 TYR B CA 1
ATOM 4858 C C . TYR B 1 308 ? 44.128 86.241 24.124 1.00 13.01 288 TYR B C 1
ATOM 4859 O O . TYR B 1 308 ? 43.860 86.233 22.928 1.00 14.18 288 TYR B O 1
ATOM 4868 N N . PHE B 1 309 ? 43.665 87.180 24.983 1.00 15.10 289 PHE B N 1
ATOM 4869 C CA . PHE B 1 309 ? 42.614 88.115 24.540 1.00 13.36 289 PHE B CA 1
ATOM 4870 C C . PHE B 1 309 ? 43.158 89.356 23.829 1.00 15.44 289 PHE B C 1
ATOM 4871 O O . PHE B 1 309 ? 42.412 90.006 23.149 1.00 14.80 289 PHE B O 1
ATOM 4879 N N . ARG B 1 310 ? 44.442 89.671 23.968 1.00 15.61 290 ARG B N 1
ATOM 4880 C CA . ARG B 1 310 ? 45.001 90.902 23.378 1.00 14.85 290 ARG B CA 1
ATOM 4881 C C . ARG B 1 310 ? 44.773 90.990 21.862 1.00 17.28 290 ARG B C 1
ATOM 4882 O O . ARG B 1 310 ? 44.407 92.037 21.333 1.00 17.85 290 ARG B O 1
ATOM 4890 N N . PRO B 1 311 ? 44.979 89.916 21.071 1.00 17.22 291 PRO B N 1
ATOM 4891 C CA . PRO B 1 311 ? 44.637 89.956 19.639 1.00 17.90 291 PRO B CA 1
ATOM 4892 C C . PRO B 1 311 ? 43.157 90.093 19.279 1.00 17.88 291 PRO B C 1
ATOM 4893 O O . PRO B 1 311 ? 42.801 90.498 18.172 1.00 23.32 291 PRO B O 1
ATOM 4897 N N . ILE B 1 312 ? 42.318 89.692 20.233 1.00 17.80 292 ILE B N 1
ATOM 4898 C CA . ILE B 1 312 ? 40.897 89.579 19.968 1.00 15.93 292 ILE B CA 1
ATOM 4899 C C . ILE B 1 312 ? 40.215 90.917 20.260 1.00 14.33 292 ILE B C 1
ATOM 4900 O O . ILE B 1 312 ? 39.281 91.305 19.557 1.00 15.90 292 ILE B O 1
ATOM 4905 N N . TYR B 1 313 ? 40.564 91.508 21.389 1.00 14.75 293 TYR B N 1
ATOM 4906 C CA . TYR B 1 313 ? 40.011 92.794 21.785 1.00 12.94 293 TYR B CA 1
ATOM 4907 C C . TYR B 1 313 ? 40.791 93.931 21.141 1.00 15.71 293 TYR B C 1
ATOM 4908 O O . TYR B 1 313 ? 42.024 93.909 21.109 1.00 16.00 293 TYR B O 1
ATOM 4917 N N . LYS B 1 314 ? 40.082 94.922 20.631 1.00 15.43 294 LYS B N 1
ATOM 4918 C CA . LYS B 1 314 ? 40.711 95.964 19.818 1.00 17.37 294 LYS B CA 1
ATOM 4919 C C . LYS B 1 314 ? 40.945 97.279 20.583 1.00 21.13 294 LYS B C 1
ATOM 4920 O O . LYS B 1 314 ? 41.577 98.203 20.065 1.00 26.67 294 LYS B O 1
ATOM 4926 N N . GLY B 1 315 ? 40.507 97.368 21.821 1.00 18.17 295 GLY B N 1
ATOM 4927 C CA . GLY B 1 315 ? 40.623 98.591 22.604 1.00 17.92 295 GLY B CA 1
ATOM 4928 C C . GLY B 1 315 ? 41.663 98.544 23.734 1.00 15.03 295 GLY B C 1
ATOM 4929 O O . GLY B 1 315 ? 42.738 97.944 23.615 1.00 17.32 295 GLY B O 1
ATOM 4930 N N . THR B 1 316 ? 41.342 99.235 24.837 1.00 15.66 296 THR B N 1
ATOM 4931 C CA . THR B 1 316 ? 42.278 99.405 25.938 1.00 12.94 296 THR B CA 1
ATOM 4932 C C . THR B 1 316 ? 41.980 98.247 26.893 1.00 13.38 296 THR B C 1
ATOM 4933 O O . THR B 1 316 ? 40.822 98.038 27.246 1.00 14.26 296 THR B O 1
ATOM 4937 N N . LEU B 1 317 ? 43.035 97.556 27.360 1.00 12.02 297 LEU B N 1
ATOM 4938 C CA . LEU B 1 317 ? 42.869 96.445 28.287 1.00 12.06 297 LEU B CA 1
ATOM 4939 C C . LEU B 1 317 ? 43.466 96.785 29.650 1.00 12.40 297 LEU B C 1
ATOM 4940 O O . LEU B 1 317 ? 44.654 97.142 29.785 1.00 13.00 297 LEU B O 1
ATOM 4945 N N . ILE B 1 318 ? 42.642 96.579 30.707 1.00 12.22 298 ILE B N 1
ATOM 4946 C CA . ILE B 1 318 ? 43.070 96.658 32.080 1.00 11.62 298 ILE B CA 1
ATOM 4947 C C . ILE B 1 318 ? 43.181 95.219 32.554 1.00 11.31 298 ILE B C 1
ATOM 4948 O O . ILE B 1 318 ? 42.242 94.456 32.421 1.00 13.04 298 ILE B O 1
ATOM 4953 N N . SER B 1 319 ? 44.374 94.854 33.097 1.00 11.63 299 SER B N 1
ATOM 4954 C CA . SER B 1 319 ? 44.558 93.488 33.592 1.00 12.19 299 SER B CA 1
ATOM 4955 C C . SER B 1 319 ? 44.660 93.533 35.114 1.00 11.33 299 SER B C 1
ATOM 4956 O O . SER B 1 319 ? 45.304 94.415 35.663 1.00 12.88 299 SER B O 1
ATOM 4959 N N . ALA B 1 320 ? 44.020 92.572 35.793 1.00 11.26 300 ALA B N 1
ATOM 4960 C CA . ALA B 1 320 ? 43.981 92.535 37.254 1.00 10.65 300 ALA B CA 1
ATOM 4961 C C . ALA B 1 320 ? 44.242 91.101 37.699 1.00 12.13 300 ALA B C 1
ATOM 4962 O O . ALA B 1 320 ? 43.790 90.172 37.028 1.00 13.89 300 ALA B O 1
ATOM 4964 N N . GLY B 1 321 ? 44.887 90.946 38.859 1.00 14.92 301 GLY B N 1
ATOM 4965 C CA . GLY B 1 321 ? 44.944 89.659 39.541 1.00 18.71 301 GLY B CA 1
ATOM 4966 C C . GLY B 1 321 ? 46.393 89.291 39.880 1.00 17.74 301 GLY B C 1
ATOM 4967 O O . GLY B 1 321 ? 47.198 88.924 39.021 1.00 23.57 301 GLY B O 1
ATOM 4968 N N . GLY B 1 322 ? 46.684 89.369 41.171 1.00 16.07 302 GLY B N 1
ATOM 4969 C CA . GLY B 1 322 ? 47.954 88.928 41.741 1.00 19.14 302 GLY B CA 1
ATOM 4970 C C . GLY B 1 322 ? 49.208 89.676 41.265 1.00 21.04 302 GLY B C 1
ATOM 4971 O O . GLY B 1 322 ? 50.290 89.149 41.393 1.00 23.54 302 GLY B O 1
ATOM 4972 N N . TYR B 1 323 ? 49.079 90.902 40.779 1.00 18.01 303 TYR B N 1
ATOM 4973 C CA . TYR B 1 323 ? 50.244 91.626 40.312 1.00 17.83 303 TYR B CA 1
ATOM 4974 C C . TYR B 1 323 ? 51.035 92.264 41.461 1.00 20.22 303 TYR B C 1
ATOM 4975 O O . TYR B 1 323 ? 50.523 92.575 42.534 1.00 20.07 303 TYR B O 1
ATOM 4984 N N . ASP B 1 324 ? 52.349 92.404 41.261 1.00 17.07 304 ASP B N 1
ATOM 4985 C CA . ASP B 1 324 ? 53.143 93.262 42.128 1.00 18.23 304 ASP B CA 1
ATOM 4986 C C . ASP B 1 324 ? 53.854 94.268 41.221 1.00 17.50 304 ASP B C 1
ATOM 4987 O O . ASP B 1 324 ? 53.445 94.451 40.066 1.00 17.70 304 ASP B O 1
ATOM 4992 N N . ARG B 1 325 ? 54.841 94.994 41.750 1.00 19.20 305 ARG B N 1
ATOM 4993 C CA . ARG B 1 325 ? 55.525 95.976 40.912 1.00 18.42 305 ARG B CA 1
ATOM 4994 C C . ARG B 1 325 ? 56.164 95.297 39.701 1.00 18.67 305 ARG B C 1
ATOM 4995 O O . ARG B 1 325 ? 56.043 95.749 38.557 1.00 17.32 305 ARG B O 1
ATOM 5003 N N . GLU B 1 326 ? 56.904 94.192 39.944 1.00 17.44 306 GLU B N 1
ATOM 5004 C CA . GLU B 1 326 ? 57.716 93.575 38.900 1.00 18.54 306 GLU B CA 1
ATOM 5005 C C . GLU B 1 326 ? 56.796 92.953 37.845 1.00 14.04 306 GLU B C 1
ATOM 5006 O O . GLU B 1 326 ? 57.021 93.077 36.650 1.00 14.27 306 GLU B O 1
ATOM 5012 N N . SER B 1 327 ? 55.704 92.297 38.277 1.00 16.83 307 SER B N 1
ATOM 5013 C CA . SER B 1 327 ? 54.860 91.605 37.315 1.00 16.19 307 SER B CA 1
ATOM 5014 C C . SER B 1 327 ? 53.941 92.579 36.577 1.00 14.78 307 SER B C 1
ATOM 5015 O O . SER B 1 327 ? 53.597 92.336 35.423 1.00 13.67 307 SER B O 1
ATOM 5018 N N . GLY B 1 328 ? 53.700 93.741 37.207 1.00 15.27 308 GLY B N 1
ATOM 5019 C CA . GLY B 1 328 ? 52.870 94.721 36.543 1.00 16.64 308 GLY B CA 1
ATOM 5020 C C . GLY B 1 328 ? 53.673 95.430 35.459 1.00 14.39 308 GLY B C 1
ATOM 5021 O O . GLY B 1 328 ? 53.216 95.540 34.329 1.00 14.66 308 GLY B O 1
ATOM 5022 N N . ASN B 1 329 ? 54.933 95.783 35.755 1.00 15.50 309 ASN B N 1
ATOM 5023 C CA . ASN B 1 329 ? 55.796 96.346 34.734 1.00 16.16 309 ASN B CA 1
ATOM 5024 C C . ASN B 1 329 ? 55.954 95.314 33.617 1.00 14.43 309 ASN B C 1
ATOM 5025 O O . ASN B 1 329 ? 56.001 95.691 32.438 1.00 13.58 309 ASN B O 1
ATOM 5030 N N . ALA B 1 330 ? 56.033 94.019 33.973 1.00 14.47 310 ALA B N 1
ATOM 5031 C CA . ALA B 1 330 ? 56.268 92.932 33.008 1.00 13.79 310 ALA B CA 1
ATOM 5032 C C . ALA B 1 330 ? 55.110 92.836 32.018 1.00 12.92 310 ALA B C 1
ATOM 5033 O O . ALA B 1 330 ? 55.292 92.735 30.793 1.00 13.52 310 ALA B O 1
ATOM 5035 N N . VAL B 1 331 ? 53.880 92.848 32.562 1.00 13.17 311 VAL B N 1
ATOM 5036 C CA . VAL B 1 331 ? 52.787 92.696 31.623 1.00 13.24 311 VAL B CA 1
ATOM 5037 C C . VAL B 1 331 ? 52.686 93.907 30.680 1.00 11.90 311 VAL B C 1
ATOM 5038 O O . VAL B 1 331 ? 52.319 93.777 29.505 1.00 13.73 311 VAL B O 1
ATOM 5042 N N . LEU B 1 332 ? 53.019 95.111 31.175 1.00 12.77 312 LEU B N 1
ATOM 5043 C CA . LEU B 1 332 ? 53.086 96.289 30.317 1.00 14.01 312 LEU B CA 1
ATOM 5044 C C . LEU B 1 332 ? 54.130 96.163 29.238 1.00 13.80 312 LEU B C 1
ATOM 5045 O O . LEU B 1 332 ? 53.902 96.512 28.087 1.00 14.73 312 LEU B O 1
ATOM 5050 N N . ALA B 1 333 ? 55.280 95.619 29.623 1.00 13.45 313 ALA B N 1
ATOM 5051 C CA . ALA B 1 333 ? 56.392 95.411 28.676 1.00 16.44 313 ALA B CA 1
ATOM 5052 C C . ALA B 1 333 ? 56.023 94.386 27.607 1.00 15.79 313 ALA B C 1
ATOM 5053 O O . ALA B 1 333 ? 56.383 94.547 26.438 1.00 17.23 313 ALA B O 1
ATOM 5055 N N . SER B 1 334 ? 55.235 93.377 28.018 1.00 15.87 314 SER B N 1
ATOM 5056 C CA . SER B 1 334 ? 54.830 92.317 27.127 1.00 17.22 314 SER B CA 1
ATOM 5057 C C . SER B 1 334 ? 53.890 92.858 26.028 1.00 17.77 314 SER B C 1
ATOM 5058 O O . SER B 1 334 ? 53.808 92.270 24.954 1.00 16.03 314 SER B O 1
ATOM 5061 N N . GLY B 1 335 ? 53.226 93.998 26.281 1.00 16.14 315 GLY B N 1
ATOM 5062 C CA . GLY B 1 335 ? 52.183 94.505 25.369 1.00 17.08 315 GLY B CA 1
ATOM 5063 C C . GLY B 1 335 ? 50.791 93.866 25.521 1.00 17.08 315 GLY B C 1
ATOM 5064 O O . GLY B 1 335 ? 49.852 94.218 24.825 1.00 16.99 315 GLY B O 1
ATOM 5065 N N . ASP B 1 336 ? 50.609 92.941 26.455 1.00 17.51 316 ASP B N 1
ATOM 5066 C CA . ASP B 1 336 ? 49.353 92.204 26.538 1.00 17.29 316 ASP B CA 1
ATOM 5067 C C . ASP B 1 336 ? 48.269 92.973 27.292 1.00 16.28 316 ASP B C 1
ATOM 5068 O O . ASP B 1 336 ? 47.095 92.654 27.216 1.00 15.53 316 ASP B O 1
ATOM 5073 N N . ALA B 1 337 ? 48.657 93.959 28.095 1.00 15.28 317 ALA B N 1
ATOM 5074 C CA . ALA B 1 337 ? 47.666 94.853 28.681 1.00 13.00 317 ALA B CA 1
ATOM 5075 C C . ALA B 1 337 ? 48.180 96.287 28.602 1.00 15.61 317 ALA B C 1
ATOM 5076 O O . ALA B 1 337 ? 49.382 96.472 28.401 1.00 15.82 317 ALA B O 1
ATOM 5078 N N . ASP B 1 338 ? 47.281 97.259 28.806 1.00 11.74 318 ASP B N 1
ATOM 5079 C CA . ASP B 1 338 ? 47.588 98.689 28.782 1.00 11.04 318 ASP B CA 1
ATOM 5080 C C . ASP B 1 338 ? 47.675 99.311 30.179 1.00 11.71 318 ASP B C 1
ATOM 5081 O O . ASP B 1 338 ? 48.292 100.365 30.360 1.00 13.84 318 ASP B O 1
ATOM 5086 N N . LEU B 1 339 ? 46.880 98.797 31.123 1.00 11.78 319 LEU B N 1
ATOM 5087 C CA . LEU B 1 339 ? 46.882 99.237 32.520 1.00 12.06 319 LEU B CA 1
ATOM 5088 C C . LEU B 1 339 ? 46.784 97.993 33.383 1.00 10.86 319 LEU B C 1
ATOM 5089 O O . LEU B 1 339 ? 46.360 96.918 32.914 1.00 13.10 319 LEU B O 1
ATOM 5094 N N . VAL B 1 340 ? 47.258 98.171 34.612 1.00 12.55 320 VAL B N 1
ATOM 5095 C CA . VAL B 1 340 ? 47.331 97.107 35.600 1.00 12.75 320 VAL B CA 1
ATOM 5096 C C . VAL B 1 340 ? 46.565 97.544 36.841 1.00 13.75 320 VAL B C 1
ATOM 5097 O O . VAL B 1 340 ? 46.845 98.623 37.422 1.00 12.80 320 VAL B O 1
ATOM 5101 N N . ALA B 1 341 ? 45.579 96.714 37.236 1.00 12.67 321 ALA B N 1
ATOM 5102 C CA . ALA B 1 341 ? 44.794 96.988 38.432 1.00 13.15 321 ALA B CA 1
ATOM 5103 C C . ALA B 1 341 ? 45.331 96.197 39.634 1.00 14.57 321 ALA B C 1
ATOM 5104 O O . ALA B 1 341 ? 45.639 94.993 39.520 1.00 14.47 321 ALA B O 1
ATOM 5106 N N . TYR B 1 342 ? 45.407 96.899 40.786 1.00 15.82 322 TYR B N 1
ATOM 5107 C CA . TYR B 1 342 ? 45.834 96.344 42.053 1.00 14.87 322 TYR B CA 1
ATOM 5108 C C . TYR B 1 342 ? 44.663 96.448 43.000 1.00 14.88 322 TYR B C 1
ATOM 5109 O O . TYR B 1 342 ? 44.112 97.542 43.129 1.00 15.21 322 TYR B O 1
ATOM 5118 N N . GLY B 1 343 ? 44.306 95.316 43.620 1.00 15.74 323 GLY B N 1
ATOM 5119 C CA . GLY B 1 343 ? 43.287 95.303 44.656 1.00 16.59 323 GLY B CA 1
ATOM 5120 C C . GLY B 1 343 ? 43.940 95.309 46.031 1.00 16.21 323 GLY B C 1
ATOM 5121 O O . GLY B 1 343 ? 43.973 96.343 46.700 1.00 17.73 323 GLY B O 1
ATOM 5122 N N . ARG B 1 344 ? 44.423 94.135 46.461 1.00 16.92 324 ARG B N 1
ATOM 5123 C CA . ARG B 1 344 ? 44.746 94.029 47.870 1.00 18.76 324 ARG B CA 1
ATOM 5124 C C . ARG B 1 344 ? 45.829 95.051 48.252 1.00 19.28 324 ARG B C 1
ATOM 5125 O O . ARG B 1 344 ? 45.757 95.643 49.325 1.00 20.57 324 ARG B O 1
ATOM 5133 N N . LEU B 1 345 ? 46.843 95.235 47.389 1.00 18.54 325 LEU B N 1
ATOM 5134 C CA . LEU B 1 345 ? 47.905 96.211 47.653 1.00 18.99 325 LEU B CA 1
ATOM 5135 C C . LEU B 1 345 ? 47.432 97.655 47.782 1.00 19.49 325 LEU B C 1
ATOM 5136 O O . LEU B 1 345 ? 48.069 98.461 48.500 1.00 19.52 325 LEU B O 1
ATOM 5141 N N . PHE B 1 346 ? 46.325 97.997 47.092 1.00 19.10 326 PHE B N 1
ATOM 5142 C CA . PHE B 1 346 ? 45.764 99.342 47.236 1.00 20.59 326 PHE B CA 1
ATOM 5143 C C . PHE B 1 346 ? 45.031 99.478 48.581 1.00 20.41 326 PHE B C 1
ATOM 5144 O O . PHE B 1 346 ? 44.939 100.581 49.176 1.00 19.47 326 PHE B O 1
ATOM 5152 N N . ILE B 1 347 ? 44.507 98.349 49.070 1.00 21.08 327 ILE B N 1
ATOM 5153 C CA . ILE B 1 347 ? 43.875 98.365 50.372 1.00 18.71 327 ILE B CA 1
ATOM 5154 C C . ILE B 1 347 ? 44.886 98.817 51.431 1.00 19.60 327 ILE B C 1
ATOM 5155 O O . ILE B 1 347 ? 44.584 99.710 52.242 1.00 22.10 327 ILE B O 1
ATOM 5160 N N . SER B 1 348 ? 46.125 98.291 51.362 1.00 22.67 328 SER B N 1
ATOM 5161 C CA . SER B 1 348 ? 47.075 98.486 52.448 1.00 23.03 328 SER B CA 1
ATOM 5162 C C . SER B 1 348 ? 48.113 99.579 52.121 1.00 21.95 328 SER B C 1
ATOM 5163 O O . SER B 1 348 ? 48.883 99.959 52.998 1.00 26.97 328 SER B O 1
ATOM 5166 N N . ASN B 1 349 ? 48.066 100.143 50.902 1.00 21.63 329 ASN B N 1
ATOM 5167 C CA . ASN B 1 349 ? 49.016 101.154 50.433 1.00 23.41 329 ASN B CA 1
ATOM 5168 C C . ASN B 1 349 ? 48.240 102.230 49.673 1.00 19.78 329 ASN B C 1
ATOM 5169 O O . ASN B 1 349 ? 48.062 102.166 48.458 1.00 18.62 329 ASN B O 1
ATOM 5174 N N . PRO B 1 350 ? 47.745 103.286 50.371 1.00 21.16 330 PRO B N 1
ATOM 5175 C CA . PRO B 1 350 ? 47.033 104.352 49.677 1.00 22.83 330 PRO B CA 1
ATOM 5176 C C . PRO B 1 350 ? 47.884 105.013 48.602 1.00 21.43 330 PRO B C 1
ATOM 5177 O O . PRO B 1 350 ? 47.381 105.423 47.552 1.00 19.63 330 PRO B O 1
ATOM 5181 N N . ASP B 1 351 ? 49.203 105.029 48.860 1.00 21.66 331 ASP B N 1
ATOM 5182 C CA . ASP B 1 351 ? 50.177 105.634 47.977 1.00 20.97 331 ASP B CA 1
ATOM 5183 C C . ASP B 1 351 ? 50.951 104.554 47.235 1.00 21.36 331 ASP B C 1
ATOM 5184 O O . ASP B 1 351 ? 52.135 104.698 47.006 1.00 22.11 331 ASP B O 1
ATOM 5189 N N . LEU B 1 352 ? 50.283 103.474 46.852 1.00 21.24 332 LEU B N 1
ATOM 5190 C CA . LEU B 1 352 ? 50.949 102.421 46.105 1.00 24.69 332 LEU B CA 1
ATOM 5191 C C . LEU B 1 352 ? 51.818 102.960 44.975 1.00 23.96 332 LEU B C 1
ATOM 5192 O O . LEU B 1 352 ? 52.926 102.429 44.803 1.00 21.10 332 LEU B O 1
ATOM 5197 N N . PRO B 1 353 ? 51.356 103.906 44.102 1.00 21.46 333 PRO B N 1
ATOM 5198 C CA . PRO B 1 353 ? 52.183 104.360 42.976 1.00 25.45 333 PRO B CA 1
ATOM 5199 C C . PRO B 1 353 ? 53.534 104.964 43.387 1.00 25.37 333 PRO B C 1
ATOM 5200 O O . PRO B 1 353 ? 54.587 104.641 42.817 1.00 24.55 333 PRO B O 1
ATOM 5204 N N . GLN B 1 354 ? 53.548 105.690 44.485 1.00 27.87 334 GLN B N 1
ATOM 5205 C CA . GLN B 1 354 ? 54.793 106.341 44.963 1.00 29.52 334 GLN B CA 1
ATOM 5206 C C . GLN B 1 354 ? 55.718 105.291 45.567 1.00 28.04 334 GLN B C 1
ATOM 5207 O O . GLN B 1 354 ? 56.911 105.369 45.381 1.00 29.29 334 GLN B O 1
ATOM 5213 N N . ARG B 1 355 ? 55.154 104.358 46.274 1.00 27.46 335 ARG B N 1
ATOM 5214 C CA . ARG B 1 355 ? 55.918 103.269 46.861 1.00 28.42 335 ARG B CA 1
ATOM 5215 C C . ARG B 1 355 ? 56.624 102.446 45.776 1.00 31.79 335 ARG B C 1
ATOM 5216 O O . ARG B 1 355 ? 57.812 102.147 45.919 1.00 37.20 335 ARG B O 1
ATOM 5224 N N . PHE B 1 356 ? 55.908 102.086 44.690 1.00 33.34 336 PHE B N 1
ATOM 5225 C CA . PHE B 1 356 ? 56.485 101.352 43.568 1.00 25.42 336 PHE B CA 1
ATOM 5226 C C . PHE B 1 356 ? 57.544 102.216 42.878 1.00 28.99 336 PHE B C 1
ATOM 5227 O O . PHE B 1 356 ? 58.611 101.713 42.573 1.00 26.96 336 PHE B O 1
ATOM 5235 N N . ALA B 1 357 ? 57.285 103.515 42.662 1.00 25.10 337 ALA B N 1
ATOM 5236 C CA . ALA B 1 357 ? 58.243 104.354 41.938 1.00 28.57 337 ALA B CA 1
ATOM 5237 C C . ALA B 1 357 ? 59.556 104.484 42.715 1.00 27.75 337 ALA B C 1
ATOM 5238 O O . ALA B 1 357 ? 60.624 104.613 42.131 1.00 36.08 337 ALA B O 1
ATOM 5240 N N . LEU B 1 358 ? 59.456 104.514 44.050 1.00 32.51 338 LEU B N 1
ATOM 5241 C CA . LEU B 1 358 ? 60.611 104.705 44.917 1.00 34.49 338 LEU B CA 1
ATOM 5242 C C . LEU B 1 358 ? 61.223 103.370 45.340 1.00 30.29 338 LEU B C 1
ATOM 5243 O O . LEU B 1 358 ? 62.197 103.380 46.091 1.00 37.54 338 LEU B O 1
ATOM 5248 N N . ASN B 1 359 ? 60.637 102.234 44.894 1.00 30.64 339 ASN B N 1
ATOM 5249 C CA . ASN B 1 359 ? 61.078 100.914 45.334 1.00 36.95 339 ASN B CA 1
ATOM 5250 C C . ASN B 1 359 ? 61.026 100.870 46.855 1.00 37.83 339 ASN B C 1
ATOM 5251 O O . ASN B 1 359 ? 61.884 100.243 47.481 1.00 50.74 339 ASN B O 1
ATOM 5256 N N . ALA B 1 360 ? 60.043 101.566 47.446 1.00 32.98 340 ALA B N 1
ATOM 5257 C CA . ALA B 1 360 ? 59.892 101.543 48.893 1.00 30.97 340 ALA B CA 1
ATOM 5258 C C . ALA B 1 360 ? 59.215 100.239 49.331 1.00 33.53 340 ALA B C 1
ATOM 5259 O O . ALA B 1 360 ? 58.592 99.544 48.525 1.00 40.52 340 ALA B O 1
ATOM 5261 N N . GLN B 1 361 ? 59.298 99.948 50.631 1.00 36.83 341 GLN B N 1
ATOM 5262 C CA . GLN B 1 361 ? 58.612 98.836 51.271 1.00 35.07 341 GLN B CA 1
ATOM 5263 C C . GLN B 1 361 ? 57.109 99.101 51.205 1.00 33.11 341 GLN B C 1
ATOM 5264 O O . GLN B 1 361 ? 56.700 100.251 51.167 1.00 41.49 341 GLN B O 1
ATOM 5270 N N . LEU B 1 362 ? 56.317 98.032 51.166 1.00 32.59 342 LEU B N 1
ATOM 5271 C CA . LEU B 1 362 ? 54.859 98.133 51.095 1.00 29.13 342 LEU B CA 1
ATOM 5272 C C . LEU B 1 362 ? 54.291 97.696 52.438 1.00 31.53 342 LEU B C 1
ATOM 5273 O O . LEU B 1 362 ? 54.911 96.864 53.087 1.00 40.90 342 LEU B O 1
ATOM 5278 N N . ASN B 1 363 ? 53.162 98.296 52.869 1.00 23.98 343 ASN B N 1
ATOM 5279 C CA . ASN B 1 363 ? 52.464 97.808 54.052 1.00 26.27 343 ASN B CA 1
ATOM 5280 C C . ASN B 1 363 ? 51.809 96.479 53.690 1.00 26.71 343 ASN B C 1
ATOM 5281 O O . ASN B 1 363 ? 51.292 96.346 52.580 1.00 25.09 343 ASN B O 1
ATOM 5286 N N . PRO B 1 364 ? 51.792 95.469 54.590 1.00 33.29 344 PRO B N 1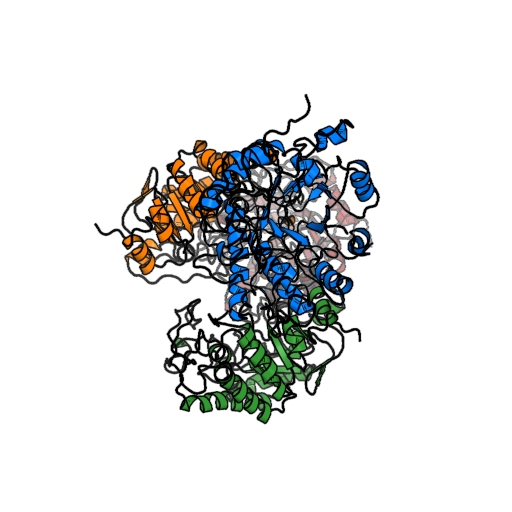
ATOM 5287 C CA . PRO B 1 364 ? 51.076 94.212 54.347 1.00 33.75 344 PRO B CA 1
ATOM 5288 C C . PRO B 1 364 ? 49.578 94.403 54.584 1.00 31.42 344 PRO B C 1
ATOM 5289 O O . PRO B 1 364 ? 49.164 95.190 55.435 1.00 34.79 344 PRO B O 1
ATOM 5293 N N . TYR B 1 365 ? 48.761 93.631 53.870 1.00 30.00 345 TYR B N 1
ATOM 5294 C CA . TYR B 1 365 ? 47.315 93.744 54.022 1.00 26.23 345 TYR B CA 1
ATOM 5295 C C . TYR B 1 365 ? 46.777 92.703 54.999 1.00 31.65 345 TYR B C 1
ATOM 5296 O O . TYR B 1 365 ? 47.286 91.578 55.068 1.00 31.55 345 TYR B O 1
ATOM 5305 N N . ASP B 1 366 ? 45.719 93.119 55.715 1.00 28.18 346 ASP B N 1
ATOM 5306 C CA . ASP B 1 366 ? 45.057 92.323 56.731 1.00 28.20 346 ASP B CA 1
ATOM 5307 C C . ASP B 1 366 ? 43.680 91.942 56.203 1.00 27.59 346 ASP B C 1
ATOM 5308 O O . ASP B 1 366 ? 42.742 92.758 56.195 1.00 28.33 346 ASP B O 1
ATOM 5313 N N . ARG B 1 367 ? 43.588 90.715 55.695 1.00 24.22 347 ARG B N 1
ATOM 5314 C CA . ARG B 1 367 ? 42.374 90.202 55.083 1.00 27.67 347 ARG B CA 1
ATOM 5315 C C . ARG B 1 367 ? 41.196 90.351 56.047 1.00 27.91 347 ARG B C 1
ATOM 5316 O O . ARG B 1 367 ? 40.053 90.553 55.616 1.00 31.58 347 ARG B O 1
ATOM 5324 N N . SER B 1 368 ? 41.473 90.216 57.351 1.00 26.51 348 SER B N 1
ATOM 5325 C CA . SER B 1 368 ? 40.381 90.159 58.314 1.00 27.58 348 SER B CA 1
ATOM 5326 C C . SER B 1 368 ? 39.533 91.433 58.335 1.00 23.97 348 SER B C 1
ATOM 5327 O O . SER B 1 368 ? 38.387 91.405 58.796 1.00 24.56 348 SER B O 1
ATOM 5330 N N . SER B 1 369 ? 40.098 92.556 57.857 1.00 24.90 349 SER B N 1
ATOM 5331 C CA . SER B 1 369 ? 39.330 93.800 57.783 1.00 26.10 349 SER B CA 1
ATOM 5332 C C . SER B 1 369 ? 38.941 94.196 56.349 1.00 26.33 349 SER B C 1
ATOM 5333 O O . SER B 1 369 ? 38.532 95.335 56.110 1.00 21.36 349 SER B O 1
ATOM 5336 N N . PHE B 1 370 ? 38.974 93.245 55.407 1.00 21.97 350 PHE B N 1
ATOM 5337 C CA . PHE B 1 370 ? 38.602 93.566 54.044 1.00 21.30 350 PHE B CA 1
ATOM 5338 C C . PHE B 1 370 ? 37.092 93.816 53.955 1.00 20.61 350 PHE B C 1
ATOM 5339 O O . PHE B 1 370 ? 36.673 94.827 53.383 1.00 21.02 350 PHE B O 1
ATOM 5347 N N . TYR B 1 371 ? 36.291 92.842 54.429 1.00 25.54 351 TYR B N 1
ATOM 5348 C CA . TYR B 1 371 ? 34.831 92.814 54.315 1.00 27.24 351 TYR B CA 1
ATOM 5349 C C . TYR B 1 371 ? 34.175 93.341 55.595 1.00 25.46 351 TYR B C 1
ATOM 5350 O O . TYR B 1 371 ? 33.977 92.622 56.584 1.00 31.24 351 TYR B O 1
ATOM 5359 N N . GLY B 1 372 ? 33.882 94.636 55.596 1.00 28.24 352 GLY B N 1
ATOM 5360 C CA . GLY B 1 372 ? 33.221 95.254 56.731 1.00 30.03 352 GLY B CA 1
ATOM 5361 C C . GLY B 1 372 ? 34.149 95.445 57.929 1.00 29.57 352 GLY B C 1
ATOM 5362 O O . GLY B 1 372 ? 35.339 95.112 57.903 1.00 35.92 352 GLY B O 1
ATOM 5363 N N . GLY B 1 373 ? 33.559 95.918 59.021 1.00 37.73 353 GLY B N 1
ATOM 5364 C CA . GLY B 1 373 ? 34.339 96.250 60.199 1.00 44.83 353 GLY B CA 1
ATOM 5365 C C . GLY B 1 373 ? 34.482 97.768 60.294 1.00 41.45 353 GLY B C 1
ATOM 5366 O O . GLY B 1 373 ? 33.692 98.502 59.693 1.00 38.54 353 GLY B O 1
ATOM 5367 N N . ASP B 1 374 ? 35.490 98.230 61.040 1.00 39.56 354 ASP B N 1
ATOM 5368 C CA . ASP B 1 374 ? 35.633 99.668 61.280 1.00 38.67 354 ASP B CA 1
ATOM 5369 C C . ASP B 1 374 ? 36.787 100.217 60.449 1.00 38.72 354 ASP B C 1
ATOM 5370 O O . ASP B 1 374 ? 37.178 99.610 59.458 1.00 35.84 354 ASP B O 1
ATOM 5375 N N . LYS B 1 375 ? 37.236 101.421 60.871 1.00 42.17 355 LYS B N 1
ATOM 5376 C CA . LYS B 1 375 ? 38.286 102.329 60.302 1.00 43.88 355 LYS B CA 1
ATOM 5377 C C . LYS B 1 375 ? 39.628 101.617 60.098 1.00 36.74 355 LYS B C 1
ATOM 5378 O O . LYS B 1 375 ? 40.286 101.871 59.070 1.00 39.77 355 LYS B O 1
ATOM 5384 N N . ARG B 1 376 ? 40.004 100.755 61.053 1.00 39.89 356 ARG B N 1
ATOM 5385 C CA . ARG B 1 376 ? 41.147 99.846 61.030 1.00 37.81 356 ARG B CA 1
ATOM 5386 C C . ARG B 1 376 ? 41.019 98.957 59.794 1.00 37.64 356 ARG B C 1
ATOM 5387 O O . ARG B 1 376 ? 39.917 98.534 59.438 1.00 49.34 356 ARG B O 1
ATOM 5395 N N . GLY B 1 377 ? 42.156 98.686 59.147 1.00 38.12 357 GLY B N 1
ATOM 5396 C CA . GLY B 1 377 ? 42.185 98.016 57.856 1.00 32.44 357 GLY B CA 1
ATOM 5397 C C . GLY B 1 377 ? 41.394 98.735 56.762 1.00 30.58 357 GLY B C 1
ATOM 5398 O O . GLY B 1 377 ? 41.081 98.089 55.773 1.00 23.56 357 GLY B O 1
ATOM 5399 N N . TYR B 1 378 ? 41.134 100.052 56.886 1.00 23.78 358 TYR B N 1
ATOM 5400 C CA . TYR B 1 378 ? 40.363 100.733 55.846 1.00 25.44 358 TYR B CA 1
ATOM 5401 C C . TYR B 1 378 ? 41.018 102.072 55.508 1.00 22.84 358 TYR B C 1
ATOM 5402 O O . TYR B 1 378 ? 41.588 102.218 54.431 1.00 21.53 358 TYR B O 1
ATOM 5411 N N . THR B 1 379 ? 40.976 103.042 56.436 1.00 26.53 359 THR B N 1
ATOM 5412 C CA . THR B 1 379 ? 41.560 104.360 56.205 1.00 30.18 359 THR B CA 1
ATOM 5413 C C . THR B 1 379 ? 42.807 104.591 57.058 1.00 28.02 359 THR B C 1
ATOM 5414 O O . THR B 1 379 ? 43.410 105.672 57.015 1.00 30.17 359 THR B O 1
ATOM 5418 N N . ASP B 1 380 ? 43.140 103.646 57.922 1.00 29.22 360 ASP B N 1
ATOM 5419 C CA . ASP B 1 380 ? 44.291 103.817 58.854 1.00 27.92 360 ASP B CA 1
ATOM 5420 C C . ASP B 1 380 ? 45.589 103.180 58.312 1.00 26.68 360 ASP B C 1
ATOM 5421 O O . ASP B 1 380 ? 46.514 103.086 59.074 1.00 33.98 360 ASP B O 1
ATOM 5426 N N . TYR B 1 381 ? 45.685 102.794 57.048 1.00 32.11 361 TYR B N 1
ATOM 5427 C CA . TYR B 1 381 ? 46.973 102.336 56.543 1.00 28.33 361 TYR B CA 1
ATOM 5428 C C . TYR B 1 381 ? 47.805 103.528 56.076 1.00 31.66 361 TYR B C 1
ATOM 5429 O O . TYR B 1 381 ? 47.298 104.366 55.328 1.00 30.87 361 TYR B O 1
ATOM 5438 N N . PRO B 1 382 ? 49.100 103.618 56.475 1.00 32.20 362 PRO B N 1
ATOM 5439 C CA . PRO B 1 382 ? 49.898 104.830 56.266 1.00 34.03 362 PRO B CA 1
ATOM 5440 C C . PRO B 1 382 ? 50.450 105.043 54.850 1.00 28.94 362 PRO B C 1
ATOM 5441 O O . PRO B 1 382 ? 50.868 104.091 54.177 1.00 34.75 362 PRO B O 1
ATOM 5445 N N . SER B 1 383 ? 50.449 106.314 54.419 1.00 27.04 363 SER B N 1
ATOM 5446 C CA . SER B 1 383 ? 51.263 106.756 53.293 1.00 31.74 363 SER B CA 1
ATOM 5447 C C . SER B 1 383 ? 52.743 106.871 53.708 1.00 40.42 363 SER B C 1
ATOM 5448 O O . SER B 1 383 ? 53.079 106.887 54.903 1.00 39.08 363 SER B O 1
ATOM 5451 N N . LEU B 1 384 ? 53.645 106.905 52.713 1.00 40.48 364 LEU B N 1
ATOM 5452 C CA . LEU B 1 384 ? 55.073 106.954 53.002 1.00 43.10 364 LEU B CA 1
ATOM 5453 C C . LEU B 1 384 ? 55.371 108.186 53.857 1.00 43.92 364 LEU B C 1
ATOM 5454 O O . LEU B 1 384 ? 54.838 109.259 53.586 1.00 42.00 364 LEU B O 1
ATOM 5459 N N . GLU B 1 385 ? 56.219 108.019 54.884 1.00 48.05 365 GLU B N 1
ATOM 5460 C CA . GLU B 1 385 ? 56.684 109.123 55.718 1.00 47.67 365 GLU B CA 1
ATOM 5461 C C . GLU B 1 385 ? 57.278 110.241 54.840 1.00 55.18 365 GLU B C 1
ATOM 5462 O O . GLU B 1 385 ? 57.372 111.421 55.276 1.00 55.45 365 GLU B O 1
ATOM 5468 N N . THR C 1 23 ? 22.926 46.988 65.038 1.00 29.31 3 THR C N 1
ATOM 5469 C CA . THR C 1 23 ? 22.526 47.327 63.592 1.00 40.89 3 THR C CA 1
ATOM 5470 C C . THR C 1 23 ? 22.437 48.837 63.298 1.00 35.65 3 THR C C 1
ATOM 5471 O O . THR C 1 23 ? 23.032 49.325 62.326 1.00 45.79 3 THR C O 1
ATOM 5475 N N A ASN C 1 24 ? 21.683 49.569 64.130 0.50 42.32 4 ASN C N 1
ATOM 5476 N N B ASN C 1 24 ? 21.694 49.556 64.150 0.50 41.08 4 ASN C N 1
ATOM 5477 C CA A ASN C 1 24 ? 21.157 50.885 63.779 0.50 35.66 4 ASN C CA 1
ATOM 5478 C CA B ASN C 1 24 ? 21.180 50.880 63.823 0.50 35.16 4 ASN C CA 1
ATOM 5479 C C A ASN C 1 24 ? 21.986 52.004 64.409 0.50 34.08 4 ASN C C 1
ATOM 5480 C C B ASN C 1 24 ? 22.032 51.978 64.451 0.50 33.67 4 ASN C C 1
ATOM 5481 O O A ASN C 1 24 ? 21.621 52.531 65.460 0.50 38.22 4 ASN C O 1
ATOM 5482 O O B ASN C 1 24 ? 21.728 52.459 65.542 0.50 38.85 4 ASN C O 1
ATOM 5491 N N . ILE C 1 25 ? 23.039 52.423 63.691 1.00 30.72 5 ILE C N 1
ATOM 5492 C CA . ILE C 1 25 ? 24.136 53.259 64.184 1.00 23.65 5 ILE C CA 1
ATOM 5493 C C . ILE C 1 25 ? 23.891 54.747 63.865 1.00 22.03 5 ILE C C 1
ATOM 5494 O O . ILE C 1 25 ? 23.639 55.126 62.710 1.00 20.99 5 ILE C O 1
ATOM 5499 N N . ASP C 1 26 ? 24.064 55.604 64.880 1.00 19.91 6 ASP C N 1
ATOM 5500 C CA . ASP C 1 26 ? 24.094 57.051 64.647 1.00 18.00 6 ASP C CA 1
ATOM 5501 C C . ASP C 1 26 ? 25.232 57.718 65.417 1.00 19.01 6 ASP C C 1
ATOM 5502 O O . ASP C 1 26 ? 26.104 57.023 65.938 1.00 19.95 6 ASP C O 1
ATOM 5507 N N . LEU C 1 27 ? 25.204 59.064 65.493 1.00 16.85 7 LEU C N 1
ATOM 5508 C CA . LEU C 1 27 ? 26.319 59.812 66.063 1.00 15.88 7 LEU C CA 1
ATOM 5509 C C . LEU C 1 27 ? 26.478 59.506 67.557 1.00 18.99 7 LEU C C 1
ATOM 5510 O O . LEU C 1 27 ? 27.585 59.645 68.080 1.00 19.27 7 LEU C O 1
ATOM 5515 N N . PHE C 1 28 ? 25.397 59.045 68.216 1.00 20.18 8 PHE C N 1
ATOM 5516 C CA . PHE C 1 28 ? 25.381 58.840 69.658 1.00 21.95 8 PHE C CA 1
ATOM 5517 C C . PHE C 1 28 ? 25.650 57.376 70.036 1.00 20.35 8 PHE C C 1
ATOM 5518 O O . PHE C 1 28 ? 25.628 57.068 71.245 1.00 22.17 8 PHE C O 1
ATOM 5526 N N . SER C 1 29 ? 25.806 56.475 69.040 1.00 19.22 9 SER C N 1
ATOM 5527 C CA . SER C 1 29 ? 25.959 55.044 69.301 1.00 17.89 9 SER C CA 1
ATOM 5528 C C . SER C 1 29 ? 27.369 54.799 69.823 1.00 19.94 9 SER C C 1
ATOM 5529 O O . SER C 1 29 ? 28.328 55.325 69.264 1.00 19.54 9 SER C O 1
ATOM 5532 N N . PRO C 1 30 ? 27.552 54.009 70.901 1.00 18.74 10 PRO C N 1
ATOM 5533 C CA . PRO C 1 30 ? 28.900 53.703 71.414 1.00 16.74 10 PRO C CA 1
ATOM 5534 C C . PRO C 1 30 ? 29.678 53.048 70.289 1.00 19.34 10 PRO C C 1
ATOM 5535 O O . PRO C 1 30 ? 29.059 52.523 69.367 1.00 20.61 10 PRO C O 1
ATOM 5539 N N . VAL C 1 31 ? 31.019 53.097 70.365 1.00 17.53 11 VAL C N 1
ATOM 5540 C CA . VAL C 1 31 ? 31.859 52.518 69.334 1.00 16.96 11 VAL C CA 1
ATOM 5541 C C . VAL C 1 31 ? 33.171 52.034 69.937 1.00 16.48 11 VAL C C 1
ATOM 5542 O O . VAL C 1 31 ? 33.646 52.571 70.930 1.00 18.53 11 VAL C O 1
ATOM 5546 N N . ARG C 1 32 ? 33.725 50.982 69.337 1.00 18.94 12 ARG C N 1
ATOM 5547 C CA . ARG C 1 32 ? 35.052 50.520 69.731 1.00 18.83 12 ARG C CA 1
ATOM 5548 C C . ARG C 1 32 ? 36.060 51.127 68.766 1.00 15.83 12 ARG C C 1
ATOM 5549 O O . ARG C 1 32 ? 35.909 50.953 67.552 1.00 22.04 12 ARG C O 1
ATOM 5557 N N . LEU C 1 33 ? 37.035 51.868 69.303 1.00 16.41 13 LEU C N 1
ATOM 5558 C CA . LEU C 1 33 ? 38.044 52.467 68.453 1.00 16.23 13 LEU C CA 1
ATOM 5559 C C . LEU C 1 33 ? 39.399 51.996 68.968 1.00 14.27 13 LEU C C 1
ATOM 5560 O O . LEU C 1 33 ? 39.785 52.397 70.059 1.00 15.91 13 LEU C O 1
ATOM 5565 N N . GLY C 1 34 ? 40.015 51.076 68.261 1.00 18.90 14 GLY C N 1
ATOM 5566 C CA . GLY C 1 34 ? 41.271 50.459 68.724 1.00 18.55 14 GLY C CA 1
ATOM 5567 C C . GLY C 1 34 ? 41.061 49.708 70.045 1.00 20.58 14 GLY C C 1
ATOM 5568 O O . GLY C 1 34 ? 40.126 48.936 70.151 1.00 20.17 14 GLY C O 1
ATOM 5569 N N . ARG C 1 35 ? 41.850 50.056 71.066 1.00 18.06 15 ARG C N 1
ATOM 5570 C CA . ARG C 1 35 ? 41.724 49.399 72.395 1.00 19.02 15 ARG C CA 1
ATOM 5571 C C . ARG C 1 35 ? 40.728 50.157 73.287 1.00 18.42 15 ARG C C 1
ATOM 5572 O O . ARG C 1 35 ? 40.700 49.863 74.498 1.00 18.87 15 ARG C O 1
ATOM 5580 N N . TYR C 1 36 ? 39.943 51.088 72.726 1.00 18.41 16 TYR C N 1
ATOM 5581 C CA . TYR C 1 36 ? 38.957 51.821 73.546 1.00 18.36 16 TYR C CA 1
ATOM 5582 C C . TYR C 1 36 ? 37.500 51.705 73.123 1.00 20.47 16 TYR C C 1
ATOM 5583 O O . TYR C 1 36 ? 37.220 51.592 71.990 1.00 23.36 16 TYR C O 1
ATOM 5592 N N . GLU C 1 37 ? 36.653 51.639 74.136 1.00 20.19 17 GLU C N 1
ATOM 5593 C CA . GLU C 1 37 ? 35.225 51.893 73.936 1.00 19.01 17 GLU C CA 1
ATOM 5594 C C . GLU C 1 37 ? 34.957 53.384 74.148 1.00 17.04 17 GLU C C 1
ATOM 5595 O O . GLU C 1 37 ? 35.350 53.925 75.173 1.00 18.64 17 GLU C O 1
ATOM 5601 N N . LEU C 1 38 ? 34.286 54.036 73.177 1.00 17.65 18 LEU C N 1
ATOM 5602 C CA . LEU C 1 38 ? 33.945 55.445 73.267 1.00 16.24 18 LEU C CA 1
ATOM 5603 C C . LEU C 1 38 ? 32.426 55.578 73.382 1.00 16.91 18 LEU C C 1
ATOM 5604 O O . LEU C 1 38 ? 31.663 54.774 72.802 1.00 17.55 18 LEU C O 1
ATOM 5609 N N . PRO C 1 39 ? 31.944 56.643 74.054 1.00 16.10 19 PRO C N 1
ATOM 5610 C CA . PRO C 1 39 ? 30.495 56.742 74.289 1.00 17.36 19 PRO C CA 1
ATOM 5611 C C . PRO C 1 39 ? 29.695 57.206 73.083 1.00 18.50 19 PRO C C 1
ATOM 5612 O O . PRO C 1 39 ? 28.470 57.136 73.115 1.00 20.04 19 PRO C O 1
ATOM 5616 N N . ASN C 1 40 ? 30.392 57.737 72.072 1.00 18.13 20 ASN C N 1
ATOM 5617 C CA . ASN C 1 40 ? 29.731 58.310 70.897 1.00 16.54 20 ASN C CA 1
ATOM 5618 C C . ASN C 1 40 ? 30.735 58.288 69.752 1.00 13.46 20 ASN C C 1
ATOM 5619 O O . ASN C 1 40 ? 31.902 57.932 69.944 1.00 15.84 20 ASN C O 1
ATOM 5624 N N . ARG C 1 41 ? 30.215 58.596 68.565 1.00 14.06 21 ARG C N 1
ATOM 5625 C CA . ARG C 1 41 ? 30.943 58.476 67.309 1.00 14.42 21 ARG C CA 1
ATOM 5626 C C . ARG C 1 41 ? 31.414 59.812 66.761 1.00 14.47 21 ARG C C 1
ATOM 5627 O O . ARG C 1 41 ? 31.749 59.877 65.582 1.00 15.24 21 ARG C O 1
ATOM 5635 N N . MET C 1 42 ? 31.433 60.852 67.611 1.00 15.03 22 MET C N 1
ATOM 5636 C CA . MET C 1 42 ? 31.835 62.195 67.227 1.00 15.53 22 MET C CA 1
ATOM 5637 C C . MET C 1 42 ? 33.278 62.449 67.649 1.00 15.01 22 MET C C 1
ATOM 5638 O O . MET C 1 42 ? 33.697 62.214 68.787 1.00 16.05 22 MET C O 1
ATOM 5643 N N . VAL C 1 43 ? 34.068 62.831 66.656 1.00 14.50 23 VAL C N 1
ATOM 5644 C CA . VAL C 1 43 ? 35.498 63.060 66.839 1.00 13.94 23 VAL C CA 1
ATOM 5645 C C . VAL C 1 43 ? 35.749 64.548 66.639 1.00 13.90 23 VAL C C 1
ATOM 5646 O O . VAL C 1 43 ? 35.219 65.136 65.671 1.00 14.90 23 VAL C O 1
ATOM 5650 N N . MET C 1 44 ? 36.546 65.133 67.548 1.00 14.15 24 MET C N 1
ATOM 5651 C CA . MET C 1 44 ? 37.089 66.465 67.347 1.00 14.15 24 MET C CA 1
ATOM 5652 C C . MET C 1 44 ? 38.273 66.270 66.386 1.00 14.42 24 MET C C 1
ATOM 5653 O O . MET C 1 44 ? 39.280 65.635 66.697 1.00 14.02 24 MET C O 1
ATOM 5658 N N . ALA C 1 45 ? 38.114 66.798 65.173 1.00 14.35 25 ALA C N 1
ATOM 5659 C CA . ALA C 1 45 ? 39.123 66.685 64.129 1.00 15.74 25 ALA C CA 1
ATOM 5660 C C . ALA C 1 45 ? 40.388 67.447 64.556 1.00 13.64 25 ALA C C 1
ATOM 5661 O O . ALA C 1 45 ? 40.352 68.377 65.381 1.00 15.68 25 ALA C O 1
ATOM 5663 N N . PRO C 1 46 ? 41.573 67.071 64.021 1.00 13.72 26 PRO C N 1
ATOM 5664 C CA . PRO C 1 46 ? 42.806 67.780 64.371 1.00 14.35 26 PRO C CA 1
ATOM 5665 C C . PRO C 1 46 ? 42.758 69.209 63.817 1.00 13.84 26 PRO C C 1
ATOM 5666 O O . PRO C 1 46 ? 42.454 69.343 62.632 1.00 14.42 26 PRO C O 1
ATOM 5670 N N . LEU C 1 47 ? 43.026 70.252 64.636 1.00 13.70 27 LEU C N 1
ATOM 5671 C CA . LEU C 1 47 ? 42.841 71.652 64.253 1.00 14.73 27 LEU C CA 1
ATOM 5672 C C . LEU C 1 47 ? 44.022 72.509 64.711 1.00 14.82 27 LEU C C 1
ATOM 5673 O O . LEU C 1 47 ? 44.174 72.818 65.902 1.00 14.33 27 LEU C O 1
ATOM 5678 N N . THR C 1 48 ? 44.853 72.905 63.752 1.00 14.93 28 THR C N 1
ATOM 5679 C CA . THR C 1 48 ? 45.987 73.810 64.009 1.00 13.65 28 THR C CA 1
ATOM 5680 C C . THR C 1 48 ? 45.402 75.144 64.496 1.00 15.98 28 THR C C 1
ATOM 5681 O O . THR C 1 48 ? 44.561 75.668 63.828 1.00 14.14 28 THR C O 1
ATOM 5685 N N . ARG C 1 49 ? 45.863 75.619 65.651 1.00 15.24 29 ARG C N 1
ATOM 5686 C CA . ARG C 1 49 ? 45.344 76.881 66.267 1.00 16.66 29 ARG C CA 1
ATOM 5687 C C . ARG C 1 49 ? 46.470 77.893 66.526 1.00 17.40 29 ARG C C 1
ATOM 5688 O O . ARG C 1 49 ? 46.144 79.012 66.846 1.00 17.29 29 ARG C O 1
ATOM 5696 N N . ASN C 1 50 ? 47.724 77.451 66.471 1.00 15.41 30 ASN C N 1
ATOM 5697 C CA . ASN C 1 50 ? 48.905 78.345 66.590 1.00 17.48 30 ASN C CA 1
ATOM 5698 C C . ASN C 1 50 ? 48.954 79.058 67.940 1.00 17.01 30 ASN C C 1
ATOM 5699 O O . ASN C 1 50 ? 49.225 80.209 67.923 1.00 16.99 30 ASN C O 1
ATOM 5704 N N . ARG C 1 51 ? 48.844 78.321 69.036 1.00 19.86 31 ARG C N 1
ATOM 5705 C CA . ARG C 1 51 ? 48.796 78.941 70.353 1.00 19.63 31 ARG C CA 1
ATOM 5706 C C . ARG C 1 51 ? 49.726 78.263 71.350 1.00 19.27 31 ARG C C 1
ATOM 5707 O O . ARG C 1 51 ? 49.405 78.230 72.550 1.00 18.54 31 ARG C O 1
ATOM 5715 N N . ALA C 1 52 ? 50.854 77.747 70.843 1.00 17.72 32 ALA C N 1
ATOM 5716 C CA . ALA C 1 52 ? 51.942 77.225 71.668 1.00 17.58 32 ALA C CA 1
ATOM 5717 C C . ALA C 1 52 ? 52.664 78.366 72.390 1.00 18.66 32 ALA C C 1
ATOM 5718 O O . ALA C 1 52 ? 52.735 79.528 71.928 1.00 20.02 32 ALA C O 1
ATOM 5720 N N . GLY C 1 53 ? 53.193 78.006 73.560 1.00 18.15 33 GLY C N 1
ATOM 5721 C CA . GLY C 1 53 ? 54.085 78.888 74.293 1.00 20.59 33 GLY C CA 1
ATOM 5722 C C . GLY C 1 53 ? 55.488 78.935 73.688 1.00 20.78 33 GLY C C 1
ATOM 5723 O O . GLY C 1 53 ? 55.766 78.290 72.671 1.00 20.96 33 GLY C O 1
ATOM 5724 N N . GLU C 1 54 ? 56.379 79.669 74.369 1.00 24.72 34 GLU C N 1
ATOM 5725 C CA . GLU C 1 54 ? 57.750 79.810 73.908 1.00 23.18 34 GLU C CA 1
ATOM 5726 C C . GLU C 1 54 ? 58.380 78.419 73.864 1.00 23.21 34 GLU C C 1
ATOM 5727 O O . GLU C 1 54 ? 58.125 77.592 74.749 1.00 24.84 34 GLU C O 1
ATOM 5733 N N . GLY C 1 55 ? 59.187 78.166 72.823 1.00 25.46 35 GLY C N 1
ATOM 5734 C CA . GLY C 1 55 ? 59.772 76.846 72.617 1.00 25.69 35 GLY C CA 1
ATOM 5735 C C . GLY C 1 55 ? 58.799 75.816 72.034 1.00 19.62 35 GLY C C 1
ATOM 5736 O O . GLY C 1 55 ? 59.075 74.616 72.021 1.00 19.78 35 GLY C O 1
ATOM 5737 N N . ASN C 1 56 ? 57.682 76.315 71.493 1.00 23.93 36 ASN C N 1
ATOM 5738 C CA . ASN C 1 56 ? 56.638 75.491 70.894 1.00 20.45 36 ASN C CA 1
ATOM 5739 C C . ASN C 1 56 ? 56.096 74.512 71.947 1.00 16.81 36 ASN C C 1
ATOM 5740 O O . ASN C 1 56 ? 55.844 73.340 71.628 1.00 16.64 36 ASN C O 1
ATOM 5745 N N . VAL C 1 57 ? 55.929 74.998 73.209 1.00 18.02 37 VAL C N 1
ATOM 5746 C CA . VAL C 1 57 ? 55.509 74.117 74.301 1.00 19.02 37 VAL C CA 1
ATOM 5747 C C . VAL C 1 57 ? 54.022 74.375 74.605 1.00 16.48 37 VAL C C 1
ATOM 5748 O O . VAL C 1 57 ? 53.616 75.531 74.802 1.00 20.88 37 VAL C O 1
ATOM 5752 N N . PRO C 1 58 ? 53.179 73.313 74.715 1.00 20.16 38 PRO C N 1
ATOM 5753 C CA . PRO C 1 58 ? 51.777 73.485 75.105 1.00 17.87 38 PRO C CA 1
ATOM 5754 C C . PRO C 1 58 ? 51.698 74.105 76.498 1.00 17.03 38 PRO C C 1
ATOM 5755 O O . PRO C 1 58 ? 52.564 73.887 77.337 1.00 22.57 38 PRO C O 1
ATOM 5759 N N . ARG C 1 59 ? 50.684 74.944 76.726 1.00 20.10 39 ARG C N 1
ATOM 5760 C CA . ARG C 1 59 ? 50.568 75.734 77.943 1.00 21.35 39 ARG C CA 1
ATOM 5761 C C . ARG C 1 59 ? 49.179 75.529 78.543 1.00 23.82 39 ARG C C 1
ATOM 5762 O O . ARG C 1 59 ? 48.388 74.759 77.994 1.00 21.48 39 ARG C O 1
ATOM 5770 N N . GLU C 1 60 ? 48.893 76.234 79.652 1.00 24.52 40 GLU C N 1
ATOM 5771 C CA . GLU C 1 60 ? 47.687 75.928 80.403 1.00 24.49 40 GLU C CA 1
ATOM 5772 C C . GLU C 1 60 ? 46.467 76.275 79.552 1.00 23.20 40 GLU C C 1
ATOM 5773 O O . GLU C 1 60 ? 45.443 75.622 79.660 1.00 23.51 40 GLU C O 1
ATOM 5779 N N . LEU C 1 61 ? 46.546 77.359 78.765 1.00 21.89 41 LEU C N 1
ATOM 5780 C CA . LEU C 1 61 ? 45.393 77.756 77.964 1.00 20.03 41 LEU C CA 1
ATOM 5781 C C . LEU C 1 61 ? 45.012 76.634 77.004 1.00 20.13 41 LEU C C 1
ATOM 5782 O O . LEU C 1 61 ? 43.830 76.471 76.659 1.00 21.03 41 LEU C O 1
ATOM 5787 N N . ASN C 1 62 ? 46.010 75.881 76.532 1.00 20.23 42 ASN C N 1
ATOM 5788 C CA . ASN C 1 62 ? 45.754 74.812 75.558 1.00 18.32 42 ASN C CA 1
ATOM 5789 C C . ASN C 1 62 ? 45.079 73.651 76.297 1.00 19.91 42 ASN C C 1
ATOM 5790 O O . ASN C 1 62 ? 44.163 73.021 75.790 1.00 21.33 42 ASN C O 1
ATOM 5795 N N . ALA C 1 63 ? 45.474 73.425 77.549 1.00 19.72 43 ALA C N 1
ATOM 5796 C CA . ALA C 1 63 ? 44.837 72.401 78.358 1.00 18.97 43 ALA C CA 1
ATOM 5797 C C . ALA C 1 63 ? 43.360 72.734 78.586 1.00 18.74 43 ALA C C 1
ATOM 5798 O O . ALA C 1 63 ? 42.512 71.864 78.476 1.00 20.90 43 ALA C O 1
ATOM 5800 N N . GLU C 1 64 ? 43.057 74.001 78.843 1.00 19.90 44 GLU C N 1
ATOM 5801 C CA . GLU C 1 64 ? 41.685 74.447 79.053 1.00 20.67 44 GLU C CA 1
ATOM 5802 C C . GLU C 1 64 ? 40.848 74.176 77.807 1.00 21.34 44 GLU C C 1
ATOM 5803 O O . GLU C 1 64 ? 39.719 73.669 77.887 1.00 18.28 44 GLU C O 1
ATOM 5809 N N . TYR C 1 65 ? 41.402 74.551 76.647 1.00 17.82 45 TYR C N 1
ATOM 5810 C CA . TYR C 1 65 ? 40.723 74.389 75.376 1.00 18.76 45 TYR C CA 1
ATOM 5811 C C . TYR C 1 65 ? 40.341 72.938 75.114 1.00 15.35 45 TYR C C 1
ATOM 5812 O O . TYR C 1 65 ? 39.205 72.681 74.785 1.00 16.90 45 TYR C O 1
ATOM 5821 N N . TYR C 1 66 ? 41.270 71.997 75.305 1.00 17.93 46 TYR C N 1
ATOM 5822 C CA . TYR C 1 66 ? 40.949 70.595 75.035 1.00 17.33 46 TYR C CA 1
ATOM 5823 C C . TYR C 1 66 ? 39.938 70.073 76.060 1.00 19.08 46 TYR C C 1
ATOM 5824 O O . TYR C 1 66 ? 39.010 69.320 75.704 1.00 19.93 46 TYR C O 1
ATOM 5833 N N . ALA C 1 67 ? 40.150 70.527 77.301 1.00 18.94 47 ALA C N 1
ATOM 5834 C CA . ALA C 1 67 ? 39.307 70.123 78.408 1.00 20.05 47 ALA C CA 1
ATOM 5835 C C . ALA C 1 67 ? 37.841 70.493 78.191 1.00 21.95 47 ALA C C 1
ATOM 5836 O O . ALA C 1 67 ? 36.985 69.706 78.578 1.00 24.94 47 ALA C O 1
ATOM 5838 N N . GLN C 1 68 ? 37.568 71.631 77.530 1.00 17.72 48 GLN C N 1
ATOM 5839 C CA . GLN C 1 68 ? 36.224 72.101 77.206 1.00 18.20 48 GLN C CA 1
ATOM 5840 C C . GLN C 1 68 ? 35.541 71.133 76.223 1.00 18.38 48 GLN C C 1
ATOM 5841 O O . GLN C 1 68 ? 34.303 71.139 76.113 1.00 19.56 48 GLN C O 1
ATOM 5847 N N . ARG C 1 69 ? 36.333 70.342 75.453 1.00 20.80 49 ARG C N 1
ATOM 5848 C CA . ARG C 1 69 ? 35.840 69.557 74.329 1.00 16.71 49 ARG C CA 1
ATOM 5849 C C . ARG C 1 69 ? 35.872 68.057 74.600 1.00 18.48 49 ARG C C 1
ATOM 5850 O O . ARG C 1 69 ? 35.681 67.286 73.662 1.00 21.82 49 ARG C O 1
ATOM 5858 N N . VAL C 1 70 ? 36.006 67.651 75.875 1.00 17.50 50 VAL C N 1
ATOM 5859 C CA . VAL C 1 70 ? 36.066 66.224 76.245 1.00 19.87 50 VAL C CA 1
ATOM 5860 C C . VAL C 1 70 ? 34.786 65.431 75.949 1.00 18.29 50 VAL C C 1
ATOM 5861 O O . VAL C 1 70 ? 34.853 64.185 76.000 1.00 20.36 50 VAL C O 1
ATOM 5865 N N . SER C 1 71 ? 33.650 66.090 75.629 1.00 19.43 51 SER C N 1
ATOM 5866 C CA . SER C 1 71 ? 32.479 65.274 75.318 1.00 21.59 51 SER C CA 1
ATOM 5867 C C . SER C 1 71 ? 32.604 64.626 73.926 1.00 22.97 51 SER C C 1
ATOM 5868 O O . SER C 1 71 ? 31.859 63.712 73.573 1.00 20.38 51 SER C O 1
ATOM 5871 N N . ALA C 1 72 ? 33.592 65.053 73.117 1.00 20.53 52 ALA C N 1
ATOM 5872 C CA . ALA C 1 72 ? 33.913 64.261 71.936 1.00 18.20 52 ALA C CA 1
ATOM 5873 C C . ALA C 1 72 ? 34.255 62.821 72.341 1.00 18.50 52 ALA C C 1
ATOM 5874 O O . ALA C 1 72 ? 34.972 62.619 73.323 1.00 17.68 52 ALA C O 1
ATOM 5876 N N . GLY C 1 73 ? 33.736 61.821 71.621 1.00 18.31 53 GLY C N 1
ATOM 5877 C CA . GLY C 1 73 ? 34.207 60.463 71.811 1.00 18.22 53 GLY C CA 1
ATOM 5878 C C . GLY C 1 73 ? 35.731 60.385 71.762 1.00 17.34 53 GLY C C 1
ATOM 5879 O O . GLY C 1 73 ? 36.343 59.595 72.471 1.00 19.17 53 GLY C O 1
ATOM 5880 N N . LEU C 1 74 ? 36.349 61.109 70.827 1.00 17.24 54 LEU C N 1
ATOM 5881 C CA . LEU C 1 74 ? 37.808 61.098 70.682 1.00 16.28 54 LEU C CA 1
ATOM 5882 C C . LEU C 1 74 ? 38.232 62.476 70.231 1.00 14.46 54 LEU C C 1
ATOM 5883 O O . LEU C 1 74 ? 37.592 63.031 69.330 1.00 15.62 54 LEU C O 1
ATOM 5888 N N . ILE C 1 75 ? 39.244 63.001 70.913 1.00 15.81 55 ILE C N 1
ATOM 5889 C CA . ILE C 1 75 ? 39.887 64.228 70.451 1.00 13.69 55 ILE C CA 1
ATOM 5890 C C . ILE C 1 75 ? 41.164 63.831 69.692 1.00 13.47 55 ILE C C 1
ATOM 5891 O O . ILE C 1 75 ? 41.956 62.999 70.177 1.00 15.30 55 ILE C O 1
ATOM 5896 N N . ILE C 1 76 ? 41.388 64.429 68.511 1.00 13.91 56 ILE C N 1
ATOM 5897 C CA . ILE C 1 76 ? 42.677 64.369 67.828 1.00 13.23 56 ILE C CA 1
ATOM 5898 C C . ILE C 1 76 ? 43.296 65.757 68.016 1.00 13.61 56 ILE C C 1
ATOM 5899 O O . ILE C 1 76 ? 42.665 66.764 67.677 1.00 14.62 56 ILE C O 1
ATOM 5904 N N . THR C 1 77 ? 44.570 65.802 68.500 1.00 12.54 57 THR C N 1
ATOM 5905 C CA . THR C 1 77 ? 45.191 67.118 68.659 1.00 13.36 57 THR C CA 1
ATOM 5906 C C . THR C 1 77 ? 45.470 67.782 67.311 1.00 12.52 57 THR C C 1
ATOM 5907 O O . THR C 1 77 ? 45.521 67.162 66.251 1.00 14.24 57 THR C O 1
ATOM 5911 N N . GLU C 1 78 ? 45.599 69.101 67.360 1.00 12.57 58 GLU C N 1
ATOM 5912 C CA . GLU C 1 78 ? 46.247 69.808 66.286 1.00 12.93 58 GLU C CA 1
ATOM 5913 C C . GLU C 1 78 ? 47.511 69.068 65.867 1.00 13.06 58 GLU C C 1
ATOM 5914 O O . GLU C 1 78 ? 48.205 68.425 66.674 1.00 13.68 58 GLU C O 1
ATOM 5920 N N . ALA C 1 79 ? 47.859 69.292 64.607 1.00 13.25 59 ALA C N 1
ATOM 5921 C CA . ALA C 1 79 ? 49.085 68.796 64.041 1.00 12.80 59 ALA C CA 1
ATOM 5922 C C . ALA C 1 79 ? 50.275 69.248 64.917 1.00 11.18 59 ALA C C 1
ATOM 5923 O O . ALA C 1 79 ? 50.408 70.416 65.282 1.00 12.13 59 ALA C O 1
ATOM 5925 N N . THR C 1 80 ? 51.173 68.307 65.224 1.00 14.03 60 THR C N 1
ATOM 5926 C CA . THR C 1 80 ? 52.259 68.532 66.192 1.00 13.25 60 THR C CA 1
ATOM 5927 C C . THR C 1 80 ? 53.615 68.040 65.659 1.00 12.15 60 THR C C 1
ATOM 5928 O O . THR C 1 80 ? 53.755 66.858 65.368 1.00 13.18 60 THR C O 1
ATOM 5932 N N . GLN C 1 81 ? 54.538 68.969 65.388 1.00 13.24 61 GLN C N 1
ATOM 5933 C CA . GLN C 1 81 ? 55.770 68.630 64.652 1.00 14.01 61 GLN C CA 1
ATOM 5934 C C . GLN C 1 81 ? 56.698 67.709 65.435 1.00 13.37 61 GLN C C 1
ATOM 5935 O O . GLN C 1 81 ? 56.882 67.869 66.636 1.00 13.81 61 GLN C O 1
ATOM 5941 N N . VAL C 1 82 ? 57.233 66.709 64.731 1.00 14.35 62 VAL C N 1
ATOM 5942 C CA . VAL C 1 82 ? 58.100 65.736 65.367 1.00 15.16 62 VAL C CA 1
ATOM 5943 C C . VAL C 1 82 ? 59.520 66.274 65.465 1.00 15.04 62 VAL C C 1
ATOM 5944 O O . VAL C 1 82 ? 60.371 65.589 66.025 1.00 15.51 62 VAL C O 1
ATOM 5948 N N . SER C 1 83 ? 59.820 67.463 64.910 1.00 13.59 63 SER C N 1
ATOM 5949 C CA . SER C 1 83 ? 61.179 67.961 64.970 1.00 15.20 63 SER C CA 1
ATOM 5950 C C . SER C 1 83 ? 61.115 69.430 64.593 1.00 14.88 63 SER C C 1
ATOM 5951 O O . SER C 1 83 ? 60.124 69.875 63.952 1.00 13.81 63 SER C O 1
ATOM 5954 N N . PRO C 1 84 ? 62.117 70.243 64.954 1.00 13.77 64 PRO C N 1
ATOM 5955 C CA . PRO C 1 84 ? 62.208 71.602 64.413 1.00 14.34 64 PRO C CA 1
ATOM 5956 C C . PRO C 1 84 ? 62.205 71.613 62.873 1.00 14.92 64 PRO C C 1
ATOM 5957 O O . PRO C 1 84 ? 61.596 72.516 62.269 1.00 15.58 64 PRO C O 1
ATOM 5961 N N . GLN C 1 85 ? 62.801 70.571 62.238 1.00 11.58 65 GLN C N 1
ATOM 5962 C CA . GLN C 1 85 ? 62.858 70.456 60.785 1.00 12.37 65 GLN C CA 1
ATOM 5963 C C . GLN C 1 85 ? 61.422 70.465 60.248 1.00 13.78 65 GLN C C 1
ATOM 5964 O O . GLN C 1 85 ? 61.142 71.054 59.201 1.00 13.64 65 GLN C O 1
ATOM 5970 N N . GLY C 1 86 ? 60.529 69.761 60.955 1.00 13.58 66 GLY C N 1
ATOM 5971 C CA . GLY C 1 86 ? 59.143 69.606 60.526 1.00 12.62 66 GLY C CA 1
ATOM 5972 C C . GLY C 1 86 ? 58.162 70.717 60.928 1.00 11.15 66 GLY C C 1
ATOM 5973 O O . GLY C 1 86 ? 56.966 70.532 60.666 1.00 12.50 66 GLY C O 1
ATOM 5974 N N . LEU C 1 87 ? 58.642 71.876 61.443 1.00 12.88 67 LEU C N 1
ATOM 5975 C CA . LEU C 1 87 ? 57.851 73.088 61.729 1.00 14.49 67 LEU C CA 1
ATOM 5976 C C . LEU C 1 87 ? 57.590 73.881 60.448 1.00 13.53 67 LEU C C 1
ATOM 5977 O O . LEU C 1 87 ? 58.555 74.167 59.712 1.00 13.76 67 LEU C O 1
ATOM 5982 N N . GLY C 1 88 ? 56.332 74.362 60.254 1.00 11.78 68 GLY C N 1
ATOM 5983 C CA . GLY C 1 88 ? 55.980 75.075 59.035 1.00 13.10 68 GLY C CA 1
ATOM 5984 C C . GLY C 1 88 ? 55.149 76.343 59.286 1.00 15.30 68 GLY C C 1
ATOM 5985 O O . GLY C 1 88 ? 54.944 77.118 58.355 1.00 15.04 68 GLY C O 1
ATOM 5986 N N . TYR C 1 89 ? 54.670 76.577 60.503 1.00 13.88 69 TYR C N 1
ATOM 5987 C CA . TYR C 1 89 ? 53.851 77.745 60.801 1.00 15.29 69 TYR C CA 1
ATOM 5988 C C . TYR C 1 89 ? 54.186 78.192 62.221 1.00 15.42 69 TYR C C 1
ATOM 5989 O O . TYR C 1 89 ? 54.463 77.357 63.100 1.00 17.53 69 TYR C O 1
ATOM 5998 N N . PRO C 1 90 ? 54.236 79.517 62.469 1.00 16.70 70 PRO C N 1
ATOM 5999 C CA . PRO C 1 90 ? 54.526 80.055 63.793 1.00 16.61 70 PRO C CA 1
ATOM 6000 C C . PRO C 1 90 ? 53.613 79.421 64.841 1.00 14.85 70 PRO C C 1
ATOM 6001 O O . PRO C 1 90 ? 52.387 79.363 64.702 1.00 16.65 70 PRO C O 1
ATOM 6005 N N . PHE C 1 91 ? 54.224 78.943 65.924 1.00 14.69 71 PHE C N 1
ATOM 6006 C CA . PHE C 1 91 ? 53.506 78.764 67.180 1.00 14.58 71 PHE C CA 1
ATOM 6007 C C . PHE C 1 91 ? 52.714 77.462 67.207 1.00 17.43 71 PHE C C 1
ATOM 6008 O O . PHE C 1 91 ? 51.834 77.327 68.047 1.00 16.00 71 PHE C O 1
ATOM 6016 N N . THR C 1 92 ? 53.080 76.496 66.352 1.00 15.93 72 THR C N 1
ATOM 6017 C CA . THR C 1 92 ? 52.523 75.176 66.520 1.00 13.91 72 THR C CA 1
ATOM 6018 C C . THR C 1 92 ? 53.294 74.417 67.605 1.00 14.14 72 THR C C 1
ATOM 6019 O O . THR C 1 92 ? 54.507 74.543 67.713 1.00 15.49 72 THR C O 1
ATOM 6023 N N . PRO C 1 93 ? 52.630 73.513 68.372 1.00 13.25 73 PRO C N 1
ATOM 6024 C CA . PRO C 1 93 ? 53.380 72.777 69.364 1.00 14.38 73 PRO C CA 1
ATOM 6025 C C . PRO C 1 93 ? 54.172 71.641 68.726 1.00 14.45 73 PRO C C 1
ATOM 6026 O O . PRO C 1 93 ? 53.805 71.119 67.687 1.00 15.39 73 PRO C O 1
ATOM 6030 N N . GLY C 1 94 ? 55.266 71.253 69.385 1.00 14.75 74 GLY C N 1
ATOM 6031 C CA . GLY C 1 94 ? 56.040 70.087 68.972 1.00 16.40 74 GLY C CA 1
ATOM 6032 C C . GLY C 1 94 ? 55.933 68.940 69.973 1.00 13.78 74 GLY C C 1
ATOM 6033 O O . GLY C 1 94 ? 55.344 69.043 71.061 1.00 14.88 74 GLY C O 1
ATOM 6034 N N . ILE C 1 95 ? 56.531 67.812 69.600 1.00 14.67 75 ILE C N 1
ATOM 6035 C CA . ILE C 1 95 ? 56.593 66.654 70.474 1.00 15.43 75 ILE C CA 1
ATOM 6036 C C . ILE C 1 95 ? 58.008 66.073 70.515 1.00 15.52 75 ILE C C 1
ATOM 6037 O O . ILE C 1 95 ? 58.164 64.869 70.749 1.00 19.35 75 ILE C O 1
ATOM 6042 N N . HIS C 1 96 ? 59.007 66.921 70.249 1.00 16.05 76 HIS C N 1
ATOM 6043 C CA . HIS C 1 96 ? 60.385 66.461 70.235 1.00 15.48 76 HIS C CA 1
ATOM 6044 C C . HIS C 1 96 ? 61.163 66.758 71.507 1.00 17.86 76 HIS C C 1
ATOM 6045 O O . HIS C 1 96 ? 62.183 66.087 71.709 1.00 22.38 76 HIS C O 1
ATOM 6052 N N . SER C 1 97 ? 60.807 67.808 72.271 1.00 16.79 77 SER C N 1
ATOM 6053 C CA . SER C 1 97 ? 61.631 68.123 73.421 1.00 17.38 77 SER C CA 1
ATOM 6054 C C . SER C 1 97 ? 60.935 67.671 74.699 1.00 19.50 77 SER C C 1
ATOM 6055 O O . SER C 1 97 ? 59.706 67.571 74.782 1.00 21.05 77 SER C O 1
ATOM 6058 N N . GLN C 1 98 ? 61.749 67.438 75.738 1.00 22.78 78 GLN C N 1
ATOM 6059 C CA . GLN C 1 98 ? 61.191 67.184 77.057 1.00 20.78 78 GLN C CA 1
ATOM 6060 C C . GLN C 1 98 ? 60.247 68.301 77.537 1.00 20.43 78 GLN C C 1
ATOM 6061 O O . GLN C 1 98 ? 59.247 68.007 78.192 1.00 21.70 78 GLN C O 1
ATOM 6067 N N . GLU C 1 99 ? 60.576 69.588 77.300 1.00 19.21 79 GLU C N 1
ATOM 6068 C CA . GLU C 1 99 ? 59.690 70.675 77.732 1.00 22.06 79 GLU C CA 1
ATOM 6069 C C . GLU C 1 99 ? 58.330 70.564 77.036 1.00 19.22 79 GLU C C 1
ATOM 6070 O O . GLU C 1 99 ? 57.291 70.858 77.620 1.00 21.99 79 GLU C O 1
ATOM 6076 N N . GLN C 1 100 ? 58.334 70.089 75.773 1.00 19.17 80 GLN C N 1
ATOM 6077 C CA . GLN C 1 100 ? 57.086 69.813 75.067 1.00 16.27 80 GLN C CA 1
ATOM 6078 C C . GLN C 1 100 ? 56.288 68.673 75.713 1.00 16.83 80 GLN C C 1
ATOM 6079 O O . GLN C 1 100 ? 55.062 68.824 75.911 1.00 17.15 80 GLN C O 1
ATOM 6085 N N . VAL C 1 101 ? 56.958 67.530 75.981 1.00 17.12 81 VAL C N 1
ATOM 6086 C CA . VAL C 1 101 ? 56.381 66.412 76.735 1.00 20.16 81 VAL C CA 1
ATOM 6087 C C . VAL C 1 101 ? 55.676 66.950 78.002 1.00 21.63 81 VAL C C 1
ATOM 6088 O O . VAL C 1 101 ? 54.512 66.655 78.246 1.00 19.65 81 VAL C O 1
ATOM 6092 N N . GLU C 1 102 ? 56.374 67.779 78.790 1.00 22.00 82 GLU C N 1
ATOM 6093 C CA . GLU C 1 102 ? 55.813 68.268 80.038 1.00 22.96 82 GLU C CA 1
ATOM 6094 C C . GLU C 1 102 ? 54.567 69.119 79.752 1.00 22.61 82 GLU C C 1
ATOM 6095 O O . GLU C 1 102 ? 53.567 68.952 80.433 1.00 23.28 82 GLU C O 1
ATOM 6101 N N . GLY C 1 103 ? 54.620 70.012 78.734 1.00 20.62 83 GLY C N 1
ATOM 6102 C CA . GLY C 1 103 ? 53.501 70.863 78.376 1.00 20.19 83 GLY C CA 1
ATOM 6103 C C . GLY C 1 103 ? 52.288 70.063 77.912 1.00 20.13 83 GLY C C 1
ATOM 6104 O O . GLY C 1 103 ? 51.171 70.392 78.299 1.00 19.59 83 GLY C O 1
ATOM 6105 N N . TRP C 1 104 ? 52.520 68.994 77.140 1.00 18.56 84 TRP C N 1
ATOM 6106 C CA . TRP C 1 104 ? 51.419 68.142 76.684 1.00 18.01 84 TRP C CA 1
ATOM 6107 C C . TRP C 1 104 ? 50.788 67.367 77.832 1.00 19.87 84 TRP C C 1
ATOM 6108 O O . TRP C 1 104 ? 49.596 67.046 77.799 1.00 20.03 84 TRP C O 1
ATOM 6119 N N . ARG C 1 105 ? 51.591 67.048 78.839 1.00 20.15 85 ARG C N 1
ATOM 6120 C CA . ARG C 1 105 ? 51.047 66.359 79.997 1.00 19.64 85 ARG C CA 1
ATOM 6121 C C . ARG C 1 105 ? 49.989 67.201 80.723 1.00 19.46 85 ARG C C 1
ATOM 6122 O O . ARG C 1 105 ? 49.071 66.630 81.311 1.00 23.19 85 ARG C O 1
ATOM 6130 N N . LEU C 1 106 ? 50.086 68.541 80.652 1.00 18.59 86 LEU C N 1
ATOM 6131 C CA . LEU C 1 106 ? 48.991 69.389 81.131 1.00 21.18 86 LEU C CA 1
ATOM 6132 C C . LEU C 1 106 ? 47.712 69.022 80.390 1.00 24.18 86 LEU C C 1
ATOM 6133 O O . LEU C 1 106 ? 46.613 69.094 80.951 1.00 22.41 86 LEU C O 1
ATOM 6138 N N . VAL C 1 107 ? 47.860 68.752 79.087 1.00 21.67 87 VAL C N 1
ATOM 6139 C CA . VAL C 1 107 ? 46.696 68.622 78.232 1.00 19.80 87 VAL C CA 1
ATOM 6140 C C . VAL C 1 107 ? 46.044 67.284 78.542 1.00 18.54 87 VAL C C 1
ATOM 6141 O O . VAL C 1 107 ? 44.824 67.208 78.766 1.00 19.37 87 VAL C O 1
ATOM 6145 N N . THR C 1 108 ? 46.878 66.243 78.590 1.00 20.77 88 THR C N 1
ATOM 6146 C CA . THR C 1 108 ? 46.365 64.900 78.789 1.00 17.57 88 THR C CA 1
ATOM 6147 C C . THR C 1 108 ? 45.827 64.737 80.205 1.00 21.17 88 THR C C 1
ATOM 6148 O O . THR C 1 108 ? 44.777 64.116 80.337 1.00 21.93 88 THR C O 1
ATOM 6152 N N . LYS C 1 109 ? 46.502 65.351 81.195 1.00 21.09 89 LYS C N 1
ATOM 6153 C CA . LYS C 1 109 ? 45.957 65.488 82.543 1.00 22.62 89 LYS C CA 1
ATOM 6154 C C . LYS C 1 109 ? 44.519 66.022 82.476 1.00 20.39 89 LYS C C 1
ATOM 6155 O O . LYS C 1 109 ? 43.616 65.386 83.015 1.00 20.27 89 LYS C O 1
ATOM 6161 N N . ALA C 1 110 ? 44.319 67.203 81.857 1.00 22.19 90 ALA C N 1
ATOM 6162 C CA . ALA C 1 110 ? 43.039 67.904 81.861 1.00 20.48 90 ALA C CA 1
ATOM 6163 C C . ALA C 1 110 ? 41.965 67.032 81.235 1.00 22.25 90 ALA C C 1
ATOM 6164 O O . ALA C 1 110 ? 40.831 66.970 81.733 1.00 23.30 90 ALA C O 1
ATOM 6166 N N . VAL C 1 111 ? 42.326 66.396 80.112 1.00 19.72 91 VAL C N 1
ATOM 6167 C CA . VAL C 1 111 ? 41.377 65.614 79.337 1.00 20.24 91 VAL C CA 1
ATOM 6168 C C . VAL C 1 111 ? 40.987 64.371 80.158 1.00 18.07 91 VAL C C 1
ATOM 6169 O O . VAL C 1 111 ? 39.804 64.018 80.288 1.00 19.30 91 VAL C O 1
ATOM 6173 N N . HIS C 1 112 ? 41.969 63.697 80.729 1.00 18.41 92 HIS C N 1
ATOM 6174 C CA . HIS C 1 112 ? 41.694 62.434 81.411 1.00 18.49 92 HIS C CA 1
ATOM 6175 C C . HIS C 1 112 ? 41.022 62.708 82.742 1.00 22.44 92 HIS C C 1
ATOM 6176 O O . HIS C 1 112 ? 40.141 61.959 83.120 1.00 22.94 92 HIS C O 1
ATOM 6183 N N . ASP C 1 113 ? 41.308 63.877 83.346 1.00 18.94 93 ASP C N 1
ATOM 6184 C CA . ASP C 1 113 ? 40.655 64.187 84.615 1.00 21.57 93 ASP C CA 1
ATOM 6185 C C . ASP C 1 113 ? 39.141 64.255 84.411 1.00 24.02 93 ASP C C 1
ATOM 6186 O O . ASP C 1 113 ? 38.385 63.975 85.360 1.00 29.75 93 ASP C O 1
ATOM 6191 N N . ARG C 1 114 ? 38.719 64.586 83.170 1.00 25.70 94 ARG C N 1
ATOM 6192 C CA . ARG C 1 114 ? 37.314 64.761 82.835 1.00 28.99 94 ARG C CA 1
ATOM 6193 C C . ARG C 1 114 ? 36.805 63.648 81.938 1.00 24.91 94 ARG C C 1
ATOM 6194 O O . ARG C 1 114 ? 35.778 63.857 81.286 1.00 29.19 94 ARG C O 1
ATOM 6202 N N . GLY C 1 115 ? 37.561 62.529 81.864 1.00 29.23 95 GLY C N 1
ATOM 6203 C CA . GLY C 1 115 ? 37.086 61.262 81.315 1.00 24.20 95 GLY C CA 1
ATOM 6204 C C . GLY C 1 115 ? 37.231 61.133 79.804 1.00 22.63 95 GLY C C 1
ATOM 6205 O O . GLY C 1 115 ? 36.746 60.162 79.225 1.00 28.31 95 GLY C O 1
ATOM 6206 N N . GLY C 1 116 ? 37.943 62.065 79.165 1.00 21.70 96 GLY C N 1
ATOM 6207 C CA . GLY C 1 116 ? 38.033 62.042 77.719 1.00 21.30 96 GLY C CA 1
ATOM 6208 C C . GLY C 1 116 ? 39.152 61.132 77.193 1.00 19.88 96 GLY C C 1
ATOM 6209 O O . GLY C 1 116 ? 39.916 60.487 77.921 1.00 22.88 96 GLY C O 1
ATOM 6210 N N . LYS C 1 117 ? 39.239 61.089 75.861 1.00 19.75 97 LYS C N 1
ATOM 6211 C CA . LYS C 1 117 ? 40.288 60.373 75.154 1.00 17.74 97 LYS C CA 1
ATOM 6212 C C . LYS C 1 117 ? 40.917 61.322 74.149 1.00 16.36 97 LYS C C 1
ATOM 6213 O O . LYS C 1 117 ? 40.196 62.022 73.423 1.00 17.11 97 LYS C O 1
ATOM 6219 N N . ILE C 1 118 ? 42.237 61.168 73.992 1.00 15.43 98 ILE C N 1
ATOM 6220 C CA . ILE C 1 118 ? 42.901 62.072 73.085 1.00 15.75 98 ILE C CA 1
ATOM 6221 C C . ILE C 1 118 ? 44.119 61.403 72.442 1.00 15.65 98 ILE C C 1
ATOM 6222 O O . ILE C 1 118 ? 44.948 60.765 73.102 1.00 16.58 98 ILE C O 1
ATOM 6227 N N . PHE C 1 119 ? 44.185 61.536 71.091 1.00 14.54 99 PHE C N 1
ATOM 6228 C CA . PHE C 1 119 ? 45.354 61.145 70.323 1.00 13.93 99 PHE C CA 1
ATOM 6229 C C . PHE C 1 119 ? 46.130 62.358 69.811 1.00 15.20 99 PHE C C 1
ATOM 6230 O O . PHE C 1 119 ? 45.569 63.336 69.362 1.00 16.56 99 PHE C O 1
ATOM 6238 N N . LEU C 1 120 ? 47.449 62.267 69.879 1.00 12.52 100 LEU C N 1
ATOM 6239 C CA . LEU C 1 120 ? 48.315 63.284 69.300 1.00 12.23 100 LEU C CA 1
ATOM 6240 C C . LEU C 1 120 ? 48.548 63.011 67.813 1.00 11.50 100 LEU C C 1
ATOM 6241 O O . LEU C 1 120 ? 48.885 61.901 67.376 1.00 12.19 100 LEU C O 1
ATOM 6246 N N . GLN C 1 121 ? 48.411 64.075 67.025 1.00 14.11 101 GLN C N 1
ATOM 6247 C CA . GLN C 1 121 ? 48.696 63.991 65.599 1.00 12.73 101 GLN C CA 1
ATOM 6248 C C . GLN C 1 121 ? 50.173 64.305 65.318 1.00 12.21 101 GLN C C 1
ATOM 6249 O O . GLN C 1 121 ? 50.588 65.445 65.458 1.00 13.99 101 GLN C O 1
ATOM 6255 N N . LEU C 1 122 ? 50.918 63.301 64.883 1.00 12.91 102 LEU C N 1
ATOM 6256 C CA . LEU C 1 122 ? 52.343 63.460 64.524 1.00 12.29 102 LEU C CA 1
ATOM 6257 C C . LEU C 1 122 ? 52.504 64.120 63.150 1.00 11.44 102 LEU C C 1
ATOM 6258 O O . LEU C 1 122 ? 52.108 63.550 62.163 1.00 13.27 102 LEU C O 1
ATOM 6263 N N . TRP C 1 123 ? 53.228 65.237 63.086 1.00 12.67 103 TRP C N 1
ATOM 6264 C CA . TRP C 1 123 ? 53.328 66.062 61.891 1.00 13.27 103 TRP C CA 1
ATOM 6265 C C . TRP C 1 123 ? 54.798 66.205 61.470 1.00 12.27 103 TRP C C 1
ATOM 6266 O O . TRP C 1 123 ? 55.708 66.365 62.281 1.00 12.38 103 TRP C O 1
ATOM 6277 N N . HIS C 1 124 ? 55.020 66.303 60.149 1.00 13.55 104 HIS C N 1
ATOM 6278 C CA . HIS C 1 124 ? 56.189 66.944 59.572 1.00 12.51 104 HIS C CA 1
ATOM 6279 C C . HIS C 1 124 ? 55.726 67.689 58.328 1.00 10.54 104 HIS C C 1
ATOM 6280 O O . HIS C 1 124 ? 55.137 67.053 57.478 1.00 13.53 104 HIS C O 1
ATOM 6287 N N . VAL C 1 125 ? 55.990 69.005 58.242 1.00 12.73 105 VAL C N 1
ATOM 6288 C CA . VAL C 1 125 ? 55.467 69.802 57.129 1.00 12.44 105 VAL C CA 1
ATOM 6289 C C . VAL C 1 125 ? 56.193 69.577 55.804 1.00 12.56 105 VAL C C 1
ATOM 6290 O O . VAL C 1 125 ? 55.651 69.991 54.771 1.00 11.84 105 VAL C O 1
ATOM 6294 N N . GLY C 1 126 ? 57.426 69.065 55.844 1.00 11.78 106 GLY C N 1
ATOM 6295 C CA . GLY C 1 126 ? 58.169 68.956 54.604 1.00 13.20 106 GLY C CA 1
ATOM 6296 C C . GLY C 1 126 ? 58.455 70.325 54.023 1.00 12.33 106 GLY C C 1
ATOM 6297 O O . GLY C 1 126 ? 58.854 71.274 54.732 1.00 12.57 106 GLY C O 1
ATOM 6298 N N . ARG C 1 127 ? 58.095 70.448 52.729 1.00 11.82 107 ARG C N 1
ATOM 6299 C CA . ARG C 1 127 ? 58.400 71.668 51.996 1.00 12.84 107 ARG C CA 1
ATOM 6300 C C . ARG C 1 127 ? 57.497 72.864 52.364 1.00 12.27 107 ARG C C 1
ATOM 6301 O O . ARG C 1 127 ? 57.790 74.022 51.981 1.00 12.97 107 ARG C O 1
ATOM 6309 N N . ILE C 1 128 ? 56.472 72.630 53.191 1.00 12.03 108 ILE C N 1
ATOM 6310 C CA . ILE C 1 128 ? 55.546 73.699 53.549 1.00 13.67 108 ILE C CA 1
ATOM 6311 C C . ILE C 1 128 ? 56.088 74.340 54.826 1.00 13.12 108 ILE C C 1
ATOM 6312 O O . ILE C 1 128 ? 55.620 74.073 55.952 1.00 12.90 108 ILE C O 1
ATOM 6317 N N . SER C 1 129 ? 57.071 75.241 54.632 1.00 13.25 109 SER C N 1
ATOM 6318 C CA . SER C 1 129 ? 57.779 75.884 55.730 1.00 13.29 109 SER C CA 1
ATOM 6319 C C . SER C 1 129 ? 58.536 77.063 55.094 1.00 12.95 109 SER C C 1
ATOM 6320 O O . SER C 1 129 ? 58.250 77.460 53.943 1.00 14.13 109 SER C O 1
ATOM 6323 N N . HIS C 1 130 ? 59.573 77.529 55.782 1.00 13.15 110 HIS C N 1
ATOM 6324 C CA . HIS C 1 130 ? 60.394 78.639 55.311 1.00 12.96 110 HIS C CA 1
ATOM 6325 C C . HIS C 1 130 ? 61.679 78.666 56.096 1.00 12.01 110 HIS C C 1
ATOM 6326 O O . HIS C 1 130 ? 61.688 78.358 57.295 1.00 15.39 110 HIS C O 1
ATOM 6333 N N . PRO C 1 131 ? 62.815 79.107 55.521 1.00 13.90 111 PRO C N 1
ATOM 6334 C CA . PRO C 1 131 ? 64.030 79.288 56.340 1.00 14.23 111 PRO C CA 1
ATOM 6335 C C . PRO C 1 131 ? 63.890 80.148 57.590 1.00 14.29 111 PRO C C 1
ATOM 6336 O O . PRO C 1 131 ? 64.564 79.897 58.597 1.00 16.49 111 PRO C O 1
ATOM 6340 N N . ASP C 1 132 ? 62.949 81.089 57.621 1.00 14.40 112 ASP C N 1
ATOM 6341 C CA . ASP C 1 132 ? 62.800 81.954 58.800 1.00 14.74 112 ASP C CA 1
ATOM 6342 C C . ASP C 1 132 ? 62.328 81.110 60.002 1.00 14.89 112 ASP C C 1
ATOM 6343 O O . ASP C 1 132 ? 62.538 81.508 61.148 1.00 16.06 112 ASP C O 1
ATOM 6348 N N . LEU C 1 133 ? 61.642 79.971 59.737 1.00 15.47 113 LEU C N 1
ATOM 6349 C CA . LEU C 1 133 ? 61.083 79.082 60.765 1.00 16.29 113 LEU C CA 1
ATOM 6350 C C . LEU C 1 133 ? 62.089 78.012 61.146 1.00 17.02 113 LEU C C 1
ATOM 6351 O O . LEU C 1 133 ? 61.867 77.281 62.119 1.00 16.34 113 LEU C O 1
ATOM 6356 N N . GLN C 1 134 ? 63.154 77.905 60.360 1.00 14.15 114 GLN C N 1
ATOM 6357 C CA . GLN C 1 134 ? 64.107 76.807 60.487 1.00 14.75 114 GLN C CA 1
ATOM 6358 C C . GLN C 1 134 ? 65.322 77.286 61.278 1.00 16.28 114 GLN C C 1
ATOM 6359 O O . GLN C 1 134 ? 65.759 78.455 61.152 1.00 20.38 114 GLN C O 1
ATOM 6365 N N . VAL C 1 135 ? 65.871 76.376 62.075 1.00 17.73 115 VAL C N 1
ATOM 6366 C CA . VAL C 1 135 ? 67.112 76.637 62.808 1.00 21.37 115 VAL C CA 1
ATOM 6367 C C . VAL C 1 135 ? 68.247 76.979 61.840 1.00 18.21 115 VAL C C 1
ATOM 6368 O O . VAL C 1 135 ? 68.478 76.291 60.847 1.00 19.25 115 VAL C O 1
ATOM 6372 N N . ASP C 1 136 ? 68.879 78.131 62.090 1.00 21.12 116 ASP C N 1
ATOM 6373 C CA . ASP C 1 136 ? 69.994 78.617 61.285 1.00 17.68 116 ASP C CA 1
ATOM 6374 C C . ASP C 1 136 ? 69.603 78.842 59.820 1.00 21.17 116 ASP C C 1
ATOM 6375 O O . ASP C 1 136 ? 70.442 78.845 58.925 1.00 21.11 116 ASP C O 1
ATOM 6380 N N . GLY C 1 137 ? 68.307 79.088 59.572 1.00 17.71 117 GLY C N 1
ATOM 6381 C CA . GLY C 1 137 ? 67.894 79.220 58.192 1.00 17.06 117 GLY C CA 1
ATOM 6382 C C . GLY C 1 137 ? 68.093 77.997 57.282 1.00 16.12 117 GLY C C 1
ATOM 6383 O O . GLY C 1 137 ? 68.226 78.119 56.052 1.00 17.21 117 GLY C O 1
ATOM 6384 N N . ALA C 1 138 ? 68.053 76.793 57.831 1.00 16.37 118 ALA C N 1
ATOM 6385 C CA . ALA C 1 138 ? 68.160 75.607 57.007 1.00 16.44 118 ALA C CA 1
ATOM 6386 C C . ALA C 1 138 ? 67.027 75.601 56.002 1.00 14.81 118 ALA C C 1
ATOM 6387 O O . ALA C 1 138 ? 65.895 76.037 56.276 1.00 12.83 118 ALA C O 1
ATOM 6389 N N . LEU C 1 139 ? 67.296 75.002 54.823 1.00 13.28 119 LEU C N 1
ATOM 6390 C CA . LEU C 1 139 ? 66.174 74.864 53.905 1.00 11.88 119 LEU C CA 1
ATOM 6391 C C . LEU C 1 139 ? 65.181 73.831 54.435 1.00 12.59 119 LEU C C 1
ATOM 6392 O O . LEU C 1 139 ? 65.617 72.780 54.918 1.00 13.24 119 LEU C O 1
ATOM 6397 N N . PRO C 1 140 ? 63.835 74.016 54.243 1.00 12.19 120 PRO C N 1
ATOM 6398 C CA . PRO C 1 140 ? 62.901 72.910 54.442 1.00 12.02 120 PRO C CA 1
ATOM 6399 C C . PRO C 1 140 ? 63.325 71.699 53.607 1.00 12.28 120 PRO C C 1
ATOM 6400 O O . PRO C 1 140 ? 63.957 71.837 52.560 1.00 11.90 120 PRO C O 1
ATOM 6404 N N . VAL C 1 141 ? 62.890 70.503 54.020 1.00 12.91 121 VAL C N 1
ATOM 6405 C CA . VAL C 1 141 ? 63.212 69.286 53.316 1.00 12.41 121 VAL C CA 1
ATOM 6406 C C . VAL C 1 141 ? 61.959 68.703 52.719 1.00 12.77 121 VAL C C 1
ATOM 6407 O O . VAL C 1 141 ? 60.836 68.994 53.174 1.00 14.28 121 VAL C O 1
ATOM 6411 N N . ALA C 1 142 ? 62.198 67.831 51.737 1.00 11.59 122 ALA C N 1
ATOM 6412 C CA . ALA C 1 142 ? 61.076 67.281 50.963 1.00 12.00 122 ALA C CA 1
ATOM 6413 C C . ALA C 1 142 ? 61.594 66.052 50.198 1.00 11.93 122 ALA C C 1
ATOM 6414 O O . ALA C 1 142 ? 62.815 65.804 50.093 1.00 13.44 122 ALA C O 1
ATOM 6416 N N . PRO C 1 143 ? 60.736 65.288 49.504 1.00 12.34 123 PRO C N 1
ATOM 6417 C CA . PRO C 1 143 ? 61.225 64.209 48.669 1.00 14.80 123 PRO C CA 1
ATOM 6418 C C . PRO C 1 143 ? 62.044 64.754 47.503 1.00 14.56 123 PRO C C 1
ATOM 6419 O O . PRO C 1 143 ? 63.049 64.151 47.124 1.00 13.13 123 PRO C O 1
ATOM 6423 N N . SER C 1 144 ? 61.619 65.931 46.978 1.00 12.56 124 SER C N 1
ATOM 6424 C CA . SER C 1 144 ? 62.279 66.453 45.806 1.00 13.38 124 SER C CA 1
ATOM 6425 C C . SER C 1 144 ? 62.382 67.966 45.901 1.00 14.37 124 SER C C 1
ATOM 6426 O O . SER C 1 144 ? 61.559 68.616 46.557 1.00 13.38 124 SER C O 1
ATOM 6429 N N . ALA C 1 145 ? 63.342 68.517 45.139 1.00 12.93 125 ALA C N 1
ATOM 6430 C CA . ALA C 1 145 ? 63.590 69.960 45.169 1.00 13.72 125 ALA C CA 1
ATOM 6431 C C . ALA C 1 145 ? 62.590 70.631 44.225 1.00 14.58 125 ALA C C 1
ATOM 6432 O O . ALA C 1 145 ? 62.976 71.128 43.156 1.00 15.84 125 ALA C O 1
ATOM 6434 N N . ILE C 1 146 ? 61.318 70.694 44.643 1.00 15.53 126 ILE C N 1
ATOM 6435 C CA . ILE C 1 146 ? 60.190 71.266 43.892 1.00 13.98 126 ILE C CA 1
ATOM 6436 C C . ILE C 1 146 ? 59.432 72.152 44.860 1.00 14.44 126 ILE C C 1
ATOM 6437 O O . ILE C 1 146 ? 58.951 71.663 45.886 1.00 14.36 126 ILE C O 1
ATOM 6442 N N . ALA C 1 147 ? 59.393 73.466 44.584 1.00 17.36 127 ALA C N 1
ATOM 6443 C CA . ALA C 1 147 ? 58.663 74.381 45.451 1.00 17.44 127 ALA C CA 1
ATOM 6444 C C . ALA C 1 147 ? 57.165 74.206 45.228 1.00 16.61 127 ALA C C 1
ATOM 6445 O O . ALA C 1 147 ? 56.721 73.866 44.139 1.00 17.73 127 ALA C O 1
ATOM 6447 N N . PRO C 1 148 ? 56.294 74.443 46.233 1.00 15.67 128 PRO C N 1
ATOM 6448 C CA . PRO C 1 148 ? 54.862 74.481 45.949 1.00 18.60 128 PRO C CA 1
ATOM 6449 C C . PRO C 1 148 ? 54.523 75.541 44.905 1.00 21.49 128 PRO C C 1
ATOM 6450 O O . PRO C 1 148 ? 55.065 76.643 44.923 1.00 22.76 128 PRO C O 1
ATOM 6454 N N . SER C 1 149 ? 53.529 75.252 44.077 1.00 20.98 129 SER C N 1
ATOM 6455 C CA . SER C 1 149 ? 53.293 76.160 42.960 1.00 23.37 129 SER C CA 1
ATOM 6456 C C . SER C 1 149 ? 52.386 77.306 43.404 1.00 29.69 129 SER C C 1
ATOM 6457 O O . SER C 1 149 ? 52.547 78.440 42.953 1.00 36.36 129 SER C O 1
ATOM 6460 N N . GLU C 1 150 ? 51.509 77.001 44.373 1.00 21.10 130 GLU C N 1
ATOM 6461 C CA . GLU C 1 150 ? 50.498 77.913 44.869 1.00 24.44 130 GLU C CA 1
ATOM 6462 C C . GLU C 1 150 ? 50.834 78.256 46.310 1.00 22.37 130 GLU C C 1
ATOM 6463 O O . GLU C 1 150 ? 51.457 77.453 47.019 1.00 23.90 130 GLU C O 1
ATOM 6469 N N . GLY C 1 151 ? 50.439 79.464 46.716 1.00 22.06 131 GLY C N 1
ATOM 6470 C CA . GLY C 1 151 ? 50.428 79.808 48.112 1.00 23.14 131 GLY C CA 1
ATOM 6471 C C . GLY C 1 151 ? 51.720 80.486 48.513 1.00 21.34 131 GLY C C 1
ATOM 6472 O O . GLY C 1 151 ? 52.623 80.682 47.666 1.00 20.23 131 GLY C O 1
ATOM 6473 N N . MET C 1 152 ? 51.758 80.900 49.793 1.00 19.70 132 MET C N 1
ATOM 6474 C CA . MET C 1 152 ? 52.946 81.496 50.372 1.00 21.12 132 MET C CA 1
ATOM 6475 C C . MET C 1 152 ? 53.241 80.835 51.713 1.00 19.28 132 MET C C 1
ATOM 6476 O O . MET C 1 152 ? 52.341 80.270 52.355 1.00 20.45 132 MET C O 1
ATOM 6481 N N . ALA C 1 153 ? 54.517 80.895 52.102 1.00 15.62 133 ALA C N 1
ATOM 6482 C CA . ALA C 1 153 ? 54.905 80.486 53.429 1.00 14.31 133 ALA C CA 1
ATOM 6483 C C . ALA C 1 153 ? 54.380 81.453 54.472 1.00 15.42 133 ALA C C 1
ATOM 6484 O O . ALA C 1 153 ? 54.284 82.635 54.224 1.00 18.13 133 ALA C O 1
ATOM 6486 N N . ALA C 1 154 ? 54.052 80.928 55.647 1.00 18.70 134 ALA C N 1
ATOM 6487 C CA . ALA C 1 154 ? 53.738 81.721 56.828 1.00 16.66 134 ALA C CA 1
ATOM 6488 C C . ALA C 1 154 ? 54.985 81.835 57.691 1.00 20.62 134 ALA C C 1
ATOM 6489 O O . ALA C 1 154 ? 55.454 80.819 58.203 1.00 24.49 134 ALA C O 1
ATOM 6491 N N . THR C 1 155 ? 55.428 83.074 57.933 1.00 16.40 135 THR C N 1
ATOM 6492 C CA . THR C 1 155 ? 56.614 83.363 58.751 1.00 16.94 135 THR C CA 1
ATOM 6493 C C . THR C 1 155 ? 56.259 84.282 59.910 1.00 19.97 135 THR C C 1
ATOM 6494 O O . THR C 1 155 ? 55.114 84.739 59.997 1.00 20.60 135 THR C O 1
ATOM 6498 N N . TYR C 1 156 ? 57.233 84.536 60.793 1.00 21.36 136 TYR C N 1
ATOM 6499 C CA . TYR C 1 156 ? 56.961 85.403 61.943 1.00 21.12 136 TYR C CA 1
ATOM 6500 C C . TYR C 1 156 ? 56.715 86.832 61.478 1.00 21.66 136 TYR C C 1
ATOM 6501 O O . TYR C 1 156 ? 56.144 87.633 62.229 1.00 28.66 136 TYR C O 1
ATOM 6510 N N . GLU C 1 157 ? 57.122 87.144 60.239 1.00 25.04 137 GLU C N 1
ATOM 6511 C CA . GLU C 1 157 ? 56.959 88.495 59.745 1.00 21.92 137 GLU C CA 1
ATOM 6512 C C . GLU C 1 157 ? 55.820 88.552 58.729 1.00 21.58 137 GLU C C 1
ATOM 6513 O O . GLU C 1 157 ? 55.756 89.492 57.969 1.00 29.73 137 GLU C O 1
ATOM 6519 N N . GLY C 1 158 ? 54.998 87.507 58.613 1.00 22.39 138 GLY C N 1
ATOM 6520 C CA . GLY C 1 158 ? 53.926 87.565 57.627 1.00 26.00 138 GLY C CA 1
ATOM 6521 C C . GLY C 1 158 ? 54.246 86.640 56.460 1.00 23.00 138 GLY C C 1
ATOM 6522 O O . GLY C 1 158 ? 55.107 85.764 56.591 1.00 23.12 138 GLY C O 1
ATOM 6523 N N . GLU C 1 159 ? 53.515 86.792 55.352 1.00 19.71 139 GLU C N 1
ATOM 6524 C CA . GLU C 1 159 ? 53.711 85.912 54.212 1.00 19.56 139 GLU C CA 1
ATOM 6525 C C . GLU C 1 159 ? 55.050 86.223 53.539 1.00 19.92 139 GLU C C 1
ATOM 6526 O O . GLU C 1 159 ? 55.484 87.387 53.447 1.00 20.43 139 GLU C O 1
ATOM 6532 N N . LYS C 1 160 ? 55.689 85.152 53.085 1.00 17.64 140 LYS C N 1
ATOM 6533 C CA . LYS C 1 160 ? 56.857 85.223 52.220 1.00 18.00 140 LYS C CA 1
ATOM 6534 C C . LYS C 1 160 ? 56.700 84.144 51.164 1.00 15.53 140 LYS C C 1
ATOM 6535 O O . LYS C 1 160 ? 56.124 83.080 51.427 1.00 17.10 140 LYS C O 1
ATOM 6541 N N . PRO C 1 161 ? 57.310 84.311 49.969 1.00 15.27 141 PRO C N 1
ATOM 6542 C CA . PRO C 1 161 ? 57.361 83.220 49.012 1.00 15.53 141 PRO C CA 1
ATOM 6543 C C . PRO C 1 161 ? 58.003 81.955 49.569 1.00 14.61 141 PRO C C 1
ATOM 6544 O O . PRO C 1 161 ? 59.031 82.009 50.254 1.00 15.90 141 PRO C O 1
ATOM 6548 N N . TYR C 1 162 ? 57.406 80.821 49.221 1.00 14.69 142 TYR C N 1
ATOM 6549 C CA . TYR C 1 162 ? 58.069 79.553 49.489 1.00 16.44 142 TYR C CA 1
ATOM 6550 C C . TYR C 1 162 ? 59.428 79.535 48.787 1.00 15.00 142 TYR C C 1
ATOM 6551 O O . TYR C 1 162 ? 59.581 79.981 47.643 1.00 17.07 142 TYR C O 1
ATOM 6560 N N . VAL C 1 163 ? 60.438 78.981 49.462 1.00 13.10 143 VAL C N 1
ATOM 6561 C CA . VAL C 1 163 ? 61.667 78.573 48.789 1.00 12.25 143 VAL C CA 1
ATOM 6562 C C . VAL C 1 163 ? 61.542 77.131 48.310 1.00 12.74 143 VAL C C 1
ATOM 6563 O O . VAL C 1 163 ? 60.708 76.352 48.769 1.00 14.64 143 VAL C O 1
ATOM 6567 N N . THR C 1 164 ? 62.493 76.758 47.450 1.00 13.24 144 THR C N 1
ATOM 6568 C CA . THR C 1 164 ? 62.548 75.400 46.969 1.00 12.46 144 THR C CA 1
ATOM 6569 C C . THR C 1 164 ? 63.161 74.536 48.075 1.00 13.70 144 THR C C 1
ATOM 6570 O O . THR C 1 164 ? 64.211 74.880 48.654 1.00 13.12 144 THR C O 1
ATOM 6574 N N . PRO C 1 165 ? 62.509 73.407 48.454 1.00 12.45 145 PRO C N 1
ATOM 6575 C CA . PRO C 1 165 ? 63.085 72.615 49.542 1.00 12.67 145 PRO C CA 1
ATOM 6576 C C . PRO C 1 165 ? 64.346 71.908 49.066 1.00 13.04 145 PRO C C 1
ATOM 6577 O O . PRO C 1 165 ? 64.574 71.755 47.858 1.00 13.79 145 PRO C O 1
ATOM 6581 N N . ARG C 1 166 ? 65.090 71.367 50.030 1.00 13.61 146 ARG C N 1
ATOM 6582 C CA . ARG C 1 166 ? 66.211 70.477 49.752 1.00 13.61 146 ARG C CA 1
ATOM 6583 C C . ARG C 1 166 ? 65.686 69.040 49.672 1.00 13.92 146 ARG C C 1
ATOM 6584 O O . ARG C 1 166 ? 64.996 68.603 50.569 1.00 13.39 146 ARG C O 1
ATOM 6592 N N . ALA C 1 167 ? 66.052 68.292 48.631 1.00 13.36 147 ALA C N 1
ATOM 6593 C CA . ALA C 1 167 ? 65.661 66.885 48.527 1.00 14.28 147 ALA C CA 1
ATOM 6594 C C . ALA C 1 167 ? 66.429 66.065 49.552 1.00 13.89 147 ALA C C 1
ATOM 6595 O O . ALA C 1 167 ? 67.669 66.098 49.583 1.00 14.57 147 ALA C O 1
ATOM 6597 N N . LEU C 1 168 ? 65.710 65.241 50.326 1.00 14.58 148 LEU C N 1
ATOM 6598 C CA . LEU C 1 168 ? 66.401 64.402 51.302 1.00 15.26 148 LEU C CA 1
ATOM 6599 C C . LEU C 1 168 ? 67.274 63.396 50.568 1.00 14.36 148 LEU C C 1
ATOM 6600 O O . LEU C 1 168 ? 66.878 62.832 49.548 1.00 15.88 148 LEU C O 1
ATOM 6605 N N . GLU C 1 169 ? 68.476 63.162 51.087 1.00 13.57 149 GLU C N 1
ATOM 6606 C CA . GLU C 1 169 ? 69.324 62.096 50.579 1.00 14.80 149 GLU C CA 1
ATOM 6607 C C . GLU C 1 169 ? 68.739 60.757 51.041 1.00 12.31 149 GLU C C 1
ATOM 6608 O O . GLU C 1 169 ? 68.147 60.654 52.115 1.00 13.05 149 GLU C O 1
ATOM 6614 N N . THR C 1 170 ? 68.996 59.707 50.292 1.00 14.62 150 THR C N 1
ATOM 6615 C CA . THR C 1 170 ? 68.530 58.372 50.619 1.00 13.99 150 THR C CA 1
ATOM 6616 C C . THR C 1 170 ? 68.907 58.011 52.054 1.00 11.61 150 THR C C 1
ATOM 6617 O O . THR C 1 170 ? 68.093 57.502 52.810 1.00 12.93 150 THR C O 1
ATOM 6621 N N . ALA C 1 171 ? 70.188 58.203 52.430 1.00 14.19 151 ALA C N 1
ATOM 6622 C CA . ALA C 1 171 ? 70.624 57.879 53.773 1.00 13.56 151 ALA C CA 1
ATOM 6623 C C . ALA C 1 171 ? 70.070 58.805 54.863 1.00 13.90 151 ALA C C 1
ATOM 6624 O O . ALA C 1 171 ? 70.225 58.492 56.039 1.00 14.80 151 ALA C O 1
ATOM 6626 N N . GLU C 1 172 ? 69.355 59.893 54.518 1.00 14.89 152 GLU C N 1
ATOM 6627 C CA . GLU C 1 172 ? 68.636 60.659 55.525 1.00 13.85 152 GLU C CA 1
ATOM 6628 C C . GLU C 1 172 ? 67.248 60.096 55.814 1.00 16.31 152 GLU C C 1
ATOM 6629 O O . GLU C 1 172 ? 66.642 60.531 56.801 1.00 15.14 152 GLU C O 1
ATOM 6635 N N . ILE C 1 173 ? 66.741 59.127 55.019 1.00 16.06 153 ILE C N 1
ATOM 6636 C CA . ILE C 1 173 ? 65.363 58.696 55.264 1.00 16.05 153 ILE C CA 1
ATOM 6637 C C . ILE C 1 173 ? 65.240 57.962 56.597 1.00 16.22 153 ILE C C 1
ATOM 6638 O O . ILE C 1 173 ? 64.245 58.159 57.290 1.00 17.00 153 ILE C O 1
ATOM 6643 N N . PRO C 1 174 ? 66.232 57.144 57.033 1.00 14.37 154 PRO C N 1
ATOM 6644 C CA . PRO C 1 174 ? 66.063 56.478 58.322 1.00 15.30 154 PRO C CA 1
ATOM 6645 C C . PRO C 1 174 ? 65.957 57.481 59.462 1.00 14.87 154 PRO C C 1
ATOM 6646 O O . PRO C 1 174 ? 65.254 57.194 60.411 1.00 15.43 154 PRO C O 1
ATOM 6650 N N . GLY C 1 175 ? 66.609 58.646 59.334 1.00 13.73 155 GLY C N 1
ATOM 6651 C CA . GLY C 1 175 ? 66.496 59.735 60.289 1.00 15.25 155 GLY C CA 1
ATOM 6652 C C . GLY C 1 175 ? 65.072 60.305 60.353 1.00 14.13 155 GLY C C 1
ATOM 6653 O O . GLY C 1 175 ? 64.540 60.632 61.430 1.00 15.57 155 GLY C O 1
ATOM 6654 N N . ILE C 1 176 ? 64.412 60.392 59.204 1.00 14.00 156 ILE C N 1
ATOM 6655 C CA . ILE C 1 176 ? 63.012 60.822 59.193 1.00 14.60 156 ILE C CA 1
ATOM 6656 C C . ILE C 1 176 ? 62.142 59.816 59.976 1.00 15.17 156 ILE C C 1
ATOM 6657 O O . ILE C 1 176 ? 61.347 60.194 60.857 1.00 15.86 156 ILE C O 1
ATOM 6662 N N . VAL C 1 177 ? 62.279 58.534 59.651 1.00 16.24 157 VAL C N 1
ATOM 6663 C CA . VAL C 1 177 ? 61.595 57.501 60.411 1.00 13.94 157 VAL C CA 1
ATOM 6664 C C . VAL C 1 177 ? 61.855 57.636 61.916 1.00 13.07 157 VAL C C 1
ATOM 6665 O O . VAL C 1 177 ? 60.928 57.545 62.724 1.00 14.41 157 VAL C O 1
ATOM 6669 N N . GLU C 1 178 ? 63.111 57.874 62.319 1.00 13.20 158 GLU C N 1
ATOM 6670 C CA . GLU C 1 178 ? 63.427 58.024 63.725 1.00 15.06 158 GLU C CA 1
ATOM 6671 C C . GLU C 1 178 ? 62.746 59.240 64.364 1.00 14.96 158 GLU C C 1
ATOM 6672 O O . GLU C 1 178 ? 62.347 59.204 65.532 1.00 15.53 158 GLU C O 1
ATOM 6678 N N . GLN C 1 179 ? 62.596 60.348 63.616 1.00 14.32 159 GLN C N 1
ATOM 6679 C CA . GLN C 1 179 ? 61.883 61.489 64.189 1.00 14.93 159 GLN C CA 1
ATOM 6680 C C . GLN C 1 179 ? 60.457 61.044 64.554 1.00 13.27 159 GLN C C 1
ATOM 6681 O O . GLN C 1 179 ? 59.954 61.446 65.641 1.00 15.13 159 GLN C O 1
ATOM 6687 N N . TYR C 1 180 ? 59.849 60.196 63.708 1.00 11.91 160 TYR C N 1
ATOM 6688 C CA . TYR C 1 180 ? 58.463 59.801 63.987 1.00 13.75 160 TYR C CA 1
ATOM 6689 C C . TYR C 1 180 ? 58.476 58.798 65.141 1.00 14.38 160 TYR C C 1
ATOM 6690 O O . TYR C 1 180 ? 57.578 58.815 65.994 1.00 15.48 160 TYR C O 1
ATOM 6699 N N . ARG C 1 181 ? 59.470 57.903 65.156 1.00 13.96 161 ARG C N 1
ATOM 6700 C CA . ARG C 1 181 ? 59.556 56.896 66.232 1.00 15.64 161 ARG C CA 1
ATOM 6701 C C . ARG C 1 181 ? 59.724 57.552 67.592 1.00 16.22 161 ARG C C 1
ATOM 6702 O O . ARG C 1 181 ? 59.023 57.182 68.531 1.00 14.11 161 ARG C O 1
ATOM 6710 N N . GLN C 1 182 ? 60.616 58.547 67.701 1.00 14.02 162 GLN C N 1
ATOM 6711 C CA . GLN C 1 182 ? 60.895 59.262 68.933 1.00 15.96 162 GLN C CA 1
ATOM 6712 C C . GLN C 1 182 ? 59.675 60.101 69.318 1.00 15.16 162 GLN C C 1
ATOM 6713 O O . GLN C 1 182 ? 59.349 60.238 70.511 1.00 17.28 162 GLN C O 1
ATOM 6719 N N . GLY C 1 183 ? 59.064 60.728 68.310 1.00 14.39 163 GLY C N 1
ATOM 6720 C CA . GLY C 1 183 ? 57.875 61.528 68.535 1.00 15.81 163 GLY C CA 1
ATOM 6721 C C . GLY C 1 183 ? 56.769 60.655 69.112 1.00 14.48 163 GLY C C 1
ATOM 6722 O O . GLY C 1 183 ? 56.096 61.054 70.073 1.00 14.40 163 GLY C O 1
ATOM 6723 N N . ALA C 1 184 ? 56.576 59.464 68.516 1.00 14.73 164 ALA C N 1
ATOM 6724 C CA . ALA C 1 184 ? 55.630 58.521 69.105 1.00 13.48 164 ALA C CA 1
ATOM 6725 C C . ALA C 1 184 ? 55.962 58.157 70.567 1.00 15.76 164 ALA C C 1
ATOM 6726 O O . ALA C 1 184 ? 55.080 58.106 71.400 1.00 15.46 164 ALA C O 1
ATOM 6728 N N . LYS C 1 185 ? 57.237 57.861 70.871 1.00 15.39 165 LYS C N 1
ATOM 6729 C CA . LYS C 1 185 ? 57.648 57.541 72.241 1.00 15.60 165 LYS C CA 1
ATOM 6730 C C . LYS C 1 185 ? 57.324 58.718 73.161 1.00 16.32 165 LYS C C 1
ATOM 6731 O O . LYS C 1 185 ? 56.838 58.552 74.292 1.00 16.03 165 LYS C O 1
ATOM 6737 N N . ASN C 1 186 ? 57.630 59.929 72.693 1.00 16.97 166 ASN C N 1
ATOM 6738 C CA . ASN C 1 186 ? 57.387 61.147 73.471 1.00 14.65 166 ASN C CA 1
ATOM 6739 C C . ASN C 1 186 ? 55.898 61.371 73.756 1.00 16.75 166 ASN C C 1
ATOM 6740 O O . ASN C 1 186 ? 55.525 61.810 74.855 1.00 17.96 166 ASN C O 1
ATOM 6745 N N . ALA C 1 187 ? 55.060 61.075 72.761 1.00 15.61 167 ALA C N 1
ATOM 6746 C CA . ALA C 1 187 ? 53.622 61.136 72.913 1.00 14.41 167 ALA C CA 1
ATOM 6747 C C . ALA C 1 187 ? 53.169 60.157 73.995 1.00 16.04 167 ALA C C 1
ATOM 6748 O O . ALA C 1 187 ? 52.268 60.454 74.768 1.00 16.14 167 ALA C O 1
ATOM 6750 N N . LEU C 1 188 ? 53.748 58.964 73.976 1.00 14.68 168 LEU C N 1
ATOM 6751 C CA . LEU C 1 188 ? 53.392 57.942 74.941 1.00 18.61 168 LEU C CA 1
ATOM 6752 C C . LEU C 1 188 ? 53.793 58.416 76.335 1.00 22.05 168 LEU C C 1
ATOM 6753 O O . LEU C 1 188 ? 52.964 58.324 77.241 1.00 18.69 168 LEU C O 1
ATOM 6758 N N . ALA C 1 189 ? 54.978 59.061 76.457 1.00 16.18 169 ALA C N 1
ATOM 6759 C CA . ALA C 1 189 ? 55.468 59.582 77.724 1.00 18.41 169 ALA C CA 1
ATOM 6760 C C . ALA C 1 189 ? 54.610 60.724 78.242 1.00 17.62 169 ALA C C 1
ATOM 6761 O O . ALA C 1 189 ? 54.479 60.926 79.445 1.00 21.14 169 ALA C O 1
ATOM 6763 N N . ALA C 1 190 ? 53.895 61.373 77.330 1.00 18.82 170 ALA C N 1
ATOM 6764 C CA . ALA C 1 190 ? 53.048 62.505 77.634 1.00 17.72 170 ALA C CA 1
ATOM 6765 C C . ALA C 1 190 ? 51.672 62.040 78.090 1.00 18.76 170 ALA C C 1
ATOM 6766 O O . ALA C 1 190 ? 50.920 62.884 78.549 1.00 23.45 170 ALA C O 1
ATOM 6768 N N . GLY C 1 191 ? 51.398 60.732 77.950 1.00 17.22 171 GLY C N 1
ATOM 6769 C CA . GLY C 1 191 ? 50.214 60.054 78.481 1.00 16.44 171 GLY C CA 1
ATOM 6770 C C . GLY C 1 191 ? 49.026 60.136 77.509 1.00 15.80 171 GLY C C 1
ATOM 6771 O O . GLY C 1 191 ? 47.896 60.111 77.934 1.00 17.89 171 GLY C O 1
ATOM 6772 N N . PHE C 1 192 ? 49.279 60.301 76.202 1.00 16.15 172 PHE C N 1
ATOM 6773 C CA . PHE C 1 192 ? 48.228 60.244 75.207 1.00 16.64 172 PHE C CA 1
ATOM 6774 C C . PHE C 1 192 ? 47.670 58.831 75.130 1.00 15.31 172 PHE C C 1
ATOM 6775 O O . PHE C 1 192 ? 48.315 57.866 75.523 1.00 17.25 172 PHE C O 1
ATOM 6783 N N . ASP C 1 193 ? 46.421 58.746 74.669 1.00 14.10 173 ASP C N 1
ATOM 6784 C CA . ASP C 1 193 ? 45.830 57.445 74.411 1.00 15.61 173 ASP C CA 1
ATOM 6785 C C . ASP C 1 193 ? 46.295 56.743 73.128 1.00 14.08 173 ASP C C 1
ATOM 6786 O O . ASP C 1 193 ? 46.058 55.537 72.937 1.00 16.17 173 ASP C O 1
ATOM 6791 N N . GLY C 1 194 ? 46.873 57.527 72.213 1.00 14.48 174 GLY C N 1
ATOM 6792 C CA . GLY C 1 194 ? 47.350 57.057 70.927 1.00 14.57 174 GLY C CA 1
ATOM 6793 C C . GLY C 1 194 ? 47.869 58.231 70.125 1.00 12.21 174 GLY C C 1
ATOM 6794 O O . GLY C 1 194 ? 48.003 59.342 70.628 1.00 13.60 174 GLY C O 1
ATOM 6795 N N . VAL C 1 195 ? 48.122 57.882 68.866 1.00 13.47 175 VAL C N 1
ATOM 6796 C CA . VAL C 1 195 ? 48.714 58.832 67.952 1.00 12.17 175 VAL C CA 1
ATOM 6797 C C . VAL C 1 195 ? 48.084 58.622 66.594 1.00 11.76 175 VAL C C 1
ATOM 6798 O O . VAL C 1 195 ? 47.672 57.508 66.222 1.00 13.88 175 VAL C O 1
ATOM 6802 N N . GLU C 1 196 ? 48.074 59.719 65.860 1.00 12.76 176 GLU C N 1
ATOM 6803 C CA . GLU C 1 196 ? 47.557 59.727 64.486 1.00 12.13 176 GLU C CA 1
ATOM 6804 C C . GLU C 1 196 ? 48.698 60.210 63.592 1.00 12.65 176 GLU C C 1
ATOM 6805 O O . GLU C 1 196 ? 49.256 61.264 63.858 1.00 13.08 176 GLU C O 1
ATOM 6811 N N . ILE C 1 197 ? 49.062 59.408 62.605 1.00 12.63 177 ILE C N 1
ATOM 6812 C CA . ILE C 1 197 ? 50.101 59.853 61.690 1.00 12.23 177 ILE C CA 1
ATOM 6813 C C . ILE C 1 197 ? 49.486 60.735 60.606 1.00 12.09 177 ILE C C 1
ATOM 6814 O O . ILE C 1 197 ? 48.629 60.326 59.828 1.00 12.63 177 ILE C O 1
ATOM 6819 N N . HIS C 1 198 ? 49.952 61.989 60.551 1.00 11.82 178 HIS C N 1
ATOM 6820 C CA . HIS C 1 198 ? 49.394 62.900 59.545 1.00 13.39 178 HIS C CA 1
ATOM 6821 C C . HIS C 1 198 ? 50.014 62.676 58.154 1.00 12.52 178 HIS C C 1
ATOM 6822 O O . HIS C 1 198 ? 51.186 63.059 57.931 1.00 13.62 178 HIS C O 1
ATOM 6829 N N . SER C 1 199 ? 49.327 61.867 57.304 1.00 12.07 179 SER C N 1
ATOM 6830 C CA . SER C 1 199 ? 49.800 61.627 55.951 1.00 11.08 179 SER C CA 1
ATOM 6831 C C . SER C 1 199 ? 48.874 62.336 54.947 1.00 13.14 179 SER C C 1
ATOM 6832 O O . SER C 1 199 ? 48.675 61.819 53.834 1.00 12.90 179 SER C O 1
ATOM 6835 N N . ALA C 1 200 ? 48.373 63.528 55.340 1.00 12.98 180 ALA C N 1
ATOM 6836 C CA . ALA C 1 200 ? 47.366 64.195 54.542 1.00 12.27 180 ALA C CA 1
ATOM 6837 C C . ALA C 1 200 ? 47.792 65.624 54.202 1.00 13.99 180 ALA C C 1
ATOM 6838 O O . ALA C 1 200 ? 48.831 66.077 54.662 1.00 12.57 180 ALA C O 1
ATOM 6840 N N . ASN C 1 201 ? 46.941 66.302 53.427 1.00 13.80 181 ASN C N 1
ATOM 6841 C CA . ASN C 1 201 ? 46.971 67.751 53.308 1.00 14.12 181 ASN C CA 1
ATOM 6842 C C . ASN C 1 201 ? 48.318 68.310 52.806 1.00 13.27 181 ASN C C 1
ATOM 6843 O O . ASN C 1 201 ? 48.637 69.468 53.111 1.00 14.26 181 ASN C O 1
ATOM 6848 N N . GLY C 1 202 ? 49.066 67.545 52.025 1.00 13.01 182 GLY C N 1
ATOM 6849 C CA . GLY C 1 202 ? 50.209 68.118 51.319 1.00 12.85 182 GLY C CA 1
ATOM 6850 C C . GLY C 1 202 ? 51.509 68.216 52.142 1.00 14.63 182 GLY C C 1
ATOM 6851 O O . GLY C 1 202 ? 52.459 68.911 51.748 1.00 13.64 182 GLY C O 1
ATOM 6852 N N . TYR C 1 203 ? 51.531 67.625 53.344 1.00 13.26 183 TYR C N 1
ATOM 6853 C CA . TYR C 1 203 ? 52.723 67.691 54.202 1.00 13.41 183 TYR C CA 1
ATOM 6854 C C . TYR C 1 203 ? 53.704 66.580 53.810 1.00 12.16 183 TYR C C 1
ATOM 6855 O O . TYR C 1 203 ? 53.567 65.973 52.762 1.00 13.96 183 TYR C O 1
ATOM 6864 N N . LEU C 1 204 ? 54.775 66.352 54.592 1.00 11.38 184 LEU C N 1
ATOM 6865 C CA . LEU C 1 204 ? 55.886 65.558 54.102 1.00 11.92 184 LEU C CA 1
ATOM 6866 C C . LEU C 1 204 ? 55.429 64.212 53.541 1.00 12.27 184 LEU C C 1
ATOM 6867 O O . LEU C 1 204 ? 55.825 63.849 52.420 1.00 13.59 184 LEU C O 1
ATOM 6872 N N . LEU C 1 205 ? 54.696 63.425 54.347 1.00 12.77 185 LEU C N 1
ATOM 6873 C CA . LEU C 1 205 ? 54.390 62.085 53.869 1.00 12.85 185 LEU C CA 1
ATOM 6874 C C . LEU C 1 205 ? 53.578 62.147 52.575 1.00 13.08 185 LEU C C 1
ATOM 6875 O O . LEU C 1 205 ? 53.782 61.294 51.673 1.00 14.05 185 LEU C O 1
ATOM 6880 N N . ASP C 1 206 ? 52.624 63.080 52.500 1.00 12.65 186 ASP C N 1
ATOM 6881 C CA . ASP C 1 206 ? 51.791 63.280 51.330 1.00 13.02 186 ASP C CA 1
ATOM 6882 C C . ASP C 1 206 ? 52.642 63.730 50.145 1.00 14.69 186 ASP C C 1
ATOM 6883 O O . ASP C 1 206 ? 52.321 63.401 49.006 1.00 13.05 186 ASP C O 1
ATOM 6888 N N . GLN C 1 207 ? 53.692 64.548 50.372 1.00 12.78 187 GLN C N 1
ATOM 6889 C CA . GLN C 1 207 ? 54.557 64.963 49.270 1.00 11.86 187 GLN C CA 1
ATOM 6890 C C . GLN C 1 207 ? 55.281 63.743 48.688 1.00 12.60 187 GLN C C 1
ATOM 6891 O O . GLN C 1 207 ? 55.481 63.634 47.480 1.00 13.61 187 GLN C O 1
ATOM 6897 N N . PHE C 1 208 ? 55.695 62.778 49.539 1.00 12.06 188 PHE C N 1
ATOM 6898 C CA . PHE C 1 208 ? 56.238 61.502 49.066 1.00 12.80 188 PHE C CA 1
ATOM 6899 C C . PHE C 1 208 ? 55.190 60.747 48.244 1.00 14.20 188 PHE C C 1
ATOM 6900 O O . PHE C 1 208 ? 55.519 60.162 47.208 1.00 14.16 188 PHE C O 1
ATOM 6908 N N . LEU C 1 209 ? 53.915 60.740 48.694 1.00 13.17 189 LEU C N 1
ATOM 6909 C CA . LEU C 1 209 ? 52.910 59.954 47.999 1.00 15.60 189 LEU C CA 1
ATOM 6910 C C . LEU C 1 209 ? 52.684 60.432 46.561 1.00 14.66 189 LEU C C 1
ATOM 6911 O O . LEU C 1 209 ? 52.443 59.594 45.694 1.00 14.59 189 LEU C O 1
ATOM 6916 N N . HIS C 1 210 ? 52.655 61.766 46.319 1.00 13.93 190 HIS C N 1
ATOM 6917 C CA . HIS C 1 210 ? 52.241 62.261 45.001 1.00 12.65 190 HIS C CA 1
ATOM 6918 C C . HIS C 1 210 ? 53.399 62.388 43.996 1.00 14.34 190 HIS C C 1
ATOM 6919 O O . HIS C 1 210 ? 54.483 62.916 44.279 1.00 14.47 190 HIS C O 1
ATOM 6926 N N . ASP C 1 211 ? 53.158 61.875 42.790 1.00 14.59 191 ASP C N 1
ATOM 6927 C CA . ASP C 1 211 ? 54.190 61.885 41.751 1.00 16.44 191 ASP C CA 1
ATOM 6928 C C . ASP C 1 211 ? 54.457 63.287 41.196 1.00 14.84 191 ASP C C 1
ATOM 6929 O O . ASP C 1 211 ? 55.454 63.470 40.495 1.00 17.19 191 ASP C O 1
ATOM 6934 N N . GLY C 1 212 ? 53.572 64.248 41.479 1.00 14.80 192 GLY C N 1
ATOM 6935 C CA . GLY C 1 212 ? 53.842 65.623 41.122 1.00 14.66 192 GLY C CA 1
ATOM 6936 C C . GLY C 1 212 ? 54.919 66.229 42.017 1.00 15.84 192 GLY C C 1
ATOM 6937 O O . GLY C 1 212 ? 55.533 67.209 41.637 1.00 18.12 192 GLY C O 1
ATOM 6938 N N . SER C 1 213 ? 55.030 65.763 43.271 1.00 14.94 193 SER C N 1
ATOM 6939 C CA . SER C 1 213 ? 55.934 66.376 44.254 1.00 13.00 193 SER C CA 1
ATOM 6940 C C . SER C 1 213 ? 57.099 65.432 44.526 1.00 13.17 193 SER C C 1
ATOM 6941 O O . SER C 1 213 ? 58.090 65.826 45.111 1.00 14.50 193 SER C O 1
ATOM 6944 N N . ASN C 1 214 ? 56.980 64.169 44.061 1.00 13.66 194 ASN C N 1
ATOM 6945 C CA . ASN C 1 214 ? 58.020 63.178 44.332 1.00 14.57 194 ASN C CA 1
ATOM 6946 C C . ASN C 1 214 ? 58.568 62.735 42.982 1.00 14.98 194 ASN C C 1
ATOM 6947 O O . ASN C 1 214 ? 57.907 61.942 42.320 1.00 15.85 194 ASN C O 1
ATOM 6952 N N . HIS C 1 215 ? 59.819 63.156 42.674 1.00 13.06 195 HIS C N 1
ATOM 6953 C CA . HIS C 1 215 ? 60.495 62.750 41.440 1.00 12.95 195 HIS C CA 1
ATOM 6954 C C . HIS C 1 215 ? 61.781 61.982 41.763 1.00 15.19 195 HIS C C 1
ATOM 6955 O O . HIS C 1 215 ? 62.707 61.894 40.948 1.00 16.19 195 HIS C O 1
ATOM 6962 N N . ARG C 1 216 ? 61.782 61.325 42.928 1.00 14.57 196 ARG C N 1
ATOM 6963 C CA . ARG C 1 216 ? 62.991 60.623 43.393 1.00 14.94 196 ARG C CA 1
ATOM 6964 C C . ARG C 1 216 ? 63.367 59.449 42.490 1.00 15.73 196 ARG C C 1
ATOM 6965 O O . ARG C 1 216 ? 62.496 58.804 41.843 1.00 17.04 196 ARG C O 1
ATOM 6973 N N . THR C 1 217 ? 64.662 59.075 42.544 1.00 13.56 197 THR C N 1
ATOM 6974 C CA . THR C 1 217 ? 65.123 57.954 41.739 1.00 17.28 197 THR C CA 1
ATOM 6975 C C . THR C 1 217 ? 65.610 56.793 42.579 1.00 16.02 197 THR C C 1
ATOM 6976 O O . THR C 1 217 ? 66.123 55.847 42.011 1.00 19.54 197 THR C O 1
ATOM 6980 N N . ASP C 1 218 ? 65.456 56.902 43.900 1.00 16.46 198 ASP C N 1
ATOM 6981 C CA . ASP C 1 218 ? 65.829 55.844 44.828 1.00 15.45 198 ASP C CA 1
ATOM 6982 C C . ASP C 1 218 ? 64.597 54.992 45.134 1.00 14.84 198 ASP C C 1
ATOM 6983 O O . ASP C 1 218 ? 63.590 55.083 44.425 1.00 15.91 198 ASP C O 1
ATOM 6988 N N . GLU C 1 219 ? 64.628 54.135 46.176 1.00 16.15 199 GLU C N 1
ATOM 6989 C CA . GLU C 1 219 ? 63.542 53.208 46.436 1.00 17.19 199 GLU C CA 1
ATOM 6990 C C . GLU C 1 219 ? 62.307 53.937 47.006 1.00 14.72 199 GLU C C 1
ATOM 6991 O O . GLU C 1 219 ? 61.282 53.298 47.273 1.00 16.79 199 GLU C O 1
ATOM 6997 N N . TYR C 1 220 ? 62.397 55.268 47.143 1.00 14.64 200 TYR C N 1
ATOM 6998 C CA . TYR C 1 220 ? 61.288 56.076 47.647 1.00 14.55 200 TYR C CA 1
ATOM 6999 C C . TYR C 1 220 ? 60.588 56.889 46.553 1.00 15.70 200 TYR C C 1
ATOM 7000 O O . TYR C 1 220 ? 59.724 57.662 46.880 1.00 15.53 200 TYR C O 1
ATOM 7009 N N . GLY C 1 221 ? 60.986 56.694 45.286 1.00 16.67 201 GLY C N 1
ATOM 7010 C CA . GLY C 1 221 ? 60.359 57.319 44.127 1.00 15.31 201 GLY C CA 1
ATOM 7011 C C . GLY C 1 221 ? 60.105 56.271 43.043 1.00 13.70 201 GLY C C 1
ATOM 7012 O O . GLY C 1 221 ? 60.753 55.225 43.008 1.00 16.79 201 GLY C O 1
ATOM 7013 N N . GLY C 1 222 ? 59.228 56.656 42.102 1.00 14.96 202 GLY C N 1
ATOM 7014 C CA . GLY C 1 222 ? 58.970 55.815 40.958 1.00 15.01 202 GLY C CA 1
ATOM 7015 C C . GLY C 1 222 ? 57.590 55.175 41.089 1.00 14.76 202 GLY C C 1
ATOM 7016 O O . GLY C 1 222 ? 56.601 55.902 41.011 1.00 16.89 202 GLY C O 1
ATOM 7017 N N . SER C 1 223 ? 57.549 53.854 41.258 1.00 17.15 203 SER C N 1
ATOM 7018 C CA . SER C 1 223 ? 56.295 53.144 41.467 1.00 17.85 203 SER C CA 1
ATOM 7019 C C . SER C 1 223 ? 55.496 53.724 42.633 1.00 16.04 203 SER C C 1
ATOM 7020 O O . SER C 1 223 ? 56.042 54.288 43.599 1.00 16.55 203 SER C O 1
ATOM 7023 N N . ILE C 1 224 ? 54.176 53.493 42.572 1.00 15.57 204 ILE C N 1
ATOM 7024 C CA . ILE C 1 224 ? 53.286 53.684 43.703 1.00 16.42 204 ILE C CA 1
ATOM 7025 C C . ILE C 1 224 ? 53.871 53.019 44.942 1.00 14.00 204 ILE C C 1
ATOM 7026 O O . ILE C 1 224 ? 53.939 53.650 45.989 1.00 15.47 204 ILE C O 1
ATOM 7031 N N . GLU C 1 225 ? 54.281 51.732 44.860 1.00 15.32 205 GLU C N 1
ATOM 7032 C CA . GLU C 1 225 ? 54.866 51.069 46.036 1.00 17.98 205 GLU C CA 1
ATOM 7033 C C . GLU C 1 225 ? 56.038 51.861 46.621 1.00 18.57 205 GLU C C 1
ATOM 7034 O O . GLU C 1 225 ? 56.148 52.008 47.840 1.00 17.67 205 GLU C O 1
ATOM 7040 N N . ASN C 1 226 ? 56.881 52.464 45.765 1.00 15.24 206 ASN C N 1
ATOM 7041 C CA . ASN C 1 226 ? 58.038 53.190 46.262 1.00 16.83 206 ASN C CA 1
ATOM 7042 C C . ASN C 1 226 ? 57.582 54.510 46.887 1.00 14.28 206 ASN C C 1
ATOM 7043 O O . ASN C 1 226 ? 58.146 54.899 47.902 1.00 15.01 206 ASN C O 1
ATOM 7048 N N . ARG C 1 227 ? 56.576 55.179 46.292 1.00 14.60 207 ARG C N 1
ATOM 7049 C CA . ARG C 1 227 ? 56.172 56.490 46.808 1.00 13.66 207 ARG C CA 1
ATOM 7050 C C . ARG C 1 227 ? 55.435 56.318 48.145 1.00 15.37 207 ARG C C 1
ATOM 7051 O O . ARG C 1 227 ? 55.424 57.257 48.952 1.00 17.43 207 ARG C O 1
ATOM 7059 N N . ALA C 1 228 ? 54.839 55.135 48.424 1.00 15.43 208 ALA C N 1
ATOM 7060 C CA . ALA C 1 228 ? 54.161 54.893 49.682 1.00 16.25 208 ALA C CA 1
ATOM 7061 C C . ALA C 1 228 ? 55.119 54.359 50.725 1.00 14.02 208 ALA C C 1
ATOM 7062 O O . ALA C 1 228 ? 54.693 54.149 51.858 1.00 15.17 208 ALA C O 1
ATOM 7064 N N . ARG C 1 229 ? 56.348 54.017 50.325 1.00 14.84 209 ARG C N 1
ATOM 7065 C CA . ARG C 1 229 ? 57.237 53.258 51.206 1.00 15.04 209 ARG C CA 1
ATOM 7066 C C . ARG C 1 229 ? 57.544 54.017 52.501 1.00 14.89 209 ARG C C 1
ATOM 7067 O O . ARG C 1 229 ? 57.537 53.429 53.602 1.00 15.23 209 ARG C O 1
ATOM 7075 N N . LEU C 1 230 ? 57.774 55.336 52.397 1.00 14.78 210 LEU C N 1
ATOM 7076 C CA . LEU C 1 230 ? 58.026 56.091 53.619 1.00 14.87 210 LEU C CA 1
ATOM 7077 C C . LEU C 1 230 ? 56.828 55.999 54.573 1.00 12.93 210 LEU C C 1
ATOM 7078 O O . LEU C 1 230 ? 57.015 55.739 55.783 1.00 14.21 210 LEU C O 1
ATOM 7083 N N . LEU C 1 231 ? 55.623 56.203 54.032 1.00 15.52 211 LEU C N 1
ATOM 7084 C CA . LEU C 1 231 ? 54.371 56.156 54.836 1.00 13.74 211 LEU C CA 1
ATOM 7085 C C . LEU C 1 231 ? 54.248 54.791 55.523 1.00 14.18 211 LEU C C 1
ATOM 7086 O O . LEU C 1 231 ? 53.793 54.754 56.684 1.00 15.35 211 LEU C O 1
ATOM 7091 N N . MET C 1 232 ? 54.641 53.718 54.828 1.00 15.31 212 MET C N 1
ATOM 7092 C CA . MET C 1 232 ? 54.557 52.341 55.386 1.00 14.58 212 MET C CA 1
ATOM 7093 C C . MET C 1 232 ? 55.617 52.160 56.480 1.00 15.25 212 MET C C 1
ATOM 7094 O O . MET C 1 232 ? 55.270 51.633 57.555 1.00 15.46 212 MET C O 1
ATOM 7099 N N . GLU C 1 233 ? 56.855 52.583 56.206 1.00 17.54 213 GLU C N 1
ATOM 7100 C CA . GLU C 1 233 ? 57.971 52.452 57.182 1.00 15.43 213 GLU C CA 1
ATOM 7101 C C . GLU C 1 233 ? 57.666 53.286 58.432 1.00 16.01 213 GLU C C 1
ATOM 7102 O O . GLU C 1 233 ? 57.987 52.822 59.544 1.00 16.36 213 GLU C O 1
ATOM 7108 N N . VAL C 1 234 ? 57.070 54.468 58.246 1.00 14.92 214 VAL C N 1
ATOM 7109 C CA . VAL C 1 234 ? 56.738 55.379 59.382 1.00 15.25 214 VAL C CA 1
ATOM 7110 C C . VAL C 1 234 ? 55.635 54.746 60.239 1.00 16.34 214 VAL C C 1
ATOM 7111 O O . VAL C 1 234 ? 55.680 54.916 61.474 1.00 14.87 214 VAL C O 1
ATOM 7115 N N . THR C 1 235 ? 54.688 54.047 59.606 1.00 15.13 215 THR C N 1
ATOM 7116 C CA . THR C 1 235 ? 53.596 53.427 60.324 1.00 14.76 215 THR C CA 1
ATOM 7117 C C . THR C 1 235 ? 54.114 52.226 61.108 1.00 16.04 215 THR C C 1
ATOM 7118 O O . THR C 1 235 ? 53.795 52.067 62.292 1.00 15.46 215 THR C O 1
ATOM 7122 N N . GLU C 1 236 ? 54.916 51.384 60.479 1.00 14.95 216 GLU C N 1
ATOM 7123 C CA . GLU C 1 236 ? 55.489 50.243 61.192 1.00 15.59 216 GLU C CA 1
ATOM 7124 C C . GLU C 1 236 ? 56.289 50.679 62.438 1.00 17.73 216 GLU C C 1
ATOM 7125 O O . GLU C 1 236 ? 56.178 50.082 63.519 1.00 18.28 216 GLU C O 1
ATOM 7131 N N . ALA C 1 237 ? 57.081 51.759 62.359 1.00 16.82 217 ALA C N 1
ATOM 7132 C CA . ALA C 1 237 ? 57.865 52.201 63.501 1.00 16.01 217 ALA C CA 1
ATOM 7133 C C . ALA C 1 237 ? 56.963 52.676 64.656 1.00 16.37 217 ALA C C 1
ATOM 7134 O O . ALA C 1 237 ? 57.230 52.481 65.843 1.00 17.88 217 ALA C O 1
ATOM 7136 N N . VAL C 1 238 ? 55.904 53.392 64.299 1.00 15.77 218 VAL C N 1
ATOM 7137 C CA . VAL C 1 238 ? 54.983 53.999 65.262 1.00 17.13 218 VAL C CA 1
ATOM 7138 C C . VAL C 1 238 ? 54.146 52.896 65.907 1.00 13.76 218 VAL C C 1
ATOM 7139 O O . VAL C 1 238 ? 53.955 52.882 67.133 1.00 15.71 218 VAL C O 1
ATOM 7143 N N . VAL C 1 239 ? 53.673 51.922 65.093 1.00 13.91 219 VAL C N 1
ATOM 7144 C CA . VAL C 1 239 ? 52.962 50.762 65.666 1.00 15.84 219 VAL C CA 1
ATOM 7145 C C . VAL C 1 239 ? 53.853 49.982 66.641 1.00 16.00 219 VAL C C 1
ATOM 7146 O O . VAL C 1 239 ? 53.410 49.505 67.708 1.00 16.48 219 VAL C O 1
ATOM 7150 N N . SER C 1 240 ? 55.135 49.884 66.320 1.00 18.01 220 SER C N 1
ATOM 7151 C CA . SER C 1 240 ? 56.051 49.130 67.221 1.00 19.71 220 SER C CA 1
ATOM 7152 C C . SER C 1 240 ? 56.104 49.775 68.603 1.00 21.31 220 SER C C 1
ATOM 7153 O O . SER C 1 240 ? 56.225 49.081 69.572 1.00 25.45 220 SER C O 1
ATOM 7156 N N . VAL C 1 241 ? 56.079 51.088 68.668 1.00 17.30 221 VAL C N 1
ATOM 7157 C CA . VAL C 1 241 ? 56.055 51.818 69.927 1.00 16.65 221 VAL C CA 1
ATOM 7158 C C . VAL C 1 241 ? 54.726 51.580 70.661 1.00 16.50 221 VAL C C 1
ATOM 7159 O O . VAL C 1 241 ? 54.705 51.295 71.874 1.00 19.43 221 VAL C O 1
ATOM 7163 N N . TRP C 1 242 ? 53.580 51.728 69.971 1.00 16.10 222 TRP C N 1
ATOM 7164 C CA . TRP C 1 242 ? 52.300 51.958 70.648 1.00 16.01 222 TRP C CA 1
ATOM 7165 C C . TRP C 1 242 ? 51.466 50.683 70.765 1.00 14.32 222 TRP C C 1
ATOM 7166 O O . TRP C 1 242 ? 50.546 50.605 71.597 1.00 15.92 222 TRP C O 1
ATOM 7177 N N . GLY C 1 243 ? 51.663 49.772 69.808 1.00 17.04 223 GLY C N 1
ATOM 7178 C CA . GLY C 1 243 ? 50.723 48.714 69.499 1.00 18.31 223 GLY C CA 1
ATOM 7179 C C . GLY C 1 243 ? 49.728 49.326 68.518 1.00 17.44 223 GLY C C 1
ATOM 7180 O O . GLY C 1 243 ? 49.391 50.502 68.669 1.00 19.51 223 GLY C O 1
ATOM 7181 N N . ALA C 1 244 ? 49.360 48.554 67.481 1.00 19.66 224 ALA C N 1
ATOM 7182 C CA . ALA C 1 244 ? 48.571 49.041 66.348 1.00 20.47 224 ALA C CA 1
ATOM 7183 C C . ALA C 1 244 ? 47.202 49.562 66.792 1.00 21.29 224 ALA C C 1
ATOM 7184 O O . ALA C 1 244 ? 46.666 50.494 66.201 1.00 21.69 224 ALA C O 1
ATOM 7186 N N . ASP C 1 245 ? 46.641 49.022 67.883 1.00 19.26 225 ASP C N 1
ATOM 7187 C CA . ASP C 1 245 ? 45.300 49.410 68.320 1.00 17.65 225 ASP C CA 1
ATOM 7188 C C . ASP C 1 245 ? 45.354 50.761 69.041 1.00 16.63 225 ASP C C 1
ATOM 7189 O O . ASP C 1 245 ? 44.348 51.204 69.610 1.00 15.32 225 ASP C O 1
ATOM 7194 N N . ARG C 1 246 ? 46.504 51.469 68.976 1.00 16.92 226 ARG C N 1
ATOM 7195 C CA . ARG C 1 246 ? 46.577 52.840 69.504 1.00 14.41 226 ARG C CA 1
ATOM 7196 C C . ARG C 1 246 ? 47.114 53.809 68.453 1.00 12.77 226 ARG C C 1
ATOM 7197 O O . ARG C 1 246 ? 47.596 54.913 68.796 1.00 15.63 226 ARG C O 1
ATOM 7205 N N . VAL C 1 247 ? 47.046 53.359 67.201 1.00 13.74 227 VAL C N 1
ATOM 7206 C CA . VAL C 1 247 ? 47.574 54.137 66.077 1.00 14.44 227 VAL C CA 1
ATOM 7207 C C . VAL C 1 247 ? 46.516 54.283 64.990 1.00 14.00 227 VAL C C 1
ATOM 7208 O O . VAL C 1 247 ? 45.935 53.267 64.548 1.00 16.65 227 VAL C O 1
ATOM 7212 N N . GLY C 1 248 ? 46.398 55.539 64.495 1.00 13.53 228 GLY C N 1
ATOM 7213 C CA . GLY C 1 248 ? 45.589 55.833 63.325 1.00 13.24 228 GLY C CA 1
ATOM 7214 C C . GLY C 1 248 ? 46.449 56.518 62.253 1.00 12.97 228 GLY C C 1
ATOM 7215 O O . GLY C 1 248 ? 47.560 57.000 62.563 1.00 12.65 228 GLY C O 1
ATOM 7216 N N . VAL C 1 249 ? 45.938 56.517 61.032 1.00 13.44 229 VAL C N 1
ATOM 7217 C CA . VAL C 1 249 ? 46.631 57.195 59.902 1.00 12.89 229 VAL C CA 1
ATOM 7218 C C . VAL C 1 249 ? 45.612 58.119 59.239 1.00 12.75 229 VAL C C 1
ATOM 7219 O O . VAL C 1 249 ? 44.510 57.701 59.065 1.00 15.53 229 VAL C O 1
ATOM 7223 N N . ARG C 1 250 ? 46.010 59.356 58.933 1.00 11.62 230 ARG C N 1
ATOM 7224 C CA . ARG C 1 250 ? 45.059 60.217 58.201 1.00 11.66 230 ARG C CA 1
ATOM 7225 C C . ARG C 1 250 ? 45.528 60.407 56.752 1.00 12.55 230 ARG C C 1
ATOM 7226 O O . ARG C 1 250 ? 46.656 60.695 56.545 1.00 12.84 230 ARG C O 1
ATOM 7234 N N . LEU C 1 251 ? 44.594 60.313 55.824 1.00 12.47 231 LEU C N 1
ATOM 7235 C CA . LEU C 1 251 ? 44.884 60.607 54.404 1.00 11.71 231 LEU C CA 1
ATOM 7236 C C . LEU C 1 251 ? 43.849 61.601 53.874 1.00 12.69 231 LEU C C 1
ATOM 7237 O O . LEU C 1 251 ? 42.767 61.650 54.392 1.00 13.72 231 LEU C O 1
ATOM 7242 N N . SER C 1 252 ? 44.209 62.276 52.796 1.00 12.13 232 SER C N 1
ATOM 7243 C CA . SER C 1 252 ? 43.282 63.162 52.082 1.00 12.32 232 SER C CA 1
ATOM 7244 C C . SER C 1 252 ? 43.323 62.790 50.598 1.00 13.02 232 SER C C 1
ATOM 7245 O O . SER C 1 252 ? 43.895 63.533 49.771 1.00 14.05 232 SER C O 1
ATOM 7248 N N . PRO C 1 253 ? 42.766 61.617 50.188 1.00 13.83 233 PRO C N 1
ATOM 7249 C CA . PRO C 1 253 ? 42.978 61.113 48.816 1.00 12.45 233 PRO C CA 1
ATOM 7250 C C . PRO C 1 253 ? 42.684 62.094 47.682 1.00 15.30 233 PRO C C 1
ATOM 7251 O O . PRO C 1 253 ? 43.452 62.170 46.722 1.00 15.68 233 PRO C O 1
ATOM 7255 N N . SER C 1 254 ? 41.638 62.931 47.841 1.00 15.35 234 SER C N 1
ATOM 7256 C CA . SER C 1 254 ? 41.205 63.801 46.757 1.00 16.35 234 SER C CA 1
ATOM 7257 C C . SER C 1 254 ? 41.830 65.190 46.883 1.00 16.97 234 SER C C 1
ATOM 7258 O O . SER C 1 254 ? 41.665 66.030 45.998 1.00 21.22 234 SER C O 1
ATOM 7261 N N . GLY C 1 255 ? 42.571 65.443 47.945 1.00 14.46 235 GLY C N 1
ATOM 7262 C CA . GLY C 1 255 ? 43.033 66.787 48.243 1.00 16.41 235 GLY C CA 1
ATOM 7263 C C . GLY C 1 255 ? 44.057 67.307 47.221 1.00 16.30 235 GLY C C 1
ATOM 7264 O O . GLY C 1 255 ? 44.826 66.538 46.693 1.00 14.72 235 GLY C O 1
ATOM 7265 N N . THR C 1 256 ? 44.173 68.636 47.075 1.00 15.75 236 THR C N 1
ATOM 7266 C CA . THR C 1 256 ? 45.318 69.140 46.324 1.00 15.78 236 THR C CA 1
ATOM 7267 C C . THR C 1 256 ? 46.071 70.179 47.144 1.00 18.48 236 THR C C 1
ATOM 7268 O O . THR C 1 256 ? 47.095 70.695 46.700 1.00 19.65 236 THR C O 1
ATOM 7272 N N . PHE C 1 257 ? 45.517 70.494 48.327 1.00 18.76 237 PHE C N 1
ATOM 7273 C CA . PHE C 1 257 ? 46.111 71.481 49.216 1.00 16.47 237 PHE C CA 1
ATOM 7274 C C . PHE C 1 257 ? 47.603 71.163 49.441 1.00 17.27 237 PHE C C 1
ATOM 7275 O O . PHE C 1 257 ? 48.007 70.012 49.664 1.00 17.85 237 PHE C O 1
ATOM 7283 N N . GLY C 1 258 ? 48.456 72.202 49.355 1.00 15.19 238 GLY C N 1
ATOM 7284 C CA . GLY C 1 258 ? 49.899 71.995 49.373 1.00 14.99 238 GLY C CA 1
ATOM 7285 C C . GLY C 1 258 ? 50.466 71.837 47.976 1.00 14.16 238 GLY C C 1
ATOM 7286 O O . GLY C 1 258 ? 51.643 71.571 47.831 1.00 15.98 238 GLY C O 1
ATOM 7287 N N . SER C 1 259 ? 49.625 72.028 46.936 1.00 17.35 239 SER C N 1
ATOM 7288 C CA . SER C 1 259 ? 50.046 71.892 45.536 1.00 15.96 239 SER C CA 1
ATOM 7289 C C . SER C 1 259 ? 50.582 70.486 45.289 1.00 16.45 239 SER C C 1
ATOM 7290 O O . SER C 1 259 ? 51.573 70.309 44.624 1.00 15.85 239 SER C O 1
ATOM 7293 N N . VAL C 1 260 ? 49.890 69.490 45.819 1.00 14.78 240 VAL C N 1
ATOM 7294 C CA . VAL C 1 260 ? 50.258 68.105 45.599 1.00 15.75 240 VAL C CA 1
ATOM 7295 C C . VAL C 1 260 ? 49.308 67.561 44.538 1.00 15.84 240 VAL C C 1
ATOM 7296 O O . VAL C 1 260 ? 48.087 67.655 44.696 1.00 15.21 240 VAL C O 1
ATOM 7300 N N . TYR C 1 261 ? 49.892 67.003 43.470 1.00 15.62 241 TYR C N 1
ATOM 7301 C CA . TYR C 1 261 ? 49.130 66.492 42.343 1.00 14.95 241 TYR C CA 1
ATOM 7302 C C . TYR C 1 261 ? 49.710 65.128 41.992 1.00 14.21 241 TYR C C 1
ATOM 7303 O O . TYR C 1 261 ? 50.909 64.911 42.177 1.00 14.99 241 TYR C O 1
ATOM 7312 N N . ASP C 1 262 ? 48.883 64.248 41.440 1.00 15.65 242 ASP C N 1
ATOM 7313 C CA . ASP C 1 262 ? 49.314 62.915 41.050 1.00 15.52 242 ASP C CA 1
ATOM 7314 C C . ASP C 1 262 ? 48.656 62.548 39.729 1.00 17.84 242 ASP C C 1
ATOM 7315 O O . ASP C 1 262 ? 47.497 62.877 39.500 1.00 18.73 242 ASP C O 1
ATOM 7320 N N . SER C 1 263 ? 49.383 61.782 38.897 1.00 17.09 243 SER C N 1
ATOM 7321 C CA . SER C 1 263 ? 48.913 61.391 37.572 1.00 16.24 243 SER C CA 1
ATOM 7322 C C . SER C 1 263 ? 47.762 60.389 37.677 1.00 17.01 243 SER C C 1
ATOM 7323 O O . SER C 1 263 ? 47.037 60.194 36.702 1.00 19.88 243 SER C O 1
ATOM 7326 N N . ASP C 1 264 ? 47.601 59.711 38.822 1.00 18.57 244 ASP C N 1
ATOM 7327 C CA . ASP C 1 264 ? 46.511 58.754 38.962 1.00 18.27 244 ASP C CA 1
ATOM 7328 C C . ASP C 1 264 ? 46.178 58.567 40.447 1.00 19.94 244 ASP C C 1
ATOM 7329 O O . ASP C 1 264 ? 46.639 57.591 41.047 1.00 19.92 244 ASP C O 1
ATOM 7334 N N . LEU C 1 265 ? 45.412 59.525 41.017 1.00 19.86 245 LEU C N 1
ATOM 7335 C CA . LEU C 1 265 ? 45.087 59.511 42.444 1.00 17.66 245 LEU C CA 1
ATOM 7336 C C . LEU C 1 265 ? 44.350 58.240 42.870 1.00 18.84 245 LEU C C 1
ATOM 7337 O O . LEU C 1 265 ? 44.552 57.735 43.986 1.00 18.98 245 LEU C O 1
ATOM 7342 N N . LYS C 1 266 ? 43.475 57.726 41.987 1.00 18.67 246 LYS C N 1
ATOM 7343 C CA . LYS C 1 266 ? 42.736 56.534 42.371 1.00 17.49 246 LYS C CA 1
ATOM 7344 C C . LYS C 1 266 ? 43.678 55.354 42.594 1.00 18.03 246 LYS C C 1
ATOM 7345 O O . LYS C 1 266 ? 43.571 54.612 43.577 1.00 19.59 246 LYS C O 1
ATOM 7351 N N . ALA C 1 267 ? 44.635 55.196 41.668 1.00 19.10 247 ALA C N 1
ATOM 7352 C CA . ALA C 1 267 ? 45.551 54.069 41.712 1.00 20.89 247 ALA C CA 1
ATOM 7353 C C . ALA C 1 267 ? 46.449 54.247 42.939 1.00 17.61 247 ALA C C 1
ATOM 7354 O O . ALA C 1 267 ? 46.640 53.304 43.729 1.00 18.46 247 ALA C O 1
ATOM 7356 N N . LEU C 1 268 ? 46.923 55.498 43.149 1.00 16.89 248 LEU C N 1
ATOM 7357 C CA . LEU C 1 268 ? 47.770 55.755 44.296 1.00 17.04 248 LEU C CA 1
ATOM 7358 C C . LEU C 1 268 ? 47.014 55.449 45.600 1.00 16.48 248 LEU C C 1
ATOM 7359 O O . LEU C 1 268 ? 47.515 54.661 46.419 1.00 17.08 248 LEU C O 1
ATOM 7364 N N . PHE C 1 269 ? 45.773 55.958 45.754 1.00 15.90 249 PHE C N 1
ATOM 7365 C CA . PHE C 1 269 ? 45.167 55.866 47.080 1.00 16.03 249 PHE C CA 1
ATOM 7366 C C . PHE C 1 269 ? 44.503 54.510 47.292 1.00 13.62 249 PHE C C 1
ATOM 7367 O O . PHE C 1 269 ? 44.364 54.068 48.423 1.00 16.24 249 PHE C O 1
ATOM 7375 N N . THR C 1 270 ? 44.151 53.818 46.205 1.00 17.78 250 THR C N 1
ATOM 7376 C CA . THR C 1 270 ? 43.693 52.433 46.335 1.00 16.32 250 THR C CA 1
ATOM 7377 C C . THR C 1 270 ? 44.799 51.557 46.916 1.00 17.03 250 THR C C 1
ATOM 7378 O O . THR C 1 270 ? 44.536 50.766 47.811 1.00 18.57 250 THR C O 1
ATOM 7382 N N . TYR C 1 271 ? 45.987 51.653 46.318 1.00 15.87 251 TYR C N 1
ATOM 7383 C CA . TYR C 1 271 ? 47.163 50.966 46.828 1.00 16.77 251 TYR C CA 1
ATOM 7384 C C . TYR C 1 271 ? 47.433 51.308 48.292 1.00 16.15 251 TYR C C 1
ATOM 7385 O O . TYR C 1 271 ? 47.596 50.394 49.115 1.00 17.39 251 TYR C O 1
ATOM 7394 N N . VAL C 1 272 ? 47.464 52.613 48.640 1.00 14.74 252 VAL C N 1
ATOM 7395 C CA . VAL C 1 272 ? 47.786 53.020 50.004 1.00 15.66 252 VAL C CA 1
ATOM 7396 C C . VAL C 1 272 ? 46.782 52.449 50.999 1.00 14.75 252 VAL C C 1
ATOM 7397 O O . VAL C 1 272 ? 47.168 51.853 52.039 1.00 15.41 252 VAL C O 1
ATOM 7401 N N . VAL C 1 273 ? 45.481 52.662 50.693 1.00 13.92 253 VAL C N 1
ATOM 7402 C CA . VAL C 1 273 ? 44.482 52.215 51.661 1.00 15.34 253 VAL C CA 1
ATOM 7403 C C . VAL C 1 273 ? 44.574 50.709 51.869 1.00 16.30 253 VAL C C 1
ATOM 7404 O O . VAL C 1 273 ? 44.534 50.290 53.045 1.00 17.44 253 VAL C O 1
ATOM 7408 N N . ASP C 1 274 ? 44.672 49.915 50.787 1.00 19.97 254 ASP C N 1
ATOM 7409 C CA . ASP C 1 274 ? 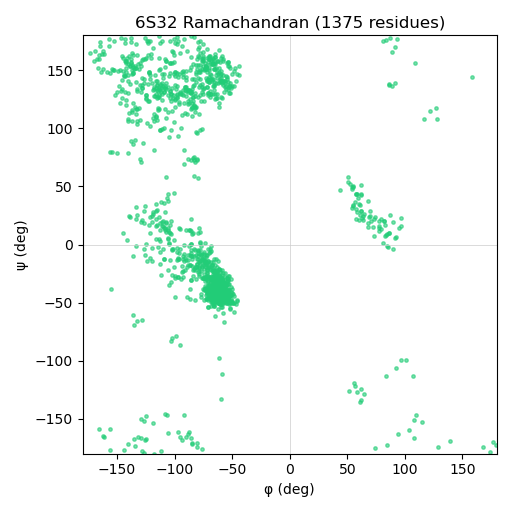44.793 48.462 50.899 1.00 18.58 254 ASP C CA 1
ATOM 7410 C C . ASP C 1 274 ? 46.066 48.077 51.663 1.00 18.95 254 ASP C C 1
ATOM 7411 O O . ASP C 1 274 ? 46.075 47.135 52.480 1.00 20.09 254 ASP C O 1
ATOM 7416 N N . ALA C 1 275 ? 47.168 48.805 51.422 1.00 18.88 255 ALA C N 1
ATOM 7417 C CA . ALA C 1 275 ? 48.438 48.460 52.075 1.00 19.47 255 ALA C CA 1
ATOM 7418 C C . ALA C 1 275 ? 48.379 48.722 53.579 1.00 20.70 255 ALA C C 1
ATOM 7419 O O . ALA C 1 275 ? 49.102 48.101 54.332 1.00 18.47 255 ALA C O 1
ATOM 7421 N N . LEU C 1 276 ? 47.464 49.587 54.042 1.00 18.40 256 LEU C N 1
ATOM 7422 C CA . LEU C 1 276 ? 47.438 49.889 55.470 1.00 18.70 256 LEU C CA 1
ATOM 7423 C C . LEU C 1 276 ? 46.740 48.779 56.241 1.00 15.22 256 LEU C C 1
ATOM 7424 O O . LEU C 1 276 ? 46.850 48.749 57.464 1.00 18.87 256 LEU C O 1
ATOM 7429 N N . ASN C 1 277 ? 46.021 47.907 55.520 1.00 16.47 257 ASN C N 1
ATOM 7430 C CA . ASN C 1 277 ? 45.282 46.804 56.113 1.00 18.98 257 ASN C CA 1
ATOM 7431 C C . ASN C 1 277 ? 46.238 45.920 56.917 1.00 19.83 257 ASN C C 1
ATOM 7432 O O . ASN C 1 277 ? 45.886 45.399 57.999 1.00 20.73 257 ASN C O 1
ATOM 7437 N N . GLN C 1 278 ? 47.491 45.815 56.431 1.00 22.24 258 GLN C N 1
ATOM 7438 C CA . GLN C 1 278 ? 48.482 44.936 57.069 1.00 22.36 258 GLN C CA 1
ATOM 7439 C C . GLN C 1 278 ? 48.739 45.258 58.546 1.00 21.10 258 GLN C C 1
ATOM 7440 O O . GLN C 1 278 ? 49.292 44.416 59.273 1.00 24.26 258 GLN C O 1
ATOM 7446 N N . PHE C 1 279 ? 48.484 46.513 58.944 1.00 19.78 259 PHE C N 1
ATOM 7447 C CA . PHE C 1 279 ? 48.902 47.049 60.233 1.00 18.69 259 PHE C CA 1
ATOM 7448 C C . PHE C 1 279 ? 47.833 46.857 61.303 1.00 16.20 259 PHE C C 1
ATOM 7449 O O . PHE C 1 279 ? 48.145 46.903 62.468 1.00 17.74 259 PHE C O 1
ATOM 7457 N N . GLU C 1 280 ? 46.559 46.670 60.922 1.00 17.92 260 GLU C N 1
ATOM 7458 C CA . GLU C 1 280 ? 45.521 46.385 61.912 1.00 19.58 260 GLU C CA 1
ATOM 7459 C C . GLU C 1 280 ? 45.441 47.586 62.864 1.00 17.83 260 GLU C C 1
ATOM 7460 O O . GLU C 1 280 ? 45.324 47.468 64.075 1.00 19.16 260 GLU C O 1
ATOM 7466 N N . LEU C 1 281 ? 45.503 48.790 62.276 1.00 18.76 261 LEU C N 1
ATOM 7467 C CA . LEU C 1 281 ? 45.459 50.065 62.982 1.00 16.68 261 LEU C CA 1
ATOM 7468 C C . LEU C 1 281 ? 44.171 50.224 63.797 1.00 16.31 261 LEU C C 1
ATOM 7469 O O . LEU C 1 281 ? 43.151 49.583 63.507 1.00 18.60 261 LEU C O 1
ATOM 7474 N N . ALA C 1 282 ? 44.209 51.175 64.744 1.00 15.94 262 ALA C N 1
ATOM 7475 C CA . ALA C 1 282 ? 42.995 51.630 65.431 1.00 13.55 262 ALA C CA 1
ATOM 7476 C C . ALA C 1 282 ? 42.018 52.176 64.391 1.00 14.91 262 ALA C C 1
ATOM 7477 O O . ALA C 1 282 ? 40.801 52.017 64.531 1.00 17.81 262 ALA C O 1
ATOM 7479 N N . TYR C 1 283 ? 42.538 52.987 63.445 1.00 14.25 263 TYR C N 1
ATOM 7480 C CA . TYR C 1 283 ? 41.616 53.569 62.465 1.00 13.60 263 TYR C CA 1
ATOM 7481 C C . TYR C 1 283 ? 42.356 54.063 61.235 1.00 13.83 263 TYR C C 1
ATOM 7482 O O . TYR C 1 283 ? 43.578 54.287 61.270 1.00 14.15 263 TYR C O 1
ATOM 7491 N N . LEU C 1 284 ? 41.555 54.278 60.183 1.00 13.94 264 LEU C N 1
ATOM 7492 C CA . LEU C 1 284 ? 41.969 55.128 59.076 1.00 14.59 264 LEU C CA 1
ATOM 7493 C C . LEU C 1 284 ? 40.994 56.306 58.982 1.00 12.94 264 LEU C C 1
ATOM 7494 O O . LEU C 1 284 ? 39.783 56.139 59.141 1.00 13.94 264 LEU C O 1
ATOM 7499 N N . HIS C 1 285 ? 41.578 57.503 58.861 1.00 13.32 265 HIS C N 1
ATOM 7500 C CA . HIS C 1 285 ? 40.919 58.800 58.924 1.00 12.92 265 HIS C CA 1
ATOM 7501 C C . HIS C 1 285 ? 41.026 59.457 57.561 1.00 12.35 265 HIS C C 1
ATOM 7502 O O . HIS C 1 285 ? 42.127 59.679 57.104 1.00 13.63 265 HIS C O 1
ATOM 7509 N N . LEU C 1 286 ? 39.857 59.654 56.923 1.00 12.73 266 LEU C N 1
ATOM 7510 C CA . LEU C 1 286 ? 39.834 60.176 55.572 1.00 13.34 266 LEU C CA 1
ATOM 7511 C C . LEU C 1 286 ? 39.194 61.554 55.561 1.00 14.85 266 LEU C C 1
ATOM 7512 O O . LEU C 1 286 ? 38.078 61.745 56.034 1.00 14.57 266 LEU C O 1
ATOM 7517 N N . VAL C 1 287 ? 39.841 62.474 54.856 1.00 13.47 267 VAL C N 1
ATOM 7518 C CA . VAL C 1 287 ? 39.275 63.771 54.495 1.00 14.75 267 VAL C CA 1
ATOM 7519 C C . VAL C 1 287 ? 38.481 63.511 53.200 1.00 15.61 267 VAL C C 1
ATOM 7520 O O . VAL C 1 287 ? 39.035 62.994 52.228 1.00 16.36 267 VAL C O 1
ATOM 7524 N N . GLU C 1 288 ? 37.171 63.804 53.210 1.00 15.74 268 GLU C N 1
ATOM 7525 C CA . GLU C 1 288 ? 36.307 63.552 52.056 1.00 15.52 268 GLU C CA 1
ATOM 7526 C C . GLU C 1 288 ? 36.515 64.602 50.957 1.00 14.43 268 GLU C C 1
ATOM 7527 O O . GLU C 1 288 ? 37.040 65.693 51.235 1.00 16.58 268 GLU C O 1
ATOM 7533 N N . PRO C 1 289 ? 36.128 64.297 49.678 1.00 17.27 269 PRO C N 1
ATOM 7534 C CA . PRO C 1 289 ? 36.197 65.272 48.587 1.00 18.56 269 PRO C CA 1
ATOM 7535 C C . PRO C 1 289 ? 35.375 66.551 48.807 1.00 21.47 269 PRO C C 1
ATOM 7536 O O . PRO C 1 289 ? 34.402 66.459 49.518 1.00 21.54 269 PRO C O 1
ATOM 7540 N N . GLU C 1 303 ? 34.438 59.069 42.575 1.00 39.66 283 GLU C N 1
ATOM 7541 C CA . GLU C 1 303 ? 35.259 59.954 43.439 1.00 29.21 283 GLU C CA 1
ATOM 7542 C C . GLU C 1 303 ? 35.757 59.189 44.677 1.00 24.90 283 GLU C C 1
ATOM 7543 O O . GLU C 1 303 ? 35.149 58.228 45.161 1.00 24.28 283 GLU C O 1
ATOM 7549 N N . LEU C 1 304 ? 36.854 59.681 45.248 1.00 24.12 284 LEU C N 1
ATOM 7550 C CA . LEU C 1 304 ? 37.568 58.934 46.280 1.00 20.93 284 LEU C CA 1
ATOM 7551 C C . LEU C 1 304 ? 37.051 59.314 47.674 1.00 21.12 284 LEU C C 1
ATOM 7552 O O . LEU C 1 304 ? 37.723 59.918 48.500 1.00 17.94 284 LEU C O 1
ATOM 7557 N N . SER C 1 305 ? 35.825 58.904 47.951 1.00 23.18 285 SER C N 1
ATOM 7558 C CA . SER C 1 305 ? 35.129 59.196 49.197 1.00 20.59 285 SER C CA 1
ATOM 7559 C C . SER C 1 305 ? 35.235 57.959 50.082 1.00 20.32 285 SER C C 1
ATOM 7560 O O . SER C 1 305 ? 35.692 56.913 49.631 1.00 19.29 285 SER C O 1
ATOM 7563 N N . SER C 1 306 ? 34.716 58.037 51.309 1.00 19.38 286 SER C N 1
ATOM 7564 C CA . SER C 1 306 ? 34.725 56.826 52.125 1.00 20.73 286 SER C CA 1
ATOM 7565 C C . SER C 1 306 ? 33.811 55.774 51.482 1.00 17.39 286 SER C C 1
ATOM 7566 O O . SER C 1 306 ? 33.984 54.559 51.701 1.00 19.35 286 SER C O 1
ATOM 7569 N N . LYS C 1 307 ? 32.852 56.189 50.623 1.00 17.60 287 LYS C N 1
ATOM 7570 C CA . LYS C 1 307 ? 32.070 55.166 49.935 1.00 19.08 287 LYS C CA 1
ATOM 7571 C C . LYS C 1 307 ? 32.927 54.257 49.053 1.00 20.24 287 LYS C C 1
ATOM 7572 O O . LYS C 1 307 ? 32.704 53.042 48.993 1.00 26.47 287 LYS C O 1
ATOM 7578 N N . TYR C 1 308 ? 33.914 54.843 48.378 1.00 18.20 288 TYR C N 1
ATOM 7579 C CA . TYR C 1 308 ? 34.763 54.091 47.483 1.00 18.35 288 TYR C CA 1
ATOM 7580 C C . TYR C 1 308 ? 35.700 53.235 48.320 1.00 19.91 288 TYR C C 1
ATOM 7581 O O . TYR C 1 308 ? 35.936 52.085 48.002 1.00 18.58 288 TYR C O 1
ATOM 7590 N N . PHE C 1 309 ? 36.166 53.800 49.445 1.00 18.47 289 PHE C N 1
ATOM 7591 C CA . PHE C 1 309 ? 37.207 53.134 50.221 1.00 19.87 289 PHE C CA 1
ATOM 7592 C C . PHE C 1 309 ? 36.736 52.082 51.227 1.00 17.39 289 PHE C C 1
ATOM 7593 O O . PHE C 1 309 ? 37.554 51.250 51.667 1.00 19.78 289 PHE C O 1
ATOM 7601 N N . ARG C 1 310 ? 35.442 52.122 51.582 1.00 19.63 290 ARG C N 1
ATOM 7602 C CA . ARG C 1 310 ? 34.886 51.263 52.607 1.00 16.28 290 ARG C CA 1
ATOM 7603 C C . ARG C 1 310 ? 35.106 49.792 52.233 1.00 17.66 290 ARG C C 1
ATOM 7604 O O . ARG C 1 310 ? 35.455 49.004 53.109 1.00 20.01 290 ARG C O 1
ATOM 7612 N N . PRO C 1 311 ? 34.883 49.318 50.987 1.00 21.08 291 PRO C N 1
ATOM 7613 C CA . PRO C 1 311 ? 35.175 47.920 50.708 1.00 20.40 291 PRO C CA 1
ATOM 7614 C C . PRO C 1 311 ? 36.662 47.577 50.627 1.00 23.73 291 PRO C C 1
ATOM 7615 O O . PRO C 1 311 ? 37.017 46.394 50.698 1.00 27.68 291 PRO C O 1
ATOM 7619 N N . ILE C 1 312 ? 37.508 48.615 50.512 1.00 22.35 292 ILE C N 1
ATOM 7620 C CA . ILE C 1 312 ? 38.950 48.416 50.375 1.00 21.39 292 ILE C CA 1
ATOM 7621 C C . ILE C 1 312 ? 39.610 48.302 51.752 1.00 22.29 292 ILE C C 1
ATOM 7622 O O . ILE C 1 312 ? 40.476 47.435 51.967 1.00 26.17 292 ILE C O 1
ATOM 7627 N N . TYR C 1 313 ? 39.266 49.205 52.667 1.00 19.31 293 TYR C N 1
ATOM 7628 C CA . TYR C 1 313 ? 39.804 49.186 54.019 1.00 18.44 293 TYR C CA 1
ATOM 7629 C C . TYR C 1 313 ? 39.062 48.197 54.909 1.00 19.65 293 TYR C C 1
ATOM 7630 O O . TYR C 1 313 ? 37.834 48.103 54.823 1.00 26.81 293 TYR C O 1
ATOM 7639 N N . LYS C 1 314 ? 39.782 47.460 55.774 1.00 19.99 294 LYS C N 1
ATOM 7640 C CA . LYS C 1 314 ? 39.036 46.436 56.506 1.00 22.38 294 LYS C CA 1
ATOM 7641 C C . LYS C 1 314 ? 38.592 46.836 57.912 1.00 27.20 294 LYS C C 1
ATOM 7642 O O . LYS C 1 314 ? 37.725 46.180 58.504 1.00 34.95 294 LYS C O 1
ATOM 7648 N N . GLY C 1 315 ? 39.143 47.931 58.420 1.00 30.46 295 GLY C N 1
ATOM 7649 C CA . GLY C 1 315 ? 38.980 48.302 59.821 1.00 25.44 295 GLY C CA 1
ATOM 7650 C C . GLY C 1 315 ? 38.033 49.480 60.045 1.00 19.02 295 GLY C C 1
ATOM 7651 O O . GLY C 1 315 ? 37.065 49.671 59.317 1.00 20.08 295 GLY C O 1
ATOM 7652 N N . THR C 1 316 ? 38.344 50.278 61.063 1.00 17.96 296 THR C N 1
ATOM 7653 C CA . THR C 1 316 ? 37.527 51.411 61.510 1.00 15.97 296 THR C CA 1
ATOM 7654 C C . THR C 1 316 ? 37.856 52.626 60.650 1.00 17.07 296 THR C C 1
ATOM 7655 O O . THR C 1 316 ? 39.044 52.916 60.510 1.00 16.31 296 THR C O 1
ATOM 7659 N N . LEU C 1 317 ? 36.815 53.261 60.060 1.00 15.00 297 LEU C N 1
ATOM 7660 C CA . LEU C 1 317 ? 37.001 54.430 59.203 1.00 12.67 297 LEU C CA 1
ATOM 7661 C C . LEU C 1 317 ? 36.428 55.659 59.917 1.00 14.65 297 LEU C C 1
ATOM 7662 O O . LEU C 1 317 ? 35.259 55.640 60.325 1.00 13.76 297 LEU C O 1
ATOM 7667 N N . ILE C 1 318 ? 37.231 56.715 60.103 1.00 13.37 298 ILE C N 1
ATOM 7668 C CA . ILE C 1 318 ? 36.778 58.028 60.538 1.00 14.70 298 ILE C CA 1
ATOM 7669 C C . ILE C 1 318 ? 36.647 58.887 59.280 1.00 13.60 298 ILE C C 1
ATOM 7670 O O . ILE C 1 318 ? 37.563 58.993 58.483 1.00 13.91 298 ILE C O 1
ATOM 7675 N N . SER C 1 319 ? 35.497 59.549 59.093 1.00 14.10 299 SER C N 1
ATOM 7676 C CA . SER C 1 319 ? 35.329 60.410 57.920 1.00 13.52 299 SER C CA 1
ATOM 7677 C C . SER C 1 319 ? 35.182 61.853 58.390 1.00 14.18 299 SER C C 1
ATOM 7678 O O . SER C 1 319 ? 34.450 62.086 59.343 1.00 14.09 299 SER C O 1
ATOM 7681 N N . ALA C 1 320 ? 35.795 62.768 57.640 1.00 14.09 300 ALA C N 1
ATOM 7682 C CA . ALA C 1 320 ? 35.825 64.185 58.006 1.00 12.96 300 ALA C CA 1
ATOM 7683 C C . ALA C 1 320 ? 35.546 65.073 56.785 1.00 13.53 300 ALA C C 1
ATOM 7684 O O . ALA C 1 320 ? 35.917 64.729 55.671 1.00 15.62 300 ALA C O 1
ATOM 7686 N N . GLY C 1 321 ? 35.003 66.264 57.050 1.00 13.51 301 GLY C N 1
ATOM 7687 C CA . GLY C 1 321 ? 34.941 67.307 56.025 1.00 16.96 301 GLY C CA 1
ATOM 7688 C C . GLY C 1 321 ? 33.508 67.681 55.669 1.00 15.72 301 GLY C C 1
ATOM 7689 O O . GLY C 1 321 ? 32.826 66.922 54.964 1.00 21.57 301 GLY C O 1
ATOM 7690 N N . GLY C 1 322 ? 33.117 68.864 56.110 1.00 15.16 302 GLY C N 1
ATOM 7691 C CA . GLY C 1 322 ? 31.864 69.449 55.682 1.00 17.62 302 GLY C CA 1
ATOM 7692 C C . GLY C 1 322 ? 30.627 68.872 56.353 1.00 18.49 302 GLY C C 1
ATOM 7693 O O . GLY C 1 322 ? 29.513 69.163 55.893 1.00 21.16 302 GLY C O 1
ATOM 7694 N N . TYR C 1 323 ? 30.788 68.111 57.447 1.00 16.01 303 TYR C N 1
ATOM 7695 C CA . TYR C 1 323 ? 29.638 67.410 57.993 1.00 16.28 303 TYR C CA 1
ATOM 7696 C C . TYR C 1 323 ? 28.867 68.327 58.934 1.00 18.19 303 TYR C C 1
ATOM 7697 O O . TYR C 1 323 ? 29.420 69.232 59.539 1.00 18.19 303 TYR C O 1
ATOM 7706 N N . ASP C 1 324 ? 27.560 68.053 59.045 1.00 16.53 304 ASP C N 1
ATOM 7707 C CA . ASP C 1 324 ? 26.758 68.634 60.116 1.00 19.60 304 ASP C CA 1
ATOM 7708 C C . ASP C 1 324 ? 26.007 67.498 60.793 1.00 19.16 304 ASP C C 1
ATOM 7709 O O . ASP C 1 324 ? 26.339 66.330 60.574 1.00 18.88 304 ASP C O 1
ATOM 7714 N N . ARG C 1 325 ? 25.009 67.829 61.612 1.00 18.37 305 ARG C N 1
ATOM 7715 C CA . ARG C 1 325 ? 24.307 66.788 62.346 1.00 17.68 305 ARG C CA 1
ATOM 7716 C C . ARG C 1 325 ? 23.633 65.830 61.358 1.00 17.76 305 ARG C C 1
ATOM 7717 O O . ARG C 1 325 ? 23.730 64.619 61.515 1.00 15.53 305 ARG C O 1
ATOM 7725 N N . GLU C 1 326 ? 22.883 66.379 60.387 1.00 15.72 306 GLU C N 1
ATOM 7726 C CA . GLU C 1 326 ? 22.087 65.536 59.509 1.00 16.65 306 GLU C CA 1
ATOM 7727 C C . GLU C 1 326 ? 22.982 64.688 58.613 1.00 15.80 306 GLU C C 1
ATOM 7728 O O . GLU C 1 326 ? 22.731 63.506 58.419 1.00 16.01 306 GLU C O 1
ATOM 7734 N N . SER C 1 327 ? 24.063 65.279 58.088 1.00 15.55 307 SER C N 1
ATOM 7735 C CA . SER C 1 327 ? 24.892 64.520 57.168 1.00 17.71 307 SER C CA 1
ATOM 7736 C C . SER C 1 327 ? 25.805 63.550 57.926 1.00 15.63 307 SER C C 1
ATOM 7737 O O . SER C 1 327 ? 26.191 62.524 57.360 1.00 14.35 307 SER C O 1
ATOM 7740 N N . GLY C 1 328 ? 26.130 63.842 59.189 1.00 14.56 308 GLY C N 1
ATOM 7741 C CA . GLY C 1 328 ? 26.949 62.923 59.982 1.00 13.73 308 GLY C CA 1
ATOM 7742 C C . GLY C 1 328 ? 26.143 61.658 60.328 1.00 14.59 308 GLY C C 1
ATOM 7743 O O . GLY C 1 328 ? 26.554 60.524 60.108 1.00 14.53 308 GLY C O 1
ATOM 7744 N N . ASN C 1 329 ? 24.900 61.875 60.778 1.00 14.96 309 ASN C N 1
ATOM 7745 C CA . ASN C 1 329 ? 24.009 60.739 60.964 1.00 15.69 309 ASN C CA 1
ATOM 7746 C C . ASN C 1 329 ? 23.837 59.982 59.655 1.00 15.51 309 ASN C C 1
ATOM 7747 O O . ASN C 1 329 ? 23.860 58.772 59.675 1.00 16.11 309 ASN C O 1
ATOM 7752 N N . ALA C 1 330 ? 23.788 60.660 58.508 1.00 16.19 310 ALA C N 1
ATOM 7753 C CA . ALA C 1 330 ? 23.576 59.952 57.254 1.00 16.61 310 ALA C CA 1
ATOM 7754 C C . ALA C 1 330 ? 24.748 59.045 56.907 1.00 15.40 310 ALA C C 1
ATOM 7755 O O . ALA C 1 330 ? 24.519 57.903 56.491 1.00 15.06 310 ALA C O 1
ATOM 7757 N N . VAL C 1 331 ? 25.983 59.560 57.014 1.00 14.67 311 VAL C N 1
ATOM 7758 C CA . VAL C 1 331 ? 27.103 58.714 56.615 1.00 16.14 311 VAL C CA 1
ATOM 7759 C C . VAL C 1 331 ? 27.146 57.453 57.503 1.00 14.30 311 VAL C C 1
ATOM 7760 O O . VAL C 1 331 ? 27.464 56.358 57.029 1.00 15.22 311 VAL C O 1
ATOM 7764 N N . LEU C 1 332 ? 26.817 57.594 58.796 1.00 15.78 312 LEU C N 1
ATOM 7765 C CA . LEU C 1 332 ? 26.844 56.432 59.663 1.00 16.94 312 LEU C CA 1
ATOM 7766 C C . LEU C 1 332 ? 25.739 55.442 59.286 1.00 17.62 312 LEU C C 1
ATOM 7767 O O . LEU C 1 332 ? 25.984 54.241 59.283 1.00 16.59 312 LEU C O 1
ATOM 7772 N N . ALA C 1 333 ? 24.541 55.957 58.909 1.00 17.33 313 ALA C N 1
ATOM 7773 C CA . ALA C 1 333 ? 23.465 55.109 58.398 1.00 18.59 313 ALA C CA 1
ATOM 7774 C C . ALA C 1 333 ? 23.872 54.380 57.120 1.00 17.60 313 ALA C C 1
ATOM 7775 O O . ALA C 1 333 ? 23.436 53.256 56.854 1.00 18.77 313 ALA C O 1
ATOM 7777 N N . SER C 1 334 ? 24.619 55.062 56.242 1.00 18.96 314 SER C N 1
ATOM 7778 C CA . SER C 1 334 ? 25.051 54.479 54.977 1.00 20.56 314 SER C CA 1
ATOM 7779 C C . SER C 1 334 ? 26.001 53.283 55.177 1.00 19.47 314 SER C C 1
ATOM 7780 O O . SER C 1 334 ? 26.097 52.414 54.314 1.00 22.72 314 SER C O 1
ATOM 7783 N N . GLY C 1 335 ? 26.688 53.228 56.332 1.00 20.09 315 GLY C N 1
ATOM 7784 C CA . GLY C 1 335 ? 27.685 52.187 56.597 1.00 16.39 315 GLY C CA 1
ATOM 7785 C C . GLY C 1 335 ? 29.077 52.518 56.060 1.00 20.28 315 GLY C C 1
ATOM 7786 O O . GLY C 1 335 ? 30.026 51.790 56.348 1.00 19.74 315 GLY C O 1
ATOM 7787 N N . ASP C 1 336 ? 29.205 53.663 55.392 1.00 16.36 316 ASP C N 1
ATOM 7788 C CA . ASP C 1 336 ? 30.445 54.034 54.730 1.00 21.02 316 ASP C CA 1
ATOM 7789 C C . ASP C 1 336 ? 31.543 54.489 55.681 1.00 20.07 316 ASP C C 1
ATOM 7790 O O . ASP C 1 336 ? 32.717 54.416 55.289 1.00 19.23 316 ASP C O 1
ATOM 7795 N N . ALA C 1 337 ? 31.159 54.998 56.881 1.00 15.68 317 ALA C N 1
ATOM 7796 C CA . ALA C 1 337 ? 32.127 55.319 57.916 1.00 14.53 317 ALA C CA 1
ATOM 7797 C C . ALA C 1 337 ? 31.646 54.836 59.281 1.00 14.56 317 ALA C C 1
ATOM 7798 O O . ALA C 1 337 ? 30.447 54.636 59.481 1.00 15.75 317 ALA C O 1
ATOM 7800 N N . ASP C 1 338 ? 32.571 54.742 60.243 1.00 13.45 318 ASP C N 1
ATOM 7801 C CA . ASP C 1 338 ? 32.181 54.318 61.581 1.00 13.29 318 ASP C CA 1
ATOM 7802 C C . ASP C 1 338 ? 32.149 55.454 62.607 1.00 14.81 318 ASP C C 1
ATOM 7803 O O . ASP C 1 338 ? 31.496 55.332 63.650 1.00 16.37 318 ASP C O 1
ATOM 7808 N N . LEU C 1 339 ? 32.870 56.531 62.327 1.00 14.41 319 LEU C N 1
ATOM 7809 C CA . LEU C 1 339 ? 32.931 57.707 63.185 1.00 14.17 319 LEU C CA 1
ATOM 7810 C C . LEU C 1 339 ? 32.980 58.926 62.270 1.00 12.59 319 LEU C C 1
ATOM 7811 O O . LEU C 1 339 ? 33.425 58.815 61.114 1.00 13.40 319 LEU C O 1
ATOM 7816 N N . VAL C 1 340 ? 32.547 60.081 62.797 1.00 11.63 320 VAL C N 1
ATOM 7817 C CA . VAL C 1 340 ? 32.513 61.323 62.019 1.00 12.15 320 VAL C CA 1
ATOM 7818 C C . VAL C 1 340 ? 33.293 62.368 62.785 1.00 14.13 320 VAL C C 1
ATOM 7819 O O . VAL C 1 340 ? 32.920 62.727 63.902 1.00 14.24 320 VAL C O 1
ATOM 7823 N N . ALA C 1 341 ? 34.291 62.952 62.094 1.00 12.77 321 ALA C N 1
ATOM 7824 C CA . ALA C 1 341 ? 35.055 64.066 62.623 1.00 12.82 321 ALA C CA 1
ATOM 7825 C C . ALA C 1 341 ? 34.452 65.430 62.251 1.00 14.11 321 ALA C C 1
ATOM 7826 O O . ALA C 1 341 ? 34.108 65.671 61.084 1.00 14.63 321 ALA C O 1
ATOM 7828 N N . TYR C 1 342 ? 34.385 66.333 63.244 1.00 14.82 322 TYR C N 1
ATOM 7829 C CA . TYR C 1 342 ? 33.987 67.713 63.035 1.00 15.57 322 TYR C CA 1
ATOM 7830 C C . TYR C 1 342 ? 35.166 68.615 63.384 1.00 15.11 322 TYR C C 1
ATOM 7831 O O . TYR C 1 342 ? 35.765 68.472 64.444 1.00 13.09 322 TYR C O 1
ATOM 7840 N N . GLY C 1 343 ? 35.447 69.600 62.527 1.00 15.21 323 GLY C N 1
ATOM 7841 C CA . GLY C 1 343 ? 36.464 70.596 62.820 1.00 16.65 323 GLY C CA 1
ATOM 7842 C C . GLY C 1 343 ? 35.889 71.930 63.281 1.00 15.35 323 GLY C C 1
ATOM 7843 O O . GLY C 1 343 ? 35.869 72.234 64.464 1.00 17.39 323 GLY C O 1
ATOM 7844 N N . ARG C 1 344 ? 35.443 72.743 62.298 1.00 16.47 324 ARG C N 1
ATOM 7845 C CA . ARG C 1 344 ? 35.027 74.122 62.567 1.00 17.82 324 ARG C CA 1
ATOM 7846 C C . ARG C 1 344 ? 33.917 74.156 63.629 1.00 17.26 324 ARG C C 1
ATOM 7847 O O . ARG C 1 344 ? 33.879 75.040 64.495 1.00 17.47 324 ARG C O 1
ATOM 7855 N N . LEU C 1 345 ? 33.019 73.180 63.625 1.00 17.29 325 LEU C N 1
ATOM 7856 C CA . LEU C 1 345 ? 31.937 73.209 64.616 1.00 18.73 325 LEU C CA 1
ATOM 7857 C C . LEU C 1 345 ? 32.418 72.908 66.042 1.00 19.47 325 LEU C C 1
ATOM 7858 O O . LEU C 1 345 ? 31.791 73.369 67.014 1.00 18.36 325 LEU C O 1
ATOM 7863 N N . PHE C 1 346 ? 33.527 72.141 66.184 1.00 16.17 326 PHE C N 1
ATOM 7864 C CA . PHE C 1 346 ? 34.066 71.974 67.528 1.00 15.58 326 PHE C CA 1
ATOM 7865 C C . PHE C 1 346 ? 34.829 73.211 68.007 1.00 17.49 326 PHE C C 1
ATOM 7866 O O . PHE C 1 346 ? 34.962 73.424 69.207 1.00 18.46 326 PHE C O 1
ATOM 7874 N N . ILE C 1 347 ? 35.398 73.954 67.064 1.00 16.63 327 ILE C N 1
ATOM 7875 C CA . ILE C 1 347 ? 35.971 75.254 67.405 1.00 15.85 327 ILE C CA 1
ATOM 7876 C C . ILE C 1 347 ? 34.962 76.143 68.139 1.00 16.74 327 ILE C C 1
ATOM 7877 O O . ILE C 1 347 ? 35.221 76.624 69.238 1.00 18.50 327 ILE C O 1
ATOM 7882 N N . SER C 1 348 ? 33.736 76.271 67.606 1.00 22.75 328 SER C N 1
ATOM 7883 C CA . SER C 1 348 ? 32.790 77.211 68.203 1.00 20.53 328 SER C CA 1
ATOM 7884 C C . SER C 1 348 ? 31.814 76.535 69.181 1.00 18.84 328 SER C C 1
ATOM 7885 O O . SER C 1 348 ? 31.131 77.222 69.941 1.00 20.65 328 SER C O 1
ATOM 7888 N N . ASN C 1 349 ? 31.747 75.199 69.184 1.00 19.87 329 ASN C N 1
ATOM 7889 C CA . ASN C 1 349 ? 30.775 74.488 70.007 1.00 21.98 329 ASN C CA 1
ATOM 7890 C C . ASN C 1 349 ? 31.483 73.440 70.852 1.00 18.40 329 ASN C C 1
ATOM 7891 O O . ASN C 1 349 ? 31.603 72.286 70.458 1.00 18.89 329 ASN C O 1
ATOM 7896 N N . PRO C 1 350 ? 31.973 73.807 72.053 1.00 20.90 330 PRO C N 1
ATOM 7897 C CA . PRO C 1 350 ? 32.816 72.895 72.823 1.00 20.78 330 PRO C CA 1
ATOM 7898 C C . PRO C 1 350 ? 31.966 71.700 73.239 1.00 20.52 330 PRO C C 1
ATOM 7899 O O . PRO C 1 350 ? 32.484 70.584 73.393 1.00 21.73 330 PRO C O 1
ATOM 7903 N N . ASP C 1 351 ? 30.644 71.933 73.379 1.00 22.05 331 ASP C N 1
ATOM 7904 C CA . ASP C 1 351 ? 29.744 70.826 73.709 1.00 22.66 331 ASP C CA 1
ATOM 7905 C C . ASP C 1 351 ? 28.890 70.349 72.516 1.00 20.51 331 ASP C C 1
ATOM 7906 O O . ASP C 1 351 ? 27.688 70.102 72.669 1.00 23.00 331 ASP C O 1
ATOM 7911 N N . LEU C 1 352 ? 29.508 70.217 71.321 1.00 21.59 332 LEU C N 1
ATOM 7912 C CA . LEU C 1 352 ? 28.796 69.863 70.103 1.00 20.45 332 LEU C CA 1
ATOM 7913 C C . LEU C 1 352 ? 27.936 68.605 70.275 1.00 20.08 332 LEU C C 1
ATOM 7914 O O . LEU C 1 352 ? 26.816 68.560 69.787 1.00 19.90 332 LEU C O 1
ATOM 7919 N N . PRO C 1 353 ? 28.421 67.532 70.931 1.00 20.75 333 PRO C N 1
ATOM 7920 C CA . PRO C 1 353 ? 27.618 66.306 71.115 1.00 21.92 333 PRO C CA 1
ATOM 7921 C C . PRO C 1 353 ? 26.269 66.511 71.802 1.00 23.54 333 PRO C C 1
ATOM 7922 O O . PRO C 1 353 ? 25.248 65.990 71.369 1.00 25.87 333 PRO C O 1
ATOM 7926 N N . GLN C 1 354 ? 26.279 67.353 72.836 1.00 26.46 334 GLN C N 1
ATOM 7927 C CA . GLN C 1 354 ? 25.065 67.627 73.593 1.00 27.61 334 GLN C CA 1
ATOM 7928 C C . GLN C 1 354 ? 24.141 68.479 72.739 1.00 31.11 334 GLN C C 1
ATOM 7929 O O . GLN C 1 354 ? 22.939 68.202 72.721 1.00 33.40 334 GLN C O 1
ATOM 7935 N N . ARG C 1 355 ? 24.704 69.483 72.022 1.00 27.01 335 ARG C N 1
ATOM 7936 C CA . ARG C 1 355 ? 23.859 70.307 71.161 1.00 25.13 335 ARG C CA 1
ATOM 7937 C C . ARG C 1 355 ? 23.184 69.464 70.084 1.00 27.71 335 ARG C C 1
ATOM 7938 O O . ARG C 1 355 ? 21.996 69.673 69.812 1.00 29.75 335 ARG C O 1
ATOM 7946 N N . PHE C 1 356 ? 23.922 68.504 69.499 1.00 28.76 336 PHE C N 1
ATOM 7947 C CA . PHE C 1 356 ? 23.368 67.613 68.490 1.00 27.36 336 PHE C CA 1
ATOM 7948 C C . PHE C 1 356 ? 22.297 66.704 69.091 1.00 25.71 336 PHE C C 1
ATOM 7949 O O . PHE C 1 356 ? 21.213 66.604 68.531 1.00 27.27 336 PHE C O 1
ATOM 7957 N N . ALA C 1 357 ? 22.595 66.025 70.203 1.00 28.31 337 ALA C N 1
ATOM 7958 C CA . ALA C 1 357 ? 21.618 65.154 70.851 1.00 35.22 337 ALA C CA 1
ATOM 7959 C C . ALA C 1 357 ? 20.326 65.923 71.168 1.00 39.26 337 ALA C C 1
ATOM 7960 O O . ALA C 1 357 ? 19.201 65.427 71.018 1.00 37.39 337 ALA C O 1
ATOM 7962 N N . LEU C 1 358 ? 20.472 67.158 71.635 1.00 31.24 338 LEU C N 1
ATOM 7963 C CA . LEU C 1 358 ? 19.287 67.843 72.125 1.00 32.13 338 LEU C CA 1
ATOM 7964 C C . LEU C 1 358 ? 18.621 68.556 70.957 1.00 29.61 338 LEU C C 1
ATOM 7965 O O . LEU C 1 358 ? 17.617 69.236 71.107 1.00 35.72 338 LEU C O 1
ATOM 7970 N N . ASN C 1 359 ? 19.249 68.430 69.786 1.00 38.73 339 ASN C N 1
ATOM 7971 C CA . ASN C 1 359 ? 18.856 69.145 68.581 1.00 38.39 339 ASN C CA 1
ATOM 7972 C C . ASN C 1 359 ? 18.739 70.654 68.825 1.00 38.52 339 ASN C C 1
ATOM 7973 O O . ASN C 1 359 ? 17.733 71.253 68.477 1.00 43.34 339 ASN C O 1
ATOM 7978 N N . ALA C 1 360 ? 19.803 71.251 69.391 1.00 38.21 340 ALA C N 1
ATOM 7979 C CA . ALA C 1 360 ? 19.901 72.655 69.757 1.00 39.72 340 ALA C CA 1
ATOM 7980 C C . ALA C 1 360 ? 20.688 73.466 68.725 1.00 36.12 340 ALA C C 1
ATOM 7981 O O . ALA C 1 360 ? 21.459 72.945 67.918 1.00 39.72 340 ALA C O 1
ATOM 7983 N N . GLN C 1 361 ? 20.512 74.787 68.806 1.00 38.30 341 GLN C N 1
ATOM 7984 C CA . GLN C 1 361 ? 21.205 75.760 67.984 1.00 40.67 341 GLN C CA 1
ATOM 7985 C C . GLN C 1 361 ? 22.719 75.718 68.219 1.00 38.07 341 GLN C C 1
ATOM 7986 O O . GLN C 1 361 ? 23.169 75.566 69.347 1.00 37.50 341 GLN C O 1
ATOM 7992 N N . LEU C 1 362 ? 23.477 75.992 67.160 1.00 29.62 342 LEU C N 1
ATOM 7993 C CA . LEU C 1 362 ? 24.930 75.993 67.219 1.00 28.47 342 LEU C CA 1
ATOM 7994 C C . LEU C 1 362 ? 25.481 77.423 67.242 1.00 28.52 342 LEU C C 1
ATOM 7995 O O . LEU C 1 362 ? 24.902 78.309 66.633 1.00 42.42 342 LEU C O 1
ATOM 8000 N N . ASN C 1 363 ? 26.623 77.630 67.938 1.00 29.29 343 ASN C N 1
ATOM 8001 C CA . ASN C 1 363 ? 27.390 78.866 67.862 1.00 24.36 343 ASN C CA 1
ATOM 8002 C C . ASN C 1 363 ? 28.070 78.891 66.495 1.00 29.07 343 ASN C C 1
ATOM 8003 O O . ASN C 1 363 ? 28.635 77.897 66.030 1.00 26.17 343 ASN C O 1
ATOM 8008 N N . PRO C 1 364 ? 28.049 80.030 65.789 1.00 27.46 344 PRO C N 1
ATOM 8009 C CA . PRO C 1 364 ? 28.824 80.175 64.567 1.00 25.16 344 PRO C CA 1
ATOM 8010 C C . PRO C 1 364 ? 30.311 80.245 64.918 1.00 26.02 344 PRO C C 1
ATOM 8011 O O . PRO C 1 364 ? 30.691 80.572 66.041 1.00 30.48 344 PRO C O 1
ATOM 8015 N N . TYR C 1 365 ? 31.142 79.987 63.923 1.00 22.83 345 TYR C N 1
ATOM 8016 C CA . TYR C 1 365 ? 32.573 80.094 64.100 1.00 22.74 345 TYR C CA 1
ATOM 8017 C C . TYR C 1 365 ? 33.130 81.348 63.435 1.00 28.03 345 TYR C C 1
ATOM 8018 O O . TYR C 1 365 ? 32.656 81.773 62.387 1.00 26.09 345 TYR C O 1
ATOM 8027 N N . ASP C 1 366 ? 34.150 81.925 64.093 1.00 25.66 346 ASP C N 1
ATOM 8028 C CA . ASP C 1 366 ? 34.861 83.108 63.637 1.00 25.26 346 ASP C CA 1
ATOM 8029 C C . ASP C 1 366 ? 36.205 82.708 63.038 1.00 21.98 346 ASP C C 1
ATOM 8030 O O . ASP C 1 366 ? 37.189 82.500 63.749 1.00 23.60 346 ASP C O 1
ATOM 8035 N N . ARG C 1 367 ? 36.256 82.613 61.712 1.00 19.92 347 ARG C N 1
ATOM 8036 C CA . ARG C 1 367 ? 37.440 82.131 60.998 1.00 24.92 347 ARG C CA 1
ATOM 8037 C C . ARG C 1 367 ? 38.640 83.035 61.294 1.00 27.18 347 ARG C C 1
ATOM 8038 O O . ARG C 1 367 ? 39.794 82.597 61.216 1.00 27.02 347 ARG C O 1
ATOM 8046 N N . SER C 1 368 ? 38.359 84.281 61.708 1.00 23.19 348 SER C N 1
ATOM 8047 C CA . SER C 1 368 ? 39.422 85.250 61.931 1.00 23.26 348 SER C CA 1
ATOM 8048 C C . SER C 1 368 ? 40.251 84.922 63.168 1.00 25.47 348 SER C C 1
ATOM 8049 O O . SER C 1 368 ? 41.381 85.408 63.272 1.00 25.14 348 SER C O 1
ATOM 8052 N N . SER C 1 369 ? 39.754 84.050 64.057 1.00 20.49 349 SER C N 1
ATOM 8053 C CA . SER C 1 369 ? 40.590 83.692 65.206 1.00 22.48 349 SER C CA 1
ATOM 8054 C C . SER C 1 369 ? 40.962 82.217 65.197 1.00 21.31 349 SER C C 1
ATOM 8055 O O . SER C 1 369 ? 41.275 81.653 66.263 1.00 17.79 349 SER C O 1
ATOM 8058 N N . PHE C 1 370 ? 40.893 81.601 64.020 1.00 20.52 350 PHE C N 1
ATOM 8059 C CA . PHE C 1 370 ? 41.299 80.212 63.889 1.00 17.95 350 PHE C CA 1
ATOM 8060 C C . PHE C 1 370 ? 42.791 80.087 64.163 1.00 19.17 350 PHE C C 1
ATOM 8061 O O . PHE C 1 370 ? 43.193 79.310 65.033 1.00 18.29 350 PHE C O 1
ATOM 8069 N N . TYR C 1 371 ? 43.627 80.752 63.351 1.00 20.02 351 TYR C N 1
ATOM 8070 C CA . TYR C 1 371 ? 45.106 80.561 63.430 1.00 20.10 351 TYR C CA 1
ATOM 8071 C C . TYR C 1 371 ? 45.832 81.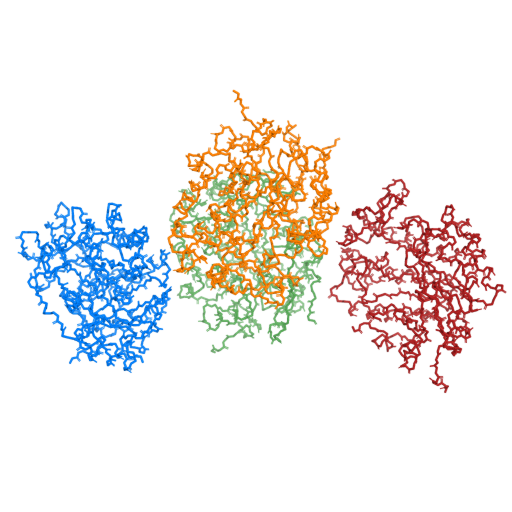673 64.200 1.00 20.37 351 TYR C C 1
ATOM 8072 O O . TYR C 1 371 ? 45.984 82.788 63.662 1.00 27.46 351 TYR C O 1
ATOM 8081 N N . GLY C 1 372 ? 46.266 81.356 65.432 1.00 24.86 352 GLY C N 1
ATOM 8082 C CA . GLY C 1 372 ? 46.994 82.224 66.331 1.00 23.97 352 GLY C CA 1
ATOM 8083 C C . GLY C 1 372 ? 46.039 83.121 67.113 1.00 28.24 352 GLY C C 1
ATOM 8084 O O . GLY C 1 372 ? 44.831 83.136 66.847 1.00 27.99 352 GLY C O 1
ATOM 8085 N N . GLY C 1 373 ? 46.633 83.906 68.027 1.00 30.23 353 GLY C N 1
ATOM 8086 C CA . GLY C 1 373 ? 45.913 84.799 68.915 1.00 30.60 353 GLY C CA 1
ATOM 8087 C C . GLY C 1 373 ? 45.931 84.318 70.363 1.00 25.67 353 GLY C C 1
ATOM 8088 O O . GLY C 1 373 ? 46.914 83.753 70.855 1.00 26.06 353 GLY C O 1
ATOM 8089 N N . ASP C 1 374 ? 44.832 84.609 71.059 1.00 24.44 354 ASP C N 1
ATOM 8090 C CA . ASP C 1 374 ? 44.790 84.441 72.504 1.00 26.67 354 ASP C CA 1
ATOM 8091 C C . ASP C 1 374 ? 43.550 83.619 72.880 1.00 26.50 354 ASP C C 1
ATOM 8092 O O . ASP C 1 374 ? 43.058 82.789 72.117 1.00 24.45 354 ASP C O 1
ATOM 8097 N N . LYS C 1 375 ? 43.022 83.864 74.073 1.00 27.88 355 LYS C N 1
ATOM 8098 C CA . LYS C 1 375 ? 41.858 83.130 74.533 1.00 25.91 355 LYS C CA 1
ATOM 8099 C C . LYS C 1 375 ? 40.642 83.488 73.661 1.00 26.41 355 LYS C C 1
ATOM 8100 O O . LYS C 1 375 ? 39.725 82.676 73.542 1.00 25.25 355 LYS C O 1
ATOM 8106 N N . ARG C 1 376 ? 40.689 84.642 72.968 1.00 22.75 356 ARG C N 1
ATOM 8107 C CA . ARG C 1 376 ? 39.537 85.074 72.188 1.00 21.93 356 ARG C CA 1
ATOM 8108 C C . ARG C 1 376 ? 39.401 84.157 70.971 1.00 24.60 356 ARG C C 1
ATOM 8109 O O . ARG C 1 376 ? 40.366 83.963 70.221 1.00 23.75 356 ARG C O 1
ATOM 8117 N N . GLY C 1 377 ? 38.180 83.633 70.756 1.00 23.64 357 GLY C N 1
ATOM 8118 C CA . GLY C 1 377 ? 37.925 82.710 69.652 1.00 21.44 357 GLY C CA 1
ATOM 8119 C C . GLY C 1 377 ? 38.585 81.351 69.884 1.00 22.36 357 GLY C C 1
ATOM 8120 O O . GLY C 1 377 ? 38.817 80.584 68.936 1.00 22.36 357 GLY C O 1
ATOM 8121 N N . TYR C 1 378 ? 38.900 81.053 71.151 1.00 19.02 358 TYR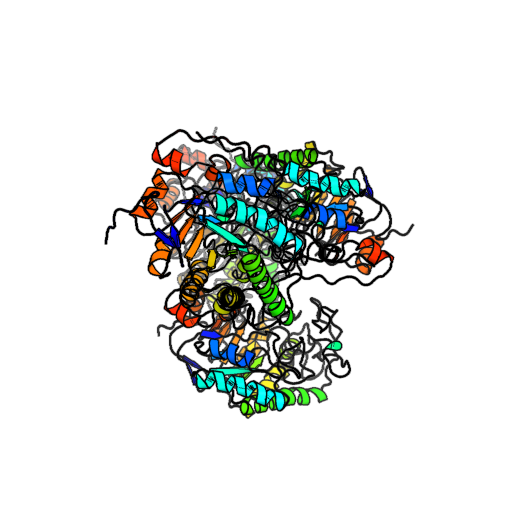 C N 1
ATOM 8122 C CA . TYR C 1 378 ? 39.609 79.805 71.455 1.00 19.35 358 TYR C CA 1
ATOM 8123 C C . TYR C 1 378 ? 38.971 79.137 72.681 1.00 18.02 358 TYR C C 1
ATOM 8124 O O . TYR C 1 378 ? 38.433 78.041 72.586 1.00 20.31 358 TYR C O 1
ATOM 8133 N N . THR C 1 379 ? 38.969 79.819 73.826 1.00 18.93 359 THR C N 1
ATOM 8134 C CA . THR C 1 379 ? 38.442 79.226 75.044 1.00 20.63 359 THR C CA 1
ATOM 8135 C C . THR C 1 379 ? 37.166 79.929 75.500 1.00 23.42 359 THR C C 1
ATOM 8136 O O . THR C 1 379 ? 36.624 79.568 76.548 1.00 23.77 359 THR C O 1
ATOM 8140 N N . ASP C 1 380 ? 36.699 80.914 74.706 1.00 21.06 360 ASP C N 1
ATOM 8141 C CA . ASP C 1 380 ? 35.612 81.766 75.148 1.00 23.49 360 ASP C CA 1
ATOM 8142 C C . ASP C 1 380 ? 34.310 81.546 74.376 1.00 23.85 360 ASP C C 1
ATOM 8143 O O . ASP C 1 380 ? 33.427 82.411 74.419 1.00 28.04 360 ASP C O 1
ATOM 8148 N N . TYR C 1 381 ? 34.205 80.385 73.708 1.00 24.50 361 TYR C N 1
ATOM 8149 C CA . TYR C 1 381 ? 32.955 79.968 73.112 1.00 21.04 361 TYR C CA 1
ATOM 8150 C C . TYR C 1 381 ? 32.198 79.202 74.190 1.00 22.95 361 TYR C C 1
ATOM 8151 O O . TYR C 1 381 ? 32.728 78.252 74.757 1.00 23.90 361 TYR C O 1
ATOM 8160 N N . PRO C 1 382 ? 30.952 79.604 74.538 1.00 25.43 362 PRO C N 1
ATOM 8161 C CA . PRO C 1 382 ? 30.247 78.990 75.672 1.00 29.35 362 PRO C CA 1
ATOM 8162 C C . PRO C 1 382 ? 29.588 77.658 75.312 1.00 27.67 362 PRO C C 1
ATOM 8163 O O . PRO C 1 382 ? 29.223 77.430 74.156 1.00 29.61 362 PRO C O 1
ATOM 8167 N N . SER C 1 383 ? 29.414 76.814 76.335 1.00 29.70 363 SER C N 1
ATOM 8168 C CA . SER C 1 383 ? 28.552 75.651 76.292 1.00 27.39 363 SER C CA 1
ATOM 8169 C C . SER C 1 383 ? 27.090 76.050 76.470 1.00 32.11 363 SER C C 1
ATOM 8170 O O . SER C 1 383 ? 26.784 77.182 76.842 1.00 29.32 363 SER C O 1
ATOM 8173 N N . LEU C 1 384 ? 26.173 75.105 76.244 1.00 31.36 364 LEU C N 1
ATOM 8174 C CA . LEU C 1 384 ? 24.750 75.460 76.279 1.00 39.21 364 LEU C CA 1
ATOM 8175 C C . LEU C 1 384 ? 24.447 76.459 77.421 1.00 41.35 364 LEU C C 1
ATOM 8176 O O . LEU C 1 384 ? 24.070 76.019 78.541 1.00 43.30 364 LEU C O 1
ATOM 8181 N N . MET D 1 21 ? 0.357 100.408 103.801 1.00 34.56 1 MET D N 1
ATOM 8182 C CA . MET D 1 21 ? 0.964 101.630 103.206 1.00 37.74 1 MET D CA 1
ATOM 8183 C C . MET D 1 21 ? 0.212 101.993 101.921 1.00 31.99 1 MET D C 1
ATOM 8184 O O . MET D 1 21 ? -0.048 101.082 101.110 1.00 31.47 1 MET D O 1
ATOM 8189 N N . ASN D 1 22 ? -0.121 103.277 101.753 1.00 26.27 2 ASN D N 1
ATOM 8190 C CA . ASN D 1 22 ? -0.834 103.745 100.575 1.00 29.47 2 ASN D CA 1
ATOM 8191 C C . ASN D 1 22 ? -0.095 103.298 99.310 1.00 34.85 2 ASN D C 1
ATOM 8192 O O . ASN D 1 22 ? 1.123 103.478 99.205 1.00 34.35 2 ASN D O 1
ATOM 8197 N N . THR D 1 23 ? -0.853 102.701 98.367 1.00 38.57 3 THR D N 1
ATOM 8198 C CA . THR D 1 23 ? -0.395 102.237 97.067 1.00 39.29 3 THR D CA 1
ATOM 8199 C C . THR D 1 23 ? -0.840 103.185 95.950 1.00 50.66 3 THR D C 1
ATOM 8200 O O . THR D 1 23 ? -0.359 103.079 94.814 1.00 49.72 3 THR D O 1
ATOM 8204 N N . ASN D 1 24 ? -1.779 104.090 96.258 1.00 40.16 4 ASN D N 1
ATOM 8205 C CA . ASN D 1 24 ? -2.386 104.933 95.232 1.00 36.41 4 ASN D CA 1
ATOM 8206 C C . ASN D 1 24 ? -1.505 106.155 94.941 1.00 39.18 4 ASN D C 1
ATOM 8207 O O . ASN D 1 24 ? -1.858 107.272 95.302 1.00 48.52 4 ASN D O 1
ATOM 8212 N N . ILE D 1 25 ? -0.408 105.888 94.208 1.00 29.01 5 ILE D N 1
ATOM 8213 C CA . ILE D 1 25 ? 0.759 106.703 93.865 1.00 29.19 5 ILE D CA 1
ATOM 8214 C C . ILE D 1 25 ? 0.602 107.230 92.431 1.00 23.56 5 ILE D C 1
ATOM 8215 O O . ILE D 1 25 ? 0.330 106.468 91.510 1.00 25.83 5 ILE D O 1
ATOM 8220 N N . ASP D 1 26 ? 0.754 108.540 92.247 1.00 21.21 6 ASP D N 1
ATOM 8221 C CA . ASP D 1 26 ? 0.771 109.177 90.937 1.00 21.29 6 ASP D CA 1
ATOM 8222 C C . ASP D 1 26 ? 1.931 110.176 90.897 1.00 19.28 6 ASP D C 1
ATOM 8223 O O . ASP D 1 26 ? 2.736 110.203 91.824 1.00 19.75 6 ASP D O 1
ATOM 8228 N N . LEU D 1 27 ? 2.048 110.973 89.832 1.00 19.84 7 LEU D N 1
ATOM 8229 C CA . LEU D 1 27 ? 3.204 111.856 89.610 1.00 16.36 7 LEU D CA 1
ATOM 8230 C C . LEU D 1 27 ? 3.409 112.912 90.698 1.00 17.29 7 LEU D C 1
ATOM 8231 O O . LEU D 1 27 ? 4.530 113.417 90.854 1.00 17.33 7 LEU D O 1
ATOM 8236 N N . PHE D 1 28 ? 2.350 113.221 91.445 1.00 19.56 8 PHE D N 1
ATOM 8237 C CA . PHE D 1 28 ? 2.394 114.302 92.414 1.00 18.31 8 PHE D CA 1
ATOM 8238 C C . PHE D 1 28 ? 2.589 113.746 93.827 1.00 17.95 8 PHE D C 1
ATOM 8239 O O . PHE D 1 28 ? 2.544 114.503 94.804 1.00 24.47 8 PHE D O 1
ATOM 8247 N N . SER D 1 29 ? 2.776 112.423 93.967 1.00 18.91 9 SER D N 1
ATOM 8248 C CA . SER D 1 29 ? 2.854 111.837 95.302 1.00 17.07 9 SER D CA 1
ATOM 8249 C C . SER D 1 29 ? 4.255 111.975 95.868 1.00 18.42 9 SER D C 1
ATOM 8250 O O . SER D 1 29 ? 5.213 111.744 95.143 1.00 19.28 9 SER D O 1
ATOM 8253 N N . PRO D 1 30 ? 4.425 112.333 97.161 1.00 16.55 10 PRO D N 1
ATOM 8254 C CA . PRO D 1 30 ? 5.765 112.359 97.778 1.00 17.11 10 PRO D CA 1
ATOM 8255 C C . PRO D 1 30 ? 6.483 111.023 97.592 1.00 16.44 10 PRO D C 1
ATOM 8256 O O . PRO D 1 30 ? 5.849 110.010 97.286 1.00 20.07 10 PRO D O 1
ATOM 8260 N N . VAL D 1 31 ? 7.805 111.061 97.667 1.00 16.11 11 VAL D N 1
ATOM 8261 C CA . VAL D 1 31 ? 8.634 109.843 97.479 1.00 13.45 11 VAL D CA 1
ATOM 8262 C C . VAL D 1 31 ? 9.959 110.043 98.225 1.00 14.68 11 VAL D C 1
ATOM 8263 O O . VAL D 1 31 ? 10.392 111.175 98.386 1.00 17.30 11 VAL D O 1
ATOM 8267 N N . ARG D 1 32 ? 10.526 108.942 98.665 1.00 14.57 12 ARG D N 1
ATOM 8268 C CA . ARG D 1 32 ? 11.845 108.956 99.308 1.00 13.72 12 ARG D CA 1
ATOM 8269 C C . ARG D 1 32 ? 12.881 108.537 98.254 1.00 14.81 12 ARG D C 1
ATOM 8270 O O . ARG D 1 32 ? 12.743 107.458 97.698 1.00 15.56 12 ARG D O 1
ATOM 8278 N N . LEU D 1 33 ? 13.810 109.435 97.971 1.00 16.93 13 LEU D N 1
ATOM 8279 C CA . LEU D 1 33 ? 14.908 109.137 97.028 1.00 14.09 13 LEU D CA 1
ATOM 8280 C C . LEU D 1 33 ? 16.233 109.229 97.772 1.00 12.96 13 LEU D C 1
ATOM 8281 O O . LEU D 1 33 ? 16.661 110.290 98.066 1.00 14.90 13 LEU D O 1
ATOM 8286 N N . GLY D 1 34 ? 16.808 108.077 98.026 1.00 15.29 14 GLY D N 1
ATOM 8287 C CA . GLY D 1 34 ? 18.039 108.041 98.830 1.00 15.19 14 GLY D CA 1
ATOM 8288 C C . GLY D 1 34 ? 17.836 108.725 100.176 1.00 15.12 14 GLY D C 1
ATOM 8289 O O . GLY D 1 34 ? 16.900 108.418 100.862 1.00 18.78 14 GLY D O 1
ATOM 8290 N N . ARG D 1 35 ? 18.586 109.764 100.422 1.00 16.62 15 ARG D N 1
ATOM 8291 C CA . ARG D 1 35 ? 18.582 110.481 101.711 1.00 15.89 15 ARG D CA 1
ATOM 8292 C C . ARG D 1 35 ? 17.401 111.432 101.811 1.00 19.69 15 ARG D C 1
ATOM 8293 O O . ARG D 1 35 ? 17.116 111.806 102.899 1.00 19.40 15 ARG D O 1
ATOM 8301 N N . TYR D 1 36 ? 16.712 111.694 100.701 1.00 16.37 16 TYR D N 1
ATOM 8302 C CA . TYR D 1 36 ? 15.765 112.833 100.638 1.00 17.94 16 TYR D CA 1
ATOM 8303 C C . TYR D 1 36 ? 14.311 112.447 100.392 1.00 17.09 16 TYR D C 1
ATOM 8304 O O . TYR D 1 36 ? 14.039 111.592 99.615 1.00 18.21 16 TYR D O 1
ATOM 8313 N N . GLU D 1 37 ? 13.413 113.067 101.159 1.00 16.68 17 GLU D N 1
ATOM 8314 C CA . GLU D 1 37 ? 11.991 113.082 100.812 1.00 16.92 17 GLU D CA 1
ATOM 8315 C C . GLU D 1 37 ? 11.780 114.198 99.794 1.00 17.58 17 GLU D C 1
ATOM 8316 O O . GLU D 1 37 ? 12.251 115.306 99.997 1.00 17.10 17 GLU D O 1
ATOM 8322 N N . LEU D 1 38 ? 11.092 113.861 98.698 1.00 16.02 18 LEU D N 1
ATOM 8323 C CA . LEU D 1 38 ? 10.824 114.775 97.591 1.00 14.74 18 LEU D CA 1
ATOM 8324 C C . LEU D 1 38 ? 9.314 114.939 97.510 1.00 15.15 18 LEU D C 1
ATOM 8325 O O . LEU D 1 38 ? 8.546 114.002 97.782 1.00 15.56 18 LEU D O 1
ATOM 8330 N N . PRO D 1 39 ? 8.852 116.149 97.124 1.00 15.38 19 PRO D N 1
ATOM 8331 C CA . PRO D 1 39 ? 7.407 116.447 97.103 1.00 15.92 19 PRO D CA 1
ATOM 8332 C C . PRO D 1 39 ? 6.611 115.856 95.940 1.00 14.94 19 PRO D C 1
ATOM 8333 O O . PRO D 1 39 ? 5.387 115.708 96.027 1.00 17.79 19 PRO D O 1
ATOM 8337 N N . ASN D 1 40 ? 7.303 115.366 94.907 1.00 15.80 20 ASN D N 1
ATOM 8338 C CA . ASN D 1 40 ? 6.628 114.712 93.788 1.00 14.23 20 ASN D CA 1
ATOM 8339 C C . ASN D 1 40 ? 7.574 113.695 93.129 1.00 14.81 20 ASN D C 1
ATOM 8340 O O . ASN D 1 40 ? 8.755 113.598 93.518 1.00 14.55 20 ASN D O 1
ATOM 8345 N N . ARG D 1 41 ? 7.046 112.950 92.142 1.00 16.17 21 ARG D N 1
ATOM 8346 C CA . ARG D 1 41 ? 7.791 111.872 91.501 1.00 13.68 21 ARG D CA 1
ATOM 8347 C C . ARG D 1 41 ? 8.216 112.240 90.081 1.00 12.81 21 ARG D C 1
ATOM 8348 O O . ARG D 1 41 ? 8.655 111.369 89.342 1.00 15.08 21 ARG D O 1
ATOM 8356 N N . MET D 1 42 ? 8.237 113.534 89.753 1.00 14.61 22 MET D N 1
ATOM 8357 C CA . MET D 1 42 ? 8.694 113.981 88.436 1.00 14.48 22 MET D CA 1
ATOM 8358 C C . MET D 1 42 ? 10.162 114.366 88.521 1.00 16.62 22 MET D C 1
ATOM 8359 O O . MET D 1 42 ? 10.546 115.226 89.325 1.00 15.26 22 MET D O 1
ATOM 8364 N N . VAL D 1 43 ? 10.920 113.798 87.572 1.00 13.64 23 VAL D N 1
ATOM 8365 C CA . VAL D 1 43 ? 12.341 114.125 87.531 1.00 14.24 23 VAL D CA 1
ATOM 8366 C C . VAL D 1 43 ? 12.638 114.856 86.221 1.00 12.45 23 VAL D C 1
ATOM 8367 O O . VAL D 1 43 ? 12.145 114.500 85.179 1.00 15.72 23 VAL D O 1
ATOM 8371 N N . MET D 1 44 ? 13.445 115.912 86.257 1.00 14.20 24 MET D N 1
ATOM 8372 C CA . MET D 1 44 ? 13.950 116.512 85.035 1.00 13.91 24 MET D CA 1
ATOM 8373 C C . MET D 1 44 ? 15.133 115.651 84.616 1.00 14.35 24 MET D C 1
ATOM 8374 O O . MET D 1 44 ? 16.159 115.558 85.322 1.00 14.13 24 MET D O 1
ATOM 8379 N N . ALA D 1 45 ? 15.002 115.061 83.427 1.00 14.11 25 ALA D N 1
ATOM 8380 C CA . ALA D 1 45 ? 16.014 114.142 82.930 1.00 13.04 25 ALA D CA 1
ATOM 8381 C C . ALA D 1 45 ? 17.304 114.904 82.637 1.00 12.74 25 ALA D C 1
ATOM 8382 O O . ALA D 1 45 ? 17.311 116.111 82.369 1.00 13.94 25 ALA D O 1
ATOM 8384 N N . PRO D 1 46 ? 18.470 114.208 82.657 1.00 13.06 26 PRO D N 1
ATOM 8385 C CA . PRO D 1 46 ? 19.708 114.903 82.274 1.00 13.49 26 PRO D CA 1
ATOM 8386 C C . PRO D 1 46 ? 19.690 115.305 80.792 1.00 13.71 26 PRO D C 1
ATOM 8387 O O . PRO D 1 46 ? 19.303 114.487 79.928 1.00 12.38 26 PRO D O 1
ATOM 8391 N N . LEU D 1 47 ? 20.059 116.573 80.514 1.00 12.40 27 LEU D N 1
ATOM 8392 C CA . LEU D 1 47 ? 19.900 117.090 79.147 1.00 14.01 27 LEU D CA 1
ATOM 8393 C C . LEU D 1 47 ? 21.081 117.951 78.739 1.00 11.96 27 LEU D C 1
ATOM 8394 O O . LEU D 1 47 ? 21.208 119.114 79.170 1.00 13.30 27 LEU D O 1
ATOM 8399 N N . THR D 1 48 ? 21.896 117.399 77.849 1.00 15.19 28 THR D N 1
ATOM 8400 C CA . THR D 1 48 ? 22.998 118.136 77.272 1.00 16.61 28 THR D CA 1
ATOM 8401 C C . THR D 1 48 ? 22.449 119.305 76.461 1.00 12.57 28 THR D C 1
ATOM 8402 O O . THR D 1 48 ? 21.597 119.090 75.582 1.00 16.35 28 THR D O 1
ATOM 8406 N N . ARG D 1 49 ? 22.917 120.528 76.761 1.00 13.45 29 ARG D N 1
ATOM 8407 C CA . ARG D 1 49 ? 22.425 121.757 76.119 1.00 15.06 29 ARG D CA 1
ATOM 8408 C C . ARG D 1 49 ? 23.564 122.585 75.494 1.00 15.46 29 ARG D C 1
ATOM 8409 O O . ARG D 1 49 ? 23.340 123.566 74.755 1.00 14.83 29 ARG D O 1
ATOM 8417 N N . ASN D 1 50 ? 24.800 122.182 75.773 1.00 13.94 30 ASN D N 1
ATOM 8418 C CA . ASN D 1 50 ? 25.997 122.796 75.130 1.00 14.56 30 ASN D CA 1
ATOM 8419 C C . ASN D 1 50 ? 25.987 124.324 75.319 1.00 15.61 30 ASN D C 1
ATOM 8420 O O . ASN D 1 50 ? 26.154 125.025 74.353 1.00 15.33 30 ASN D O 1
ATOM 8425 N N . ARG D 1 51 ? 25.777 124.765 76.554 1.00 15.13 31 ARG D N 1
ATOM 8426 C CA . ARG D 1 51 ? 25.732 126.217 76.858 1.00 14.54 31 ARG D CA 1
ATOM 8427 C C . ARG D 1 51 ? 26.700 126.623 77.976 1.00 14.92 31 ARG D C 1
ATOM 8428 O O . ARG D 1 51 ? 26.463 127.577 78.678 1.00 15.86 31 ARG D O 1
ATOM 8436 N N . ALA D 1 52 ? 27.818 125.948 78.040 1.00 14.87 32 ALA D N 1
ATOM 8437 C CA . ALA D 1 52 ? 28.822 126.311 79.036 1.00 16.56 32 ALA D CA 1
ATOM 8438 C C . ALA D 1 52 ? 29.631 127.529 78.549 1.00 15.94 32 ALA D C 1
ATOM 8439 O O . ALA D 1 52 ? 29.632 127.845 77.361 1.00 17.42 32 ALA D O 1
ATOM 8441 N N . GLY D 1 53 ? 30.309 128.173 79.476 1.00 15.99 33 GLY D N 1
ATOM 8442 C CA . GLY D 1 53 ? 31.188 129.283 79.164 1.00 14.59 33 GLY D CA 1
ATOM 8443 C C . GLY D 1 53 ? 32.626 128.827 78.976 1.00 17.52 33 GLY D C 1
ATOM 8444 O O . GLY D 1 53 ? 32.885 127.644 78.813 1.00 19.42 33 GLY D O 1
ATOM 8445 N N . GLU D 1 54 ? 33.541 129.797 78.922 1.00 19.77 34 GLU D N 1
ATOM 8446 C CA . GLU D 1 54 ? 34.947 129.500 78.658 1.00 20.41 34 GLU D CA 1
ATOM 8447 C C . GLU D 1 54 ? 35.456 128.489 79.665 1.00 18.01 34 GLU D C 1
ATOM 8448 O O . GLU D 1 54 ? 35.183 128.630 80.870 1.00 17.69 34 GLU D O 1
ATOM 8454 N N . GLY D 1 55 ? 36.166 127.466 79.151 1.00 21.17 35 GLY D N 1
ATOM 8455 C CA . GLY D 1 55 ? 36.842 126.552 80.051 1.00 21.00 35 GLY D CA 1
ATOM 8456 C C . GLY D 1 55 ? 35.849 125.518 80.568 1.00 17.29 35 GLY D C 1
ATOM 8457 O O . GLY D 1 55 ? 36.057 124.925 81.610 1.00 17.09 35 GLY D O 1
ATOM 8458 N N . ASN D 1 56 ? 34.740 125.348 79.861 1.00 15.10 36 ASN D N 1
ATOM 8459 C CA . ASN D 1 56 ? 33.656 124.401 80.158 1.00 15.52 36 ASN D CA 1
ATOM 8460 C C . ASN D 1 56 ? 33.029 124.725 81.522 1.00 13.70 36 ASN D C 1
ATOM 8461 O O . ASN D 1 56 ? 32.707 123.797 82.302 1.00 14.14 36 ASN D O 1
ATOM 8466 N N . VAL D 1 57 ? 32.986 126.030 81.854 1.00 15.23 37 VAL D N 1
ATOM 8467 C CA . VAL D 1 57 ? 32.547 126.435 83.189 1.00 15.71 37 VAL D CA 1
ATOM 8468 C C . VAL D 1 57 ? 31.072 126.836 83.140 1.00 18.09 37 VAL D C 1
ATOM 8469 O O . VAL D 1 57 ? 30.745 127.699 82.339 1.00 20.48 37 VAL D O 1
ATOM 8473 N N . PRO D 1 58 ? 30.167 126.315 84.011 1.00 15.93 38 PRO D N 1
ATOM 8474 C CA . PRO D 1 58 ? 28.788 126.827 84.043 1.00 15.04 38 PRO D CA 1
ATOM 8475 C C . PRO D 1 58 ? 28.763 128.324 84.387 1.00 15.25 38 PRO D C 1
ATOM 8476 O O . PRO D 1 58 ? 29.622 128.796 85.092 1.00 16.98 38 PRO D O 1
ATOM 8480 N N . ARG D 1 59 ? 27.671 128.996 83.986 1.00 15.55 39 ARG D N 1
ATOM 8481 C CA . ARG D 1 59 ? 27.531 130.440 84.048 1.00 15.58 39 ARG D CA 1
ATOM 8482 C C . ARG D 1 59 ? 26.126 130.827 84.535 1.00 16.17 39 ARG D C 1
ATOM 8483 O O . ARG D 1 59 ? 25.249 130.000 84.751 1.00 17.47 39 ARG D O 1
ATOM 8491 N N . GLU D 1 60 ? 25.905 132.121 84.676 1.00 16.56 40 GLU D N 1
ATOM 8492 C CA . GLU D 1 60 ? 24.662 132.614 85.251 1.00 20.04 40 GLU D CA 1
ATOM 8493 C C . GLU D 1 60 ? 23.465 132.134 84.429 1.00 17.91 40 GLU D C 1
ATOM 8494 O O . GLU D 1 60 ? 22.443 131.767 85.006 1.00 18.39 40 GLU D O 1
ATOM 8500 N N . LEU D 1 61 ? 23.606 132.062 83.106 1.00 17.46 41 LEU D N 1
ATOM 8501 C CA . LEU D 1 61 ? 22.492 131.583 82.268 1.00 17.90 41 LEU D CA 1
ATOM 8502 C C . LEU D 1 61 ? 22.069 130.164 82.611 1.00 16.17 41 LEU D C 1
ATOM 8503 O O . LEU D 1 61 ? 20.885 129.828 82.597 1.00 15.59 41 LEU D O 1
ATOM 8508 N N . ASN D 1 62 ? 23.059 129.342 82.936 1.00 13.53 42 ASN D N 1
ATOM 8509 C CA . ASN D 1 62 ? 22.795 127.952 83.273 1.00 15.84 42 ASN D CA 1
ATOM 8510 C C . ASN D 1 62 ? 22.064 127.868 84.622 1.00 15.13 42 ASN D C 1
ATOM 8511 O O . ASN D 1 62 ? 21.138 127.074 84.767 1.00 16.40 42 ASN D O 1
ATOM 8516 N N . ALA D 1 63 ? 22.467 128.703 85.589 1.00 14.91 43 ALA D N 1
ATOM 8517 C CA . ALA D 1 63 ? 21.826 128.754 86.897 1.00 15.68 43 ALA D CA 1
ATOM 8518 C C . ALA D 1 63 ? 20.353 129.130 86.735 1.00 16.57 43 ALA D C 1
ATOM 8519 O O . ALA D 1 63 ? 19.479 128.530 87.354 1.00 18.81 43 ALA D O 1
ATOM 8521 N N . GLU D 1 64 ? 20.086 130.079 85.838 1.00 16.43 44 GLU D N 1
ATOM 8522 C CA . GLU D 1 64 ? 18.721 130.551 85.618 1.00 17.19 44 GLU D CA 1
ATOM 8523 C C . GLU D 1 64 ? 17.867 129.439 85.020 1.00 16.79 44 GLU D C 1
ATOM 8524 O O . GLU D 1 64 ? 16.711 129.236 85.399 1.00 17.09 44 GLU D O 1
ATOM 8530 N N . TYR D 1 65 ? 18.399 128.771 84.009 1.00 16.57 45 TYR D N 1
ATOM 8531 C CA . TYR D 1 65 ? 17.723 127.654 83.368 1.00 15.55 45 TYR D CA 1
ATOM 8532 C C . TYR D 1 65 ? 17.330 126.612 84.415 1.00 14.36 45 TYR D C 1
ATOM 8533 O O . TYR D 1 65 ? 16.202 126.148 84.455 1.00 15.68 45 TYR D O 1
ATOM 8542 N N . TYR D 1 66 ? 18.276 126.238 85.282 1.00 14.11 46 TYR D N 1
ATOM 8543 C CA . TYR D 1 66 ? 17.948 125.195 86.263 1.00 15.39 46 TYR D CA 1
ATOM 8544 C C . TYR D 1 66 ? 16.960 125.680 87.326 1.00 14.41 46 TYR D C 1
ATOM 8545 O O . TYR D 1 66 ? 16.068 124.949 87.765 1.00 18.21 46 TYR D O 1
ATOM 8554 N N . ALA D 1 67 ? 17.082 126.940 87.702 1.00 15.77 47 ALA D N 1
ATOM 8555 C CA . ALA D 1 67 ? 16.218 127.484 88.730 1.00 17.33 47 ALA D CA 1
ATOM 8556 C C . ALA D 1 67 ? 14.765 127.597 88.254 1.00 16.53 47 ALA D C 1
ATOM 8557 O O . ALA D 1 67 ? 13.846 127.601 89.070 1.00 18.45 47 ALA D O 1
ATOM 8559 N N . GLN D 1 68 ? 14.587 127.779 86.936 1.00 17.12 48 GLN D N 1
ATOM 8560 C CA . GLN D 1 68 ? 13.239 127.831 86.366 1.00 15.22 48 GLN D CA 1
ATOM 8561 C C . GLN D 1 68 ? 12.508 126.477 86.507 1.00 16.59 48 GLN D C 1
ATOM 8562 O O . GLN D 1 68 ? 11.277 126.386 86.418 1.00 18.04 48 GLN D O 1
ATOM 8568 N N . ARG D 1 69 ? 13.276 125.399 86.757 1.00 17.04 49 ARG D N 1
ATOM 8569 C CA . ARG D 1 69 ? 12.787 124.019 86.657 1.00 15.27 49 ARG D CA 1
ATOM 8570 C C . ARG D 1 69 ? 12.73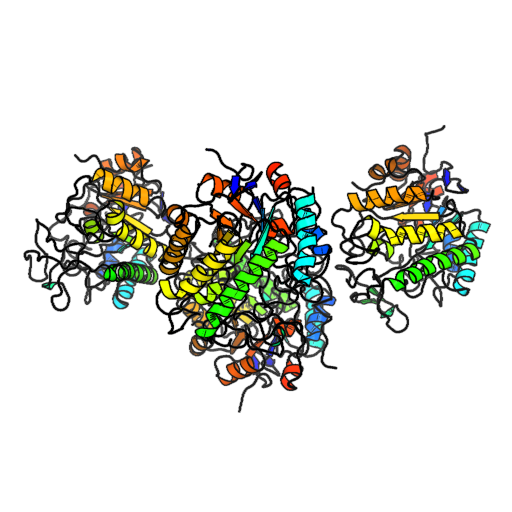6 123.312 88.023 1.00 14.88 49 ARG D C 1
ATOM 8571 O O . ARG D 1 69 ? 12.503 122.076 88.109 1.00 15.48 49 ARG D O 1
ATOM 8579 N N . VAL D 1 70 ? 12.886 124.132 89.083 1.00 18.35 50 VAL D N 1
ATOM 8580 C CA . VAL D 1 70 ? 12.989 123.664 90.468 1.00 17.70 50 VAL D CA 1
ATOM 8581 C C . VAL D 1 70 ? 11.726 122.925 90.950 1.00 20.29 50 VAL D C 1
ATOM 8582 O O . VAL D 1 70 ? 11.759 122.323 92.018 1.00 21.79 50 VAL D O 1
ATOM 8586 N N . SER D 1 71 ? 10.591 123.030 90.228 1.00 19.45 51 SER D N 1
ATOM 8587 C CA . SER D 1 71 ? 9.382 122.346 90.676 1.00 18.29 51 SER D CA 1
ATOM 8588 C C . SER D 1 71 ? 9.467 120.840 90.382 1.00 16.78 51 SER D C 1
ATOM 8589 O O . SER D 1 71 ? 8.670 120.051 90.915 1.00 18.47 51 SER D O 1
ATOM 8592 N N . ALA D 1 72 ? 10.502 120.419 89.630 1.00 17.88 52 ALA D N 1
ATOM 8593 C CA . ALA D 1 72 ? 10.764 118.984 89.541 1.00 17.33 52 ALA D CA 1
ATOM 8594 C C . ALA D 1 72 ? 11.134 118.470 90.940 1.00 15.19 52 ALA D C 1
ATOM 8595 O O . ALA D 1 72 ? 11.841 119.138 91.663 1.00 17.16 52 ALA D O 1
ATOM 8597 N N . GLY D 1 73 ? 10.718 117.245 91.311 1.00 13.57 53 GLY D N 1
ATOM 8598 C CA . GLY D 1 73 ? 11.123 116.691 92.597 1.00 13.76 53 GLY D CA 1
ATOM 8599 C C . GLY D 1 73 ? 12.646 116.533 92.671 1.00 14.75 53 GLY D C 1
ATOM 8600 O O . GLY D 1 73 ? 13.278 116.763 93.697 1.00 16.89 53 GLY D O 1
ATOM 8601 N N . LEU D 1 74 ? 13.243 116.132 91.558 1.00 15.47 54 LEU D N 1
ATOM 8602 C CA . LEU D 1 74 ? 14.681 116.012 91.382 1.00 12.64 54 LEU D CA 1
ATOM 8603 C C . LEU D 1 74 ? 15.110 116.491 89.998 1.00 12.86 54 LEU D C 1
ATOM 8604 O O . LEU D 1 74 ? 14.466 116.151 89.022 1.00 13.41 54 LEU D O 1
ATOM 8609 N N . ILE D 1 75 ? 16.139 117.368 89.965 1.00 13.28 55 ILE D N 1
ATOM 8610 C CA . ILE D 1 75 ? 16.788 117.667 88.703 1.00 12.24 55 ILE D CA 1
ATOM 8611 C C . ILE D 1 75 ? 18.065 116.858 88.600 1.00 12.30 55 ILE D C 1
ATOM 8612 O O . ILE D 1 75 ? 18.842 116.861 89.549 1.00 15.24 55 ILE D O 1
ATOM 8617 N N . ILE D 1 76 ? 18.319 116.292 87.417 1.00 12.62 56 ILE D N 1
ATOM 8618 C CA . ILE D 1 76 ? 19.620 115.712 87.119 1.00 12.09 56 ILE D CA 1
ATOM 8619 C C . ILE D 1 76 ? 20.225 116.624 86.080 1.00 14.26 56 ILE D C 1
ATOM 8620 O O . ILE D 1 76 ? 19.544 116.914 85.078 1.00 13.87 56 ILE D O 1
ATOM 8625 N N . THR D 1 77 ? 21.477 117.064 86.308 1.00 13.43 57 THR D N 1
ATOM 8626 C CA . THR D 1 77 ? 22.127 117.940 85.348 1.00 13.39 57 THR D CA 1
ATOM 8627 C C . THR D 1 77 ? 22.362 117.220 84.024 1.00 14.83 57 THR D C 1
ATOM 8628 O O . THR D 1 77 ? 22.461 115.967 83.957 1.00 12.70 57 THR D O 1
ATOM 8632 N N . GLU D 1 78 ? 22.580 118.066 83.005 1.00 12.57 58 GLU D N 1
ATOM 8633 C CA . GLU D 1 78 ? 23.261 117.654 81.783 1.00 13.44 58 GLU D CA 1
ATOM 8634 C C . GLU D 1 78 ? 24.508 116.856 82.167 1.00 14.45 58 GLU D C 1
ATOM 8635 O O . GLU D 1 78 ? 25.210 117.137 83.143 1.00 12.85 58 GLU D O 1
ATOM 8641 N N . ALA D 1 79 ? 24.811 115.894 81.320 1.00 13.06 59 ALA D N 1
ATOM 8642 C CA . ALA D 1 79 ? 26.077 115.175 81.396 1.00 13.71 59 ALA D CA 1
ATOM 8643 C C . ALA D 1 79 ? 27.245 116.150 81.507 1.00 13.99 59 ALA D C 1
ATOM 8644 O O . ALA D 1 79 ? 27.357 117.087 80.711 1.00 14.17 59 ALA D O 1
ATOM 8646 N N . THR D 1 80 ? 28.210 115.835 82.424 1.00 13.30 60 THR D N 1
ATOM 8647 C CA . THR D 1 80 ? 29.282 116.757 82.784 1.00 12.75 60 THR D CA 1
ATOM 8648 C C . THR D 1 80 ? 30.594 115.986 82.872 1.00 14.25 60 THR D C 1
ATOM 8649 O O . THR D 1 80 ? 30.705 115.023 83.644 1.00 14.96 60 THR D O 1
ATOM 8653 N N . GLN D 1 81 ? 31.514 116.336 81.983 1.00 12.31 61 GLN D N 1
ATOM 8654 C CA . GLN D 1 81 ? 32.729 115.555 81.851 1.00 12.99 61 GLN D CA 1
ATOM 8655 C C . GLN D 1 81 ? 33.607 115.629 83.092 1.00 12.84 61 GLN D C 1
ATOM 8656 O O . GLN D 1 81 ? 33.814 116.717 83.667 1.00 13.81 61 GLN D O 1
ATOM 8662 N N . VAL D 1 82 ? 34.125 114.440 83.479 1.00 13.79 62 VAL D N 1
ATOM 8663 C CA . VAL D 1 82 ? 35.067 114.356 84.608 1.00 14.20 62 VAL D CA 1
ATOM 8664 C C . VAL D 1 82 ? 36.509 114.744 84.218 1.00 15.32 62 VAL D C 1
ATOM 8665 O O . VAL D 1 82 ? 37.414 114.742 85.047 1.00 16.63 62 VAL D O 1
ATOM 8669 N N . SER D 1 83 ? 36.768 114.983 82.931 1.00 15.82 63 SER D N 1
ATOM 8670 C CA . SER D 1 83 ? 38.116 115.323 82.453 1.00 15.40 63 SER D CA 1
ATOM 8671 C C . SER D 1 83 ? 38.027 115.854 81.035 1.00 15.85 63 SER D C 1
ATOM 8672 O O . SER D 1 83 ? 37.053 115.534 80.357 1.00 15.57 63 SER D O 1
ATOM 8675 N N . PRO D 1 84 ? 38.965 116.735 80.601 1.00 16.27 64 PRO D N 1
ATOM 8676 C CA . PRO D 1 84 ? 39.026 117.149 79.196 1.00 16.31 64 PRO D CA 1
ATOM 8677 C C . PRO D 1 84 ? 39.015 115.938 78.248 1.00 16.37 64 PRO D C 1
ATOM 8678 O O . PRO D 1 84 ? 38.366 116.000 77.213 1.00 16.44 64 PRO D O 1
ATOM 8682 N N . GLN D 1 85 ? 39.697 114.832 78.621 1.00 15.25 65 GLN D N 1
ATOM 8683 C CA . GLN D 1 85 ? 39.730 113.587 77.864 1.00 16.27 65 GLN D CA 1
ATOM 8684 C C . GLN D 1 85 ? 38.305 113.130 77.569 1.00 16.61 65 GLN D C 1
ATOM 8685 O O . GLN D 1 85 ? 38.019 112.537 76.527 1.00 15.10 65 GLN D O 1
ATOM 8691 N N . GLY D 1 86 ? 37.457 113.277 78.587 1.00 13.57 66 GLY D N 1
ATOM 8692 C CA . GLY D 1 86 ? 36.111 112.779 78.545 1.00 17.73 66 GLY D CA 1
ATOM 8693 C C . GLY D 1 86 ? 35.107 113.704 77.861 1.00 15.86 66 GLY D C 1
ATOM 8694 O O . GLY D 1 86 ? 33.932 113.415 77.978 1.00 14.81 66 GLY D O 1
ATOM 8695 N N . LEU D 1 87 ? 35.564 114.775 77.182 1.00 17.39 67 LEU D N 1
ATOM 8696 C CA . LEU D 1 87 ? 34.682 115.656 76.407 1.00 17.20 67 LEU D CA 1
ATOM 8697 C C . LEU D 1 87 ? 34.446 115.105 75.004 1.00 17.97 67 LEU D C 1
ATOM 8698 O O . LEU D 1 87 ? 35.395 114.707 74.336 1.00 16.96 67 LEU D O 1
ATOM 8703 N N . GLY D 1 88 ? 33.220 115.252 74.486 1.00 14.41 68 GLY D N 1
ATOM 8704 C CA . GLY D 1 88 ? 33.040 114.844 73.091 1.00 15.56 68 GLY D CA 1
ATOM 8705 C C . GLY D 1 88 ? 32.052 115.715 72.301 1.00 15.74 68 GLY D C 1
ATOM 8706 O O . GLY D 1 88 ? 31.700 115.374 71.167 1.00 16.60 68 GLY D O 1
ATOM 8707 N N . TYR D 1 89 ? 31.626 116.850 72.882 1.00 14.73 69 TYR D N 1
ATOM 8708 C CA . TYR D 1 89 ? 30.763 117.809 72.181 1.00 16.33 69 TYR D CA 1
ATOM 8709 C C . TYR D 1 89 ? 31.158 119.231 72.592 1.00 17.59 69 TYR D C 1
ATOM 8710 O O . TYR D 1 89 ? 31.566 119.463 73.738 1.00 17.76 69 TYR D O 1
ATOM 8719 N N . PRO D 1 90 ? 31.068 120.234 71.692 1.00 19.33 70 PRO D N 1
ATOM 8720 C CA . PRO D 1 90 ? 31.332 121.627 72.082 1.00 15.54 70 PRO D CA 1
ATOM 8721 C C . PRO D 1 90 ? 30.492 122.129 73.260 1.00 13.97 70 PRO D C 1
ATOM 8722 O O . PRO D 1 90 ? 29.305 121.816 73.350 1.00 15.36 70 PRO D O 1
ATOM 8726 N N . PHE D 1 91 ? 31.097 122.980 74.092 1.00 15.40 71 PHE D N 1
ATOM 8727 C CA . PHE D 1 91 ? 30.413 123.772 75.093 1.00 16.96 71 PHE D CA 1
ATOM 8728 C C . PHE D 1 91 ? 29.716 122.964 76.200 1.00 15.52 71 PHE D C 1
ATOM 8729 O O . PHE D 1 91 ? 28.770 123.505 76.800 1.00 16.20 71 PHE D O 1
ATOM 8737 N N . THR D 1 92 ? 30.151 121.716 76.507 1.00 14.41 72 THR D N 1
ATOM 8738 C CA . THR D 1 92 ? 29.547 121.023 77.633 1.00 13.53 72 THR D CA 1
ATOM 8739 C C . THR D 1 92 ? 30.340 121.347 78.888 1.00 15.77 72 THR D C 1
ATOM 8740 O O . THR D 1 92 ? 31.555 121.522 78.816 1.00 15.20 72 THR D O 1
ATOM 8744 N N . PRO D 1 93 ? 29.716 121.377 80.085 1.00 15.39 73 PRO D N 1
ATOM 8745 C CA . PRO D 1 93 ? 30.433 121.756 81.294 1.00 16.26 73 PRO D CA 1
ATOM 8746 C C . PRO D 1 93 ? 31.162 120.531 81.848 1.00 14.84 73 PRO D C 1
ATOM 8747 O O . PRO D 1 93 ? 30.810 119.369 81.607 1.00 13.57 73 PRO D O 1
ATOM 8751 N N . GLY D 1 94 ? 32.213 120.834 82.593 1.00 14.36 74 GLY D N 1
ATOM 8752 C CA . GLY D 1 94 ? 32.990 119.798 83.259 1.00 13.78 74 GLY D CA 1
ATOM 8753 C C . GLY D 1 94 ? 32.885 119.882 84.774 1.00 16.13 74 GLY D C 1
ATOM 8754 O O . GLY D 1 94 ? 32.344 120.841 85.307 1.00 14.97 74 GLY D O 1
ATOM 8755 N N . ILE D 1 95 ? 33.561 118.952 85.455 1.00 15.08 75 ILE D N 1
ATOM 8756 C CA . ILE D 1 95 ? 33.565 118.988 86.917 1.00 13.37 75 ILE D CA 1
ATOM 8757 C C . ILE D 1 95 ? 34.967 118.652 87.432 1.00 13.76 75 ILE D C 1
ATOM 8758 O O . ILE D 1 95 ? 35.097 118.270 88.592 1.00 16.12 75 ILE D O 1
ATOM 8763 N N . HIS D 1 96 ? 36.002 118.872 86.620 1.00 13.97 76 HIS D N 1
ATOM 8764 C CA . HIS D 1 96 ? 37.378 118.578 86.998 1.00 15.03 76 HIS D CA 1
ATOM 8765 C C . HIS D 1 96 ? 38.160 119.762 87.576 1.00 16.83 76 HIS D C 1
ATOM 8766 O O . HIS D 1 96 ? 39.163 119.538 88.273 1.00 19.76 76 HIS D O 1
ATOM 8773 N N . SER D 1 97 ? 37.820 120.987 87.161 1.00 15.91 77 SER D N 1
ATOM 8774 C CA . SER D 1 97 ? 38.592 122.163 87.541 1.00 16.51 77 SER D CA 1
ATOM 8775 C C . SER D 1 97 ? 37.934 122.932 88.693 1.00 17.18 77 SER D C 1
ATOM 8776 O O . SER D 1 97 ? 36.711 122.881 88.852 1.00 15.42 77 SER D O 1
ATOM 8779 N N . GLN D 1 98 ? 38.747 123.720 89.434 1.00 17.84 78 GLN D N 1
ATOM 8780 C CA . GLN D 1 98 ? 38.210 124.585 90.482 1.00 19.61 78 GLN D CA 1
ATOM 8781 C C . GLN D 1 98 ? 37.250 125.635 89.909 1.00 20.30 78 GLN D C 1
ATOM 8782 O O . GLN D 1 98 ? 36.254 125.984 90.548 1.00 18.59 78 GLN D O 1
ATOM 8788 N N . GLU D 1 99 ? 37.530 126.144 88.704 1.00 18.82 79 GLU D N 1
ATOM 8789 C CA . GLU D 1 99 ? 36.668 127.180 88.144 1.00 18.01 79 GLU D CA 1
ATOM 8790 C C . GLU D 1 99 ? 35.309 126.576 87.843 1.00 17.32 79 GLU D C 1
ATOM 8791 O O . GLU D 1 99 ? 34.304 127.239 87.988 1.00 17.67 79 GLU D O 1
ATOM 8797 N N . GLN D 1 100 ? 35.313 125.311 87.408 1.00 15.08 80 GLN D N 1
ATOM 8798 C CA . GLN D 1 100 ? 34.069 124.628 87.120 1.00 17.22 80 GLN D CA 1
ATOM 8799 C C . GLN D 1 100 ? 33.273 124.422 88.414 1.00 17.05 80 GLN D C 1
ATOM 8800 O O . GLN D 1 100 ? 32.047 124.615 88.429 1.00 16.27 80 GLN D O 1
ATOM 8806 N N . VAL D 1 101 ? 33.946 124.004 89.493 1.00 17.37 81 VAL D N 1
ATOM 8807 C CA . VAL D 1 101 ? 33.302 123.943 90.797 1.00 16.40 81 VAL D CA 1
ATOM 8808 C C . VAL D 1 101 ? 32.594 125.260 91.121 1.00 15.42 81 VAL D C 1
ATOM 8809 O O . VAL D 1 101 ? 31.430 125.250 91.549 1.00 17.25 81 VAL D O 1
ATOM 8813 N N . GLU D 1 102 ? 33.294 126.393 90.949 1.00 17.50 82 GLU D N 1
ATOM 8814 C CA . GLU D 1 102 ? 32.742 127.691 91.300 1.00 18.37 82 GLU D CA 1
ATOM 8815 C C . GLU D 1 102 ? 31.541 128.014 90.416 1.00 16.00 82 GLU D C 1
ATOM 8816 O O . GLU D 1 102 ? 30.528 128.502 90.927 1.00 18.41 82 GLU D O 1
ATOM 8822 N N . GLY D 1 103 ? 31.636 127.676 89.119 1.00 15.80 83 GLY D N 1
ATOM 8823 C CA . GLY D 1 103 ? 30.537 127.819 88.168 1.00 16.53 83 GLY D CA 1
ATOM 8824 C C . GLY D 1 103 ? 29.294 127.043 88.618 1.00 18.77 83 GLY D C 1
ATOM 8825 O O . GLY D 1 103 ? 28.190 127.566 88.576 1.00 17.31 83 GLY D O 1
ATOM 8826 N N . TRP D 1 104 ? 29.493 125.789 89.028 1.00 17.00 84 TRP D N 1
ATOM 8827 C CA . TRP D 1 104 ? 28.428 124.887 89.434 1.00 16.78 84 TRP D CA 1
ATOM 8828 C C . TRP D 1 104 ? 27.741 125.364 90.713 1.00 19.80 84 TRP D C 1
ATOM 8829 O O . TRP D 1 104 ? 26.533 125.113 90.921 1.00 18.01 84 TRP D O 1
ATOM 8840 N N . ARG D 1 105 ? 28.505 126.098 91.530 1.00 17.09 85 ARG D N 1
ATOM 8841 C CA . ARG D 1 105 ? 28.038 126.720 92.756 1.00 17.12 85 ARG D CA 1
ATOM 8842 C C . ARG D 1 105 ? 26.931 127.735 92.458 1.00 18.56 85 ARG D C 1
ATOM 8843 O O . ARG D 1 105 ? 25.968 127.841 93.207 1.00 18.35 85 ARG D O 1
ATOM 8851 N N . LEU D 1 106 ? 26.995 128.374 91.283 1.00 18.05 86 LEU D N 1
ATOM 8852 C CA . LEU D 1 106 ? 25.957 129.314 90.887 1.00 18.85 86 LEU D CA 1
ATOM 8853 C C . LEU D 1 106 ? 24.670 128.509 90.745 1.00 18.25 86 LEU D C 1
ATOM 8854 O O . LEU D 1 106 ? 23.618 128.983 91.156 1.00 18.49 86 LEU D O 1
ATOM 8859 N N . VAL D 1 107 ? 24.760 127.318 90.140 1.00 15.97 87 VAL D N 1
ATOM 8860 C CA . VAL D 1 107 ? 23.597 126.502 89.835 1.00 17.66 87 VAL D CA 1
ATOM 8861 C C . VAL D 1 107 ? 22.995 125.906 91.107 1.00 16.64 87 VAL D C 1
ATOM 8862 O O . VAL D 1 107 ? 21.760 125.953 91.337 1.00 17.81 87 VAL D O 1
ATOM 8866 N N . THR D 1 108 ? 23.867 125.325 91.947 1.00 16.28 88 THR D N 1
ATOM 8867 C CA . THR D 1 108 ? 23.341 124.695 93.144 1.00 16.24 88 THR D CA 1
ATOM 8868 C C . THR D 1 108 ? 22.728 125.739 94.076 1.00 18.34 88 THR D C 1
ATOM 8869 O O . THR D 1 108 ? 21.702 125.446 94.700 1.00 15.04 88 THR D O 1
ATOM 8873 N N . LYS D 1 109 ? 23.352 126.932 94.176 1.00 16.97 89 LYS D N 1
ATOM 8874 C CA . LYS D 1 109 ? 22.819 127.987 95.023 1.00 17.34 89 LYS D CA 1
ATOM 8875 C C . LYS D 1 109 ? 21.417 128.323 94.514 1.00 17.00 89 LYS D C 1
ATOM 8876 O O . LYS D 1 109 ? 20.494 128.409 95.324 1.00 23.91 89 LYS D O 1
ATOM 8882 N N . ALA D 1 110 ? 21.288 128.526 93.184 1.00 15.30 90 ALA D N 1
ATOM 8883 C CA . ALA D 1 110 ? 20.030 129.040 92.633 1.00 16.52 90 ALA D CA 1
ATOM 8884 C C . ALA D 1 110 ? 18.923 128.025 92.854 1.00 18.08 90 ALA D C 1
ATOM 8885 O O . ALA D 1 110 ? 17.797 128.421 93.145 1.00 20.17 90 ALA D O 1
ATOM 8887 N N . VAL D 1 111 ? 19.232 126.729 92.713 1.00 17.28 91 VAL D N 1
ATOM 8888 C CA . VAL D 1 111 ? 18.219 125.701 92.893 1.00 16.77 91 VAL D CA 1
ATOM 8889 C C . VAL D 1 111 ? 17.861 125.595 94.376 1.00 17.01 91 VAL D C 1
ATOM 8890 O O . VAL D 1 111 ? 16.707 125.434 94.755 1.00 19.63 91 VAL D O 1
ATOM 8894 N N . HIS D 1 112 ? 18.864 125.710 95.235 1.00 18.46 92 HIS D N 1
ATOM 8895 C CA . HIS D 1 112 ? 18.592 125.517 96.641 1.00 17.48 92 HIS D CA 1
ATOM 8896 C C . HIS D 1 112 ? 17.838 126.709 97.219 1.00 18.00 92 HIS D C 1
ATOM 8897 O O . HIS D 1 112 ? 17.073 126.555 98.164 1.00 19.84 92 HIS D O 1
ATOM 8904 N N . ASP D 1 113 ? 18.093 127.883 96.667 1.00 21.50 93 ASP D N 1
ATOM 8905 C CA . ASP D 1 113 ? 17.475 129.122 97.134 1.00 18.43 93 ASP D CA 1
ATOM 8906 C C . ASP D 1 113 ? 15.975 128.982 96.907 1.00 20.16 93 ASP D C 1
ATOM 8907 O O . ASP D 1 113 ? 15.189 129.570 97.642 1.00 23.14 93 ASP D O 1
ATOM 8912 N N . ARG D 1 114 ? 15.621 128.158 95.908 1.00 18.18 94 ARG D N 1
ATOM 8913 C CA . ARG D 1 114 ? 14.223 127.964 95.529 1.00 21.98 94 ARG D CA 1
ATOM 8914 C C . ARG D 1 114 ? 13.679 126.609 96.002 1.00 22.23 94 ARG D C 1
ATOM 8915 O O . ARG D 1 114 ? 12.571 126.225 95.618 1.00 23.20 94 ARG D O 1
ATOM 8923 N N . GLY D 1 115 ? 14.428 125.899 96.865 1.00 21.24 95 GLY D N 1
ATOM 8924 C CA . GLY D 1 115 ? 13.890 124.710 97.529 1.00 20.93 95 GLY D CA 1
ATOM 8925 C C . GLY D 1 115 ? 13.954 123.415 96.700 1.00 21.12 95 GLY D C 1
ATOM 8926 O O . GLY D 1 115 ? 13.227 122.464 97.002 1.00 24.03 95 GLY D O 1
ATOM 8927 N N . GLY D 1 116 ? 14.776 123.379 95.636 1.00 18.49 96 GLY D N 1
ATOM 8928 C CA . GLY D 1 116 ? 14.885 122.207 94.775 1.00 19.38 96 GLY D CA 1
ATOM 8929 C C . GLY D 1 116 ? 15.995 121.242 95.194 1.00 17.18 96 GLY D C 1
ATOM 8930 O O . GLY D 1 116 ? 16.799 121.517 96.092 1.00 21.37 96 GLY D O 1
ATOM 8931 N N . LYS D 1 117 ? 16.063 120.130 94.457 1.00 17.16 97 LYS D N 1
ATOM 8932 C CA . LYS D 1 117 ? 17.094 119.104 94.616 1.00 17.27 97 LYS D CA 1
ATOM 8933 C C . LYS D 1 117 ? 17.756 118.845 93.265 1.00 17.13 97 LYS D C 1
ATOM 8934 O O . LYS D 1 117 ? 17.074 118.827 92.260 1.00 16.73 97 LYS D O 1
ATOM 8940 N N . ILE D 1 118 ? 19.070 118.605 93.264 1.00 14.21 98 ILE D N 1
ATOM 8941 C CA . ILE D 1 118 ? 19.810 118.518 92.013 1.00 14.23 98 ILE D CA 1
ATOM 8942 C C . ILE D 1 118 ? 21.012 117.598 92.223 1.00 13.70 98 ILE D C 1
ATOM 8943 O O . ILE D 1 118 ? 21.733 117.767 93.213 1.00 14.57 98 ILE D O 1
ATOM 8948 N N . PHE D 1 119 ? 21.108 116.610 91.294 1.00 12.71 99 PHE D N 1
ATOM 8949 C CA . PHE D 1 119 ? 22.254 115.726 91.219 1.00 11.72 99 PHE D CA 1
ATOM 8950 C C . PHE D 1 119 ? 23.054 116.043 89.969 1.00 11.08 99 PHE D C 1
ATOM 8951 O O . PHE D 1 119 ? 22.499 116.225 88.879 1.00 13.10 99 PHE D O 1
ATOM 8959 N N . LEU D 1 120 ? 24.377 115.946 90.073 1.00 12.76 100 LEU D N 1
ATOM 8960 C CA . LEU D 1 120 ? 25.254 116.164 88.931 1.00 12.49 100 LEU D CA 1
ATOM 8961 C C . LEU D 1 120 ? 25.517 114.852 88.212 1.00 13.70 100 LEU D C 1
ATOM 8962 O O . LEU D 1 120 ? 25.852 113.845 88.839 1.00 13.18 100 LEU D O 1
ATOM 8967 N N . GLN D 1 121 ? 25.384 114.871 86.870 1.00 13.26 101 GLN D N 1
ATOM 8968 C CA . GLN D 1 121 ? 25.561 113.636 86.095 1.00 11.62 101 GLN D CA 1
ATOM 8969 C C . GLN D 1 121 ? 27.010 113.550 85.617 1.00 12.54 101 GLN D C 1
ATOM 8970 O O . GLN D 1 121 ? 27.450 114.380 84.819 1.00 12.92 101 GLN D O 1
ATOM 8976 N N . LEU D 1 122 ? 27.771 112.584 86.176 1.00 13.46 102 LEU D N 1
ATOM 8977 C CA . LEU D 1 122 ? 29.212 112.449 85.922 1.00 13.64 102 LEU D CA 1
ATOM 8978 C C . LEU D 1 122 ? 29.437 111.666 84.627 1.00 13.69 102 LEU D C 1
ATOM 8979 O O . LEU D 1 122 ? 29.010 110.510 84.504 1.00 13.69 102 LEU D O 1
ATOM 8984 N N . TRP D 1 123 ? 30.175 112.281 83.680 1.00 13.37 103 TRP D N 1
ATOM 8985 C CA . TRP D 1 123 ? 30.287 111.804 82.305 1.00 15.77 103 TRP D CA 1
ATOM 8986 C C . TRP D 1 123 ? 31.729 111.516 81.884 1.00 13.74 103 TRP D C 1
ATOM 8987 O O . TRP D 1 123 ? 32.610 112.276 82.203 1.00 13.64 103 TRP D O 1
ATOM 8998 N N . HIS D 1 124 ? 31.892 110.533 80.997 1.00 14.59 104 HIS D N 1
ATOM 8999 C CA . HIS D 1 124 ? 33.069 110.403 80.145 1.00 14.33 104 HIS D CA 1
ATOM 9000 C C . HIS D 1 124 ? 32.584 109.834 78.821 1.00 11.09 104 HIS D C 1
ATOM 9001 O O . HIS D 1 124 ? 31.972 108.748 78.818 1.00 12.20 104 HIS D O 1
ATOM 9008 N N . VAL D 1 125 ? 32.906 110.497 77.714 1.00 13.01 105 VAL D N 1
ATOM 9009 C CA . VAL D 1 125 ? 32.365 110.139 76.410 1.00 14.57 105 VAL D CA 1
ATOM 9010 C C . VAL D 1 125 ? 33.100 108.956 75.788 1.00 13.12 105 VAL D C 1
ATOM 9011 O O . VAL D 1 125 ? 32.572 108.327 74.854 1.00 14.86 105 VAL D O 1
ATOM 9015 N N . GLY D 1 126 ? 34.314 108.634 76.308 1.00 13.19 106 GLY D N 1
ATOM 9016 C CA . GLY D 1 126 ? 34.991 107.547 75.643 1.00 15.40 106 GLY D CA 1
ATOM 9017 C C . GLY D 1 126 ? 35.286 107.895 74.180 1.00 14.53 106 GLY D C 1
ATOM 9018 O O . GLY D 1 126 ? 35.748 109.009 73.833 1.00 14.42 106 GLY D O 1
ATOM 9019 N N . ARG D 1 127 ? 34.990 106.948 73.289 1.00 16.24 107 ARG D N 1
ATOM 9020 C CA . ARG D 1 127 ? 35.335 107.084 71.867 1.00 17.17 107 ARG D CA 1
ATOM 9021 C C . ARG D 1 127 ? 34.413 108.071 71.139 1.00 17.41 107 ARG D C 1
ATOM 9022 O O . ARG D 1 127 ? 34.651 108.346 69.959 1.00 17.51 107 ARG D O 1
ATOM 9030 N N . ILE D 1 128 ? 33.343 108.533 71.813 1.00 16.31 108 ILE D N 1
ATOM 9031 C CA . ILE D 1 128 ? 32.383 109.450 71.193 1.00 16.40 108 ILE D CA 1
ATOM 9032 C C . ILE D 1 128 ? 32.909 110.881 71.355 1.00 16.84 108 ILE D C 1
ATOM 9033 O O . ILE D 1 128 ? 32.464 111.693 72.173 1.00 16.53 108 ILE D O 1
ATOM 9038 N N . SER D 1 129 ? 33.946 111.159 70.564 1.00 16.60 109 SER D N 1
ATOM 9039 C CA . SER D 1 129 ? 34.666 112.409 70.598 1.00 16.38 109 SER D CA 1
ATOM 9040 C C . SER D 1 129 ? 35.440 112.535 69.274 1.00 17.91 109 SER D C 1
ATOM 9041 O O . SER D 1 129 ? 35.173 111.791 68.320 1.00 16.51 109 SER D O 1
ATOM 9044 N N . HIS D 1 130 ? 36.405 113.479 69.212 1.00 17.49 110 HIS D N 1
ATOM 9045 C CA . HIS D 1 130 ? 37.208 113.654 68.023 1.00 18.54 110 HIS D CA 1
ATOM 9046 C C . HIS D 1 130 ? 38.529 114.246 68.473 1.00 19.76 110 HIS D C 1
ATOM 9047 O O . HIS D 1 130 ? 38.547 114.997 69.426 1.00 20.15 110 HIS D O 1
ATOM 9054 N N . PRO D 1 131 ? 39.671 113.996 67.794 1.00 19.12 111 PRO D N 1
ATOM 9055 C CA . PRO D 1 131 ? 40.901 114.715 68.145 1.00 19.02 111 PRO D CA 1
ATOM 9056 C C . PRO D 1 131 ? 40.731 116.247 68.152 1.00 19.71 111 PRO D C 1
ATOM 9057 O O . PRO D 1 131 ? 41.389 116.941 68.914 1.00 19.94 111 PRO D O 1
ATOM 9061 N N . ASP D 1 132 ? 39.835 116.787 67.314 1.00 23.42 112 ASP D N 1
ATOM 9062 C CA . ASP D 1 132 ? 39.605 118.225 67.291 1.00 22.35 112 ASP D CA 1
ATOM 9063 C C . ASP D 1 132 ? 39.155 118.750 68.659 1.00 22.15 112 ASP D C 1
ATOM 9064 O O . ASP D 1 132 ? 39.459 119.885 68.990 1.00 23.80 112 ASP D O 1
ATOM 9069 N N . LEU D 1 133 ? 38.468 117.909 69.469 1.00 24.63 113 LEU D N 1
ATOM 9070 C CA . LEU D 1 133 ? 37.907 118.316 70.759 1.00 23.34 113 LEU D CA 1
ATOM 9071 C C . LEU D 1 133 ? 38.913 118.044 71.873 1.00 17.72 113 LEU D C 1
ATOM 9072 O O . LEU D 1 133 ? 38.636 118.337 73.043 1.00 20.19 113 LEU D O 1
ATOM 9077 N N . GLN D 1 134 ? 40.004 117.354 71.530 1.00 18.49 114 GLN D N 1
ATOM 9078 C CA . GLN D 1 134 ? 40.979 116.917 72.532 1.00 18.31 114 GLN D CA 1
ATOM 9079 C C . GLN D 1 134 ? 42.149 117.891 72.584 1.00 21.51 114 GLN D C 1
ATOM 9080 O O . GLN D 1 134 ? 42.496 118.502 71.563 1.00 25.65 114 GLN D O 1
ATOM 9086 N N . VAL D 1 135 ? 42.735 118.049 73.778 1.00 24.15 115 VAL D N 1
ATOM 9087 C CA . VAL D 1 135 ? 43.968 118.806 73.953 1.00 26.16 115 VAL D CA 1
ATOM 9088 C C . VAL D 1 135 ? 45.100 118.158 73.145 1.00 28.25 115 VAL D C 1
ATOM 9089 O O . VAL D 1 135 ? 45.421 116.990 73.358 1.00 27.30 115 VAL D O 1
ATOM 9093 N N . ASP D 1 136 ? 45.641 118.931 72.191 1.00 31.02 116 ASP D N 1
ATOM 9094 C CA . ASP D 1 136 ? 46.827 118.601 71.405 1.00 31.89 116 ASP D CA 1
ATOM 9095 C C . ASP D 1 136 ? 46.547 117.454 70.441 1.00 28.49 116 ASP D C 1
ATOM 9096 O O . ASP D 1 136 ? 47.451 116.707 70.100 1.00 34.46 116 ASP D O 1
ATOM 9101 N N . GLY D 1 137 ? 45.292 117.328 70.016 1.00 30.84 117 GLY D N 1
ATOM 9102 C CA . GLY D 1 137 ? 44.922 116.360 69.003 1.00 27.43 117 GLY D CA 1
ATOM 9103 C C . GLY D 1 137 ? 45.007 114.918 69.488 1.00 23.47 117 GLY D C 1
ATOM 9104 O O . GLY D 1 137 ? 45.103 114.011 68.660 1.00 25.59 117 GLY D O 1
ATOM 9105 N N . ALA D 1 138 ? 44.907 114.695 70.812 1.00 23.84 118 ALA D N 1
ATOM 9106 C CA . ALA D 1 138 ? 45.031 113.338 71.334 1.00 23.92 118 ALA D CA 1
ATOM 9107 C C . ALA D 1 138 ? 43.864 112.513 70.816 1.00 21.69 118 ALA D C 1
ATOM 9108 O O . ALA D 1 138 ? 42.812 113.092 70.532 1.00 23.81 118 ALA D O 1
ATOM 9110 N N . LEU D 1 139 ? 44.065 111.195 70.648 1.00 20.97 119 LEU D N 1
ATOM 9111 C CA . LEU D 1 139 ? 42.948 110.330 70.261 1.00 17.56 119 LEU D CA 1
ATOM 9112 C C . LEU D 1 139 ? 42.008 110.188 71.447 1.00 16.36 119 LEU D C 1
ATOM 9113 O O . LEU D 1 139 ? 42.452 109.942 72.580 1.00 16.81 119 LEU D O 1
ATOM 9118 N N . PRO D 1 140 ? 40.681 110.286 71.221 1.00 14.81 120 PRO D N 1
ATOM 9119 C CA . PRO D 1 140 ? 39.743 109.803 72.255 1.00 16.93 120 PRO D CA 1
ATOM 9120 C C . PRO D 1 140 ? 40.157 108.399 72.747 1.00 17.21 120 PRO D C 1
ATOM 9121 O O . PRO D 1 140 ? 40.780 107.621 72.009 1.00 17.70 120 PRO D O 1
ATOM 9125 N N . VAL D 1 141 ? 39.819 108.062 74.002 1.00 16.39 121 VAL D N 1
ATOM 9126 C CA . VAL D 1 141 ? 40.138 106.770 74.612 1.00 19.07 121 VAL D CA 1
ATOM 9127 C C . VAL D 1 141 ? 38.876 105.896 74.759 1.00 18.12 121 VAL D C 1
ATOM 9128 O O . VAL D 1 141 ? 37.727 106.396 74.713 1.00 17.28 121 VAL D O 1
ATOM 9132 N N . ALA D 1 142 ? 39.080 104.577 74.867 1.00 16.35 122 ALA D N 1
ATOM 9133 C CA . ALA D 1 142 ? 37.989 103.615 74.767 1.00 16.11 122 ALA D CA 1
ATOM 9134 C C . ALA D 1 142 ? 38.460 102.297 75.350 1.00 16.35 122 ALA D C 1
ATOM 9135 O O . ALA D 1 142 ? 39.674 102.135 75.559 1.00 15.13 122 ALA D O 1
ATOM 9137 N N . PRO D 1 143 ? 37.572 101.315 75.641 1.00 14.83 123 PRO D N 1
ATOM 9138 C CA . PRO D 1 143 ? 38.057 100.000 76.015 1.00 18.41 123 PRO D CA 1
ATOM 9139 C C . PRO D 1 143 ? 38.881 99.373 74.875 1.00 17.10 123 PRO D C 1
ATOM 9140 O O . PRO D 1 143 ? 39.830 98.614 75.143 1.00 16.73 123 PRO D O 1
ATOM 9144 N N . SER D 1 144 ? 38.474 99.627 73.602 1.00 17.27 124 SER D N 1
ATOM 9145 C CA . SER D 1 144 ? 39.175 98.989 72.497 1.00 17.95 124 SER D CA 1
ATOM 9146 C C . SER D 1 144 ? 39.298 99.967 71.343 1.00 20.47 124 SER D C 1
ATOM 9147 O O . SER D 1 144 ? 38.488 100.890 71.267 1.00 21.82 124 SER D O 1
ATOM 9150 N N . ALA D 1 145 ? 40.242 99.710 70.422 1.00 18.17 125 ALA D N 1
ATOM 9151 C CA . ALA D 1 145 ? 40.448 100.553 69.257 1.00 15.11 125 ALA D CA 1
ATOM 9152 C C . ALA D 1 145 ? 39.433 100.223 68.164 1.00 18.80 125 ALA D C 1
ATOM 9153 O O . ALA D 1 145 ? 39.772 99.570 67.169 1.00 24.12 125 ALA D O 1
ATOM 9155 N N . ILE D 1 146 ? 38.175 100.642 68.408 1.00 18.60 126 ILE D N 1
ATOM 9156 C CA . ILE D 1 146 ? 37.087 100.393 67.464 1.00 19.03 126 ILE D CA 1
ATOM 9157 C C . ILE D 1 146 ? 36.303 101.691 67.362 1.00 20.06 126 ILE D C 1
ATOM 9158 O O . ILE D 1 146 ? 35.837 102.180 68.387 1.00 21.82 126 ILE D O 1
ATOM 9163 N N . ALA D 1 147 ? 36.192 102.239 66.150 1.00 20.34 127 ALA D N 1
ATOM 9164 C CA . ALA D 1 147 ? 35.396 103.433 65.909 1.00 19.76 127 ALA D CA 1
ATOM 9165 C C . ALA D 1 147 ? 33.908 103.066 65.861 1.00 19.88 127 ALA D C 1
ATOM 9166 O O . ALA D 1 147 ? 33.560 101.982 65.389 1.00 23.57 127 ALA D O 1
ATOM 9168 N N . PRO D 1 148 ? 32.995 103.970 66.285 1.00 20.22 128 PRO D N 1
ATOM 9169 C CA . PRO D 1 148 ? 31.554 103.777 66.084 1.00 20.36 128 PRO D CA 1
ATOM 9170 C C . PRO D 1 148 ? 31.271 103.498 64.603 1.00 21.95 128 PRO D C 1
ATOM 9171 O O . PRO D 1 148 ? 31.849 104.133 63.727 1.00 21.34 128 PRO D O 1
ATOM 9175 N N . SER D 1 149 ? 30.417 102.497 64.376 1.00 24.48 129 SER D N 1
ATOM 9176 C CA . SER D 1 149 ? 29.922 101.987 63.105 1.00 25.38 129 SER D CA 1
ATOM 9177 C C . SER D 1 149 ? 29.044 103.011 62.393 1.00 22.85 129 SER D C 1
ATOM 9178 O O . SER D 1 149 ? 28.969 103.028 61.153 1.00 24.86 129 SER D O 1
ATOM 9181 N N . GLU D 1 150 ? 28.346 103.830 63.193 1.00 23.28 130 GLU D N 1
ATOM 9182 C CA . GLU D 1 150 ? 27.312 104.732 62.701 1.00 23.05 130 GLU D CA 1
ATOM 9183 C C . GLU D 1 150 ? 27.638 106.123 63.228 1.00 23.28 130 GLU D C 1
ATOM 9184 O O . GLU D 1 150 ? 28.372 106.247 64.204 1.00 22.34 130 GLU D O 1
ATOM 9190 N N . GLY D 1 151 ? 27.095 107.161 62.591 1.00 24.45 131 GLY D N 1
ATOM 9191 C CA . GLY D 1 151 ? 27.166 108.506 63.147 1.00 21.87 131 GLY D CA 1
ATOM 9192 C C . GLY D 1 151 ? 28.500 109.197 62.891 1.00 23.82 131 GLY D C 1
ATOM 9193 O O . GLY D 1 151 ? 29.429 108.616 62.307 1.00 22.80 131 GLY D O 1
ATOM 9194 N N . MET D 1 152 ? 28.546 110.471 63.299 1.00 25.81 132 MET D N 1
ATOM 9195 C CA . MET D 1 152 ? 29.706 111.318 63.101 1.00 23.29 132 MET D CA 1
ATOM 9196 C C . MET D 1 152 ? 29.996 112.134 64.361 1.00 22.96 132 MET D C 1
ATOM 9197 O O . MET D 1 152 ? 29.099 112.412 65.162 1.00 23.99 132 MET D O 1
ATOM 9202 N N . ALA D 1 153 ? 31.280 112.443 64.569 1.00 18.80 133 ALA D N 1
ATOM 9203 C CA . ALA D 1 153 ? 31.685 113.307 65.671 1.00 18.78 133 ALA D CA 1
ATOM 9204 C C . ALA D 1 153 ? 31.253 114.760 65.476 1.00 22.49 133 ALA D C 1
ATOM 9205 O O . ALA D 1 153 ? 31.209 115.259 64.351 1.00 22.15 133 ALA D O 1
ATOM 9207 N N . ALA D 1 154 ? 30.856 115.377 66.603 1.00 22.87 134 ALA D N 1
ATOM 9208 C CA . ALA D 1 154 ? 30.412 116.764 66.675 1.00 24.79 134 ALA D CA 1
ATOM 9209 C C . ALA D 1 154 ? 31.588 117.671 67.059 1.00 28.36 134 ALA D C 1
ATOM 9210 O O . ALA D 1 154 ? 31.937 117.767 68.238 1.00 30.78 134 ALA D O 1
ATOM 9212 N N . THR D 1 155 ? 32.207 118.348 66.094 1.00 22.24 135 THR D N 1
ATOM 9213 C CA . THR D 1 155 ? 33.391 119.160 66.391 1.00 23.42 135 THR D CA 1
ATOM 9214 C C . THR D 1 155 ? 33.016 120.635 66.417 1.00 25.20 135 THR D C 1
ATOM 9215 O O . THR D 1 155 ? 31.890 121.031 66.111 1.00 25.42 135 THR D O 1
ATOM 9219 N N . TYR D 1 156 ? 33.990 121.457 66.768 1.00 24.97 136 TYR D N 1
ATOM 9220 C CA . TYR D 1 156 ? 33.798 122.892 66.764 1.00 26.65 136 TYR D CA 1
ATOM 9221 C C . TYR D 1 156 ? 33.399 123.342 65.355 1.00 30.24 136 TYR D C 1
ATOM 9222 O O . TYR D 1 156 ? 32.578 124.237 65.191 1.00 31.58 136 TYR D O 1
ATOM 9231 N N . GLU D 1 157 ? 33.993 122.716 64.326 1.00 33.25 137 GLU D N 1
ATOM 9232 C CA . GLU D 1 157 ? 33.798 123.190 62.966 1.00 29.15 137 GLU D CA 1
ATOM 9233 C C . GLU D 1 157 ? 32.543 122.591 62.339 1.00 37.71 137 GLU D C 1
ATOM 9234 O O . GLU D 1 157 ? 32.077 123.089 61.304 1.00 56.98 137 GLU D O 1
ATOM 9240 N N . GLY D 1 158 ? 32.042 121.496 62.935 1.00 31.80 138 GLY D N 1
ATOM 9241 C CA . GLY D 1 158 ? 30.885 120.783 62.394 1.00 27.20 138 GLY D CA 1
ATOM 9242 C C . GLY D 1 158 ? 31.084 119.271 62.487 1.00 28.25 138 GLY D C 1
ATOM 9243 O O . GLY D 1 158 ? 32.044 118.831 63.111 1.00 25.81 138 GLY D O 1
ATOM 9244 N N . GLU D 1 159 ? 30.221 118.475 61.844 1.00 25.47 139 GLU D N 1
ATOM 9245 C CA . GLU D 1 159 ? 30.377 117.022 61.983 1.00 27.51 139 GLU D CA 1
ATOM 9246 C C . GLU D 1 159 ? 31.507 116.516 61.094 1.00 22.43 139 GLU D C 1
ATOM 9247 O O . GLU D 1 159 ? 31.686 116.989 59.975 1.00 24.61 139 GLU D O 1
ATOM 9253 N N . LYS D 1 160 ? 32.315 115.617 61.649 1.00 22.25 140 LYS D N 1
ATOM 9254 C CA . LYS D 1 160 ? 33.478 115.019 61.001 1.00 21.37 140 LYS D CA 1
ATOM 9255 C C . LYS D 1 160 ? 33.474 113.519 61.300 1.00 21.37 140 LYS D C 1
ATOM 9256 O O . LYS D 1 160 ? 32.999 113.092 62.365 1.00 23.68 140 LYS D O 1
ATOM 9262 N N . PRO D 1 161 ? 33.955 112.630 60.398 1.00 18.80 141 PRO D N 1
ATOM 9263 C CA . PRO D 1 161 ? 34.027 111.205 60.730 1.00 17.43 141 PRO D CA 1
ATOM 9264 C C . PRO D 1 161 ? 34.716 110.929 62.066 1.00 17.54 141 PRO D C 1
ATOM 9265 O O . PRO D 1 161 ? 35.662 111.590 62.420 1.00 21.34 141 PRO D O 1
ATOM 9269 N N . TYR D 1 162 ? 34.276 109.882 62.779 1.00 20.33 142 TYR D N 1
ATOM 9270 C CA . TYR D 1 162 ? 34.984 109.419 63.958 1.00 18.73 142 TYR D CA 1
ATOM 9271 C C . TYR D 1 162 ? 36.340 108.926 63.479 1.00 18.55 142 TYR D C 1
ATOM 9272 O O . TYR D 1 162 ? 36.448 108.485 62.353 1.00 23.28 142 TYR D O 1
ATOM 9281 N N . VAL D 1 163 ? 37.362 108.976 64.321 1.00 21.36 143 VAL D N 1
ATOM 9282 C CA . VAL D 1 163 ? 38.605 108.232 64.152 1.00 22.26 143 VAL D CA 1
ATOM 9283 C C . VAL D 1 163 ? 38.584 107.031 65.091 1.00 17.97 143 VAL D C 1
ATOM 9284 O O . VAL D 1 163 ? 37.769 106.961 66.022 1.00 18.19 143 VAL D O 1
ATOM 9288 N N . THR D 1 164 ? 39.517 106.106 64.847 1.00 19.39 144 THR D N 1
ATOM 9289 C CA . THR D 1 164 ? 39.644 104.968 65.732 1.00 19.00 144 THR D CA 1
ATOM 9290 C C . THR D 1 164 ? 40.221 105.466 67.047 1.00 20.60 144 THR D C 1
ATOM 9291 O O . THR D 1 164 ? 41.208 106.212 67.060 1.00 23.43 144 THR D O 1
ATOM 9295 N N . PRO D 1 165 ? 39.585 105.131 68.192 1.00 19.05 145 PRO D N 1
ATOM 9296 C CA . PRO D 1 165 ? 40.103 105.588 69.465 1.00 17.77 145 PRO D CA 1
ATOM 9297 C C . PRO D 1 165 ? 41.335 104.779 69.857 1.00 16.98 145 PRO D C 1
ATOM 9298 O O . PRO D 1 165 ? 41.636 103.755 69.254 1.00 20.32 145 PRO D O 1
ATOM 9302 N N . ARG D 1 166 ? 41.972 105.225 70.932 1.00 19.21 146 ARG D N 1
ATOM 9303 C CA . ARG D 1 166 ? 43.089 104.522 71.528 1.00 17.79 146 ARG D CA 1
ATOM 9304 C C . ARG D 1 166 ? 42.548 103.665 72.665 1.00 16.28 146 ARG D C 1
ATOM 9305 O O . ARG D 1 166 ? 41.719 104.144 73.458 1.00 18.19 146 ARG D O 1
ATOM 9313 N N . ALA D 1 167 ? 42.941 102.386 72.695 1.00 16.79 147 ALA D N 1
ATOM 9314 C CA . ALA D 1 167 ? 42.509 101.516 73.762 1.00 16.50 147 ALA D CA 1
ATOM 9315 C C . ALA D 1 167 ? 43.304 101.840 75.014 1.00 17.61 147 ALA D C 1
ATOM 9316 O O . ALA D 1 167 ? 44.554 101.820 75.039 1.00 19.22 147 ALA D O 1
ATOM 9318 N N . LEU D 1 168 ? 42.583 102.006 76.112 1.00 16.67 148 LEU D N 1
ATOM 9319 C CA . LEU D 1 168 ? 43.225 102.328 77.375 1.00 17.23 148 LEU D CA 1
ATOM 9320 C C . LEU D 1 168 ? 44.102 101.159 77.823 1.00 15.72 148 LEU D C 1
ATOM 9321 O O . LEU D 1 168 ? 43.658 100.001 77.749 1.00 16.90 148 LEU D O 1
ATOM 9326 N N . GLU D 1 169 ? 45.314 101.438 78.326 1.00 19.76 149 GLU D N 1
ATOM 9327 C CA . GLU D 1 169 ? 46.127 100.339 78.835 1.00 19.65 149 GLU D CA 1
ATOM 9328 C C . GLU D 1 169 ? 45.562 99.897 80.189 1.00 16.99 149 GLU D C 1
ATOM 9329 O O . GLU D 1 169 ? 44.894 100.671 80.865 1.00 18.18 149 GLU D O 1
ATOM 9335 N N . THR D 1 170 ? 45.856 98.639 80.615 1.00 18.05 150 THR D N 1
ATOM 9336 C CA . THR D 1 170 ? 45.366 98.164 81.899 1.00 16.13 150 THR D CA 1
ATOM 9337 C C . THR D 1 170 ? 45.752 99.128 83.031 1.00 14.81 150 THR D C 1
ATOM 9338 O O . THR D 1 170 ? 44.926 99.455 83.884 1.00 16.84 150 THR D O 1
ATOM 9342 N N . ALA D 1 171 ? 47.001 99.600 83.073 1.00 15.61 151 ALA D N 1
ATOM 9343 C CA . ALA D 1 171 ? 47.507 100.518 84.086 1.00 19.11 151 ALA D CA 1
ATOM 9344 C C . ALA D 1 171 ? 46.909 101.917 84.013 1.00 18.32 151 ALA D C 1
ATOM 9345 O O . ALA D 1 171 ? 47.105 102.705 84.938 1.00 17.54 151 ALA D O 1
ATOM 9347 N N . GLU D 1 172 ? 46.089 102.180 82.975 1.00 18.63 152 GLU D N 1
ATOM 9348 C CA . GLU D 1 172 ? 45.357 103.423 82.854 1.00 17.98 152 GLU D CA 1
ATOM 9349 C C . GLU D 1 172 ? 44.004 103.369 83.548 1.00 18.40 152 GLU D C 1
ATOM 9350 O O . GLU D 1 172 ? 43.417 104.431 83.806 1.00 17.28 152 GLU D O 1
ATOM 9356 N N . ILE D 1 173 ? 43.506 102.159 83.840 1.00 15.57 153 ILE D N 1
ATOM 9357 C CA . ILE D 1 173 ? 42.136 102.085 84.363 1.00 17.94 153 ILE D CA 1
ATOM 9358 C C . ILE D 1 173 ? 42.071 102.762 85.741 1.00 16.84 153 ILE D C 1
ATOM 9359 O O . ILE D 1 173 ? 41.117 103.458 86.047 1.00 17.67 153 ILE D O 1
ATOM 9364 N N . PRO D 1 174 ? 43.042 102.605 86.671 1.00 17.96 154 PRO D N 1
ATOM 9365 C CA . PRO D 1 174 ? 42.941 103.337 87.940 1.00 17.85 154 PRO D CA 1
ATOM 9366 C C . PRO D 1 174 ? 42.826 104.845 87.767 1.00 15.53 154 PRO D C 1
ATOM 9367 O O . PRO D 1 174 ? 42.121 105.504 88.536 1.00 18.37 154 PRO D O 1
ATOM 9371 N N . GLY D 1 175 ? 43.478 105.373 86.728 1.00 15.46 155 GLY D N 1
ATOM 9372 C CA . GLY D 1 175 ? 43.443 106.804 86.433 1.00 16.30 155 GLY D CA 1
ATOM 9373 C C . GLY D 1 175 ? 42.016 107.227 85.990 1.00 14.40 155 GLY D C 1
ATOM 9374 O O . GLY D 1 175 ? 41.529 108.307 86.319 1.00 15.41 155 GLY D O 1
ATOM 9375 N N . ILE D 1 176 ? 41.295 106.324 85.289 1.00 14.67 156 ILE D N 1
ATOM 9376 C CA . ILE D 1 176 ? 39.894 106.563 84.934 1.00 16.03 156 ILE D CA 1
ATOM 9377 C C . ILE D 1 176 ? 39.033 106.604 86.196 1.00 17.49 156 ILE D C 1
ATOM 9378 O O . ILE D 1 176 ? 38.217 107.494 86.380 1.00 16.07 156 ILE D O 1
ATOM 9383 N N . VAL D 1 177 ? 39.131 105.563 87.029 1.00 15.84 157 VAL D N 1
ATOM 9384 C CA . VAL D 1 177 ? 38.417 105.582 88.296 1.00 14.56 157 VAL D CA 1
ATOM 9385 C C . VAL D 1 177 ? 38.710 106.884 89.069 1.00 15.86 157 VAL D C 1
ATOM 9386 O O . VAL D 1 177 ? 37.807 107.474 89.675 1.00 14.91 157 VAL D O 1
ATOM 9390 N N . GLU D 1 178 ? 39.985 107.322 89.103 1.00 15.55 158 GLU D N 1
ATOM 9391 C CA . GLU D 1 178 ? 40.332 108.512 89.843 1.00 16.40 158 GLU D CA 1
ATOM 9392 C C . GLU D 1 178 ? 39.683 109.761 89.234 1.00 16.52 158 GLU D C 1
ATOM 9393 O O . GLU D 1 178 ? 39.366 110.704 89.985 1.00 16.24 158 GLU D O 1
ATOM 9399 N N . GLN D 1 179 ? 39.505 109.824 87.897 1.00 15.75 159 GLN D N 1
ATOM 9400 C CA . GLN D 1 179 ? 38.729 110.926 87.330 1.00 15.22 159 GLN D CA 1
ATOM 9401 C C . GLN D 1 179 ? 37.331 110.971 87.960 1.00 14.98 159 GLN D C 1
ATOM 9402 O O . GLN D 1 179 ? 36.829 112.048 88.303 1.00 15.04 159 GLN D O 1
ATOM 9408 N N . TYR D 1 180 ? 36.690 109.808 88.058 1.00 15.83 160 TYR D N 1
ATOM 9409 C CA . TYR D 1 180 ? 35.346 109.823 88.621 1.00 15.51 160 TYR D CA 1
ATOM 9410 C C . TYR D 1 180 ? 35.365 110.178 90.100 1.00 14.15 160 TYR D C 1
ATOM 9411 O O . TYR D 1 180 ? 34.488 110.884 90.567 1.00 17.31 160 TYR D O 1
ATOM 9420 N N . ARG D 1 181 ? 36.303 109.593 90.863 1.00 16.96 161 ARG D N 1
ATOM 9421 C CA . ARG D 1 181 ? 36.425 109.889 92.283 1.00 15.65 161 ARG D CA 1
ATOM 9422 C C . ARG D 1 181 ? 36.633 111.384 92.515 1.00 15.49 161 ARG D C 1
ATOM 9423 O O . ARG D 1 181 ? 35.922 111.962 93.319 1.00 14.00 161 ARG D O 1
ATOM 9431 N N . GLN D 1 182 ? 37.563 112.028 91.790 1.00 14.12 162 GLN D N 1
ATOM 9432 C CA . GLN D 1 182 ? 37.797 113.453 91.970 1.00 16.08 162 GLN D CA 1
ATOM 9433 C C . GLN D 1 182 ? 36.569 114.271 91.502 1.00 15.71 162 GLN D C 1
ATOM 9434 O O . GLN D 1 182 ? 36.224 115.335 92.060 1.00 15.30 162 GLN D O 1
ATOM 9440 N N . GLY D 1 183 ? 35.982 113.826 90.374 1.00 13.66 163 GLY D N 1
ATOM 9441 C CA . GLY D 1 183 ? 34.732 114.389 89.860 1.00 16.83 163 GLY D CA 1
ATOM 9442 C C . GLY D 1 183 ? 33.659 114.441 90.954 1.00 14.30 163 GLY D C 1
ATOM 9443 O O . GLY D 1 183 ? 33.005 115.476 91.201 1.00 15.28 163 GLY D O 1
ATOM 9444 N N . ALA D 1 184 ? 33.510 113.291 91.617 1.00 14.38 164 ALA D N 1
ATOM 9445 C CA . ALA D 1 184 ? 32.537 113.188 92.683 1.00 13.95 164 ALA D CA 1
ATOM 9446 C C . ALA D 1 184 ? 32.872 114.101 93.866 1.00 13.46 164 ALA D C 1
ATOM 9447 O O . ALA D 1 184 ? 32.009 114.783 94.389 1.00 13.46 164 ALA D O 1
ATOM 9449 N N . LYS D 1 185 ? 34.160 114.210 94.245 1.00 13.89 165 LYS D N 1
ATOM 9450 C CA . LYS D 1 185 ? 34.515 115.160 95.292 1.00 14.24 165 LYS D CA 1
ATOM 9451 C C . LYS D 1 185 ? 34.232 116.603 94.907 1.00 16.63 165 LYS D C 1
ATOM 9452 O O . LYS D 1 185 ? 33.819 117.450 95.709 1.00 14.84 165 LYS D O 1
ATOM 9458 N N . ASN D 1 186 ? 34.532 116.907 93.648 1.00 15.17 166 ASN D N 1
ATOM 9459 C CA . ASN D 1 186 ? 34.311 118.265 93.154 1.00 14.64 166 ASN D CA 1
ATOM 9460 C C . ASN D 1 186 ? 32.807 118.648 93.107 1.00 13.97 166 ASN D C 1
ATOM 9461 O O . ASN D 1 186 ? 32.428 119.767 93.498 1.00 13.01 166 ASN D O 1
ATOM 9466 N N . ALA D 1 187 ? 31.943 117.688 92.726 1.00 14.40 167 ALA D N 1
ATOM 9467 C CA . ALA D 1 187 ? 30.483 117.848 92.783 1.00 12.61 167 ALA D CA 1
ATOM 9468 C C . ALA D 1 187 ? 29.989 118.029 94.223 1.00 13.32 167 ALA D C 1
ATOM 9469 O O . ALA D 1 187 ? 29.117 118.857 94.468 1.00 14.43 167 ALA D O 1
ATOM 9471 N N . LEU D 1 188 ? 30.602 117.340 95.214 1.00 14.99 168 LEU D N 1
ATOM 9472 C CA . LEU D 1 188 ? 30.245 117.561 96.613 1.00 15.72 168 LEU D CA 1
ATOM 9473 C C . LEU D 1 188 ? 30.664 118.977 97.041 1.00 15.78 168 LEU D C 1
ATOM 9474 O O . LEU D 1 188 ? 29.877 119.737 97.609 1.00 16.21 168 LEU D O 1
ATOM 9479 N N . ALA D 1 189 ? 31.873 119.384 96.678 1.00 13.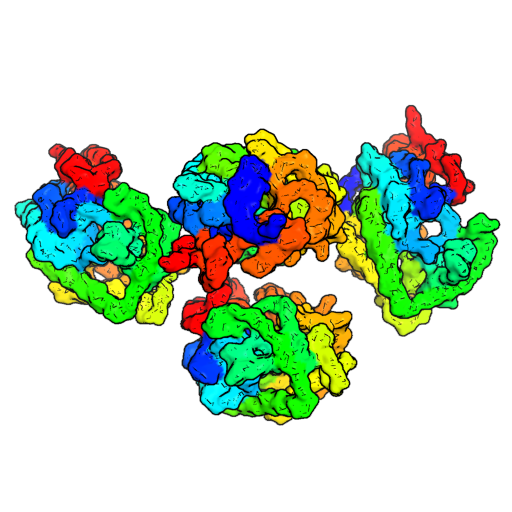77 169 ALA D N 1
ATOM 9480 C CA . ALA D 1 189 ? 32.354 120.739 96.963 1.00 15.18 169 ALA D CA 1
ATOM 9481 C C . ALA D 1 189 ? 31.453 121.838 96.354 1.00 16.17 169 ALA D C 1
ATOM 9482 O O . ALA D 1 189 ? 31.338 122.936 96.901 1.00 18.19 169 ALA D O 1
ATOM 9484 N N . ALA D 1 190 ? 30.879 121.546 95.187 1.00 15.48 170 ALA D N 1
ATOM 9485 C CA . ALA D 1 190 ? 30.014 122.465 94.446 1.00 16.61 170 ALA D CA 1
ATOM 9486 C C . ALA D 1 190 ? 28.649 122.603 95.102 1.00 19.48 170 ALA D C 1
ATOM 9487 O O . ALA D 1 190 ? 27.896 123.514 94.730 1.00 21.84 170 ALA D O 1
ATOM 9489 N N . GLY D 1 191 ? 28.324 121.668 96.041 1.00 18.10 171 GLY D N 1
ATOM 9490 C CA . GLY D 1 191 ? 27.067 121.778 96.786 1.00 19.80 171 GLY D CA 1
ATOM 9491 C C . GLY D 1 191 ? 25.901 120.957 96.236 1.00 16.11 171 GLY D C 1
ATOM 9492 O O . GLY D 1 191 ? 24.751 121.211 96.596 1.00 18.27 171 GLY D O 1
ATOM 9493 N N . PHE D 1 192 ? 26.162 119.981 95.363 1.00 14.53 172 PHE D N 1
ATOM 9494 C CA . PHE D 1 192 ? 25.135 119.093 94.847 1.00 13.80 172 PHE D CA 1
ATOM 9495 C C . PHE D 1 192 ? 24.552 118.215 95.943 1.00 15.15 172 PHE D C 1
ATOM 9496 O O . PHE D 1 192 ? 25.193 117.953 96.959 1.00 16.84 172 PHE D O 1
ATOM 9504 N N . ASP D 1 193 ? 23.279 117.858 95.728 1.00 13.82 173 ASP D N 1
ATOM 9505 C CA . ASP D 1 193 ? 22.649 116.905 96.620 1.00 12.35 173 ASP D CA 1
ATOM 9506 C C . ASP D 1 193 ? 23.135 115.468 96.426 1.00 14.34 173 ASP D C 1
ATOM 9507 O O . ASP D 1 193 ? 22.909 114.606 97.272 1.00 15.32 173 ASP D O 1
ATOM 9512 N N . GLY D 1 194 ? 23.769 115.203 95.290 1.00 13.11 174 GLY D N 1
ATOM 9513 C CA . GLY D 1 194 ? 24.134 113.859 94.901 1.00 13.23 174 GLY D CA 1
ATOM 9514 C C . GLY D 1 194 ? 24.709 113.867 93.503 1.00 14.08 174 GLY D C 1
ATOM 9515 O O . GLY D 1 194 ? 24.850 114.921 92.925 1.00 14.86 174 GLY D O 1
ATOM 9516 N N . VAL D 1 195 ? 25.052 112.673 93.020 1.00 14.46 175 VAL D N 1
ATOM 9517 C CA . VAL D 1 195 ? 25.613 112.486 91.691 1.00 13.95 175 VAL D CA 1
ATOM 9518 C C . VAL D 1 195 ? 24.972 111.267 91.035 1.00 12.97 175 VAL D C 1
ATOM 9519 O O . VAL D 1 195 ? 24.586 110.320 91.728 1.00 14.02 175 VAL D O 1
ATOM 9523 N N . GLU D 1 196 ? 24.821 111.363 89.691 1.00 13.63 176 GLU D N 1
ATOM 9524 C CA . GLU D 1 196 ? 24.382 110.232 88.866 1.00 13.21 176 GLU D CA 1
ATOM 9525 C C . GLU D 1 196 ? 25.594 109.793 88.064 1.00 13.06 176 GLU D C 1
ATOM 9526 O O . GLU D 1 196 ? 26.197 110.594 87.377 1.00 14.35 176 GLU D O 1
ATOM 9532 N N . ILE D 1 197 ? 25.873 108.499 88.064 1.00 12.97 177 ILE D N 1
ATOM 9533 C CA . ILE D 1 197 ? 26.907 107.963 87.198 1.00 15.19 177 ILE D CA 1
ATOM 9534 C C . ILE D 1 197 ? 26.272 107.700 85.828 1.00 13.96 177 ILE D C 1
ATOM 9535 O O . ILE D 1 197 ? 25.377 106.879 85.728 1.00 14.95 177 ILE D O 1
ATOM 9540 N N . HIS D 1 198 ? 26.767 108.371 84.792 1.00 14.87 178 HIS D N 1
ATOM 9541 C CA . HIS D 1 198 ? 26.273 108.112 83.454 1.00 13.56 178 HIS D CA 1
ATOM 9542 C C . HIS D 1 198 ? 26.881 106.828 82.881 1.00 13.50 178 HIS D C 1
ATOM 9543 O O . HIS D 1 198 ? 28.039 106.825 82.386 1.00 14.33 178 HIS D O 1
ATOM 9550 N N . SER D 1 199 ? 26.124 105.720 82.955 1.00 15.03 179 SER D N 1
ATOM 9551 C CA . SER D 1 199 ? 26.629 104.497 82.331 1.00 14.63 179 SER D CA 1
ATOM 9552 C C . SER D 1 199 ? 25.716 104.072 81.190 1.00 15.14 179 SER D C 1
ATOM 9553 O O . SER D 1 199 ? 25.524 102.887 80.940 1.00 14.37 179 SER D O 1
ATOM 9556 N N . ALA D 1 200 ? 25.156 105.079 80.498 1.00 15.08 180 ALA D N 1
ATOM 9557 C CA . ALA D 1 200 ? 24.214 104.843 79.407 1.00 15.37 180 ALA D CA 1
ATOM 9558 C C . ALA D 1 200 ? 24.684 105.435 78.074 1.00 15.59 180 ALA D C 1
ATOM 9559 O O . ALA D 1 200 ? 25.721 106.117 78.012 1.00 14.88 180 ALA D O 1
ATOM 9561 N N . ASN D 1 201 ? 23.875 105.146 77.036 1.00 15.20 181 ASN D N 1
ATOM 9562 C CA . ASN D 1 201 ? 23.811 105.891 75.778 1.00 16.70 181 ASN D CA 1
ATOM 9563 C C . ASN D 1 201 ? 25.158 105.840 75.052 1.00 15.39 181 ASN D C 1
ATOM 9564 O O . ASN D 1 201 ? 25.494 106.751 74.304 1.00 15.41 181 ASN D O 1
ATOM 9569 N N . GLY D 1 202 ? 25.922 104.750 75.259 1.00 15.19 182 GLY D N 1
ATOM 9570 C CA . GLY D 1 202 ? 27.069 104.488 74.396 1.00 16.85 182 GLY D CA 1
ATOM 9571 C C . GLY D 1 202 ? 28.355 105.217 74.801 1.00 17.10 182 GLY D C 1
ATOM 9572 O O . GLY D 1 202 ? 29.274 105.264 73.975 1.00 15.73 182 GLY D O 1
ATOM 9573 N N . TYR D 1 203 ? 28.372 105.860 75.990 1.00 14.70 183 TYR D N 1
ATOM 9574 C CA . TYR D 1 203 ? 29.567 106.559 76.465 1.00 16.61 183 TYR D CA 1
ATOM 9575 C C . TYR D 1 203 ? 30.581 105.586 77.092 1.00 13.64 183 TYR D C 1
ATOM 9576 O O . TYR D 1 203 ? 30.426 104.372 76.933 1.00 14.13 183 TYR D O 1
ATOM 9585 N N . LEU D 1 204 ? 31.643 106.094 77.735 1.00 14.05 184 LEU D N 1
ATOM 9586 C CA . LEU D 1 204 ? 32.780 105.247 78.082 1.00 13.30 184 LEU D CA 1
ATOM 9587 C C . LEU D 1 204 ? 32.307 103.990 78.848 1.00 14.56 184 LEU D C 1
ATOM 9588 O O . LEU D 1 204 ? 32.717 102.895 78.503 1.00 14.63 184 LEU D O 1
ATOM 9593 N N . LEU D 1 205 ? 31.570 104.143 79.976 1.00 13.47 185 LEU D N 1
ATOM 9594 C CA . LEU D 1 205 ? 31.254 102.977 80.790 1.00 14.09 185 LEU D CA 1
ATOM 9595 C C . LEU D 1 205 ? 30.376 102.019 79.978 1.00 14.31 185 LEU D C 1
ATOM 9596 O O . LEU D 1 205 ? 30.577 100.796 80.083 1.00 15.78 185 LEU D O 1
ATOM 9601 N N . ASP D 1 206 ? 29.425 102.573 79.163 1.00 13.80 186 ASP D N 1
ATOM 9602 C CA . ASP D 1 206 ? 28.614 101.719 78.299 1.00 16.53 186 ASP D CA 1
ATOM 9603 C C . ASP D 1 206 ? 29.438 100.977 77.228 1.00 13.88 186 ASP D C 1
ATOM 9604 O O . ASP D 1 206 ? 29.118 99.830 76.830 1.00 15.68 186 ASP D O 1
ATOM 9609 N N . GLN D 1 207 ? 30.494 101.642 76.744 1.00 15.12 187 GLN D N 1
ATOM 9610 C CA . GLN D 1 207 ? 31.400 101.018 75.782 1.00 14.75 187 GLN D CA 1
ATOM 9611 C C . GLN D 1 207 ? 32.059 99.806 76.424 1.00 16.21 187 GLN D C 1
ATOM 9612 O O . GLN D 1 207 ? 32.198 98.760 75.773 1.00 17.28 187 GLN D O 1
ATOM 9618 N N . PHE D 1 208 ? 32.468 99.939 77.687 1.00 14.21 188 PHE D N 1
ATOM 9619 C CA . PHE D 1 208 ? 33.057 98.797 78.380 1.00 15.03 188 PHE D CA 1
ATOM 9620 C C . PHE D 1 208 ? 32.015 97.693 78.559 1.00 14.26 188 PHE D C 1
ATOM 9621 O O . PHE D 1 208 ? 32.368 96.513 78.459 1.00 15.33 188 PHE D O 1
ATOM 9629 N N . LEU D 1 209 ? 30.740 98.064 78.831 1.00 15.64 189 LEU D N 1
ATOM 9630 C CA . LEU D 1 209 ? 29.727 97.017 79.042 1.00 15.40 189 LEU D CA 1
ATOM 9631 C C . LEU D 1 209 ? 29.479 96.118 77.815 1.00 13.83 189 LEU D C 1
ATOM 9632 O O . LEU D 1 209 ? 29.178 94.940 77.985 1.00 16.75 189 LEU D O 1
ATOM 9637 N N . HIS D 1 210 ? 29.570 96.647 76.585 1.00 14.44 190 HIS D N 1
ATOM 9638 C CA . HIS D 1 210 ? 29.119 95.916 75.401 1.00 14.57 190 HIS D CA 1
ATOM 9639 C C . HIS D 1 210 ? 30.222 95.072 74.754 1.00 16.06 190 HIS D C 1
ATOM 9640 O O . HIS D 1 210 ? 31.278 95.606 74.474 1.00 17.35 190 HIS D O 1
ATOM 9647 N N . ASP D 1 211 ? 29.925 93.821 74.370 1.00 18.41 191 ASP D N 1
ATOM 9648 C CA . ASP D 1 211 ? 30.964 93.009 73.741 1.00 17.20 191 ASP D CA 1
ATOM 9649 C C . ASP D 1 211 ? 31.242 93.337 72.276 1.00 18.89 191 ASP D C 1
ATOM 9650 O O . ASP D 1 211 ? 32.268 92.918 71.767 1.00 19.17 191 ASP D O 1
ATOM 9655 N N . GLY D 1 212 ? 30.439 94.202 71.634 1.00 18.91 192 GLY D N 1
ATOM 9656 C CA . GLY D 1 212 ? 30.772 94.758 70.324 1.00 17.68 192 GLY D CA 1
ATOM 9657 C C . GLY D 1 212 ? 31.781 95.917 70.379 1.00 18.10 192 GLY D C 1
ATOM 9658 O O . GLY D 1 212 ? 32.452 96.181 69.386 1.00 19.64 192 GLY D O 1
ATOM 9659 N N . SER D 1 213 ? 31.872 96.605 71.529 1.00 17.02 193 SER D N 1
ATOM 9660 C CA . SER D 1 213 ? 32.786 97.733 71.687 1.00 17.43 193 SER D CA 1
ATOM 9661 C C . SER D 1 213 ? 33.964 97.408 72.621 1.00 17.90 193 SER D C 1
ATOM 9662 O O . SER D 1 213 ? 34.973 98.131 72.641 1.00 21.95 193 SER D O 1
ATOM 9665 N N . ASN D 1 214 ? 33.879 96.289 73.361 1.00 16.82 194 ASN D N 1
ATOM 9666 C CA . ASN D 1 214 ? 34.924 95.910 74.312 1.00 16.59 194 ASN D CA 1
ATOM 9667 C C . ASN D 1 214 ? 35.468 94.528 73.916 1.00 17.63 194 ASN D C 1
ATOM 9668 O O . ASN D 1 214 ? 34.819 93.489 74.145 1.00 19.92 194 ASN D O 1
ATOM 9673 N N . HIS D 1 215 ? 36.652 94.524 73.278 1.00 18.46 195 HIS D N 1
ATOM 9674 C CA . HIS D 1 215 ? 37.328 93.281 72.919 1.00 18.05 195 HIS D CA 1
ATOM 9675 C C . HIS D 1 215 ? 38.566 93.037 73.780 1.00 19.04 195 HIS D C 1
ATOM 9676 O O . HIS D 1 215 ? 39.492 92.367 73.333 1.00 20.62 195 HIS D O 1
ATOM 9683 N N . ARG D 1 216 ? 38.551 93.559 75.005 1.00 20.27 196 ARG D N 1
ATOM 9684 C CA . ARG D 1 216 ? 39.738 93.551 75.845 1.00 19.17 196 ARG D CA 1
ATOM 9685 C C . ARG D 1 216 ? 40.062 92.143 76.335 1.00 18.76 196 ARG D C 1
ATOM 9686 O O . ARG D 1 216 ? 39.220 91.268 76.368 1.00 20.75 196 ARG D O 1
ATOM 9694 N N . THR D 1 217 ? 41.327 91.909 76.699 1.00 19.27 197 THR D N 1
ATOM 9695 C CA . THR D 1 217 ? 41.797 90.590 77.087 1.00 22.10 197 THR D CA 1
ATOM 9696 C C . THR D 1 217 ? 42.168 90.572 78.576 1.00 23.09 197 THR D C 1
ATOM 9697 O O . THR D 1 217 ? 42.487 89.516 79.134 1.00 30.37 197 THR D O 1
ATOM 9701 N N . ASP D 1 218 ? 42.135 91.762 79.218 1.00 26.40 198 ASP D N 1
ATOM 9702 C CA . ASP D 1 218 ? 42.461 91.901 80.640 1.00 24.06 198 ASP D CA 1
ATOM 9703 C C . ASP D 1 218 ? 41.204 91.744 81.509 1.00 20.09 198 ASP D C 1
ATOM 9704 O O . ASP D 1 218 ? 40.161 91.282 81.017 1.00 22.08 198 ASP D O 1
ATOM 9709 N N . GLU D 1 219 ? 41.289 92.133 82.792 1.00 18.88 199 GLU D N 1
ATOM 9710 C CA . GLU D 1 219 ? 40.176 91.853 83.697 1.00 18.87 199 GLU D CA 1
ATOM 9711 C C . GLU D 1 219 ? 38.958 92.716 83.375 1.00 19.65 199 GLU D C 1
ATOM 9712 O O . GLU D 1 219 ? 37.964 92.601 84.079 1.00 21.21 199 GLU D O 1
ATOM 9718 N N . TYR D 1 220 ? 39.119 93.626 82.399 1.00 16.90 200 TYR D N 1
ATOM 9719 C CA . TYR D 1 220 ? 38.066 94.570 82.059 1.00 15.99 200 TYR D CA 1
ATOM 9720 C C . TYR D 1 220 ? 37.330 94.169 80.783 1.00 19.34 200 TYR D C 1
ATOM 9721 O O . TYR D 1 220 ? 36.459 94.925 80.297 1.00 19.07 200 TYR D O 1
ATOM 9730 N N . GLY D 1 221 ? 37.616 92.965 80.282 1.00 19.36 201 GLY D N 1
ATOM 9731 C CA . GLY D 1 221 ? 36.968 92.474 79.079 1.00 21.16 201 GLY D CA 1
ATOM 9732 C C . GLY D 1 221 ? 36.699 90.983 79.163 1.00 18.59 201 GLY D C 1
ATOM 9733 O O . GLY D 1 221 ? 37.084 90.345 80.141 1.00 21.91 201 GLY D O 1
ATOM 9734 N N . GLY D 1 222 ? 35.990 90.456 78.163 1.00 17.64 202 GLY D N 1
ATOM 9735 C CA . GLY D 1 222 ? 35.717 89.026 78.100 1.00 20.05 202 GLY D CA 1
ATOM 9736 C C . GLY D 1 222 ? 34.375 88.715 78.774 1.00 19.50 202 GLY D C 1
ATOM 9737 O O . GLY D 1 222 ? 33.322 89.029 78.229 1.00 23.31 202 GLY D O 1
ATOM 9738 N N . SER D 1 223 ? 34.411 88.121 79.972 1.00 20.36 203 SER D N 1
ATOM 9739 C CA . SER D 1 223 ? 33.193 87.770 80.689 1.00 20.74 203 SER D CA 1
ATOM 9740 C C . SER D 1 223 ? 32.311 88.996 80.932 1.00 23.18 203 SER D C 1
ATOM 9741 O O . SER D 1 223 ? 32.777 90.147 80.885 1.00 19.82 203 SER D O 1
ATOM 9744 N N . ILE D 1 224 ? 31.017 88.741 81.196 1.00 21.37 204 ILE D N 1
ATOM 9745 C CA . ILE D 1 224 ? 30.109 89.845 81.538 1.00 22.27 204 ILE D CA 1
ATOM 9746 C C . ILE D 1 224 ? 30.633 90.567 82.785 1.00 20.88 204 ILE D C 1
ATOM 9747 O O . ILE D 1 224 ? 30.677 91.786 82.850 1.00 22.19 204 ILE D O 1
ATOM 9752 N N . GLU D 1 225 ? 30.992 89.807 83.817 1.00 19.99 205 GLU D N 1
ATOM 9753 C CA . GLU D 1 225 ? 31.501 90.408 85.046 1.00 22.24 205 GLU D CA 1
ATOM 9754 C C . GLU D 1 225 ? 32.686 91.343 84.765 1.00 22.67 205 GLU D C 1
ATOM 9755 O O . GLU D 1 225 ? 32.838 92.399 85.406 1.00 20.38 205 GLU D O 1
ATOM 9761 N N . ASN D 1 226 ? 33.587 90.926 83.870 1.00 18.71 206 ASN D N 1
ATOM 9762 C CA . ASN D 1 226 ? 34.752 91.741 83.580 1.00 20.10 206 ASN D CA 1
ATOM 9763 C C . ASN D 1 226 ? 34.339 93.006 82.847 1.00 19.73 206 ASN D C 1
ATOM 9764 O O . ASN D 1 226 ? 34.882 94.087 83.092 1.00 19.19 206 ASN D O 1
ATOM 9769 N N . ARG D 1 227 ? 33.364 92.842 81.949 1.00 19.07 207 ARG D N 1
ATOM 9770 C CA . ARG D 1 227 ? 32.857 93.971 81.186 1.00 17.56 207 ARG D CA 1
ATOM 9771 C C . ARG D 1 227 ? 32.148 94.977 82.094 1.00 15.84 207 ARG D C 1
ATOM 9772 O O . ARG D 1 227 ? 32.245 96.184 81.847 1.00 17.49 207 ARG D O 1
ATOM 9780 N N . ALA D 1 228 ? 31.486 94.516 83.165 1.00 16.05 208 ALA D N 1
ATOM 9781 C CA . ALA D 1 228 ? 30.874 95.420 84.147 1.00 17.84 208 ALA D CA 1
ATOM 9782 C C . ALA D 1 228 ? 31.850 95.941 85.211 1.00 17.57 208 ALA D C 1
ATOM 9783 O O . ALA D 1 228 ? 31.487 96.825 85.999 1.00 18.99 208 ALA D O 1
ATOM 9785 N N . ARG D 1 229 ? 33.105 95.459 85.187 1.00 17.43 209 ARG D N 1
ATOM 9786 C CA . ARG D 1 229 ? 34.035 95.731 86.285 1.00 17.14 209 ARG D CA 1
ATOM 9787 C C . ARG D 1 229 ? 34.288 97.232 86.440 1.00 16.66 209 ARG D C 1
ATOM 9788 O O . ARG D 1 229 ? 34.298 97.734 87.563 1.00 18.60 209 ARG D O 1
ATOM 9796 N N . LEU D 1 230 ? 34.483 97.956 85.328 1.00 14.85 210 LEU D N 1
ATOM 9797 C CA . LEU D 1 230 ? 34.805 99.364 85.488 1.00 15.96 210 LEU D CA 1
ATOM 9798 C C . LEU D 1 230 ? 33.638 100.098 86.159 1.00 16.13 210 LEU D C 1
ATOM 9799 O O . LEU D 1 230 ? 33.874 100.944 87.020 1.00 15.97 210 LEU D O 1
ATOM 9804 N N . LEU D 1 231 ? 32.424 99.844 85.677 1.00 15.59 211 LEU D N 1
ATOM 9805 C CA . LEU D 1 231 ? 31.235 100.419 86.282 1.00 16.47 211 LEU D CA 1
ATOM 9806 C C . LEU D 1 231 ? 31.172 100.121 87.772 1.00 14.96 211 LEU D C 1
ATOM 9807 O O . LEU D 1 231 ? 30.924 101.045 88.559 1.00 16.39 211 LEU D O 1
ATOM 9812 N N . MET D 1 232 ? 31.448 98.874 88.159 1.00 15.81 212 MET D N 1
ATOM 9813 C CA . MET D 1 232 ? 31.421 98.558 89.586 1.00 17.59 212 MET D CA 1
ATOM 9814 C C . MET D 1 232 ? 32.526 99.281 90.340 1.00 17.35 212 MET D C 1
ATOM 9815 O O . MET D 1 232 ? 32.275 99.726 91.439 1.00 17.89 212 MET D O 1
ATOM 9820 N N . GLU D 1 233 ? 33.718 99.451 89.735 1.00 16.71 213 GLU D N 1
ATOM 9821 C CA . GLU D 1 233 ? 34.793 100.126 90.459 1.00 17.37 213 GLU D CA 1
ATOM 9822 C C . GLU D 1 233 ? 34.530 101.626 90.581 1.00 16.37 213 GLU D C 1
ATOM 9823 O O . GLU D 1 233 ? 34.765 102.234 91.625 1.00 16.28 213 GLU D O 1
ATOM 9829 N N . VAL D 1 234 ? 34.007 102.217 89.501 1.00 15.93 214 VAL D N 1
ATOM 9830 C CA . VAL D 1 234 ? 33.599 103.614 89.562 1.00 14.13 214 VAL D CA 1
ATOM 9831 C C . VAL D 1 234 ? 32.523 103.842 90.638 1.00 15.82 214 VAL D C 1
ATOM 9832 O O . VAL D 1 234 ? 32.547 104.844 91.396 1.00 15.44 214 VAL D O 1
ATOM 9836 N N . THR D 1 235 ? 31.495 103.005 90.617 1.00 15.66 215 THR D N 1
ATOM 9837 C CA . THR D 1 235 ? 30.392 103.124 91.577 1.00 16.39 215 THR D CA 1
ATOM 9838 C C . THR D 1 235 ? 30.948 103.022 93.010 1.00 14.80 215 THR D C 1
ATOM 9839 O O . THR D 1 235 ? 30.563 103.827 93.846 1.00 16.35 215 THR D O 1
ATOM 9843 N N . GLU D 1 236 ? 31.863 102.068 93.296 1.00 14.45 216 GLU D N 1
ATOM 9844 C CA . GLU D 1 236 ? 32.414 101.941 94.631 1.00 15.71 216 GLU D CA 1
ATOM 9845 C C . GLU D 1 236 ? 33.156 103.214 95.027 1.00 14.52 216 GLU D C 1
ATOM 9846 O O . GLU D 1 236 ? 33.061 103.696 96.148 1.00 18.11 216 GLU D O 1
ATOM 9852 N N . ALA D 1 237 ? 33.840 103.835 94.087 1.00 15.37 217 ALA D N 1
ATOM 9853 C CA . ALA D 1 237 ? 34.653 104.996 94.406 1.00 16.69 217 ALA D CA 1
ATOM 9854 C C . ALA D 1 237 ? 33.795 106.230 94.704 1.00 16.16 217 ALA D C 1
ATOM 9855 O O . ALA D 1 237 ? 34.070 107.002 95.633 1.00 17.32 217 ALA D O 1
ATOM 9857 N N . VAL D 1 238 ? 32.753 106.408 93.856 1.00 15.75 218 VAL D N 1
ATOM 9858 C CA . VAL D 1 238 ? 31.801 107.491 94.022 1.00 14.11 218 VAL D CA 1
ATOM 9859 C C . VAL D 1 238 ? 31.033 107.347 95.340 1.00 13.65 218 VAL D C 1
ATOM 9860 O O . VAL D 1 238 ? 30.840 108.380 96.004 1.00 14.49 218 VAL D O 1
ATOM 9864 N N . VAL D 1 239 ? 30.536 106.134 95.640 1.00 13.88 219 VAL D N 1
ATOM 9865 C CA . VAL D 1 239 ? 29.881 105.812 96.915 1.00 16.45 219 VAL D CA 1
ATOM 9866 C C . VAL D 1 239 ? 30.736 106.182 98.140 1.00 16.72 219 VAL D C 1
ATOM 9867 O O . VAL D 1 239 ? 30.236 106.737 99.119 1.00 17.45 219 VAL D O 1
ATOM 9871 N N . SER D 1 240 ? 32.042 105.968 98.063 1.00 17.75 220 SER D N 1
ATOM 9872 C CA . SER D 1 240 ? 32.900 106.214 99.197 1.00 17.18 220 SER D CA 1
ATOM 9873 C C . SER D 1 240 ? 32.997 107.707 99.497 1.00 17.92 220 SER D C 1
ATOM 9874 O O . SER D 1 240 ? 33.042 108.126 100.653 1.00 21.11 220 SER D O 1
ATOM 9877 N N . VAL D 1 241 ? 32.871 108.516 98.445 1.00 16.63 221 VAL D N 1
ATOM 9878 C CA . VAL D 1 241 ? 32.829 109.957 98.591 1.00 16.58 221 VAL D CA 1
ATOM 9879 C C . VAL D 1 241 ? 31.516 110.448 99.220 1.00 15.21 221 VAL D C 1
ATOM 9880 O O . VAL D 1 241 ? 31.524 111.270 100.159 1.00 18.63 221 VAL D O 1
ATOM 9884 N N . TRP D 1 242 ? 30.393 110.034 98.620 1.00 14.67 222 TRP D N 1
ATOM 9885 C CA . TRP D 1 242 ? 29.084 110.635 98.856 1.00 14.97 222 TRP D CA 1
ATOM 9886 C C . TRP D 1 242 ? 28.269 109.965 99.953 1.00 16.37 222 TRP D C 1
ATOM 9887 O O . TRP D 1 242 ? 27.385 110.610 100.525 1.00 15.22 222 TRP D O 1
ATOM 9898 N N . GLY D 1 243 ? 28.499 108.667 100.176 1.00 15.82 223 GLY D N 1
ATOM 9899 C CA . GLY D 1 243 ? 27.504 107.825 100.833 1.00 16.28 223 GLY D CA 1
ATOM 9900 C C . GLY D 1 243 ? 26.540 107.290 99.769 1.00 16.01 223 GLY D C 1
ATOM 9901 O O . GLY D 1 243 ? 26.159 107.998 98.826 1.00 18.23 223 GLY D O 1
ATOM 9902 N N . ALA D 1 244 ? 26.182 106.002 99.866 1.00 18.48 224 ALA D N 1
ATOM 9903 C CA . ALA D 1 244 ? 25.361 105.388 98.840 1.00 17.70 224 ALA D CA 1
ATOM 9904 C C . ALA D 1 244 ? 24.018 106.086 98.611 1.00 17.47 224 ALA D C 1
ATOM 9905 O O . ALA D 1 244 ? 23.544 106.104 97.472 1.00 17.96 224 ALA D O 1
ATOM 9907 N N . ASP D 1 245 ? 23.419 106.682 99.650 1.00 16.13 225 ASP D N 1
ATOM 9908 C CA . ASP D 1 245 ? 22.104 107.282 99.528 1.00 14.46 225 ASP D CA 1
ATOM 9909 C C . ASP D 1 245 ? 22.153 108.665 98.859 1.00 14.04 225 ASP D C 1
ATOM 9910 O O . ASP D 1 245 ? 21.114 109.320 98.779 1.00 13.33 225 ASP D O 1
ATOM 9915 N N . ARG D 1 246 ? 23.298 108.975 98.243 1.00 15.90 226 ARG D N 1
ATOM 9916 C CA . ARG D 1 246 ? 23.493 110.239 97.485 1.00 14.68 226 ARG D CA 1
ATOM 9917 C C . ARG D 1 246 ? 24.058 109.903 96.097 1.00 14.18 226 ARG D C 1
ATOM 9918 O O . ARG D 1 246 ? 24.629 110.812 95.462 1.00 14.20 226 ARG D O 1
ATOM 9926 N N . VAL D 1 247 ? 23.905 108.648 95.648 1.00 13.99 227 VAL D N 1
ATOM 9927 C CA . VAL D 1 247 ? 24.428 108.217 94.343 1.00 14.73 227 VAL D CA 1
ATOM 9928 C C . VAL D 1 247 ? 23.402 107.429 93.535 1.00 15.42 227 VAL D C 1
ATOM 9929 O O . VAL D 1 247 ? 22.829 106.456 94.028 1.00 16.35 227 VAL D O 1
ATOM 9933 N N . GLY D 1 248 ? 23.232 107.791 92.250 1.00 13.61 228 GLY D N 1
ATOM 9934 C CA . GLY D 1 248 ? 22.444 106.990 91.316 1.00 14.94 228 GLY D CA 1
ATOM 9935 C C . GLY D 1 248 ? 23.277 106.543 90.127 1.00 14.29 228 GLY D C 1
ATOM 9936 O O . GLY D 1 248 ? 24.392 107.052 89.941 1.00 14.15 228 GLY D O 1
ATOM 9937 N N . VAL D 1 249 ? 22.796 105.495 89.446 1.00 13.72 229 VAL D N 1
ATOM 9938 C CA . VAL D 1 249 ? 23.467 105.016 88.248 1.00 13.13 229 VAL D CA 1
ATOM 9939 C C . VAL D 1 249 ? 22.425 105.059 87.114 1.00 14.65 229 VAL D C 1
ATOM 9940 O O . VAL D 1 249 ? 21.274 104.661 87.322 1.00 14.79 229 VAL D O 1
ATOM 9944 N N . ARG D 1 250 ? 22.815 105.505 85.893 1.00 13.29 230 ARG D N 1
ATOM 9945 C CA . ARG D 1 250 ? 21.866 105.495 84.781 1.00 14.02 230 ARG D CA 1
ATOM 9946 C C . ARG D 1 250 ? 22.350 104.504 83.725 1.00 13.85 230 ARG D C 1
ATOM 9947 O O . ARG D 1 250 ? 23.551 104.475 83.432 1.00 13.29 230 ARG D O 1
ATOM 9955 N N . LEU D 1 251 ? 21.449 103.642 83.251 1.00 14.04 231 LEU D N 1
ATOM 9956 C CA . LEU D 1 251 ? 21.698 102.654 82.192 1.00 15.54 231 LEU D CA 1
ATOM 9957 C C . LEU D 1 251 ? 20.641 102.773 81.091 1.00 14.53 231 LEU D C 1
ATOM 9958 O O . LEU D 1 251 ? 19.521 103.246 81.351 1.00 14.85 231 LEU D O 1
ATOM 9963 N N A SER D 1 252 ? 20.982 102.262 79.905 0.19 15.22 232 SER D N 1
ATOM 9964 N N B SER D 1 252 ? 20.982 102.257 79.876 0.81 15.13 232 SER D N 1
ATOM 9965 C CA A SER D 1 252 ? 20.054 102.257 78.796 0.19 14.63 232 SER D CA 1
ATOM 9966 C CA B SER D 1 252 ? 20.077 102.242 78.743 0.81 13.83 232 SER D CA 1
ATOM 9967 C C A SER D 1 252 ? 20.036 100.852 78.206 0.19 14.68 232 SER D C 1
ATOM 9968 C C B SER D 1 252 ? 20.107 100.813 78.217 0.81 14.10 232 SER D C 1
ATOM 9969 O O A SER D 1 252 ? 20.501 100.645 77.082 0.19 16.40 232 SER D O 1
ATOM 9970 O O B SER D 1 252 ? 20.713 100.493 77.162 0.81 15.98 232 SER D O 1
ATOM 9975 N N . PRO D 1 253 ? 19.524 99.829 78.937 1.00 15.60 233 PRO D N 1
ATOM 9976 C CA . PRO D 1 253 ? 19.689 98.423 78.494 1.00 15.75 233 PRO D CA 1
ATOM 9977 C C . PRO D 1 253 ? 19.416 98.103 77.032 1.00 15.84 233 PRO D C 1
ATOM 9978 O O . PRO D 1 253 ? 20.206 97.422 76.390 1.00 19.64 233 PRO D O 1
ATOM 9982 N N . SER D 1 254 ? 18.276 98.575 76.492 1.00 15.44 234 SER D N 1
ATOM 9983 C CA . SER D 1 254 ? 17.927 98.288 75.106 1.00 16.60 234 SER D CA 1
ATOM 9984 C C . SER D 1 254 ? 18.648 99.163 74.070 1.00 17.57 234 SER D C 1
ATOM 9985 O O . SER D 1 254 ? 18.438 98.954 72.866 1.00 20.19 234 SER D O 1
ATOM 9988 N N . GLY D 1 255 ? 19.400 100.183 74.524 1.00 15.39 235 GLY D N 1
ATOM 9989 C CA . GLY D 1 255 ? 19.975 101.208 73.655 1.00 15.49 235 GLY D CA 1
ATOM 9990 C C . GLY D 1 255 ? 21.036 100.666 72.707 1.00 18.27 235 GLY D C 1
ATOM 9991 O O . GLY D 1 255 ? 21.764 99.739 73.071 1.00 19.47 235 GLY D O 1
ATOM 9992 N N . THR D 1 256 ? 21.076 101.188 71.467 1.00 19.95 236 THR D N 1
ATOM 9993 C CA . THR D 1 256 ? 22.215 100.914 70.594 1.00 21.58 236 THR D CA 1
ATOM 9994 C C . THR D 1 256 ? 22.950 102.197 70.188 1.00 22.06 236 THR D C 1
ATOM 9995 O O . THR D 1 256 ? 23.945 102.131 69.448 1.00 20.15 236 THR D O 1
ATOM 9999 N N . PHE D 1 257 ? 22.412 103.352 70.623 1.00 18.79 237 PHE D N 1
ATOM 10000 C CA . PHE D 1 257 ? 22.941 104.674 70.339 1.00 20.78 237 PHE D CA 1
ATOM 10001 C C . PHE D 1 257 ? 24.414 104.653 70.730 1.00 17.81 237 PHE D C 1
ATOM 10002 O O . PHE D 1 257 ? 24.780 104.142 71.790 1.00 20.40 237 PHE D O 1
ATOM 10010 N N . GLY D 1 258 ? 25.232 105.276 69.883 1.00 17.94 238 GLY D N 1
ATOM 10011 C CA . GLY D 1 258 ? 26.683 105.241 70.038 1.00 18.01 238 GLY D CA 1
ATOM 10012 C C . GLY D 1 258 ? 27.266 104.006 69.361 1.00 18.90 238 GLY D C 1
ATOM 10013 O O . GLY D 1 258 ? 28.437 103.692 69.568 1.00 21.07 238 GLY D O 1
ATOM 10014 N N . SER D 1 259 ? 26.457 103.282 68.589 1.00 19.97 239 SER D N 1
ATOM 10015 C CA . SER D 1 259 ? 26.862 102.057 67.913 1.00 21.27 239 SER D CA 1
ATOM 10016 C C . SER D 1 259 ? 27.379 101.042 68.919 1.00 18.96 239 SER D C 1
ATOM 10017 O O . SER D 1 259 ? 28.374 100.348 68.678 1.00 18.95 239 SER D O 1
ATOM 10020 N N . VAL D 1 260 ? 26.692 100.903 70.046 1.00 19.13 240 VAL D N 1
ATOM 10021 C CA . VAL D 1 260 ? 27.083 99.862 71.038 1.00 18.00 240 VAL D CA 1
ATOM 10022 C C . VAL D 1 260 ? 26.170 98.646 70.870 1.00 16.42 240 VAL D C 1
ATOM 10023 O O . VAL D 1 260 ? 24.972 98.769 70.928 1.00 17.29 240 VAL D O 1
ATOM 10027 N N . TYR D 1 261 ? 26.780 97.509 70.650 1.00 16.74 241 TYR D N 1
ATOM 10028 C CA . TYR D 1 261 ? 26.020 96.282 70.400 1.00 18.56 241 TYR D CA 1
ATOM 10029 C C . TYR D 1 261 ? 26.570 95.196 71.306 1.00 16.85 241 TYR D C 1
ATOM 10030 O O . TYR D 1 261 ? 27.770 95.194 71.592 1.00 19.57 241 TYR D O 1
ATOM 10039 N N . ASP D 1 262 ? 25.707 94.236 71.678 1.00 19.58 242 ASP D N 1
ATOM 10040 C CA . ASP D 1 262 ? 26.084 93.156 72.577 1.00 18.58 242 ASP D CA 1
ATOM 10041 C C . ASP D 1 262 ? 25.416 91.880 72.069 1.00 20.48 242 ASP D C 1
ATOM 10042 O O . ASP D 1 262 ? 24.260 91.898 71.647 1.00 21.17 242 ASP D O 1
ATOM 10047 N N . SER D 1 263 ? 26.125 90.760 72.129 1.00 21.96 243 SER D N 1
ATOM 10048 C CA . SER D 1 263 ? 25.587 89.476 71.684 1.00 21.74 243 SER D CA 1
ATOM 10049 C C . SER D 1 263 ? 24.396 88.990 72.525 1.00 22.90 243 SER D C 1
ATOM 10050 O O . SER D 1 263 ? 23.659 88.074 72.104 1.00 23.95 243 SER D O 1
ATOM 10053 N N . ASP D 1 264 ? 24.317 89.436 73.791 1.00 21.37 244 ASP D N 1
ATOM 10054 C CA . ASP D 1 264 ? 23.277 89.003 74.718 1.00 21.05 244 ASP D CA 1
ATOM 10055 C C . ASP D 1 264 ? 23.000 90.140 75.698 1.00 19.50 244 ASP D C 1
ATOM 10056 O O . ASP D 1 264 ? 23.424 90.069 76.856 1.00 22.53 244 ASP D O 1
ATOM 10061 N N . LEU D 1 265 ? 22.217 91.146 75.239 1.00 20.64 245 LEU D N 1
ATOM 10062 C CA . LEU D 1 265 ? 21.834 92.287 76.056 1.00 20.27 245 LEU D CA 1
ATOM 10063 C C . LEU D 1 265 ? 21.085 91.815 77.308 1.00 17.61 245 LEU D C 1
ATOM 10064 O O . LEU D 1 265 ? 21.340 92.312 78.388 1.00 20.77 245 LEU D O 1
ATOM 10069 N N . LYS D 1 266 ? 20.209 90.803 77.210 1.00 19.28 246 LYS D N 1
ATOM 10070 C CA . LYS D 1 266 ? 19.457 90.363 78.389 1.00 20.96 246 LYS D CA 1
ATOM 10071 C C . LYS D 1 266 ? 20.422 89.849 79.466 1.00 21.61 246 LYS D C 1
ATOM 10072 O O . LYS D 1 266 ? 20.346 90.265 80.634 1.00 20.26 246 LYS D O 1
ATOM 10078 N N . ALA D 1 267 ? 21.411 89.035 79.055 1.00 21.35 247 ALA D N 1
ATOM 10079 C CA . ALA D 1 267 ? 22.322 88.466 80.048 1.00 21.62 247 ALA D CA 1
ATOM 10080 C C . ALA D 1 267 ? 23.177 89.581 80.670 1.00 19.49 247 ALA D C 1
ATOM 10081 O O . ALA D 1 267 ? 23.326 89.661 81.891 1.00 20.59 247 ALA D O 1
ATOM 10083 N N . LEU D 1 268 ? 23.673 90.485 79.815 1.00 19.29 248 LEU D N 1
ATOM 10084 C CA . LEU D 1 268 ? 24.513 91.585 80.255 1.00 17.30 248 LEU D CA 1
ATOM 10085 C C . LEU D 1 268 ? 23.816 92.462 81.306 1.00 18.11 248 LEU D C 1
ATOM 10086 O O . LEU D 1 268 ? 24.306 92.656 82.415 1.00 18.03 248 LEU D O 1
ATOM 10091 N N . PHE D 1 269 ? 22.656 93.038 80.935 1.00 18.51 249 PHE D N 1
ATOM 10092 C CA . PHE D 1 269 ? 22.021 93.981 81.852 1.00 15.68 249 PHE D CA 1
ATOM 10093 C C . PHE D 1 269 ? 21.299 93.307 83.021 1.00 18.26 249 PHE D C 1
ATOM 10094 O O . PHE D 1 269 ? 21.168 93.918 84.075 1.00 17.59 249 PHE D O 1
ATOM 10102 N N . THR D 1 270 ? 20.904 92.028 82.898 1.00 18.09 250 THR D N 1
ATOM 10103 C CA . THR D 1 270 ? 20.418 91.301 84.066 1.00 18.71 250 THR D CA 1
ATOM 10104 C C . THR D 1 270 ? 21.559 91.204 85.072 1.00 16.57 250 THR D C 1
ATOM 10105 O O . THR D 1 270 ? 21.360 91.401 86.264 1.00 17.32 250 THR D O 1
ATOM 10109 N N . TYR D 1 271 ? 22.775 90.898 84.598 1.00 19.50 251 TYR D N 1
ATOM 10110 C CA . TYR D 1 271 ? 23.871 90.852 85.556 1.00 17.23 251 TYR D CA 1
ATOM 10111 C C . TYR D 1 271 ? 24.069 92.221 86.202 1.00 18.21 251 TYR D C 1
ATOM 10112 O O . TYR D 1 271 ? 24.351 92.313 87.413 1.00 18.33 251 TYR D O 1
ATOM 10121 N N . VAL D 1 272 ? 24.140 93.253 85.355 1.00 17.91 252 VAL D N 1
ATOM 10122 C CA . VAL D 1 272 ? 24.505 94.576 85.799 1.00 18.71 252 VAL D CA 1
ATOM 10123 C C . VAL D 1 272 ? 23.508 95.073 86.842 1.00 18.39 252 VAL D C 1
ATOM 10124 O O . VAL D 1 272 ? 23.914 95.563 87.909 1.00 19.69 252 VAL D O 1
ATOM 10128 N N . VAL D 1 273 ? 22.206 95.003 86.520 1.00 17.33 253 VAL D N 1
ATOM 10129 C CA . VAL D 1 273 ? 21.215 95.516 87.462 1.00 20.08 253 VAL D CA 1
ATOM 10130 C C . VAL D 1 273 ? 21.304 94.717 88.769 1.00 16.92 253 VAL D C 1
ATOM 10131 O O . VAL D 1 273 ? 21.233 95.288 89.859 1.00 18.86 253 VAL D O 1
ATOM 10135 N N . ASP D 1 274 ? 21.406 93.388 88.690 1.00 18.06 254 ASP D N 1
ATOM 10136 C CA . ASP D 1 274 ? 21.573 92.614 89.910 1.00 19.82 254 ASP D CA 1
ATOM 10137 C C . ASP D 1 274 ? 22.815 93.047 90.694 1.00 20.42 254 ASP D C 1
ATOM 10138 O O . ASP D 1 274 ? 22.749 93.213 91.917 1.00 18.84 254 ASP D O 1
ATOM 10143 N N . ALA D 1 275 ? 23.970 93.138 90.021 1.00 18.62 255 ALA D N 1
ATOM 10144 C CA . ALA D 1 275 ? 25.184 93.539 90.718 1.00 17.07 255 ALA D CA 1
ATOM 10145 C C . ALA D 1 275 ? 25.080 94.921 91.388 1.00 19.77 255 ALA D C 1
ATOM 10146 O O . ALA D 1 275 ? 25.701 95.155 92.409 1.00 20.17 255 ALA D O 1
ATOM 10148 N N . LEU D 1 276 ? 24.286 95.864 90.848 1.00 18.21 256 LEU D N 1
ATOM 10149 C CA . LEU D 1 276 ? 24.178 97.170 91.478 1.00 16.91 256 LEU D CA 1
ATOM 10150 C C . LEU D 1 276 ? 23.503 97.122 92.846 1.00 16.21 256 LEU D C 1
ATOM 10151 O O . LEU D 1 276 ? 23.616 98.073 93.630 1.00 17.56 256 LEU D O 1
ATOM 10156 N N . ASN D 1 277 ? 22.832 96.008 93.156 1.00 19.04 257 ASN D N 1
ATOM 10157 C CA . ASN D 1 277 ? 22.091 95.903 94.419 1.00 18.09 257 ASN D CA 1
ATOM 10158 C C . ASN D 1 277 ? 23.044 96.045 95.611 1.00 19.26 257 ASN D C 1
ATOM 10159 O O . ASN D 1 277 ? 22.669 96.610 96.636 1.00 22.12 257 ASN D O 1
ATOM 10164 N N . GLN D 1 278 ? 24.288 95.591 95.431 1.00 19.25 258 GLN D N 1
ATOM 10165 C CA . GLN D 1 278 ? 25.300 95.575 96.480 1.00 21.66 258 GLN D CA 1
ATOM 10166 C C . GLN D 1 278 ? 25.540 96.965 97.074 1.00 22.19 258 GLN D C 1
ATOM 10167 O O . GLN D 1 278 ? 25.914 97.084 98.252 1.00 24.53 258 GLN D O 1
ATOM 10173 N N . PHE D 1 279 ? 25.249 98.018 96.295 1.00 16.21 259 PHE D N 1
ATOM 10174 C CA . PHE D 1 279 ? 25.687 99.365 96.665 1.00 15.45 259 PHE D CA 1
ATOM 10175 C C . PHE D 1 279 ? 24.616 100.106 97.435 1.00 17.43 259 PHE D C 1
ATOM 10176 O O . PHE D 1 279 ? 24.913 101.104 98.090 1.00 19.34 259 PHE D O 1
ATOM 10184 N N . GLU D 1 280 ? 23.368 99.635 97.328 1.00 21.58 260 GLU D N 1
ATOM 10185 C CA . GLU D 1 280 ? 22.270 100.262 98.056 1.00 21.26 260 GLU D CA 1
ATOM 10186 C C . GLU D 1 280 ? 22.199 101.754 97.725 1.00 20.66 260 GLU D C 1
ATOM 10187 O O . GLU D 1 280 ? 22.086 102.628 98.586 1.00 19.24 260 GLU D O 1
ATOM 10193 N N . LEU D 1 281 ? 22.211 101.998 96.421 1.00 17.63 261 LEU D N 1
ATOM 10194 C CA . LEU D 1 281 ? 22.195 103.334 95.840 1.00 17.22 261 LEU D CA 1
ATOM 10195 C C . LEU D 1 281 ? 20.903 104.089 96.139 1.00 15.60 261 LEU D C 1
ATOM 10196 O O . LEU D 1 281 ? 19.860 103.507 96.488 1.00 18.68 261 LEU D O 1
ATOM 10201 N N . ALA D 1 282 ? 20.983 105.415 95.925 1.00 14.75 262 ALA D N 1
ATOM 10202 C CA . ALA D 1 282 ? 19.781 106.256 95.964 1.00 16.15 262 ALA D CA 1
ATOM 10203 C C . ALA D 1 282 ? 18.776 105.784 94.921 1.00 16.76 262 ALA D C 1
ATOM 10204 O O . ALA D 1 282 ? 17.570 105.802 95.177 1.00 17.29 262 ALA D O 1
ATOM 10206 N N . TYR D 1 283 ? 19.259 105.448 93.716 1.00 13.97 263 TYR D N 1
ATOM 10207 C CA . TYR D 1 283 ? 18.369 104.918 92.698 1.00 15.13 263 TYR D CA 1
ATOM 10208 C C . TYR D 1 283 ? 19.162 104.285 91.554 1.00 13.86 263 TYR D C 1
ATOM 10209 O O . TYR D 1 283 ? 20.365 104.539 91.408 1.00 13.82 263 TYR D O 1
ATOM 10218 N N . LEU D 1 284 ? 18.428 103.468 90.769 1.00 13.30 264 LEU D N 1
ATOM 10219 C CA . LEU D 1 284 ? 18.788 103.142 89.402 1.00 13.39 264 LEU D CA 1
ATOM 10220 C C . LEU D 1 284 ? 17.841 103.857 88.417 1.00 14.52 264 LEU D C 1
ATOM 10221 O O . LEU D 1 284 ? 16.625 103.922 88.645 1.00 14.26 264 LEU D O 1
ATOM 10226 N N . HIS D 1 285 ? 18.417 104.471 87.384 1.00 13.38 265 HIS D N 1
ATOM 10227 C CA . HIS D 1 285 ? 17.695 105.247 86.373 1.00 12.37 265 HIS D CA 1
ATOM 10228 C C . HIS D 1 285 ? 17.841 104.525 85.048 1.00 14.29 265 HIS D C 1
ATOM 10229 O O . HIS D 1 285 ? 18.965 104.291 84.606 1.00 15.18 265 HIS D O 1
ATOM 10236 N N . LEU D 1 286 ? 16.681 104.097 84.514 1.00 13.69 266 LEU D N 1
ATOM 10237 C CA . LEU D 1 286 ? 16.622 103.342 83.261 1.00 13.73 266 LEU D CA 1
ATOM 10238 C C . LEU D 1 286 ? 15.981 104.136 82.127 1.00 15.06 266 LEU D C 1
ATOM 10239 O O . LEU D 1 286 ? 14.871 104.652 82.233 1.00 15.62 266 LEU D O 1
ATOM 10244 N N . VAL D 1 287 ? 16.665 104.118 81.003 1.00 14.05 267 VAL D N 1
ATOM 10245 C CA . VAL D 1 287 ? 16.096 104.596 79.726 1.00 14.51 267 VAL D CA 1
ATOM 10246 C C . VAL D 1 287 ? 15.319 103.394 79.159 1.00 14.34 267 VAL D C 1
ATOM 10247 O O . VAL D 1 287 ? 15.881 102.348 78.946 1.00 16.34 267 VAL D O 1
ATOM 10251 N N . GLU D 1 288 ? 14.010 103.562 79.022 1.00 14.92 268 GLU D N 1
ATOM 10252 C CA . GLU D 1 288 ? 13.119 102.509 78.476 1.00 16.10 268 GLU D CA 1
ATOM 10253 C C . GLU D 1 288 ? 13.296 102.295 76.963 1.00 17.92 268 GLU D C 1
ATOM 10254 O O . GLU D 1 288 ? 13.771 103.171 76.249 1.00 19.25 268 GLU D O 1
ATOM 10260 N N . PRO D 1 289 ? 12.858 101.124 76.451 1.00 17.55 269 PRO D N 1
ATOM 10261 C CA . PRO D 1 289 ? 12.805 100.894 75.023 1.00 17.43 269 PRO D CA 1
ATOM 10262 C C . PRO D 1 289 ? 11.824 101.818 74.282 1.00 30.37 269 PRO D C 1
ATOM 10263 O O . PRO D 1 289 ? 12.058 101.948 73.156 1.00 34.80 269 PRO D O 1
ATOM 10267 N N . ARG D 1 290 ? 10.817 102.379 74.960 1.00 30.00 270 ARG D N 1
ATOM 10268 C CA . ARG D 1 290 ? 9.832 103.282 74.307 1.00 30.00 270 ARG D CA 1
ATOM 10269 C C . ARG D 1 290 ? 9.228 104.217 75.362 1.00 30.00 270 ARG D C 1
ATOM 10270 O O . ARG D 1 290 ? 8.126 104.737 75.096 1.00 30.00 270 ARG D O 1
ATOM 10278 N N . GLU D 1 303 ? 12.084 93.926 75.309 1.00 29.09 283 GLU D N 1
ATOM 10279 C CA . GLU D 1 303 ? 11.596 93.347 76.584 1.00 28.21 283 GLU D CA 1
ATOM 10280 C C . GLU D 1 303 ? 12.367 93.910 77.778 1.00 26.61 283 GLU D C 1
ATOM 10281 O O . GLU D 1 303 ? 11.907 93.778 78.907 1.00 22.84 283 GLU D O 1
ATOM 10287 N N . LEU D 1 304 ? 13.514 94.561 77.547 1.00 21.35 284 LEU D N 1
ATOM 10288 C CA . LEU D 1 304 ? 14.353 95.081 78.629 1.00 21.73 284 LEU D CA 1
ATOM 10289 C C . LEU D 1 304 ? 13.826 96.403 79.194 1.00 23.44 284 LEU D C 1
ATOM 10290 O O . LEU D 1 304 ? 14.531 97.409 79.182 1.00 22.89 284 LEU D O 1
ATOM 10295 N N . SER D 1 305 ? 12.576 96.407 79.668 1.00 23.27 285 SER D N 1
ATOM 10296 C CA . SER D 1 305 ? 11.970 97.591 80.267 1.00 18.89 285 SER D CA 1
ATOM 10297 C C . SER D 1 305 ? 12.050 97.449 81.785 1.00 18.66 285 SER D C 1
ATOM 10298 O O . SER D 1 305 ? 12.503 96.427 82.297 1.00 22.10 285 SER D O 1
ATOM 10301 N N . SER D 1 306 ? 11.662 98.524 82.495 1.00 18.81 286 SER D N 1
ATOM 10302 C CA . SER D 1 306 ? 11.481 98.477 83.944 1.00 16.50 286 SER D CA 1
ATOM 10303 C C . SER D 1 306 ? 10.539 97.339 84.385 1.00 21.77 286 SER D C 1
ATOM 10304 O O . SER D 1 306 ? 10.687 96.781 85.475 1.00 20.74 286 SER D O 1
ATOM 10307 N N . LYS D 1 307 ? 9.561 96.965 83.547 1.00 20.35 287 LYS D N 1
ATOM 10308 C CA . LYS D 1 307 ? 8.742 95.806 83.896 1.00 23.62 287 LYS D CA 1
ATOM 10309 C C . LYS D 1 307 ? 9.622 94.584 84.157 1.00 20.90 287 LYS D C 1
ATOM 10310 O O . LYS D 1 307 ? 9.431 93.864 85.138 1.00 22.66 287 LYS D O 1
ATOM 10316 N N . TYR D 1 308 ? 10.619 94.387 83.290 1.00 19.28 288 TYR D N 1
ATOM 10317 C CA . TYR D 1 308 ? 11.568 93.294 83.399 1.00 18.70 288 TYR D CA 1
ATOM 10318 C C . TYR D 1 308 ? 12.491 93.467 84.609 1.00 18.78 288 TYR D C 1
ATOM 10319 O O . TYR D 1 308 ? 12.741 92.522 85.370 1.00 19.74 288 TYR D O 1
ATOM 10328 N N . PHE D 1 309 ? 12.936 94.709 84.846 1.00 17.31 289 PHE D N 1
ATOM 10329 C CA . PHE D 1 309 ? 14.000 94.900 85.820 1.00 17.15 289 PHE D CA 1
ATOM 10330 C C . PHE D 1 309 ? 13.448 95.107 87.232 1.00 17.39 289 PHE D C 1
ATOM 10331 O O . PHE D 1 309 ? 14.191 94.911 88.203 1.00 18.88 289 PHE D O 1
ATOM 10339 N N . ARG D 1 310 ? 12.165 95.478 87.355 1.00 19.35 290 ARG D N 1
ATOM 10340 C CA . ARG D 1 310 ? 11.608 95.790 88.666 1.00 20.39 290 ARG D CA 1
ATOM 10341 C C . ARG D 1 310 ? 11.846 94.666 89.664 1.00 19.15 290 ARG D C 1
ATOM 10342 O O . ARG D 1 310 ? 12.249 94.960 90.791 1.00 22.61 290 ARG D O 1
ATOM 10350 N N . PRO D 1 311 ? 11.646 93.368 89.339 1.00 19.70 291 PRO D N 1
ATOM 10351 C CA . PRO D 1 311 ? 11.895 92.314 90.321 1.00 22.39 291 PRO D CA 1
ATOM 10352 C C . PRO D 1 311 ? 13.385 92.090 90.605 1.00 24.38 291 PRO D C 1
ATOM 10353 O O . PRO D 1 311 ? 13.728 91.507 91.636 1.00 27.97 291 PRO D O 1
ATOM 10357 N N . ILE D 1 312 ? 14.261 92.528 89.686 1.00 21.67 292 ILE D N 1
ATOM 10358 C CA . ILE D 1 312 ? 15.693 92.280 89.794 1.00 21.44 292 ILE D CA 1
ATOM 10359 C C . ILE D 1 312 ? 16.347 93.293 90.722 1.00 20.48 292 ILE D C 1
ATOM 10360 O O . ILE D 1 312 ? 17.145 92.937 91.586 1.00 25.02 292 ILE D O 1
ATOM 10365 N N . TYR D 1 313 ? 16.034 94.569 90.522 1.00 20.65 293 TYR D N 1
ATOM 10366 C CA . TYR D 1 313 ? 16.632 95.663 91.275 1.00 19.35 293 TYR D CA 1
ATOM 10367 C C . TYR D 1 313 ? 15.815 95.877 92.544 1.00 21.00 293 TYR D C 1
ATOM 10368 O O . TYR D 1 313 ? 14.584 95.921 92.485 1.00 21.99 293 TYR D O 1
ATOM 10377 N N . LYS D 1 314 ? 16.494 95.998 93.688 1.00 19.81 294 LYS D N 1
ATOM 10378 C CA . LYS D 1 314 ? 15.757 96.000 94.953 1.00 23.16 294 LYS D CA 1
ATOM 10379 C C . LYS D 1 314 ? 15.222 97.371 95.378 1.00 28.28 294 LYS D C 1
ATOM 10380 O O . LYS D 1 314 ? 14.177 97.426 96.039 1.00 44.22 294 LYS D O 1
ATOM 10386 N N . GLY D 1 315 ? 15.936 98.442 95.002 1.00 20.78 295 GLY D N 1
ATOM 10387 C CA . GLY D 1 315 ? 15.746 99.813 95.464 1.00 20.19 295 GLY D CA 1
ATOM 10388 C C . GLY D 1 315 ? 14.811 100.666 94.604 1.00 22.48 295 GLY D C 1
ATOM 10389 O O . GLY D 1 315 ? 13.831 100.165 94.055 1.00 22.78 295 GLY D O 1
ATOM 10390 N N . THR D 1 316 ? 15.124 101.973 94.527 1.00 18.68 296 THR D N 1
ATOM 10391 C CA . THR D 1 316 ? 14.296 102.977 93.855 1.00 17.05 296 THR D CA 1
ATOM 10392 C C . THR D 1 316 ? 14.629 103.039 92.364 1.00 15.17 296 THR D C 1
ATOM 10393 O O . THR D 1 316 ? 15.799 103.142 91.989 1.00 15.16 296 THR D O 1
ATOM 10397 N N . LEU D 1 317 ? 13.597 103.004 91.507 1.00 14.85 297 LEU D N 1
ATOM 10398 C CA . LEU D 1 317 ? 13.799 103.055 90.053 1.00 15.51 297 LEU D CA 1
ATOM 10399 C C . LEU D 1 317 ? 13.169 104.309 89.486 1.00 14.07 297 LEU D C 1
ATOM 10400 O O . LEU D 1 317 ? 11.967 104.580 89.700 1.00 15.45 297 LEU D O 1
ATOM 10405 N N . ILE D 1 318 ? 13.990 105.018 88.694 1.00 13.43 298 ILE D N 1
ATOM 10406 C CA . ILE D 1 318 ? 13.557 106.136 87.893 1.00 14.92 298 ILE D CA 1
ATOM 10407 C C . ILE D 1 318 ? 13.454 105.633 86.468 1.00 13.59 298 ILE D C 1
ATOM 10408 O O . ILE D 1 318 ? 14.427 105.054 85.978 1.00 14.03 298 ILE D O 1
ATOM 10413 N N . SER D 1 319 ? 12.303 105.881 85.816 1.00 14.15 299 SER D N 1
ATOM 10414 C CA . SER D 1 319 ? 12.118 105.453 84.437 1.00 16.04 299 SER D CA 1
ATOM 10415 C C . SER D 1 319 ? 12.021 106.670 83.519 1.00 14.21 299 SER D C 1
ATOM 10416 O O . SER D 1 319 ? 11.341 107.622 83.859 1.00 14.33 299 SER D O 1
ATOM 10419 N N . ALA D 1 320 ? 12.679 106.611 82.337 1.00 15.59 300 ALA D N 1
ATOM 10420 C CA . ALA D 1 320 ? 12.761 107.717 81.393 1.00 15.21 300 ALA D CA 1
ATOM 10421 C C . ALA D 1 320 ? 12.467 107.242 79.970 1.00 14.49 300 ALA D C 1
ATOM 10422 O O . ALA D 1 320 ? 12.803 106.104 79.599 1.00 15.05 300 ALA D O 1
ATOM 10424 N N . GLY D 1 321 ? 11.717 108.092 79.235 1.00 15.80 301 GLY D N 1
ATOM 10425 C CA . GLY D 1 321 ? 11.638 108.005 77.792 1.00 16.47 301 GLY D CA 1
ATOM 10426 C C . GLY D 1 321 ? 10.206 107.941 77.277 1.00 20.01 301 GLY D C 1
ATOM 10427 O O . GLY D 1 321 ? 9.467 107.005 77.555 1.00 18.74 301 GLY D O 1
ATOM 10428 N N . GLY D 1 322 ? 9.867 108.971 76.513 1.00 17.38 302 GLY D N 1
ATOM 10429 C CA . GLY D 1 322 ? 8.629 109.029 75.765 1.00 18.09 302 GLY D CA 1
ATOM 10430 C C . GLY D 1 322 ? 7.425 109.266 76.667 1.00 16.07 302 GLY D C 1
ATOM 10431 O O . GLY D 1 322 ? 6.317 109.159 76.190 1.00 22.65 302 GLY D O 1
ATOM 10432 N N . TYR D 1 323 ? 7.609 109.544 77.972 1.00 16.58 303 TYR D N 1
ATOM 10433 C CA . TYR D 1 323 ? 6.426 109.646 78.808 1.00 16.48 303 TYR D CA 1
ATOM 10434 C C . TYR D 1 323 ? 5.676 110.961 78.565 1.00 18.54 303 TYR D C 1
ATOM 10435 O O . TYR D 1 323 ? 6.229 111.941 78.064 1.00 21.84 303 TYR D O 1
ATOM 10444 N N . ASP D 1 324 ? 4.397 110.940 78.941 1.00 20.64 304 ASP D N 1
ATOM 10445 C CA . ASP D 1 324 ? 3.547 112.111 79.081 1.00 20.74 304 ASP D CA 1
ATOM 10446 C C . ASP D 1 324 ? 2.843 112.013 80.444 1.00 23.55 304 ASP D C 1
ATOM 10447 O O . ASP D 1 324 ? 3.193 111.191 81.299 1.00 23.52 304 ASP D O 1
ATOM 10452 N N . ARG D 1 325 ? 1.799 112.817 80.655 1.00 24.15 305 ARG D N 1
ATOM 10453 C CA . ARG D 1 325 ? 1.127 112.773 81.944 1.00 22.21 305 ARG D CA 1
ATOM 10454 C C . ARG D 1 325 ? 0.459 111.414 82.101 1.00 22.45 305 ARG D C 1
ATOM 10455 O O . ARG D 1 325 ? 0.587 110.767 83.136 1.00 20.67 305 ARG D O 1
ATOM 10463 N N . GLU D 1 326 ? -0.292 111.015 81.064 1.00 19.15 306 GLU D N 1
ATOM 10464 C CA . GLU D 1 326 ? -1.028 109.760 81.139 1.00 17.63 306 GLU D CA 1
ATOM 10465 C C . GLU D 1 326 ? -0.109 108.559 81.395 1.00 16.01 306 GLU D C 1
ATOM 10466 O O . GLU D 1 326 ? -0.426 107.730 82.250 1.00 16.67 306 GLU D O 1
ATOM 10472 N N . SER D 1 327 ? 1.024 108.467 80.665 1.00 17.80 307 SER D N 1
ATOM 10473 C CA . SER D 1 327 ? 1.800 107.235 80.679 1.00 18.23 307 SER D CA 1
ATOM 10474 C C . SER D 1 327 ? 2.727 107.255 81.889 1.00 15.22 307 SER D C 1
ATOM 10475 O O . SER D 1 327 ? 3.032 106.188 82.427 1.00 15.69 307 SER D O 1
ATOM 10478 N N . GLY D 1 328 ? 3.082 108.475 82.329 1.00 14.40 308 GLY D N 1
ATOM 10479 C CA . GLY D 1 328 ? 3.805 108.630 83.589 1.00 14.93 308 GLY D CA 1
ATOM 10480 C C . GLY D 1 328 ? 2.990 108.109 84.767 1.00 14.41 308 GLY D C 1
ATOM 10481 O O . GLY D 1 328 ? 3.475 107.367 85.615 1.00 17.45 308 GLY D O 1
ATOM 10482 N N . ASN D 1 329 ? 1.725 108.537 84.831 1.00 15.77 309 ASN D N 1
ATOM 10483 C CA . ASN D 1 329 ? 0.860 108.062 85.895 1.00 15.95 309 ASN D CA 1
ATOM 10484 C C . ASN D 1 329 ? 0.660 106.553 85.745 1.00 13.89 309 ASN D C 1
ATOM 10485 O O . ASN D 1 329 ? 0.577 105.870 86.757 1.00 16.46 309 ASN D O 1
ATOM 10490 N N . ALA D 1 330 ? 0.565 106.007 84.513 1.00 13.19 310 ALA D N 1
ATOM 10491 C CA . ALA D 1 330 ? 0.373 104.558 84.354 1.00 15.60 310 ALA D CA 1
ATOM 10492 C C . ALA D 1 330 ? 1.545 103.722 84.896 1.00 16.74 310 ALA D C 1
ATOM 10493 O O . ALA D 1 330 ? 1.320 102.684 85.545 1.00 16.83 310 ALA D O 1
ATOM 10495 N N . VAL D 1 331 ? 2.791 104.074 84.535 1.00 15.75 311 VAL D N 1
ATOM 10496 C CA . VAL D 1 331 ? 3.949 103.328 85.012 1.00 16.73 311 VAL D CA 1
ATOM 10497 C C . VAL D 1 331 ? 4.019 103.369 86.539 1.00 16.59 311 VAL D C 1
ATOM 10498 O O . VAL D 1 331 ? 4.423 102.367 87.171 1.00 19.90 311 VAL D O 1
ATOM 10502 N N . LEU D 1 332 ? 3.610 104.496 87.138 1.00 16.82 312 LEU D N 1
ATOM 10503 C CA . LEU D 1 332 ? 3.599 104.562 88.607 1.00 18.13 312 LEU D CA 1
ATOM 10504 C C . LEU D 1 332 ? 2.535 103.617 89.162 1.00 18.88 312 LEU D C 1
ATOM 10505 O O . LEU D 1 332 ? 2.725 102.926 90.167 1.00 19.79 312 LEU D O 1
ATOM 10510 N N . ALA D 1 333 ? 1.374 103.590 88.521 1.00 16.66 313 ALA D N 1
ATOM 10511 C CA . ALA D 1 333 ? 0.287 102.725 88.954 1.00 17.76 313 ALA D CA 1
ATOM 10512 C C . ALA D 1 333 ? 0.689 101.263 88.847 1.00 18.81 313 ALA D C 1
ATOM 10513 O O . ALA D 1 333 ? 0.233 100.445 89.637 1.00 21.80 313 ALA D O 1
ATOM 10515 N N . SER D 1 334 ? 1.528 100.960 87.851 1.00 19.30 314 SER D N 1
ATOM 10516 C CA . SER D 1 334 ? 1.904 99.594 87.514 1.00 19.04 314 SER D CA 1
ATOM 10517 C C . SER D 1 334 ? 2.837 98.991 88.572 1.00 20.77 314 SER D C 1
ATOM 10518 O O . SER D 1 334 ? 2.935 97.749 88.710 1.00 24.71 314 SER D O 1
ATOM 10521 N N . GLY D 1 335 ? 3.540 99.884 89.290 1.00 17.95 315 GLY D N 1
ATOM 10522 C CA . GLY D 1 335 ? 4.519 99.427 90.277 1.00 18.04 315 GLY D CA 1
ATOM 10523 C C . GLY D 1 335 ? 5.920 99.237 89.687 1.00 17.44 315 GLY D C 1
ATOM 10524 O O . GLY D 1 335 ? 6.897 99.052 90.410 1.00 18.29 315 GLY D O 1
ATOM 10525 N N . ASP D 1 336 ? 6.045 99.427 88.370 1.00 18.24 316 ASP D N 1
ATOM 10526 C CA . ASP D 1 336 ? 7.284 99.085 87.697 1.00 20.47 316 ASP D CA 1
ATOM 10527 C C . ASP D 1 336 ? 8.361 100.160 87.846 1.00 18.14 316 ASP D C 1
ATOM 10528 O O . ASP D 1 336 ? 9.545 99.860 87.639 1.00 19.47 316 ASP D O 1
ATOM 10533 N N . ALA D 1 337 ? 7.949 101.368 88.248 1.00 17.19 317 ALA D N 1
ATOM 10534 C CA . ALA D 1 337 ? 8.897 102.427 88.536 1.00 17.92 317 ALA D CA 1
ATOM 10535 C C . ALA D 1 337 ? 8.373 103.284 89.679 1.00 18.70 317 ALA D C 1
ATOM 10536 O O . ALA D 1 337 ? 7.193 103.242 89.981 1.00 18.24 317 ALA D O 1
ATOM 10538 N N . ASP D 1 338 ? 9.260 104.068 90.309 1.00 16.13 318 ASP D N 1
ATOM 10539 C CA . ASP D 1 338 ? 8.956 104.863 91.484 1.00 14.60 318 ASP D CA 1
ATOM 10540 C C . ASP D 1 338 ? 8.988 106.367 91.171 1.00 15.23 318 ASP D C 1
ATOM 10541 O O . ASP D 1 338 ? 8.315 107.167 91.845 1.00 16.46 318 ASP D O 1
ATOM 10546 N N . LEU D 1 339 ? 9.774 106.742 90.148 1.00 14.54 319 LEU D N 1
ATOM 10547 C CA . LEU D 1 339 ? 9.848 108.102 89.670 1.00 13.25 319 LEU D CA 1
ATOM 10548 C C . LEU D 1 339 ? 9.831 108.065 88.154 1.00 14.32 319 LEU D C 1
ATOM 10549 O O . LEU D 1 339 ? 10.270 107.077 87.574 1.00 13.24 319 LEU D O 1
ATOM 10554 N N . VAL D 1 340 ? 9.378 109.149 87.523 1.00 13.52 320 VAL D N 1
ATOM 10555 C CA . VAL D 1 340 ? 9.354 109.210 86.064 1.00 11.78 320 VAL D CA 1
ATOM 10556 C C . VAL D 1 340 ? 10.123 110.458 85.640 1.00 11.29 320 VAL D C 1
ATOM 10557 O O . VAL D 1 340 ? 9.858 111.555 86.118 1.00 13.58 320 VAL D O 1
ATOM 10561 N N . ALA D 1 341 ? 11.128 110.289 84.753 1.00 14.47 321 ALA D N 1
ATOM 10562 C CA . ALA D 1 341 ? 11.887 111.445 84.241 1.00 12.44 321 ALA D CA 1
ATOM 10563 C C . ALA D 1 341 ? 11.333 111.888 82.888 1.00 13.66 321 ALA D C 1
ATOM 10564 O O . ALA D 1 341 ? 10.972 111.060 82.040 1.00 14.84 321 ALA D O 1
ATOM 10566 N N . TYR D 1 342 ? 11.373 113.204 82.717 1.00 13.08 322 TYR D N 1
ATOM 10567 C CA . TYR D 1 342 ? 10.965 113.846 81.480 1.00 15.13 322 TYR D CA 1
ATOM 10568 C C . TYR D 1 342 ? 12.123 114.708 81.008 1.00 15.87 322 TYR D C 1
ATOM 10569 O O . TYR D 1 342 ? 12.642 115.522 81.761 1.00 13.74 322 TYR D O 1
ATOM 10578 N N . GLY D 1 343 ? 12.463 114.493 79.737 1.00 15.06 323 GLY D N 1
ATOM 10579 C CA . GLY D 1 343 ? 13.468 115.307 79.055 1.00 17.68 323 GLY D CA 1
ATOM 10580 C C . GLY D 1 343 ? 12.853 116.463 78.249 1.00 15.79 323 GLY D C 1
ATOM 10581 O O . GLY D 1 343 ? 12.804 117.619 78.666 1.00 15.51 323 GLY D O 1
ATOM 10582 N N . ARG D 1 344 ? 12.489 116.136 77.026 1.00 16.32 324 ARG D N 1
ATOM 10583 C CA . ARG D 1 344 ? 12.007 117.104 76.051 1.00 15.56 324 ARG D CA 1
ATOM 10584 C C . ARG D 1 344 ? 10.906 118.023 76.585 1.00 16.34 324 ARG D C 1
ATOM 10585 O O . ARG D 1 344 ? 10.929 119.237 76.402 1.00 15.50 324 ARG D O 1
ATOM 10593 N N . LEU D 1 345 ? 9.948 117.466 77.317 1.00 15.51 325 LEU D N 1
ATOM 10594 C CA . LEU D 1 345 ? 8.862 118.323 77.822 1.00 15.71 325 LEU D CA 1
ATOM 10595 C C . LEU D 1 345 ? 9.384 119.314 78.879 1.00 16.72 325 LEU D C 1
ATOM 10596 O O . LEU D 1 345 ? 8.844 120.379 79.037 1.00 17.82 325 LEU D O 1
ATOM 10601 N N . PHE D 1 346 ? 10.441 118.958 79.636 1.00 16.12 326 PHE D N 1
ATOM 10602 C CA . PHE D 1 346 ? 11.042 119.910 80.564 1.00 14.59 326 PHE D CA 1
ATOM 10603 C C . PHE D 1 346 ? 11.834 120.993 79.825 1.00 14.57 326 PHE D C 1
ATOM 10604 O O . PHE D 1 346 ? 11.989 122.081 80.349 1.00 14.75 326 PHE D O 1
ATOM 10612 N N . ILE D 1 347 ? 12.377 120.704 78.636 1.00 15.97 327 ILE D N 1
ATOM 10613 C CA . ILE D 1 347 ? 13.023 121.759 77.877 1.00 18.22 327 ILE D CA 1
ATOM 10614 C C . ILE D 1 347 ? 12.030 122.915 77.663 1.00 18.18 327 ILE D C 1
ATOM 10615 O O . ILE D 1 347 ? 12.388 124.070 77.853 1.00 18.20 327 ILE D O 1
ATOM 10620 N N . SER D 1 348 ? 10.798 122.591 77.223 1.00 21.31 328 SER D N 1
ATOM 10621 C CA . SER D 1 348 ? 9.857 123.607 76.763 1.00 19.62 328 SER D CA 1
ATOM 10622 C C . SER D 1 348 ? 8.839 124.004 77.830 1.00 21.01 328 SER D C 1
ATOM 10623 O O . SER D 1 348 ? 8.178 125.018 77.649 1.00 16.53 328 SER D O 1
ATOM 10626 N N . ASN D 1 349 ? 8.836 123.312 78.986 1.00 17.51 329 ASN D N 1
ATOM 10627 C CA . ASN D 1 349 ? 7.829 123.526 80.015 1.00 18.60 329 ASN D CA 1
ATOM 10628 C C . ASN D 1 349 ? 8.542 123.566 81.347 1.00 18.13 329 ASN D C 1
ATOM 10629 O O . ASN D 1 349 ? 8.633 122.544 81.997 1.00 17.14 329 ASN D O 1
ATOM 10634 N N . PRO D 1 350 ? 9.055 124.733 81.777 1.00 16.14 330 PRO D N 1
ATOM 10635 C CA . PRO D 1 350 ? 9.850 124.756 83.007 1.00 18.89 330 PRO D CA 1
ATOM 10636 C C . PRO D 1 350 ? 8.955 124.368 84.175 1.00 19.39 330 PRO D C 1
ATOM 10637 O O . PRO D 1 350 ? 9.464 123.846 85.166 1.00 18.45 330 PRO D O 1
ATOM 10641 N N . ASP D 1 351 ? 7.639 124.610 84.039 1.00 17.81 331 ASP D N 1
ATOM 10642 C CA . ASP D 1 351 ? 6.645 124.332 85.074 1.00 15.66 331 ASP D CA 1
ATOM 10643 C C . ASP D 1 351 ? 5.808 123.108 84.706 1.00 17.37 331 ASP D C 1
ATOM 10644 O O . ASP D 1 351 ? 4.606 123.053 84.976 1.00 20.47 331 ASP D O 1
ATOM 10649 N N . LEU D 1 352 ? 6.446 122.087 84.143 1.00 19.04 332 LEU D N 1
ATOM 10650 C CA . LEU D 1 352 ? 5.748 120.886 83.704 1.00 16.52 332 LEU D CA 1
ATOM 10651 C C . LEU D 1 352 ? 4.917 120.258 84.830 1.00 18.38 332 LEU D C 1
ATOM 10652 O O . LEU D 1 352 ? 3.786 119.877 84.550 1.00 18.32 332 LEU D O 1
ATOM 10657 N N . PRO D 1 353 ? 5.357 120.204 86.121 1.00 19.16 333 PRO D N 1
ATOM 10658 C CA . PRO D 1 353 ? 4.512 119.665 87.188 1.00 19.22 333 PRO D CA 1
ATOM 10659 C C . PRO D 1 353 ? 3.172 120.397 87.308 1.00 21.25 333 PRO D C 1
ATOM 10660 O O . PRO D 1 353 ? 2.118 119.738 87.367 1.00 19.31 333 PRO D O 1
ATOM 10664 N N . GLN D 1 354 ? 3.247 121.732 87.297 1.00 20.49 334 GLN D N 1
ATOM 10665 C CA . GLN D 1 354 ? 2.030 122.495 87.484 1.00 22.76 334 GLN D CA 1
ATOM 10666 C C . GLN D 1 354 ? 1.091 122.243 86.313 1.00 21.28 334 GLN D C 1
ATOM 10667 O O . GLN D 1 354 ? -0.136 122.264 86.456 1.00 23.89 334 GLN D O 1
ATOM 10673 N N . ARG D 1 355 ? 1.689 122.240 85.138 1.00 27.14 335 ARG D N 1
ATOM 10674 C CA . ARG D 1 355 ? 0.954 122.058 83.870 1.00 23.59 335 ARG D CA 1
ATOM 10675 C C . ARG D 1 355 ? 0.259 120.712 83.860 1.00 22.93 335 ARG D C 1
ATOM 10676 O O . ARG D 1 355 ? -0.871 120.691 83.472 1.00 24.16 335 ARG D O 1
ATOM 10684 N N . PHE D 1 356 ? 0.914 119.643 84.292 1.00 23.75 336 PHE D N 1
ATOM 10685 C CA . PHE D 1 356 ? 0.211 118.347 84.297 1.00 21.94 336 PHE D CA 1
ATOM 10686 C C . PHE D 1 356 ? -0.886 118.409 85.377 1.00 27.99 336 PHE D C 1
ATOM 10687 O O . PHE D 1 356 ? -2.003 117.924 85.127 1.00 29.22 336 PHE D O 1
ATOM 10695 N N . ALA D 1 357 ? -0.598 119.046 86.508 1.00 25.36 337 ALA D N 1
ATOM 10696 C CA . ALA D 1 357 ? -1.576 119.027 87.616 1.00 25.10 337 ALA D CA 1
ATOM 10697 C C . ALA D 1 357 ? -2.888 119.654 87.175 1.00 26.38 337 ALA D C 1
ATOM 10698 O O . ALA D 1 357 ? -3.926 119.169 87.531 1.00 31.04 337 ALA D O 1
ATOM 10700 N N . LEU D 1 358 ? -2.780 120.602 86.274 1.00 28.47 338 LEU D N 1
ATOM 10701 C CA . LEU D 1 358 ? -3.911 121.433 85.880 1.00 31.35 338 LEU D CA 1
ATOM 10702 C C . LEU D 1 358 ? -4.425 120.999 84.505 1.00 36.01 338 LEU D C 1
ATOM 10703 O O . LEU D 1 358 ? -5.376 121.591 84.000 1.00 34.86 338 LEU D O 1
ATOM 10708 N N . ASN D 1 359 ? -3.796 119.968 83.909 1.00 34.37 339 ASN D N 1
ATOM 10709 C CA . ASN D 1 359 ? -4.165 119.448 82.596 1.00 31.91 339 ASN D CA 1
ATOM 10710 C C . ASN D 1 359 ? -4.100 120.593 81.585 1.00 28.41 339 ASN D C 1
ATOM 10711 O O . ASN D 1 359 ? -4.917 120.671 80.667 1.00 34.38 339 ASN D O 1
ATOM 10716 N N . ALA D 1 360 ? -3.121 121.489 81.759 1.00 27.14 340 ALA D N 1
ATOM 10717 C CA . ALA D 1 360 ? -2.984 122.588 80.821 1.00 26.75 340 ALA D CA 1
ATOM 10718 C C . ALA D 1 360 ? -2.256 122.117 79.568 1.00 28.68 340 ALA D C 1
ATOM 10719 O O . ALA D 1 360 ? -1.607 121.063 79.554 1.00 27.24 340 ALA D O 1
ATOM 10721 N N . GLN D 1 361 ? -2.455 122.888 78.501 1.00 25.17 341 GLN D N 1
ATOM 10722 C CA . GLN D 1 361 ? -1.704 122.767 77.266 1.00 29.81 341 GLN D CA 1
ATOM 10723 C C . GLN D 1 361 ? -0.221 123.028 77.530 1.00 29.65 341 GLN D C 1
ATOM 10724 O O . GLN D 1 361 ? 0.150 123.741 78.455 1.00 33.85 341 GLN D O 1
ATOM 10730 N N . LEU D 1 362 ? 0.627 122.415 76.708 1.00 24.34 342 LEU D N 1
ATOM 10731 C CA . LEU D 1 362 ? 2.070 122.460 76.920 1.00 23.61 342 LEU D CA 1
ATOM 10732 C C . LEU D 1 362 ? 2.676 123.299 75.809 1.00 24.58 342 LEU D C 1
ATOM 10733 O O . LEU D 1 362 ? 2.132 123.278 74.710 1.00 28.50 342 LEU D O 1
ATOM 10738 N N . ASN D 1 363 ? 3.756 124.044 76.096 1.00 23.84 343 ASN D N 1
ATOM 10739 C CA . ASN D 1 363 ? 4.477 124.776 75.053 1.00 22.98 343 ASN D CA 1
ATOM 10740 C C . ASN D 1 363 ? 5.141 123.769 74.121 1.00 25.61 343 ASN D C 1
ATOM 10741 O O . ASN D 1 363 ? 5.674 122.750 74.592 1.00 29.64 343 ASN D O 1
ATOM 10746 N N . PRO D 1 364 ? 5.146 124.017 72.788 1.00 23.84 344 PRO D N 1
ATOM 10747 C CA . PRO D 1 364 ? 5.890 123.170 71.853 1.00 24.23 344 PRO D CA 1
ATOM 10748 C C . PRO D 1 364 ? 7.375 123.283 72.181 1.00 23.35 344 PRO D C 1
ATOM 10749 O O . PRO D 1 364 ? 7.831 124.369 72.574 1.00 21.42 344 PRO D O 1
ATOM 10753 N N . TYR D 1 365 ? 8.122 122.176 72.000 1.00 22.06 345 TYR D N 1
ATOM 10754 C CA . TYR D 1 365 ? 9.567 122.290 72.072 1.00 20.61 345 TYR D CA 1
ATOM 10755 C C . TYR D 1 365 ? 10.123 122.512 70.666 1.00 25.24 345 TYR D C 1
ATOM 10756 O O . TYR D 1 365 ? 9.582 122.002 69.679 1.00 25.59 345 TYR D O 1
ATOM 10765 N N . ASP D 1 366 ? 11.237 123.253 70.585 1.00 20.92 346 ASP D N 1
ATOM 10766 C CA . ASP D 1 366 ? 11.884 123.539 69.318 1.00 20.48 346 ASP D CA 1
ATOM 10767 C C . ASP D 1 366 ? 13.240 122.842 69.263 1.00 18.40 346 ASP D C 1
ATOM 10768 O O . ASP D 1 366 ? 14.177 123.269 69.930 1.00 17.48 346 ASP D O 1
ATOM 10773 N N . ARG D 1 367 ? 13.282 121.684 68.599 1.00 21.31 347 ARG D N 1
ATOM 10774 C CA . ARG D 1 367 ? 14.464 120.829 68.541 1.00 17.68 347 ARG D CA 1
ATOM 10775 C C . ARG D 1 367 ? 15.702 121.575 68.053 1.00 19.89 347 ARG D C 1
ATOM 10776 O O . ARG D 1 367 ? 16.822 121.222 68.417 1.00 17.68 347 ARG D O 1
ATOM 10784 N N . SER D 1 368 ? 15.515 122.611 67.226 1.00 19.95 348 SER D N 1
ATOM 10785 C CA . SER D 1 368 ? 16.645 123.238 66.559 1.00 21.70 348 SER D CA 1
ATOM 10786 C C . SER D 1 368 ? 17.518 123.957 67.584 1.00 19.77 348 SER D C 1
ATOM 10787 O O . SER D 1 368 ? 18.684 124.243 67.303 1.00 21.45 348 SER D O 1
ATOM 10790 N N . SER D 1 369 ? 16.982 124.251 68.777 1.00 18.48 349 SER D N 1
ATOM 10791 C CA . SER D 1 369 ? 17.804 124.923 69.796 1.00 19.43 349 SER D CA 1
ATOM 10792 C C . SER D 1 369 ? 18.088 124.046 71.033 1.00 16.68 349 SER D C 1
ATOM 10793 O O . SER D 1 369 ? 18.423 124.538 72.116 1.00 17.63 349 SER D O 1
ATOM 10796 N N . PHE D 1 370 ? 18.004 122.737 70.827 1.00 14.69 350 PHE D N 1
ATOM 10797 C CA . PHE D 1 370 ? 18.356 121.834 71.906 1.00 16.76 350 PHE D CA 1
ATOM 10798 C C . PHE D 1 370 ? 19.847 121.929 72.206 1.00 14.22 350 PHE D C 1
ATOM 10799 O O . PHE D 1 370 ? 20.203 122.027 73.364 1.00 16.67 350 PHE D O 1
ATOM 10807 N N . TYR D 1 371 ? 20.684 121.795 71.169 1.00 14.85 351 TYR D N 1
ATOM 10808 C CA . TYR D 1 371 ? 22.119 121.613 71.311 1.00 17.29 351 TYR D CA 1
ATOM 10809 C C . TYR D 1 371 ? 22.860 122.869 70.861 1.00 18.50 351 TYR D C 1
ATOM 10810 O O . TYR D 1 371 ? 22.953 123.157 69.674 1.00 24.13 351 TYR D O 1
ATOM 10819 N N . GLY D 1 372 ? 23.269 123.685 71.827 1.00 16.46 352 GLY D N 1
ATOM 10820 C CA . GLY D 1 372 ? 24.053 124.891 71.577 1.00 18.78 352 GLY D CA 1
ATOM 10821 C C . GLY D 1 372 ? 23.178 126.127 71.382 1.00 18.61 352 GLY D C 1
ATOM 10822 O O . GLY D 1 372 ? 21.950 126.017 71.167 1.00 19.52 352 GLY D O 1
ATOM 10823 N N . GLY D 1 373 ? 23.857 127.293 71.363 1.00 19.07 353 GLY D N 1
ATOM 10824 C CA . GLY D 1 373 ? 23.203 128.576 71.169 1.00 20.56 353 GLY D CA 1
ATOM 10825 C C . GLY D 1 373 ? 23.290 129.491 72.394 1.00 23.23 353 GLY D C 1
ATOM 10826 O O . GLY D 1 373 ? 24.190 129.374 73.229 1.00 20.65 353 GLY D O 1
ATOM 10827 N N . ASP D 1 374 ? 22.293 130.374 72.518 1.00 23.60 354 ASP D N 1
ATOM 10828 C CA . ASP D 1 374 ? 22.235 131.321 73.617 1.00 21.41 354 ASP D CA 1
ATOM 10829 C C . ASP D 1 374 ? 20.973 131.092 74.465 1.00 19.81 354 ASP D C 1
ATOM 10830 O O . ASP D 1 374 ? 20.461 129.988 74.578 1.00 20.05 354 ASP D O 1
ATOM 10835 N N . LYS D 1 375 ? 20.495 132.148 75.122 1.00 18.22 355 LYS D N 1
ATOM 10836 C CA . LYS D 1 375 ? 19.237 132.062 75.840 1.00 20.65 355 LYS D CA 1
ATOM 10837 C C . LYS D 1 375 ? 18.063 131.556 75.004 1.00 20.76 355 LYS D C 1
ATOM 10838 O O . LYS D 1 375 ? 17.110 131.042 75.568 1.00 18.18 355 LYS D O 1
ATOM 10844 N N . ARG D 1 376 ? 18.088 131.760 73.685 1.00 19.76 356 ARG D N 1
ATOM 10845 C CA . ARG D 1 376 ? 16.899 131.465 72.896 1.00 20.24 356 ARG D CA 1
ATOM 10846 C C . ARG D 1 376 ? 16.688 129.952 72.869 1.00 17.76 356 ARG D C 1
ATOM 10847 O O . ARG D 1 376 ? 17.618 129.210 72.564 1.00 19.49 356 ARG D O 1
ATOM 10855 N N . GLY D 1 377 ? 15.489 129.490 73.228 1.00 18.74 357 GLY D N 1
ATOM 10856 C CA . GLY D 1 377 ? 15.247 128.051 73.258 1.00 18.95 357 GLY D CA 1
ATOM 10857 C C . GLY D 1 377 ? 15.808 127.382 74.528 1.00 17.09 357 GLY D C 1
ATOM 10858 O O . GLY D 1 377 ? 15.952 126.173 74.538 1.00 17.60 357 GLY D O 1
ATOM 10859 N N . TYR D 1 378 ? 16.179 128.192 75.522 1.00 17.06 358 TYR D N 1
ATOM 10860 C CA . TYR D 1 378 ? 16.846 127.672 76.703 1.00 15.12 358 TYR D CA 1
ATOM 10861 C C . TYR D 1 378 ? 16.187 128.240 77.964 1.00 15.16 358 TYR D C 1
ATOM 10862 O O . TYR D 1 378 ? 15.577 127.491 78.712 1.00 17.45 358 TYR D O 1
ATOM 10871 N N . THR D 1 379 ? 16.298 129.563 78.165 1.00 14.80 359 THR D N 1
ATOM 10872 C CA . THR D 1 379 ? 15.691 130.232 79.314 1.00 18.26 359 THR D CA 1
ATOM 10873 C C . THR D 1 379 ? 14.443 131.019 78.913 1.00 17.30 359 THR D C 1
ATOM 10874 O O . THR D 1 379 ? 13.819 131.592 79.783 1.00 19.98 359 THR D O 1
ATOM 10878 N N . ASP D 1 380 ? 14.035 130.989 77.633 1.00 17.51 360 ASP D N 1
ATOM 10879 C CA . ASP D 1 380 ? 12.918 131.839 77.221 1.00 19.78 360 ASP D CA 1
ATOM 10880 C C . ASP D 1 380 ? 11.602 131.091 76.986 1.00 20.48 360 ASP D C 1
ATOM 10881 O O . ASP D 1 380 ? 10.668 131.635 76.376 1.00 20.85 360 ASP D O 1
ATOM 10886 N N . TYR D 1 381 ? 11.501 129.844 77.435 1.00 20.46 361 TYR D N 1
ATOM 10887 C CA . TYR D 1 381 ? 10.223 129.165 77.341 1.00 18.27 361 TYR D CA 1
ATOM 10888 C C . TYR D 1 381 ? 9.396 129.489 78.571 1.00 21.04 361 TYR D C 1
ATOM 10889 O O . TYR D 1 381 ? 9.849 129.308 79.696 1.00 22.71 361 TYR D O 1
ATOM 10898 N N . PRO D 1 382 ? 8.163 130.005 78.412 1.00 22.08 362 PRO D N 1
ATOM 10899 C CA . PRO D 1 382 ? 7.413 130.540 79.556 1.00 23.97 362 PRO D CA 1
ATOM 10900 C C . PRO D 1 382 ? 6.740 129.518 80.463 1.00 17.82 362 PRO D C 1
ATOM 10901 O O . PRO D 1 382 ? 6.285 128.472 80.001 1.00 18.90 362 PRO D O 1
ATOM 10905 N N . SER D 1 383 ? 6.653 129.863 81.754 1.00 18.80 363 SER D N 1
ATOM 10906 C CA . SER D 1 383 ? 5.678 129.219 82.631 1.00 24.75 363 SER D CA 1
ATOM 10907 C C . SER D 1 383 ? 4.287 129.838 82.411 1.00 25.12 363 SER D C 1
ATOM 10908 O O . SER D 1 383 ? 4.142 130.866 81.737 1.00 28.95 363 SER D O 1
ATOM 10911 N N . LEU D 1 384 ? 3.263 129.175 82.968 1.00 21.00 364 LEU D N 1
ATOM 10912 C CA . LEU D 1 384 ? 1.856 129.549 82.849 1.00 24.17 364 LEU D CA 1
ATOM 10913 C C . LEU D 1 384 ? 1.700 131.038 83.203 1.00 29.09 364 LEU D C 1
ATOM 10914 O O . LEU D 1 384 ? 2.223 131.430 84.265 1.00 27.32 364 LEU D O 1
#

Radius of gyration: 39.46 Å; Cα contacts (8 Å, |Δi|>4): 3348; chains: 4; bounding box: 79×98×108 Å

B-factor: mean 18.72, std 8.06, range [7.61, 83.49]